Protein AF-A0A970YBQ8-F1 (afdb_monomer_lite)

Secondary structure (DSSP, 8-state):
---B-TTT-PBPPTT-SB-TTT--B-TTPPPPPPPP-PPPPPPP--PPPPPPPPPPPPPPP-----PPPP--PPPP-PPP-PPP---------HHHHHHHHHHHHHHHHHHHHHH--SSS---PPPEEEEE-SS--EEE-SSSEEE-TTS--SS-EEEEEEEEEPPPBTTB-EEEEEEEEE-SS---S-EEEEEE--HHHHTTS-HHHHEEEEEEETTTTEEEE--EEEETTTEEEEEESS--EEEEEE---TTSTT-------TTTTTS--TT--HHHHHHHHHHTTS---HHHHHHHHHHHHHHT--TTTSHHHHHHHHHHTGGGTSSS---GGGHHHHHHHHHHHHHHHHHHHHHHHHHHHTT-TTS-HHHHHHHHHHGGG---STTHHHHHHHHHHHHHHHHHHHHHH-----TT---HHHHHHHHHHHHTS----HHHHHHHHHHHHHT-SSHHHHHHHHHHHHHHHHTGGGG-HHHHHHHHHHHTTTS---------HHHHHHHHHHHHHHHHHTHHHHHHHHHHHHHHHHHHHHHHHHHHHHHHHHTSEEEEEEE-TT--SS--S-TTTT-EEEE---TT-TTGGGSEEE--TTS-EEEEEEHHHHHHTT---EEEEE-TT--TTSPPSEEEE---SSSEEEEETTPPPPPHHHH-EEETT-EEEEEEEEE-HHHHHHHHHHTT-----S------TTHHHHHHHHHHTTT--HHHHHHHHHHTBT-EEE--EEEEEEETTEEEEEETT-STTPEEEEEETTTTEEEEEES-SSS-EEEEEEEEEE-TTSSEEEEEEEEEEE-SS-TTTEEEEEEEEEEEEPP-

Structure (mmCIF, N/CA/C/O backbone):
data_AF-A0A970YBQ8-F1
#
_entry.id   AF-A0A970YBQ8-F1
#
loop_
_atom_site.group_PDB
_atom_site.id
_atom_site.type_symbol
_atom_site.label_atom_id
_atom_site.label_alt_id
_atom_site.label_comp_id
_atom_site.label_asym_id
_atom_site.label_entity_id
_atom_site.label_seq_id
_atom_site.pdbx_PDB_ins_code
_atom_site.Cartn_x
_atom_site.Cartn_y
_atom_site.Cartn_z
_atom_site.occupancy
_atom_site.B_iso_or_equiv
_atom_site.auth_seq_id
_atom_site.auth_comp_id
_atom_site.auth_asym_id
_atom_site.auth_atom_id
_atom_site.pdbx_PDB_model_num
ATOM 1 N N . MET A 1 1 ? 55.931 31.096 -8.890 1.00 39.06 1 MET A N 1
ATOM 2 C CA . MET A 1 1 ? 55.478 29.940 -8.087 1.00 39.06 1 MET A CA 1
ATOM 3 C C . MET A 1 1 ? 54.008 29.718 -8.406 1.00 39.06 1 MET A C 1
ATOM 5 O O . MET A 1 1 ? 53.252 30.676 -8.289 1.00 39.06 1 MET A O 1
ATOM 9 N N . GLY A 1 2 ? 53.633 28.533 -8.899 1.00 55.28 2 GLY A N 1
ATOM 10 C CA . GLY A 1 2 ? 52.238 28.199 -9.217 1.00 55.28 2 GLY A CA 1
ATOM 11 C C . GLY A 1 2 ? 51.355 28.239 -7.967 1.00 55.28 2 GLY A C 1
ATOM 12 O O . GLY A 1 2 ? 51.825 27.939 -6.868 1.00 55.28 2 GLY A O 1
ATOM 13 N N . LYS A 1 3 ? 50.097 28.673 -8.110 1.00 73.69 3 LYS A N 1
ATOM 14 C CA . LYS A 1 3 ? 49.109 28.600 -7.024 1.00 73.69 3 LYS A CA 1
ATOM 15 C C . LYS A 1 3 ? 48.519 27.188 -7.023 1.00 73.69 3 LYS A C 1
ATOM 17 O O . LYS A 1 3 ? 48.065 26.724 -8.061 1.00 73.69 3 LYS A O 1
ATOM 22 N N . TYR A 1 4 ? 48.498 26.526 -5.871 1.00 82.44 4 TYR A N 1
ATOM 23 C CA . TYR A 1 4 ? 47.930 25.184 -5.711 1.00 82.44 4 TYR A CA 1
ATOM 24 C C . TYR A 1 4 ? 46.638 25.243 -4.894 1.00 82.44 4 TYR A C 1
ATOM 26 O O . TYR A 1 4 ? 46.478 26.093 -4.014 1.00 82.44 4 TYR A O 1
ATOM 34 N N . CYS A 1 5 ? 45.702 24.345 -5.191 1.00 80.62 5 CYS A N 1
ATOM 35 C CA . CYS A 1 5 ? 44.455 24.209 -4.455 1.00 80.62 5 CYS A CA 1
ATOM 36 C C . CYS A 1 5 ? 44.748 23.805 -3.009 1.00 80.62 5 CYS A C 1
ATOM 38 O O . CYS A 1 5 ? 45.348 22.761 -2.767 1.00 80.62 5 CYS A O 1
ATOM 40 N N . ARG A 1 6 ? 44.268 24.593 -2.043 1.00 79.94 6 ARG A N 1
ATOM 41 C CA . ARG A 1 6 ? 44.457 24.300 -0.613 1.00 79.94 6 ARG A CA 1
ATOM 42 C C . ARG A 1 6 ? 43.704 23.054 -0.135 1.00 79.94 6 ARG A C 1
ATOM 44 O O . ARG A 1 6 ? 44.039 22.546 0.923 1.00 79.94 6 ARG A O 1
ATOM 51 N N . ASN A 1 7 ? 42.720 22.577 -0.903 1.00 81.88 7 ASN A N 1
ATOM 52 C CA . ASN A 1 7 ? 41.916 21.410 -0.540 1.00 81.88 7 ASN A CA 1
ATOM 53 C C . ASN A 1 7 ? 42.496 20.090 -1.085 1.00 81.88 7 ASN A C 1
ATOM 55 O O . ASN A 1 7 ? 42.545 19.101 -0.371 1.00 81.88 7 ASN A O 1
ATOM 59 N N . CYS A 1 8 ? 42.963 20.052 -2.341 1.00 82.69 8 CYS A N 1
ATOM 60 C CA . CYS A 1 8 ? 43.432 18.802 -2.970 1.00 82.69 8 CYS A CA 1
ATOM 61 C C . CYS A 1 8 ? 44.857 18.857 -3.545 1.00 82.69 8 CYS A C 1
ATOM 63 O O . CYS A 1 8 ? 45.294 17.907 -4.193 1.00 82.69 8 CYS A O 1
ATOM 65 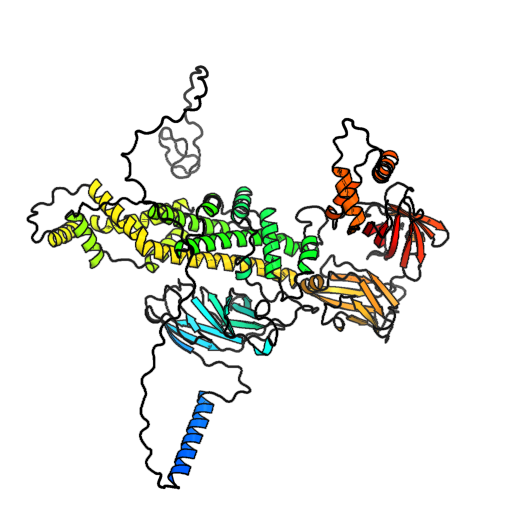N N . GLY A 1 9 ? 45.573 19.972 -3.371 1.00 81.50 9 GLY A N 1
ATOM 66 C CA . GLY A 1 9 ? 46.963 20.136 -3.805 1.00 81.50 9 GLY A CA 1
ATOM 67 C C . GLY A 1 9 ? 47.174 20.282 -5.315 1.00 81.50 9 GLY A C 1
ATOM 68 O O . GLY A 1 9 ? 48.314 20.412 -5.747 1.00 81.50 9 GLY A O 1
ATOM 69 N N . ASN A 1 10 ? 46.115 20.277 -6.133 1.00 86.06 10 ASN A N 1
ATOM 70 C CA . ASN A 1 10 ? 46.243 20.385 -7.589 1.00 86.06 10 ASN A CA 1
ATOM 71 C C . ASN A 1 10 ? 46.633 21.804 -8.029 1.00 86.06 10 ASN A C 1
ATOM 73 O O . ASN A 1 10 ? 46.138 22.780 -7.460 1.00 86.06 10 ASN A O 1
ATOM 77 N N . GLU A 1 11 ? 47.474 21.930 -9.056 1.00 85.25 11 GLU A N 1
ATOM 78 C CA . GLU A 1 11 ? 47.856 23.238 -9.601 1.00 85.25 11 GLU A CA 1
ATOM 79 C C . GLU A 1 11 ? 46.630 23.955 -10.195 1.00 85.25 11 GLU A C 1
ATOM 81 O O . GLU A 1 11 ? 45.778 23.342 -10.843 1.00 85.25 11 GLU A O 1
ATOM 86 N N . LEU A 1 12 ? 46.495 25.252 -9.910 1.00 80.88 12 LEU A N 1
ATOM 87 C CA . LEU A 1 12 ? 45.381 26.083 -10.358 1.00 80.88 12 LEU A CA 1
ATOM 88 C C . LEU A 1 12 ? 45.802 26.912 -11.572 1.00 80.88 12 LEU A C 1
ATOM 90 O O . LEU A 1 12 ? 46.821 27.602 -11.543 1.00 80.88 12 LEU A O 1
ATOM 94 N N . HIS A 1 13 ? 44.968 26.912 -12.611 1.00 76.81 13 HIS A N 1
ATOM 95 C CA . HIS A 1 13 ? 45.160 27.785 -13.767 1.00 76.81 13 HIS A CA 1
ATOM 96 C C . HIS A 1 13 ? 44.983 29.268 -13.386 1.00 76.81 13 HIS A C 1
ATOM 98 O O . HIS A 1 13 ? 44.164 29.624 -12.533 1.00 76.81 13 HIS A O 1
ATOM 104 N N . THR A 1 14 ? 45.752 30.153 -14.025 1.00 67.69 14 THR A N 1
ATOM 105 C CA . THR A 1 14 ? 45.748 31.597 -13.749 1.00 67.69 14 THR A CA 1
ATOM 106 C C . THR A 1 14 ? 44.359 32.200 -13.995 1.00 67.69 14 THR A C 1
ATOM 108 O O . THR A 1 14 ? 43.881 32.211 -15.124 1.00 67.69 14 THR A O 1
ATOM 111 N N . GLY A 1 15 ? 43.713 32.710 -12.939 1.00 64.69 15 GLY A N 1
ATOM 112 C CA . GLY A 1 15 ? 42.362 33.293 -12.996 1.00 64.69 15 GLY A CA 1
ATOM 113 C C . GLY A 1 15 ? 41.215 32.335 -12.640 1.00 64.69 15 GLY A C 1
ATOM 114 O O . GLY A 1 15 ? 40.056 32.741 -12.695 1.00 64.69 15 GLY A O 1
ATOM 115 N N . ALA A 1 16 ? 41.508 31.090 -12.249 1.00 66.50 16 ALA A N 1
ATOM 116 C CA . ALA A 1 16 ? 40.490 30.123 -11.846 1.00 66.50 16 ALA A CA 1
ATOM 117 C C . ALA A 1 16 ? 39.737 30.564 -10.575 1.00 66.50 16 ALA A C 1
ATOM 119 O O . ALA A 1 16 ? 40.351 30.858 -9.548 1.00 66.50 16 ALA A O 1
ATOM 120 N N . ARG A 1 17 ? 38.398 30.566 -10.646 1.00 72.81 17 ARG A N 1
ATOM 121 C CA . ARG A 1 17 ? 37.496 30.812 -9.502 1.00 72.81 17 ARG A CA 1
ATOM 122 C C . ARG A 1 17 ? 37.228 29.554 -8.669 1.00 72.81 17 ARG A C 1
ATOM 124 O O . ARG A 1 17 ? 36.926 29.669 -7.487 1.00 72.81 17 ARG A O 1
ATOM 131 N N . PHE A 1 18 ? 37.394 28.372 -9.266 1.00 77.25 18 PHE A N 1
ATOM 132 C CA . PHE A 1 18 ? 37.205 27.063 -8.634 1.00 77.25 18 PHE A CA 1
ATOM 133 C C . PHE A 1 18 ? 38.281 26.074 -9.107 1.00 77.25 18 PHE A C 1
ATOM 135 O O . PHE A 1 18 ? 38.819 26.208 -10.207 1.00 77.25 18 PHE A O 1
ATOM 142 N N . CYS A 1 19 ? 38.610 25.078 -8.282 1.00 81.12 19 CYS A N 1
ATOM 143 C CA . CYS A 1 19 ? 39.556 24.022 -8.635 1.00 81.12 19 CYS A CA 1
ATOM 144 C C . CYS A 1 19 ? 38.922 23.011 -9.600 1.00 81.12 19 CYS A C 1
ATOM 146 O O . CYS A 1 19 ? 37.960 22.339 -9.243 1.00 81.12 19 CYS A O 1
ATOM 148 N N . ALA A 1 20 ? 39.521 22.811 -10.775 1.00 73.94 20 ALA A N 1
ATOM 149 C CA . ALA A 1 20 ? 39.017 21.879 -11.790 1.00 73.94 20 ALA A CA 1
ATOM 150 C C . ALA A 1 20 ? 39.022 20.393 -11.367 1.00 73.94 20 ALA A C 1
ATOM 152 O O . ALA A 1 20 ? 38.400 19.571 -12.030 1.00 73.94 20 ALA A O 1
ATOM 153 N N . LYS A 1 21 ? 39.725 20.036 -10.280 1.00 75.12 21 LYS A N 1
ATOM 154 C CA . LYS A 1 21 ? 39.839 18.646 -9.808 1.00 75.12 21 LYS A CA 1
ATOM 155 C C . LYS A 1 21 ? 38.873 18.298 -8.672 1.00 75.12 21 LYS A C 1
ATOM 157 O O . LYS A 1 21 ? 38.390 17.176 -8.629 1.00 75.12 21 LYS A O 1
ATOM 162 N N . CYS A 1 22 ? 38.604 19.221 -7.746 1.00 74.25 22 CYS A N 1
ATOM 163 C CA . CYS A 1 22 ? 37.737 18.955 -6.586 1.00 74.25 22 CYS A CA 1
ATOM 164 C C . CYS A 1 22 ? 36.618 19.985 -6.369 1.00 74.25 22 CYS A C 1
ATOM 166 O O . CYS A 1 22 ? 35.896 19.889 -5.385 1.00 74.25 22 CYS A O 1
ATOM 168 N N . GLY A 1 23 ? 36.492 20.995 -7.235 1.00 64.56 23 GLY A N 1
ATOM 169 C CA . GLY A 1 23 ? 35.414 21.989 -7.182 1.00 64.56 23 GLY A CA 1
ATOM 170 C C . GLY A 1 23 ? 35.566 23.085 -6.122 1.00 64.56 23 GLY A C 1
ATOM 171 O O . GLY A 1 23 ? 34.776 24.022 -6.110 1.00 64.56 23 GLY A O 1
ATOM 172 N N . ALA A 1 24 ? 36.585 23.030 -5.258 1.00 79.94 24 ALA A N 1
ATOM 173 C CA . ALA A 1 24 ? 36.759 24.017 -4.190 1.00 79.94 24 ALA A CA 1
ATOM 174 C C . ALA A 1 24 ? 36.992 25.444 -4.731 1.00 79.94 24 ALA A C 1
ATOM 176 O O . ALA A 1 24 ? 37.821 25.643 -5.626 1.00 79.94 24 ALA A O 1
ATOM 177 N N . ALA A 1 25 ? 36.291 26.430 -4.161 1.00 75.75 25 ALA A N 1
ATOM 178 C CA . ALA A 1 25 ? 36.413 27.845 -4.514 1.00 75.75 25 ALA A CA 1
ATOM 179 C C . ALA A 1 25 ? 37.805 28.411 -4.175 1.00 75.75 25 ALA A C 1
ATOM 181 O O . ALA A 1 25 ? 38.405 28.060 -3.157 1.00 75.75 25 ALA A O 1
ATOM 182 N N . VAL A 1 26 ? 38.329 29.292 -5.034 1.00 75.25 26 VAL A N 1
ATOM 183 C CA . VAL A 1 26 ? 39.653 29.917 -4.884 1.00 75.25 26 VAL A CA 1
ATOM 184 C C . VAL A 1 26 ? 39.480 31.335 -4.309 1.00 75.25 26 VAL A C 1
ATOM 186 O O . VAL A 1 26 ? 38.929 32.186 -5.005 1.00 75.25 26 VAL A O 1
ATOM 189 N N . PRO A 1 27 ? 39.956 31.628 -3.080 1.00 58.88 27 PRO A N 1
ATOM 190 C CA . PRO A 1 27 ? 39.559 32.838 -2.341 1.00 58.88 27 PRO A CA 1
ATOM 191 C C . PRO A 1 27 ? 40.009 34.200 -2.909 1.00 58.88 27 PRO A C 1
ATOM 193 O O . PRO A 1 27 ? 39.424 35.210 -2.543 1.00 58.88 27 PRO A O 1
ATOM 196 N N . ASP A 1 28 ? 41.001 34.257 -3.810 1.00 59.62 28 ASP A N 1
ATOM 197 C CA . ASP A 1 28 ? 41.664 35.517 -4.219 1.00 59.62 28 ASP A CA 1
ATOM 198 C C . ASP A 1 28 ? 41.593 35.810 -5.736 1.00 59.62 28 ASP A C 1
ATOM 200 O O . ASP A 1 28 ? 42.606 36.132 -6.372 1.00 59.62 28 ASP A O 1
ATOM 204 N N . ALA A 1 29 ? 40.423 35.671 -6.368 1.00 47.84 29 ALA A N 1
ATOM 205 C CA . ALA A 1 29 ? 40.242 36.109 -7.758 1.00 47.84 29 ALA A CA 1
ATOM 206 C C . ALA A 1 29 ? 40.133 37.655 -7.834 1.00 47.84 29 ALA A C 1
ATOM 208 O O . ALA A 1 29 ? 39.286 38.228 -7.148 1.00 47.84 29 ALA A O 1
ATOM 209 N N . PRO A 1 30 ? 40.946 38.361 -8.649 1.00 40.78 30 PRO A N 1
ATOM 210 C CA . PRO A 1 30 ? 40.946 39.823 -8.677 1.00 40.78 30 PRO A CA 1
ATOM 211 C C . PRO A 1 30 ? 39.656 40.384 -9.294 1.00 40.78 30 PRO A C 1
ATOM 213 O O . PRO A 1 30 ? 39.291 40.059 -10.425 1.00 40.78 30 PRO A O 1
ATOM 216 N N . VAL A 1 31 ? 38.986 41.262 -8.546 1.00 38.72 31 VAL A N 1
ATOM 217 C CA . VAL A 1 31 ? 37.783 42.000 -8.955 1.00 38.72 31 VAL A CA 1
ATOM 218 C C . VAL A 1 31 ? 38.199 43.244 -9.750 1.00 38.72 31 VAL A C 1
ATOM 220 O O . VAL A 1 31 ? 38.968 44.065 -9.252 1.00 38.72 31 VAL A O 1
ATOM 223 N N . LYS A 1 32 ? 37.693 43.415 -10.981 1.00 32.91 32 LYS A N 1
ATOM 224 C CA . LYS A 1 32 ? 37.746 44.709 -11.690 1.00 32.91 32 LYS A CA 1
ATOM 225 C C . LYS A 1 32 ? 36.537 45.572 -11.277 1.00 32.91 32 LYS A C 1
ATOM 227 O O . LYS A 1 32 ? 35.433 45.029 -11.254 1.00 32.91 32 LYS A O 1
ATOM 232 N N . PRO A 1 33 ? 36.700 46.879 -10.984 1.00 34.44 33 PRO A N 1
ATOM 233 C CA . PRO A 1 33 ? 35.596 47.750 -10.578 1.00 34.44 33 PRO A CA 1
ATOM 234 C C . PRO A 1 33 ? 34.676 48.111 -11.751 1.00 34.44 33 PRO A C 1
ATOM 236 O O . PRO A 1 33 ? 35.140 48.341 -12.868 1.00 34.44 33 PRO A O 1
ATOM 239 N N . ILE A 1 34 ? 33.379 48.209 -11.464 1.00 32.03 34 ILE A N 1
ATOM 240 C CA . ILE A 1 34 ? 32.320 48.662 -12.374 1.00 32.03 34 ILE A CA 1
ATOM 241 C C . ILE A 1 34 ? 32.271 50.204 -12.344 1.00 32.03 34 ILE A C 1
ATOM 243 O O . ILE A 1 34 ? 32.121 50.767 -11.258 1.00 32.03 34 ILE A O 1
ATOM 247 N N . PRO A 1 35 ? 32.368 50.914 -13.484 1.00 31.58 35 PRO A N 1
ATOM 248 C CA . PRO A 1 35 ? 32.022 52.331 -13.556 1.00 31.58 35 PRO A CA 1
ATOM 249 C C . PRO A 1 35 ? 30.501 52.511 -13.470 1.00 31.58 35 PRO A C 1
ATOM 251 O O . PRO A 1 35 ? 29.753 51.919 -14.247 1.00 31.58 35 PRO A O 1
ATOM 254 N N . VAL A 1 36 ? 30.050 53.346 -12.536 1.00 41.78 36 VAL A N 1
ATOM 255 C CA . VAL A 1 36 ? 28.650 53.771 -12.401 1.00 41.78 36 VAL A CA 1
ATOM 256 C C . VAL A 1 36 ? 28.264 54.643 -13.603 1.00 41.78 36 VAL A C 1
ATOM 258 O O . VAL A 1 36 ? 28.876 55.687 -13.828 1.00 41.78 36 VAL A O 1
ATOM 261 N N . ALA A 1 37 ? 27.233 54.237 -14.350 1.00 29.97 37 ALA A N 1
ATOM 262 C CA . ALA A 1 37 ? 26.524 55.070 -15.322 1.00 29.97 37 ALA A CA 1
ATOM 263 C C . ALA A 1 37 ? 25.009 54.769 -15.285 1.00 29.97 37 ALA A C 1
ATOM 265 O O . ALA A 1 37 ? 24.594 53.638 -15.061 1.00 29.97 37 ALA A O 1
ATOM 266 N N . GLN A 1 38 ? 24.234 55.839 -15.458 1.00 30.91 38 GLN A N 1
ATOM 267 C CA . GLN A 1 38 ? 22.814 56.088 -15.158 1.00 30.91 38 GLN A CA 1
ATOM 268 C C . GLN A 1 38 ? 21.749 55.086 -15.671 1.00 30.91 38 GLN A C 1
ATOM 270 O O . GLN A 1 38 ? 21.996 54.354 -16.631 1.00 30.91 38 GLN A O 1
ATOM 275 N N . PRO A 1 39 ? 20.528 55.102 -15.079 1.00 36.66 39 PRO A N 1
ATOM 276 C CA . PRO A 1 39 ? 19.454 54.175 -15.424 1.00 36.66 39 PRO A CA 1
ATOM 277 C C . PRO A 1 39 ? 18.899 54.457 -16.825 1.00 36.66 39 PRO A C 1
ATOM 279 O O . PRO A 1 39 ? 18.526 55.587 -17.146 1.00 36.66 39 PRO A O 1
ATOM 282 N N . LYS A 1 40 ? 18.836 53.411 -17.656 1.00 30.05 40 LYS A N 1
ATOM 283 C CA . LYS A 1 40 ? 18.214 53.431 -18.986 1.00 30.05 40 LYS A CA 1
ATOM 284 C C . LYS A 1 40 ? 16.772 52.889 -18.890 1.00 30.05 40 LYS A C 1
ATOM 286 O O . LYS A 1 40 ? 16.563 51.947 -18.128 1.00 30.05 40 LYS A O 1
ATOM 291 N N . PRO A 1 41 ? 15.789 53.466 -19.614 1.00 31.45 41 PRO A N 1
ATOM 292 C CA . PRO A 1 41 ? 14.363 53.195 -19.413 1.00 31.45 41 PRO A CA 1
ATOM 293 C C . PRO A 1 41 ? 13.961 51.768 -19.794 1.00 31.45 41 PRO A C 1
ATOM 295 O O . PRO A 1 41 ? 14.562 51.170 -20.689 1.00 31.45 41 PRO A O 1
ATOM 298 N N . ALA A 1 42 ? 12.910 51.272 -19.136 1.00 36.12 42 ALA A N 1
ATOM 299 C CA . ALA A 1 42 ? 12.259 49.996 -19.417 1.00 36.12 42 ALA A CA 1
ATOM 300 C C . ALA A 1 42 ? 11.933 49.833 -20.919 1.00 36.12 42 ALA A C 1
ATOM 302 O O . ALA A 1 42 ? 11.437 50.785 -21.532 1.00 36.12 42 ALA A O 1
ATOM 303 N N . PRO A 1 43 ? 12.167 48.653 -21.526 1.00 33.72 43 PRO A N 1
ATOM 304 C CA . PRO A 1 43 ? 11.649 48.357 -22.852 1.00 33.72 43 PRO A CA 1
ATOM 305 C C . PRO A 1 43 ? 10.121 48.301 -22.807 1.00 33.72 43 PRO A C 1
ATOM 307 O O . PRO A 1 43 ? 9.524 47.473 -22.123 1.00 33.72 43 PRO A O 1
ATOM 310 N N . THR A 1 44 ? 9.508 49.214 -23.548 1.00 30.47 44 THR A N 1
ATOM 311 C CA . THR A 1 44 ? 8.092 49.248 -23.896 1.00 30.47 44 THR A CA 1
ATOM 312 C C . THR A 1 44 ? 7.677 47.947 -24.582 1.00 30.47 44 THR A C 1
ATOM 314 O O . THR A 1 44 ? 8.432 47.404 -25.393 1.00 30.47 44 THR A O 1
ATOM 317 N N . ALA A 1 45 ? 6.456 47.490 -24.293 1.00 35.09 45 ALA A N 1
ATOM 318 C CA . ALA A 1 45 ? 5.769 46.431 -25.020 1.00 35.09 45 ALA A CA 1
ATOM 319 C C . ALA A 1 45 ? 5.925 46.628 -26.538 1.00 35.09 45 ALA A C 1
ATOM 321 O O . ALA A 1 45 ? 5.510 47.654 -27.083 1.00 35.09 45 ALA A O 1
ATOM 322 N N . GLN A 1 46 ? 6.544 45.661 -27.217 1.00 29.45 46 GLN A N 1
ATOM 323 C CA . GLN A 1 46 ? 6.548 45.633 -28.672 1.00 29.45 46 GLN A CA 1
ATOM 324 C C . GLN A 1 46 ? 5.229 45.031 -29.140 1.00 29.45 46 GLN A C 1
ATOM 326 O O . GLN A 1 46 ? 4.945 43.852 -28.950 1.00 29.45 46 GLN A O 1
ATOM 331 N N . THR A 1 47 ? 4.418 45.897 -29.732 1.00 26.64 47 THR A N 1
ATOM 332 C CA . THR A 1 47 ? 3.274 45.561 -30.562 1.00 26.64 47 THR A CA 1
ATOM 333 C C . THR A 1 47 ? 3.693 44.626 -31.694 1.00 26.64 47 THR A C 1
ATOM 335 O O . THR A 1 47 ? 4.660 44.877 -32.416 1.00 26.64 47 THR A O 1
ATOM 338 N N . PHE A 1 48 ? 2.927 43.550 -31.856 1.00 29.44 48 PHE A N 1
ATOM 339 C CA . PHE A 1 48 ? 2.985 42.663 -33.009 1.00 29.44 48 PHE A CA 1
ATOM 340 C C . PHE A 1 48 ? 2.845 43.472 -34.305 1.00 29.44 48 PHE A C 1
ATOM 342 O O . PHE A 1 48 ? 1.890 44.230 -34.478 1.00 29.44 48 PHE A O 1
ATOM 349 N N . THR A 1 49 ? 3.787 43.286 -35.229 1.00 29.47 49 THR A N 1
ATOM 350 C CA . THR A 1 49 ? 3.611 43.667 -36.634 1.00 29.47 49 THR A CA 1
ATOM 351 C C . THR A 1 49 ? 3.209 42.417 -37.422 1.00 29.47 49 THR A C 1
ATOM 353 O O . THR A 1 49 ? 3.779 41.349 -37.191 1.00 29.47 49 THR A O 1
ATOM 356 N N . PRO A 1 50 ? 2.197 42.498 -38.305 1.00 32.91 50 PRO A N 1
ATOM 357 C CA . PRO A 1 50 ? 1.702 41.342 -39.040 1.00 32.91 50 PRO A CA 1
ATOM 358 C C . PRO A 1 50 ? 2.703 40.875 -40.106 1.00 32.91 50 PRO A C 1
ATOM 360 O O . PRO A 1 50 ? 3.306 41.677 -40.820 1.00 32.91 50 PRO A O 1
ATOM 363 N N . SER A 1 51 ? 2.845 39.553 -40.199 1.00 34.78 51 SER A N 1
ATOM 364 C CA . SER A 1 51 ? 3.651 38.827 -41.187 1.00 34.78 51 SER A CA 1
ATOM 365 C C . SER A 1 51 ? 3.168 39.086 -42.632 1.00 34.78 51 SER A C 1
ATOM 367 O O . SER A 1 51 ? 1.965 39.286 -42.829 1.00 34.78 51 SER A O 1
ATOM 369 N N . PRO A 1 52 ? 4.040 39.057 -43.663 1.00 33.94 52 PRO A N 1
ATOM 370 C CA . PRO A 1 52 ? 3.622 39.135 -45.063 1.00 33.94 52 PRO A CA 1
ATOM 371 C C . PRO A 1 52 ? 2.739 37.940 -45.442 1.00 33.94 52 PRO A C 1
ATOM 373 O O . PRO A 1 52 ? 3.052 36.790 -45.140 1.00 33.94 52 PRO A O 1
ATOM 376 N N . SER A 1 53 ? 1.630 38.230 -46.114 1.00 34.03 53 SER A N 1
ATOM 377 C CA . SER A 1 53 ? 0.580 37.299 -46.518 1.00 34.03 53 SER A CA 1
ATOM 378 C C . SER A 1 53 ? 1.096 36.126 -47.360 1.00 34.03 53 SER A C 1
ATOM 380 O O . SER A 1 53 ? 1.734 36.314 -48.397 1.00 34.03 53 SER A O 1
ATOM 382 N N . ALA A 1 54 ? 0.735 34.909 -46.949 1.00 36.94 54 ALA A N 1
ATOM 383 C CA . ALA A 1 54 ? 0.756 33.722 -47.798 1.00 36.94 54 ALA A CA 1
ATOM 384 C C . ALA A 1 54 ? -0.238 33.877 -48.977 1.00 36.94 54 ALA A C 1
ATOM 386 O O . ALA A 1 54 ? -1.261 34.554 -48.823 1.00 36.94 54 ALA A O 1
ATOM 387 N N . PRO A 1 55 ? 0.024 33.274 -50.155 1.00 42.62 55 PRO A N 1
ATOM 388 C CA . PRO A 1 55 ? -0.916 33.303 -51.276 1.00 42.62 55 PRO A CA 1
ATOM 389 C C . PRO A 1 55 ? -2.242 32.593 -50.925 1.00 42.62 55 PRO A C 1
ATOM 391 O O . PRO A 1 55 ? -2.236 31.638 -50.146 1.00 42.62 55 PRO A O 1
ATOM 394 N N . PRO A 1 56 ? -3.384 33.043 -51.482 1.00 34.53 56 PRO A N 1
ATOM 395 C CA . PRO A 1 56 ? -4.705 32.563 -51.087 1.00 34.53 56 PRO A CA 1
ATOM 396 C C . PRO A 1 56 ? -4.946 31.106 -51.501 1.00 34.53 56 PRO A C 1
ATOM 398 O O . PRO A 1 56 ? -4.706 30.715 -52.644 1.00 34.53 56 PRO A O 1
ATOM 401 N N . ALA A 1 57 ? -5.471 30.328 -50.555 1.00 39.62 57 ALA A N 1
ATOM 402 C CA . ALA A 1 57 ? -6.008 28.991 -50.777 1.00 39.62 57 ALA A CA 1
ATOM 403 C C . ALA A 1 57 ? -7.268 29.031 -51.679 1.00 39.62 57 ALA A C 1
ATOM 405 O O . ALA A 1 57 ? -8.013 30.017 -51.642 1.00 39.62 57 ALA A O 1
ATOM 406 N N . PRO A 1 58 ? -7.541 27.983 -52.483 1.00 42.91 58 PRO A N 1
ATOM 407 C CA . PRO A 1 58 ? -8.772 27.883 -53.271 1.00 42.91 58 PRO A CA 1
ATOM 408 C C . PRO A 1 58 ? -10.028 27.771 -52.375 1.00 42.91 58 PRO A C 1
ATOM 410 O O . PRO A 1 58 ? -9.935 27.263 -51.256 1.00 42.91 58 PRO A O 1
ATOM 413 N N . PRO A 1 59 ? -11.205 28.247 -52.837 1.00 39.31 59 PRO A N 1
ATOM 414 C CA . PRO A 1 59 ? -12.395 28.390 -51.998 1.00 39.31 59 PRO A CA 1
ATOM 415 C C . PRO A 1 59 ? -13.029 27.042 -51.594 1.00 39.31 59 PRO A C 1
ATOM 417 O O . PRO A 1 59 ? -12.928 26.062 -52.338 1.00 39.31 59 PRO A O 1
ATOM 420 N N . PRO A 1 60 ? -13.729 26.995 -50.443 1.00 32.81 60 PRO A N 1
ATOM 421 C CA . PRO A 1 60 ? -14.329 25.781 -49.902 1.00 32.81 60 PRO A CA 1
ATOM 422 C C . PRO A 1 60 ? -15.613 25.390 -50.644 1.00 32.81 60 PRO A C 1
ATOM 424 O O . PRO A 1 60 ? -16.493 26.217 -50.886 1.00 32.81 60 PRO A O 1
ATOM 427 N N . ILE A 1 61 ? -15.742 24.100 -50.960 1.00 33.47 61 ILE A N 1
ATOM 428 C CA . ILE A 1 61 ? -17.000 23.498 -51.411 1.00 33.47 61 ILE A CA 1
ATOM 429 C C . ILE A 1 61 ? -17.934 23.416 -50.196 1.00 33.47 61 ILE A C 1
ATOM 431 O O . ILE A 1 61 ? -17.621 22.762 -49.204 1.00 33.47 61 ILE A O 1
ATOM 435 N N . GLN A 1 62 ? -19.083 24.089 -50.278 1.00 31.95 62 GLN A N 1
ATOM 436 C CA . GLN A 1 62 ? -20.173 23.984 -49.308 1.00 31.95 62 GLN A CA 1
ATOM 437 C C . GLN A 1 62 ? -20.833 22.601 -49.418 1.00 31.95 62 GLN A C 1
ATOM 439 O O . GLN A 1 62 ? -21.568 22.332 -50.366 1.00 31.95 62 GLN A O 1
ATOM 444 N N . GLY A 1 63 ? -20.574 21.728 -48.445 1.00 30.17 63 GLY A N 1
ATOM 445 C CA . GLY A 1 63 ? -21.353 20.515 -48.208 1.00 30.17 63 GLY A CA 1
ATOM 446 C C . GLY A 1 63 ? -22.418 20.784 -47.150 1.00 30.17 63 GLY A C 1
ATOM 447 O O . GLY A 1 63 ? -22.103 21.048 -45.995 1.00 30.17 63 GLY A O 1
ATOM 448 N N . THR A 1 64 ? -23.680 20.756 -47.558 1.00 24.25 64 THR A N 1
ATOM 449 C CA . THR A 1 64 ? -24.865 20.827 -46.700 1.00 24.25 64 THR A CA 1
ATOM 450 C C . THR A 1 64 ? -24.924 19.653 -45.722 1.00 24.25 64 THR A C 1
ATOM 452 O O . THR A 1 64 ? -24.758 18.506 -46.134 1.00 24.25 64 THR A O 1
ATOM 455 N N . TYR A 1 65 ? -25.239 19.926 -44.453 1.00 28.77 65 TYR A N 1
ATOM 456 C CA . TYR A 1 65 ? -25.600 18.906 -43.470 1.00 28.77 65 TYR A CA 1
ATOM 457 C C . TYR A 1 65 ? -26.892 18.198 -43.898 1.00 28.77 65 TYR A C 1
ATOM 459 O O . TYR A 1 65 ? -27.958 18.812 -43.947 1.00 28.77 65 TYR A O 1
ATOM 467 N N . THR A 1 66 ? -26.800 16.901 -44.179 1.00 26.22 66 THR A N 1
ATOM 468 C CA . THR A 1 66 ? -27.950 15.991 -44.223 1.00 26.22 66 THR A CA 1
ATOM 469 C C . THR A 1 66 ? -27.815 14.973 -43.102 1.00 26.22 66 THR A C 1
ATOM 471 O O . THR A 1 66 ? -26.769 14.348 -42.939 1.00 26.22 66 THR A O 1
ATOM 474 N N . THR A 1 67 ? -28.892 14.843 -42.336 1.00 30.77 67 THR A N 1
ATOM 475 C CA . THR A 1 67 ? -29.141 13.852 -41.287 1.00 30.77 67 THR A CA 1
ATOM 476 C C . THR A 1 67 ? -28.827 12.410 -41.729 1.00 30.77 67 THR A C 1
ATOM 478 O O . THR A 1 67 ? -28.994 12.078 -42.906 1.00 30.77 67 THR A O 1
ATOM 481 N N . PRO A 1 68 ? -28.391 11.531 -40.805 1.00 29.16 68 PRO A N 1
ATOM 482 C CA . PRO A 1 68 ? -28.030 10.152 -41.126 1.00 29.16 68 PRO A CA 1
ATOM 483 C C . PRO A 1 68 ? -29.274 9.321 -41.499 1.00 29.16 68 PRO A C 1
ATOM 485 O O . PRO A 1 68 ? -30.283 9.393 -40.790 1.00 29.16 68 PRO A O 1
ATOM 488 N N . PRO A 1 69 ? -29.241 8.503 -42.572 1.00 27.91 69 PRO A N 1
ATOM 489 C CA . PRO A 1 69 ? -30.313 7.563 -42.854 1.00 27.91 69 PRO A CA 1
ATOM 490 C C . PRO A 1 69 ? -30.261 6.368 -41.901 1.00 27.91 69 PRO A C 1
ATOM 492 O O . PRO A 1 69 ? -29.205 5.799 -41.620 1.00 27.91 69 PRO A O 1
ATOM 495 N N . GLN A 1 70 ? -31.449 5.976 -41.453 1.00 30.20 70 GLN A N 1
ATOM 496 C CA . GLN A 1 70 ? -31.728 4.746 -40.730 1.00 30.20 70 GLN A CA 1
ATOM 497 C C . GLN A 1 70 ? -31.221 3.501 -41.476 1.00 30.20 70 GLN A C 1
ATOM 499 O O . GLN A 1 70 ? -31.228 3.432 -42.705 1.00 30.20 70 GLN A O 1
ATOM 504 N N . HIS A 1 71 ? -30.839 2.505 -40.675 1.00 34.25 71 HIS A N 1
ATOM 505 C CA . HIS A 1 71 ? -30.526 1.128 -41.049 1.00 34.25 71 HIS A CA 1
ATOM 506 C C . HIS A 1 71 ? -31.407 0.578 -42.186 1.00 34.25 71 HIS A C 1
ATOM 508 O O . HIS A 1 71 ? -32.626 0.477 -42.048 1.00 34.25 71 HIS A O 1
ATOM 514 N N . ALA A 1 72 ? -30.760 0.106 -43.254 1.00 28.70 72 ALA A N 1
ATOM 515 C CA . ALA A 1 72 ? -31.317 -0.869 -44.187 1.00 28.70 72 ALA A CA 1
ATOM 516 C C . ALA A 1 72 ? -30.582 -2.219 -44.005 1.00 28.70 72 ALA A C 1
ATOM 518 O O . ALA A 1 72 ? -29.363 -2.224 -43.812 1.00 28.70 72 ALA A O 1
ATOM 519 N N . PRO A 1 73 ? -31.297 -3.359 -44.021 1.00 30.75 73 PRO A N 1
ATOM 520 C CA . PRO A 1 73 ? -30.774 -4.658 -43.596 1.00 30.75 73 PRO A CA 1
ATOM 521 C C . PRO A 1 73 ? -29.756 -5.263 -44.577 1.00 30.75 73 PRO A C 1
ATOM 523 O O . PRO A 1 73 ? -29.926 -5.220 -45.795 1.00 30.75 73 PRO A O 1
ATOM 526 N N . GLN A 1 74 ? -28.714 -5.876 -44.009 1.00 28.61 74 GLN A N 1
ATOM 527 C CA . GLN A 1 74 ? -27.677 -6.645 -44.706 1.00 28.61 74 GLN A CA 1
ATOM 528 C C . GLN A 1 74 ? -28.257 -7.907 -45.389 1.00 28.61 74 GLN A C 1
ATOM 530 O O . GLN A 1 74 ? -29.119 -8.573 -44.808 1.00 28.61 74 GLN A O 1
ATOM 535 N N . PRO A 1 75 ? -27.778 -8.299 -46.588 1.00 29.59 75 PRO A N 1
ATOM 536 C CA . PRO A 1 75 ? -28.190 -9.538 -47.241 1.00 29.59 75 PRO A CA 1
ATOM 537 C C . PRO A 1 75 ? -27.587 -10.775 -46.555 1.00 29.59 75 PRO A C 1
ATOM 539 O O . PRO A 1 75 ? -26.374 -10.906 -46.402 1.00 29.59 75 PRO A O 1
ATOM 542 N N . GLN A 1 76 ? -28.462 -11.709 -46.177 1.00 27.38 76 GLN A N 1
ATOM 543 C CA . GLN A 1 76 ? -28.119 -13.012 -45.606 1.00 27.38 76 GLN A CA 1
ATOM 544 C C . GLN A 1 76 ? -27.323 -13.871 -46.601 1.00 27.38 76 GLN A C 1
ATOM 546 O O . GLN A 1 76 ? -27.808 -14.204 -47.684 1.00 27.38 76 GLN A O 1
ATOM 551 N N . TYR A 1 77 ? -26.128 -14.302 -46.195 1.00 30.11 77 TYR A N 1
ATOM 552 C CA . TYR A 1 77 ? -25.382 -15.356 -46.874 1.00 30.11 77 TYR A CA 1
ATOM 553 C C . TYR A 1 77 ? -25.938 -16.725 -46.452 1.00 30.11 77 TYR A C 1
ATOM 555 O O . TYR A 1 77 ? -25.886 -17.104 -45.282 1.00 30.11 77 TYR A O 1
ATOM 563 N N . ALA A 1 78 ? -26.513 -17.458 -47.406 1.00 30.06 78 ALA A N 1
ATOM 564 C CA . ALA A 1 78 ? -27.062 -18.792 -47.190 1.00 30.06 78 ALA A CA 1
ATOM 565 C C . ALA A 1 78 ? -25.943 -19.856 -47.179 1.00 30.06 78 ALA A C 1
ATOM 567 O O . ALA A 1 78 ? -25.138 -19.893 -48.114 1.00 30.06 78 ALA A O 1
ATOM 568 N N . PRO A 1 79 ? -25.901 -20.773 -46.194 1.00 34.31 79 PRO A N 1
ATOM 569 C CA . PRO A 1 79 ? -24.958 -21.886 -46.215 1.00 34.31 79 PRO A CA 1
ATOM 570 C C . PRO A 1 79 ? -25.371 -22.951 -47.255 1.00 34.31 79 PRO A C 1
ATOM 572 O O . PRO A 1 79 ? -26.567 -23.200 -47.458 1.00 34.31 79 PRO A O 1
ATOM 575 N N . PRO A 1 80 ? -24.412 -23.617 -47.927 1.00 31.45 80 PRO A N 1
ATOM 576 C CA . PRO A 1 80 ? -24.719 -24.634 -48.925 1.00 31.45 80 PRO A CA 1
ATOM 577 C C . PRO A 1 80 ? -25.279 -25.921 -48.296 1.00 31.45 80 PRO A C 1
ATOM 579 O O . PRO A 1 80 ? -24.774 -26.453 -47.309 1.00 31.45 80 PRO A O 1
ATOM 582 N N . LYS A 1 81 ? -26.337 -26.444 -48.927 1.00 31.58 81 LYS A N 1
ATOM 583 C CA . LYS A 1 81 ? -27.024 -27.700 -48.590 1.00 31.58 81 LYS A CA 1
ATOM 584 C C . LYS A 1 81 ? -26.117 -28.914 -48.824 1.00 31.58 81 LYS A C 1
ATOM 586 O O . LYS A 1 81 ? -25.869 -29.276 -49.976 1.00 31.58 81 LYS A O 1
ATOM 591 N N . HIS A 1 82 ? -25.738 -29.617 -47.758 1.00 31.61 82 HIS A N 1
ATOM 592 C CA . HIS A 1 82 ? -25.209 -30.978 -47.860 1.00 31.61 82 HIS A CA 1
ATOM 593 C C . HIS A 1 82 ? -26.347 -32.008 -47.887 1.00 31.61 82 HIS A C 1
ATOM 595 O O . HIS A 1 82 ? -27.260 -32.003 -47.065 1.00 31.61 82 HIS A O 1
ATOM 601 N N . LYS A 1 83 ? -26.300 -32.872 -48.905 1.00 28.72 83 LYS A N 1
ATOM 602 C CA . LYS A 1 83 ? -27.252 -33.953 -49.167 1.00 28.72 83 LYS A CA 1
ATOM 603 C C . LYS A 1 83 ? -26.965 -35.136 -48.242 1.00 28.72 83 LYS A C 1
ATOM 605 O O . LYS A 1 83 ? -25.840 -35.625 -48.200 1.00 28.72 83 LYS A O 1
ATOM 610 N N . ASN A 1 84 ? -28.008 -35.626 -47.576 1.00 32.19 84 ASN A N 1
ATOM 611 C CA . ASN A 1 84 ? -27.998 -36.888 -46.842 1.00 32.19 84 ASN A CA 1
ATOM 612 C C . ASN A 1 84 ? -27.755 -38.062 -47.803 1.00 32.19 84 ASN A C 1
ATOM 614 O O . ASN A 1 84 ? -28.492 -38.226 -48.778 1.00 32.19 84 ASN A O 1
ATOM 618 N N . ALA A 1 85 ? -26.753 -38.887 -47.502 1.00 30.20 85 ALA A N 1
ATOM 619 C CA . ALA A 1 85 ? -26.530 -40.181 -48.133 1.00 30.20 85 ALA A CA 1
ATOM 620 C C . ALA A 1 85 ? -26.589 -41.291 -47.073 1.00 30.20 85 ALA A C 1
ATOM 622 O O . ALA A 1 85 ? -26.199 -41.107 -45.923 1.00 30.20 85 ALA A O 1
ATOM 623 N N . ALA A 1 86 ? -27.163 -42.415 -47.487 1.00 29.66 86 ALA A N 1
ATOM 624 C CA . ALA A 1 86 ? -27.738 -43.459 -46.657 1.00 29.66 86 ALA A CA 1
ATOM 625 C C . ALA A 1 86 ? -26.725 -44.323 -45.884 1.00 29.66 86 ALA A C 1
ATOM 627 O O . ALA A 1 86 ? -25.627 -44.621 -46.348 1.00 29.66 86 ALA A O 1
ATOM 628 N N . THR A 1 87 ? -27.177 -44.812 -44.732 1.00 33.75 87 THR A N 1
ATOM 629 C CA . THR A 1 87 ? -26.570 -45.877 -43.928 1.00 33.75 87 THR A CA 1
ATOM 630 C C . THR A 1 87 ? -26.726 -47.258 -44.581 1.00 33.75 87 THR A C 1
ATOM 632 O O . THR A 1 87 ? -27.822 -47.605 -45.027 1.00 33.75 87 THR A O 1
ATOM 635 N N . PRO A 1 88 ? -25.698 -48.128 -44.511 1.00 29.58 88 PRO A N 1
ATOM 636 C CA . PRO A 1 88 ? -25.892 -49.565 -44.593 1.00 29.58 88 PRO A CA 1
ATOM 637 C C . PRO A 1 88 ? -25.613 -50.262 -43.250 1.00 29.58 88 PRO A C 1
ATOM 639 O O . PRO A 1 88 ? -24.524 -50.232 -42.691 1.00 29.58 88 PRO A O 1
ATOM 642 N N . LYS A 1 89 ? -26.684 -50.891 -42.766 1.00 28.09 89 LYS A N 1
ATOM 643 C CA . LYS A 1 89 ? -26.818 -52.189 -42.082 1.00 28.09 89 LYS A CA 1
ATOM 644 C C . LYS A 1 89 ? -25.625 -52.800 -41.315 1.00 28.09 89 LYS A C 1
ATOM 646 O O . LYS A 1 89 ? -24.619 -53.230 -41.864 1.00 28.09 89 LYS A O 1
ATOM 651 N N . ARG A 1 90 ? -25.912 -53.002 -40.028 1.00 35.28 90 ARG A N 1
ATOM 652 C CA . ARG A 1 90 ? -25.226 -53.782 -38.987 1.00 35.28 90 ARG A CA 1
ATOM 653 C C . ARG A 1 90 ? -25.278 -55.298 -39.261 1.00 35.28 90 ARG A C 1
ATOM 655 O O . ARG A 1 90 ? -26.336 -55.790 -39.628 1.00 35.28 90 ARG A O 1
ATOM 662 N N . ASN A 1 91 ? -24.179 -56.003 -38.982 1.00 29.16 91 ASN A N 1
ATOM 663 C CA . ASN A 1 91 ? -24.036 -57.415 -38.562 1.00 29.16 91 ASN A CA 1
ATOM 664 C C . ASN A 1 91 ? -22.611 -57.496 -37.969 1.00 29.16 91 ASN A C 1
ATOM 666 O O . ASN A 1 91 ? -21.704 -56.930 -38.557 1.00 29.16 91 ASN A O 1
ATOM 670 N N . GLY A 1 92 ? -22.252 -58.083 -36.833 1.00 37.03 92 GLY A N 1
ATOM 671 C CA . GLY A 1 92 ? -22.835 -59.074 -35.940 1.00 37.03 92 GLY A CA 1
ATOM 672 C C . GLY A 1 92 ? -21.618 -59.806 -35.353 1.00 37.03 92 GLY A C 1
ATOM 673 O O . GLY A 1 92 ? -20.955 -60.540 -36.074 1.00 37.03 92 GLY A O 1
ATOM 674 N N . GLY A 1 93 ? -21.256 -59.548 -34.092 1.00 34.16 93 GLY A N 1
ATOM 675 C CA . GLY A 1 93 ? -20.016 -60.075 -33.506 1.00 34.16 93 GLY A CA 1
ATOM 676 C C . GLY A 1 93 ? -19.942 -59.836 -32.003 1.00 34.16 93 GLY A C 1
ATOM 677 O O . GLY A 1 93 ? -19.235 -58.956 -31.526 1.00 34.16 93 GLY A O 1
ATOM 678 N N . ARG A 1 94 ? -20.717 -60.613 -31.244 1.00 46.41 94 ARG A N 1
ATOM 679 C CA . ARG A 1 94 ? -20.908 -60.500 -29.786 1.00 46.41 94 ARG A CA 1
ATOM 680 C C . ARG A 1 94 ? -19.625 -60.743 -28.958 1.00 46.41 94 ARG A C 1
ATOM 682 O O . ARG A 1 94 ? -19.621 -60.415 -27.780 1.00 46.41 94 ARG A O 1
ATOM 689 N N . ASN A 1 95 ? -18.528 -61.192 -29.580 1.00 43.56 95 ASN A N 1
ATOM 690 C CA . ASN A 1 95 ? -17.201 -61.302 -28.949 1.00 43.56 95 ASN A CA 1
ATOM 691 C C . ASN A 1 95 ? -16.319 -60.051 -29.116 1.00 43.56 95 ASN A C 1
ATOM 693 O O . ASN A 1 95 ? -15.359 -59.885 -28.372 1.00 43.56 95 ASN A O 1
ATOM 697 N N . THR A 1 96 ? -16.656 -59.136 -30.029 1.00 44.34 96 THR A N 1
ATOM 698 C CA . THR A 1 96 ? -15.962 -57.845 -30.170 1.00 44.34 96 THR A CA 1
ATOM 699 C C . THR A 1 96 ? -16.508 -56.821 -29.175 1.00 44.34 96 THR A C 1
ATOM 701 O O . THR A 1 96 ? -15.778 -55.937 -28.756 1.00 44.34 96 THR A O 1
ATOM 704 N N . LEU A 1 97 ? -17.763 -56.968 -28.727 1.00 44.62 97 LEU A N 1
ATOM 705 C CA . LEU A 1 97 ? -18.396 -56.061 -27.762 1.00 44.62 97 LEU A CA 1
ATOM 706 C C . LEU A 1 97 ? -17.736 -56.127 -26.376 1.00 44.62 97 LEU A C 1
ATOM 708 O O . LEU A 1 97 ? -17.548 -55.089 -25.761 1.00 44.62 97 LEU A O 1
ATOM 712 N N . CYS A 1 98 ? -17.341 -57.314 -25.900 1.00 47.44 98 CYS A N 1
ATOM 713 C CA . CYS A 1 98 ? -16.626 -57.445 -24.626 1.00 47.44 98 CYS A CA 1
ATOM 714 C C . CYS A 1 98 ? -15.198 -56.899 -24.717 1.00 47.44 98 CYS A C 1
ATOM 716 O O . CYS A 1 98 ? -14.767 -56.224 -23.797 1.00 47.44 98 CYS A O 1
ATOM 718 N N . ILE A 1 99 ? -14.499 -57.101 -25.840 1.00 57.75 99 ILE A N 1
ATOM 719 C CA . ILE A 1 99 ? -13.158 -56.531 -26.049 1.00 57.75 99 ILE A CA 1
ATOM 720 C C . ILE A 1 99 ? -13.240 -55.006 -26.190 1.00 57.75 99 ILE A C 1
ATOM 722 O O . ILE A 1 99 ? -12.448 -54.301 -25.583 1.00 57.75 99 ILE A O 1
ATOM 726 N N . VAL A 1 100 ? -14.228 -54.479 -26.918 1.00 58.94 100 VAL A N 1
ATOM 727 C CA . VAL A 1 100 ? -14.448 -53.032 -27.064 1.00 58.94 100 VAL A CA 1
ATOM 728 C C . VAL A 1 100 ? -14.918 -52.403 -25.754 1.00 58.94 100 VAL A C 1
ATOM 730 O O . VAL A 1 100 ? -14.474 -51.308 -25.448 1.00 58.94 100 VAL A O 1
ATOM 733 N N . LEU A 1 101 ? -15.738 -53.080 -24.943 1.00 57.09 101 LEU A N 1
ATOM 734 C CA . LEU A 1 101 ? -16.097 -52.604 -23.602 1.00 57.09 101 LEU A CA 1
ATOM 735 C C . LEU A 1 101 ? -14.909 -52.660 -22.642 1.00 57.09 101 LEU A C 1
ATOM 737 O O . LEU A 1 101 ? -14.744 -51.728 -21.875 1.00 57.09 101 LEU A O 1
ATOM 741 N N . SER A 1 102 ? -14.050 -53.681 -22.702 1.00 58.75 102 SER A N 1
ATOM 742 C CA . SER A 1 102 ? -12.818 -53.729 -21.906 1.00 58.75 102 SER A CA 1
ATOM 743 C C . SER A 1 102 ? -11.806 -52.678 -22.353 1.00 58.75 102 SER A C 1
ATOM 745 O O . SER A 1 102 ? -11.176 -52.061 -21.509 1.00 58.75 102 SER A O 1
ATOM 747 N N . VAL A 1 103 ? -11.679 -52.417 -23.656 1.00 66.12 103 VAL A N 1
ATOM 748 C CA . VAL A 1 103 ? -10.825 -51.348 -24.191 1.00 66.12 103 VAL A CA 1
ATOM 749 C C . VAL A 1 103 ? -11.416 -49.976 -23.878 1.00 66.12 103 VAL A C 1
ATOM 751 O O . VAL A 1 103 ? -10.664 -49.097 -23.499 1.00 66.12 103 VAL A O 1
ATOM 754 N N . LEU A 1 104 ? -12.737 -49.784 -23.931 1.00 63.78 104 LEU A N 1
ATOM 755 C CA . LEU A 1 104 ? -13.388 -48.549 -23.481 1.00 63.78 104 LEU A CA 1
ATOM 756 C C . LEU A 1 104 ? -13.283 -48.370 -21.970 1.00 63.78 104 LEU A C 1
ATOM 758 O O . LEU A 1 104 ? -13.108 -47.246 -21.536 1.00 63.78 104 LEU A O 1
ATOM 762 N N . LEU A 1 105 ? -13.326 -49.443 -21.178 1.00 63.59 105 LEU A N 1
ATOM 763 C CA . LEU A 1 105 ? -13.114 -49.387 -19.733 1.00 63.59 105 LEU A CA 1
ATOM 764 C C . LEU A 1 105 ? -11.646 -49.096 -19.411 1.00 63.59 105 LEU A C 1
ATOM 766 O O . LEU A 1 105 ? -11.379 -48.332 -18.504 1.00 63.59 105 LEU A O 1
ATOM 770 N N . VAL A 1 106 ? -10.689 -49.634 -20.173 1.00 65.12 106 VAL A N 1
ATOM 771 C CA . VAL A 1 106 ? -9.259 -49.309 -20.040 1.00 65.12 106 VAL A CA 1
ATOM 772 C C . VAL A 1 106 ? -8.963 -47.905 -20.560 1.00 65.12 106 VAL A C 1
ATOM 774 O O . VAL A 1 106 ? -8.148 -47.228 -19.961 1.00 65.12 106 VAL A O 1
ATOM 777 N N . ILE A 1 107 ? -9.646 -47.423 -21.600 1.00 60.75 107 ILE A N 1
ATOM 778 C CA . ILE A 1 107 ? -9.572 -46.031 -22.069 1.00 60.75 107 ILE A CA 1
ATOM 779 C C . ILE A 1 107 ? -10.276 -45.102 -21.082 1.00 60.75 107 ILE A C 1
ATOM 781 O O . ILE A 1 107 ? -9.813 -43.992 -20.903 1.00 60.75 107 ILE A O 1
ATOM 785 N N . GLN A 1 108 ? -11.335 -45.534 -20.397 1.00 53.00 108 GLN A N 1
ATOM 786 C CA . GLN A 1 108 ? -11.984 -44.774 -19.328 1.00 53.00 108 GLN A CA 1
ATOM 787 C C . GLN A 1 108 ? -11.165 -44.802 -18.041 1.00 53.00 108 GLN A C 1
ATOM 789 O O . GLN A 1 108 ? -11.097 -43.786 -17.381 1.00 53.00 108 GLN A O 1
ATOM 794 N N . ILE A 1 109 ? -10.479 -45.895 -17.707 1.00 54.84 109 ILE A N 1
ATOM 795 C CA . ILE A 1 109 ? -9.531 -45.966 -16.586 1.00 54.84 109 ILE A CA 1
ATOM 796 C C . ILE A 1 109 ? -8.265 -45.177 -16.927 1.00 54.84 109 ILE A C 1
ATOM 798 O O . ILE A 1 109 ? -7.747 -44.479 -16.069 1.00 54.84 109 ILE A O 1
ATOM 802 N N . ALA A 1 110 ? -7.802 -45.211 -18.177 1.00 47.59 110 ALA A N 1
ATOM 803 C CA . ALA A 1 110 ? -6.704 -44.386 -18.661 1.00 47.59 110 ALA A CA 1
ATOM 804 C C . ALA A 1 110 ? -7.120 -42.921 -18.766 1.00 47.59 110 ALA A C 1
ATOM 806 O O . ALA A 1 110 ? -6.301 -42.079 -18.466 1.00 47.59 110 ALA A O 1
ATOM 807 N N . ALA A 1 111 ? -8.371 -42.602 -19.107 1.00 45.97 111 ALA A N 1
ATOM 808 C CA . ALA A 1 111 ? -8.913 -41.247 -19.082 1.00 45.97 111 ALA A CA 1
ATOM 809 C C . ALA A 1 111 ? -9.228 -40.789 -17.655 1.00 45.97 111 ALA A C 1
ATOM 811 O O . ALA A 1 111 ? -9.112 -39.614 -17.384 1.00 45.97 111 ALA A O 1
ATOM 812 N N . VAL A 1 112 ? -9.540 -41.673 -16.711 1.00 48.16 112 VAL A N 1
ATOM 813 C CA . VAL A 1 112 ? -9.649 -41.342 -15.280 1.00 48.16 112 VAL A CA 1
ATOM 814 C C . VAL A 1 112 ? -8.254 -41.218 -14.652 1.00 48.16 112 VAL A C 1
ATOM 816 O O . VAL A 1 112 ? -8.066 -40.404 -13.760 1.00 48.16 112 VAL A O 1
ATOM 819 N N . ALA A 1 113 ? -7.243 -41.924 -15.164 1.00 43.22 113 ALA A N 1
ATOM 820 C CA . ALA A 1 113 ? -5.840 -41.740 -14.789 1.00 43.22 113 ALA A CA 1
ATOM 821 C C . ALA A 1 113 ? -5.191 -40.517 -15.476 1.00 43.22 113 ALA A C 1
ATOM 823 O O . ALA A 1 113 ? -4.329 -39.876 -14.885 1.00 43.22 113 ALA A O 1
ATOM 824 N N . LEU A 1 114 ? -5.611 -40.166 -16.700 1.00 41.53 114 LEU A N 1
ATOM 825 C CA . LEU A 1 114 ? -5.153 -38.988 -17.452 1.00 41.53 114 LEU A CA 1
ATOM 826 C C . LEU A 1 114 ? -5.980 -37.731 -17.168 1.00 41.53 114 LEU A C 1
ATOM 828 O O . LEU A 1 114 ? -5.443 -36.647 -17.348 1.00 41.53 114 LEU A O 1
ATOM 832 N N . TYR A 1 115 ? -7.235 -37.826 -16.727 1.00 47.44 115 TYR A N 1
ATOM 833 C CA . TYR A 1 115 ? -8.141 -36.682 -16.516 1.00 47.44 115 TYR A CA 1
ATOM 834 C C . TYR A 1 115 ? -8.845 -36.651 -15.143 1.00 47.44 115 TYR A C 1
ATOM 836 O O . TYR A 1 115 ? -9.485 -35.650 -14.854 1.00 47.44 115 TYR A O 1
ATOM 844 N N . GLY A 1 116 ? -8.672 -37.652 -14.267 1.00 35.91 116 GLY A N 1
ATOM 845 C CA . GLY A 1 116 ? -9.121 -37.613 -12.861 1.00 35.91 116 GLY A CA 1
ATOM 846 C C . GLY A 1 116 ? -10.641 -37.723 -12.634 1.00 35.91 116 GLY A C 1
ATOM 847 O O . GLY A 1 116 ? -11.449 -37.331 -13.469 1.00 35.91 116 GLY A O 1
ATOM 848 N N . TRP A 1 117 ? -11.050 -38.273 -11.481 1.00 34.75 117 TRP A N 1
ATOM 849 C CA . TRP A 1 117 ? -12.430 -38.230 -10.958 1.00 34.75 117 TRP A CA 1
ATOM 850 C C . TRP A 1 117 ? -12.601 -36.955 -10.097 1.00 34.75 117 TRP A C 1
ATOM 852 O O . TRP A 1 117 ? -11.691 -36.635 -9.331 1.00 34.75 117 TRP A O 1
ATOM 862 N N . PRO A 1 118 ? -13.733 -36.226 -10.176 1.00 36.12 118 PRO A N 1
ATOM 863 C CA . PRO A 1 118 ? -13.920 -34.907 -9.555 1.00 36.12 118 PRO A CA 1
ATOM 864 C C . PRO A 1 118 ? -14.288 -34.980 -8.064 1.00 36.12 118 PRO A C 1
ATOM 866 O O . PRO A 1 118 ? -15.418 -34.708 -7.664 1.00 36.12 118 PRO A O 1
ATOM 869 N N . GLY A 1 119 ? -13.334 -35.353 -7.221 1.00 33.44 119 GLY A N 1
ATOM 870 C CA . GLY A 1 119 ? -13.495 -35.266 -5.773 1.00 33.44 119 GLY A CA 1
ATOM 871 C C . GLY A 1 119 ? -12.238 -35.747 -5.071 1.00 33.44 119 GLY A C 1
ATOM 872 O O . GLY A 1 119 ? -11.923 -36.925 -5.167 1.00 33.44 119 GLY A O 1
ATOM 873 N N . PHE A 1 120 ? -11.559 -34.838 -4.369 1.00 31.77 120 PHE A N 1
ATOM 874 C CA . PHE A 1 120 ? -10.303 -35.044 -3.635 1.00 31.77 120 PHE A CA 1
ATOM 875 C C . PHE A 1 120 ? -9.037 -35.182 -4.494 1.00 31.77 120 PHE A C 1
ATOM 877 O O . PHE A 1 120 ? -8.510 -36.274 -4.664 1.00 31.77 120 PHE A O 1
ATOM 884 N N . MET A 1 121 ? -8.506 -34.053 -4.974 1.00 33.12 121 MET A N 1
ATOM 885 C CA . MET A 1 121 ? -7.060 -33.850 -5.153 1.00 33.12 121 MET A CA 1
ATOM 886 C C . MET A 1 121 ? -6.778 -32.341 -5.217 1.00 33.12 121 MET A C 1
ATOM 888 O O . MET A 1 121 ? -7.094 -31.686 -6.206 1.00 33.12 121 MET A O 1
ATOM 892 N N . VAL A 1 122 ? -6.208 -31.800 -4.140 1.00 39.19 122 VAL A N 1
ATOM 893 C CA . VAL A 1 122 ? -5.386 -30.586 -4.187 1.00 39.19 122 VAL A CA 1
ATOM 894 C C . VAL A 1 122 ? -4.098 -31.014 -4.892 1.00 39.19 122 VAL A C 1
ATOM 896 O O . VAL A 1 122 ? -3.402 -31.899 -4.402 1.00 39.19 122 VAL A O 1
ATOM 899 N N . GLY A 1 123 ? -3.846 -30.512 -6.098 1.00 40.06 123 GLY A N 1
ATOM 900 C CA . GLY A 1 123 ? -2.663 -30.879 -6.876 1.00 40.06 123 GLY A CA 1
ATOM 901 C C . GLY A 1 123 ? -2.893 -30.719 -8.371 1.00 40.06 123 GLY A C 1
ATOM 902 O O . GLY A 1 123 ? -3.317 -31.656 -9.048 1.00 40.06 123 GLY A O 1
ATOM 903 N N . GLY A 1 124 ? -2.614 -29.524 -8.896 1.00 56.34 124 GLY A N 1
ATOM 904 C CA . GLY A 1 124 ? -2.503 -29.315 -10.339 1.00 56.34 124 GLY A CA 1
ATOM 905 C C . GLY A 1 124 ? -1.457 -30.254 -10.964 1.00 56.34 124 GLY A C 1
ATOM 906 O O . GLY A 1 124 ? -0.647 -30.876 -10.277 1.00 56.34 124 GLY A O 1
ATOM 907 N N . LYS A 1 125 ? -1.444 -30.375 -12.290 1.00 70.31 125 LYS A N 1
ATOM 908 C CA . LYS A 1 125 ? -0.338 -31.052 -12.986 1.00 70.31 125 LYS A CA 1
ATOM 909 C C . LYS A 1 125 ? 0.809 -30.067 -13.182 1.00 70.31 125 LYS A C 1
ATOM 911 O O . LYS A 1 125 ? 0.544 -28.904 -13.472 1.00 70.31 125 LYS A O 1
ATOM 916 N N . SER A 1 126 ? 2.052 -30.535 -13.070 1.00 83.88 126 SER A N 1
ATOM 917 C CA . SER A 1 126 ? 3.204 -29.710 -13.426 1.00 83.88 126 SER A CA 1
ATOM 918 C C . SER A 1 126 ? 3.205 -29.390 -14.922 1.00 83.88 126 SER A C 1
ATOM 920 O O . SER A 1 126 ? 2.825 -30.215 -15.760 1.00 83.88 126 SER A O 1
ATOM 922 N N . VAL A 1 127 ? 3.623 -28.173 -15.250 1.00 91.44 127 VAL A N 1
ATOM 923 C CA . VAL A 1 127 ? 3.826 -27.694 -16.617 1.00 91.44 127 VAL A CA 1
ATOM 924 C C . VAL A 1 127 ? 5.327 -27.652 -16.860 1.00 91.44 127 VAL A C 1
ATOM 926 O O . VAL A 1 127 ? 6.059 -27.123 -16.037 1.00 91.44 127 VAL A O 1
ATOM 929 N N . ASN A 1 128 ? 5.779 -28.201 -17.983 1.00 92.00 128 ASN A N 1
ATOM 930 C CA . ASN A 1 128 ? 7.178 -28.155 -18.400 1.00 92.00 128 ASN A CA 1
ATOM 931 C C . ASN A 1 128 ? 7.252 -27.639 -19.837 1.00 92.00 128 ASN A C 1
ATOM 933 O O . ASN A 1 128 ? 6.383 -27.973 -20.650 1.00 92.00 128 ASN A O 1
ATOM 937 N N . GLY A 1 129 ? 8.284 -26.867 -20.165 1.00 91.31 129 GLY A N 1
ATOM 938 C CA . GLY A 1 129 ? 8.495 -26.373 -21.521 1.00 91.31 129 GLY A CA 1
ATOM 939 C C . GLY A 1 129 ? 9.852 -25.711 -21.725 1.00 91.31 129 GLY A C 1
ATOM 940 O O . GLY A 1 129 ? 10.626 -25.552 -20.786 1.00 91.31 129 GLY A O 1
ATOM 941 N N . ILE A 1 130 ? 10.126 -25.343 -22.976 1.00 91.44 130 ILE A N 1
ATOM 942 C CA . ILE A 1 130 ? 11.314 -24.581 -23.366 1.00 91.44 130 ILE A CA 1
ATOM 943 C C . ILE A 1 130 ? 10.844 -23.188 -23.769 1.00 91.44 130 ILE A C 1
ATOM 945 O O . ILE A 1 130 ? 9.990 -23.058 -24.649 1.00 91.44 130 ILE A O 1
ATOM 949 N N . LEU A 1 131 ? 11.392 -22.169 -23.114 1.00 90.31 131 LEU A N 1
ATOM 950 C CA . LEU A 1 131 ? 11.148 -20.765 -23.415 1.00 90.31 131 LEU A CA 1
ATOM 951 C C . LEU A 1 131 ? 12.252 -20.230 -24.320 1.00 90.31 131 LEU A C 1
ATOM 953 O O . LEU A 1 131 ? 13.429 -20.505 -24.099 1.00 90.31 131 LEU A O 1
ATOM 957 N N . ASN A 1 132 ? 11.862 -19.467 -25.336 1.00 86.44 132 ASN A N 1
ATOM 958 C CA . ASN A 1 132 ? 12.771 -18.766 -26.239 1.00 86.44 132 ASN A CA 1
ATOM 959 C C . ASN A 1 132 ? 12.033 -17.620 -26.945 1.00 86.44 132 ASN A C 1
ATOM 961 O O . ASN A 1 132 ? 10.858 -17.354 -26.684 1.00 86.44 132 ASN A O 1
ATOM 965 N N . LYS A 1 133 ? 12.710 -16.964 -27.888 1.00 83.12 133 LYS A N 1
ATOM 966 C CA . LYS A 1 133 ? 12.148 -15.850 -28.655 1.00 83.12 133 LYS A CA 1
ATOM 967 C C . LYS A 1 133 ? 10.868 -16.173 -29.436 1.00 83.12 133 LYS A C 1
ATOM 969 O O . LYS A 1 133 ? 10.028 -15.296 -29.617 1.00 83.12 133 LYS A O 1
ATOM 974 N N . GLU A 1 134 ? 10.728 -17.397 -29.935 1.00 85.06 134 GLU A N 1
ATOM 975 C CA . GLU A 1 134 ? 9.578 -17.833 -30.741 1.00 85.06 134 GLU A CA 1
ATOM 976 C C . GLU A 1 134 ? 8.451 -18.410 -29.875 1.00 85.06 134 GLU A C 1
ATOM 978 O O . GLU A 1 134 ? 7.283 -18.371 -30.260 1.00 85.06 134 GLU A O 1
ATOM 983 N N . THR A 1 135 ? 8.804 -18.927 -28.698 1.00 88.75 135 THR A N 1
ATOM 984 C CA . THR A 1 135 ? 7.900 -19.529 -27.717 1.00 88.75 135 THR A CA 1
ATOM 985 C C . THR A 1 135 ? 8.080 -18.815 -26.373 1.00 88.75 135 THR A C 1
ATOM 987 O O . THR A 1 135 ? 8.742 -19.341 -25.479 1.00 88.75 135 THR A O 1
ATOM 990 N N . PRO A 1 136 ? 7.520 -17.599 -26.219 1.00 88.31 136 PRO A N 1
ATOM 991 C CA . PRO A 1 136 ? 7.690 -16.790 -25.012 1.00 88.31 136 PRO A CA 1
ATOM 992 C C . PRO A 1 136 ? 6.813 -17.253 -23.844 1.00 88.31 136 PRO A C 1
ATOM 994 O O . PRO A 1 136 ? 6.998 -16.782 -22.730 1.00 88.31 136 PRO A O 1
ATOM 997 N N . ARG A 1 137 ? 5.861 -18.164 -24.078 1.00 92.31 137 ARG A N 1
ATOM 998 C CA . ARG A 1 137 ? 4.889 -18.623 -23.083 1.00 92.31 137 ARG A CA 1
ATOM 999 C C . ARG A 1 137 ? 4.854 -20.142 -23.010 1.00 92.31 137 ARG A C 1
ATOM 1001 O O . ARG A 1 137 ? 4.786 -20.812 -24.042 1.00 92.31 137 ARG A O 1
ATOM 1008 N N . ILE A 1 138 ? 4.800 -20.675 -21.792 1.00 93.44 138 ILE A N 1
ATOM 1009 C CA . ILE A 1 138 ? 4.488 -22.081 -21.518 1.00 93.44 138 ILE A CA 1
ATOM 1010 C C . ILE A 1 138 ? 3.247 -22.197 -20.630 1.00 93.44 138 ILE A C 1
ATOM 1012 O O . ILE A 1 138 ? 2.951 -21.318 -19.823 1.00 93.44 138 ILE A O 1
ATOM 1016 N N . GLY A 1 139 ? 2.529 -23.312 -20.751 1.00 90.38 139 GLY A N 1
ATOM 1017 C CA . GLY A 1 139 ? 1.357 -23.609 -19.928 1.00 90.38 139 GLY A CA 1
ATOM 1018 C C . GLY A 1 139 ? 0.025 -23.397 -20.633 1.00 90.38 139 GLY A C 1
ATOM 1019 O O . GLY A 1 139 ? -0.119 -23.667 -21.823 1.00 90.38 139 GLY A O 1
ATOM 1020 N N . THR A 1 140 ? -0.976 -23.015 -19.851 1.00 89.44 140 THR A N 1
ATOM 1021 C CA . THR A 1 140 ? -2.396 -22.943 -20.219 1.00 89.44 140 THR A CA 1
ATOM 1022 C C . THR A 1 140 ? -2.992 -21.620 -19.757 1.00 89.44 140 THR A C 1
ATOM 1024 O O . THR A 1 140 ? -2.374 -20.905 -18.977 1.00 89.44 140 THR A O 1
ATOM 1027 N N . ASP A 1 141 ? -4.226 -21.321 -20.155 1.00 85.75 141 ASP A N 1
ATOM 1028 C CA . ASP A 1 141 ? -4.926 -20.092 -19.743 1.00 85.75 141 ASP A CA 1
ATOM 1029 C C . ASP A 1 141 ? -5.292 -20.042 -18.253 1.00 85.75 141 ASP A C 1
ATOM 1031 O O . ASP A 1 141 ? -5.752 -19.011 -17.772 1.00 85.75 141 ASP A O 1
ATOM 1035 N N . THR A 1 142 ? -5.080 -21.140 -17.522 1.00 88.81 142 THR A N 1
ATOM 1036 C CA . THR A 1 142 ? -5.288 -21.215 -16.070 1.00 88.81 142 THR A CA 1
ATOM 1037 C C . THR A 1 142 ? -3.997 -21.301 -15.268 1.00 88.81 142 THR A C 1
ATOM 1039 O O . THR A 1 142 ? -3.998 -20.984 -14.086 1.00 88.81 142 THR A O 1
ATOM 1042 N N . LEU A 1 143 ? -2.912 -21.773 -15.887 1.00 93.88 143 LEU A N 1
ATOM 1043 C CA . LEU A 1 143 ? -1.602 -21.922 -15.258 1.00 93.88 143 LEU A CA 1
ATOM 1044 C C . LEU A 1 143 ? -0.517 -21.736 -16.319 1.00 93.88 143 LEU A C 1
ATOM 1046 O O . LEU A 1 143 ? -0.324 -22.637 -17.144 1.00 93.88 143 LEU A O 1
ATOM 1050 N N . SER A 1 144 ? 0.166 -20.592 -16.315 1.00 94.94 144 SER A N 1
ATOM 1051 C CA . SER A 1 144 ? 1.217 -20.282 -17.293 1.00 94.94 144 SER A CA 1
ATOM 1052 C C . SER A 1 144 ? 2.320 -19.387 -16.749 1.00 94.94 144 SER A C 1
ATOM 1054 O O . SER A 1 144 ? 2.113 -18.641 -15.796 1.00 94.94 144 SER A O 1
ATOM 1056 N N . LEU A 1 145 ? 3.472 -19.459 -17.416 1.00 93.88 145 LEU A N 1
ATOM 1057 C CA . LEU A 1 145 ? 4.549 -18.480 -17.356 1.00 93.88 145 LEU A CA 1
ATOM 1058 C C . LEU A 1 145 ? 4.703 -17.886 -18.756 1.00 93.88 145 LEU A C 1
ATOM 1060 O O . LEU A 1 145 ? 4.945 -18.624 -19.715 1.00 93.88 145 LEU A O 1
ATOM 1064 N N . ASP A 1 146 ? 4.555 -16.572 -18.859 1.00 91.44 146 ASP A N 1
ATOM 1065 C CA . ASP A 1 146 ? 4.791 -15.789 -20.067 1.00 91.44 146 ASP A CA 1
ATOM 1066 C C . ASP A 1 146 ? 5.959 -14.825 -19.827 1.00 91.44 146 ASP A C 1
ATOM 1068 O O . ASP A 1 146 ? 5.983 -14.083 -18.847 1.00 91.44 146 ASP A O 1
ATOM 1072 N N . MET A 1 147 ? 6.942 -14.841 -20.723 1.00 85.31 147 MET A N 1
ATOM 1073 C CA . MET A 1 147 ? 8.104 -13.955 -20.697 1.00 85.31 147 MET A CA 1
ATOM 1074 C C . MET A 1 147 ? 7.781 -12.535 -21.187 1.00 85.31 147 MET A C 1
ATOM 1076 O O . MET A 1 147 ? 8.671 -11.683 -21.205 1.00 85.31 147 MET A O 1
ATOM 1080 N N . GLY A 1 148 ? 6.540 -12.264 -21.592 1.00 78.56 148 GLY A N 1
ATOM 1081 C CA . GLY A 1 148 ? 6.068 -10.963 -22.042 1.00 78.56 148 GLY A CA 1
ATOM 1082 C C . GLY A 1 148 ? 6.543 -10.602 -23.450 1.00 78.56 148 GLY A C 1
ATOM 1083 O O . GLY A 1 148 ? 6.961 -11.444 -24.244 1.00 78.56 148 GLY A O 1
ATOM 1084 N N . GLU A 1 149 ? 6.498 -9.308 -23.774 1.00 69.12 149 GLU A N 1
ATOM 1085 C CA . GLU A 1 149 ? 6.821 -8.803 -25.119 1.00 69.12 149 GLU A CA 1
ATOM 1086 C C . GLU A 1 149 ? 8.301 -8.956 -25.512 1.00 69.12 149 GLU A C 1
ATOM 1088 O O . GLU A 1 149 ? 8.655 -8.798 -26.683 1.00 69.12 149 GLU A O 1
ATOM 1093 N N . PHE A 1 150 ? 9.173 -9.268 -24.550 1.00 72.88 150 PHE A N 1
ATOM 1094 C CA . PHE A 1 150 ? 10.621 -9.298 -24.736 1.00 72.88 150 PHE A CA 1
ATOM 1095 C C . PHE A 1 150 ? 11.255 -10.559 -24.119 1.00 72.88 150 PHE A C 1
ATOM 1097 O O . PHE A 1 150 ? 11.978 -10.467 -23.123 1.00 72.88 150 PHE A O 1
ATOM 1104 N N . PRO A 1 151 ? 10.997 -11.741 -24.707 1.00 77.75 151 PRO A N 1
ATOM 1105 C CA . PRO A 1 151 ? 11.496 -13.025 -24.213 1.00 77.75 151 PRO A CA 1
ATOM 1106 C C . PRO A 1 151 ? 13.024 -13.159 -24.263 1.00 77.75 151 PRO A C 1
ATOM 1108 O O . PRO A 1 151 ? 13.736 -12.272 -24.740 1.00 77.75 151 PRO A O 1
ATOM 1111 N N . LEU A 1 152 ? 13.520 -14.284 -23.742 1.00 80.94 152 LEU A N 1
ATOM 1112 C CA . LEU A 1 152 ? 14.933 -14.674 -23.800 1.00 80.94 152 LEU A CA 1
ATOM 1113 C C . LEU A 1 152 ? 15.444 -14.731 -25.244 1.00 80.94 152 LEU A C 1
ATOM 1115 O O . LEU A 1 152 ? 14.701 -15.102 -26.160 1.00 80.94 152 LEU A O 1
ATOM 1119 N N . ASP A 1 153 ? 16.716 -14.375 -25.434 1.00 79.19 153 ASP A N 1
ATOM 1120 C CA . ASP A 1 153 ? 17.363 -14.496 -26.743 1.00 79.19 153 ASP A CA 1
ATOM 1121 C C . ASP A 1 153 ? 17.750 -15.962 -27.024 1.00 79.19 153 ASP A C 1
ATOM 1123 O O . ASP A 1 153 ? 17.674 -16.411 -28.171 1.00 79.19 153 ASP A O 1
ATOM 1127 N N . GLY A 1 154 ? 18.125 -16.714 -25.985 1.00 83.75 154 GLY A N 1
ATOM 1128 C CA . GLY A 1 154 ? 18.424 -18.142 -26.008 1.00 83.75 154 GLY A CA 1
ATOM 1129 C C . GLY A 1 154 ? 17.256 -19.045 -25.600 1.00 83.75 154 GLY A C 1
ATOM 1130 O O . GLY A 1 154 ? 16.122 -18.608 -25.404 1.00 83.75 154 GLY A O 1
ATOM 1131 N N . GLU A 1 155 ? 17.549 -20.343 -25.503 1.00 90.00 155 GLU A N 1
ATOM 1132 C CA . GLU A 1 155 ? 16.611 -21.371 -25.041 1.00 90.00 155 GLU A CA 1
ATOM 1133 C C . GLU A 1 155 ? 16.833 -21.662 -23.554 1.00 90.00 155 GLU A C 1
ATOM 1135 O O . GLU A 1 155 ? 17.973 -21.845 -23.129 1.00 90.00 155 GLU A O 1
ATOM 1140 N N . ALA A 1 156 ? 15.747 -21.743 -22.783 1.00 91.50 156 ALA A N 1
ATOM 1141 C CA . ALA A 1 156 ? 15.781 -22.085 -21.363 1.00 91.50 156 ALA A CA 1
ATOM 1142 C C . ALA A 1 156 ? 14.711 -23.121 -21.012 1.00 91.50 156 ALA A C 1
ATOM 1144 O O . ALA A 1 156 ? 13.556 -22.999 -21.429 1.00 91.50 156 ALA A O 1
ATOM 1145 N N . GLU A 1 157 ? 15.081 -24.128 -20.221 1.00 92.00 157 GLU A N 1
ATOM 1146 C CA . GLU A 1 157 ? 14.119 -25.077 -19.657 1.00 92.00 157 GLU A CA 1
ATOM 1147 C C . GLU A 1 157 ? 13.366 -24.427 -18.494 1.00 92.00 157 GLU A C 1
ATOM 1149 O O . GLU A 1 157 ? 13.954 -23.733 -17.663 1.00 92.00 157 GLU A O 1
ATOM 1154 N N . CYS A 1 158 ? 12.054 -24.643 -18.435 1.00 92.19 158 CYS A N 1
ATOM 1155 C CA . CYS A 1 158 ? 11.197 -24.073 -17.407 1.00 92.19 158 CYS A CA 1
ATOM 1156 C C . CYS A 1 158 ? 10.168 -25.083 -16.886 1.00 92.19 158 CYS A C 1
ATOM 1158 O O . CYS A 1 158 ? 9.589 -25.861 -17.655 1.00 92.19 158 CYS A O 1
ATOM 1160 N N . GLU A 1 159 ? 9.920 -25.026 -15.576 1.00 94.62 159 GLU A N 1
ATOM 1161 C CA . GLU A 1 159 ? 8.933 -25.834 -14.869 1.00 94.62 159 GLU A CA 1
ATOM 1162 C C . GLU A 1 159 ? 8.013 -24.958 -13.996 1.00 94.62 159 GLU A C 1
ATOM 1164 O O . GLU A 1 159 ? 8.448 -24.022 -13.323 1.00 94.62 159 GLU A O 1
ATOM 1169 N N . ILE A 1 160 ? 6.720 -25.296 -13.990 1.00 95.50 160 ILE A N 1
ATOM 1170 C CA . ILE A 1 160 ? 5.719 -24.792 -13.043 1.00 95.50 160 ILE A CA 1
ATOM 1171 C C . ILE A 1 160 ? 5.178 -25.989 -12.275 1.00 95.50 160 ILE A C 1
ATOM 1173 O O . ILE A 1 160 ? 4.570 -26.892 -12.860 1.00 95.50 160 ILE A O 1
ATOM 1177 N N . LYS A 1 161 ? 5.369 -26.003 -10.959 1.00 93.81 161 LYS A N 1
ATOM 1178 C CA . LYS A 1 161 ? 5.029 -27.140 -10.108 1.00 93.81 161 LYS A CA 1
ATOM 1179 C C . LYS A 1 161 ? 4.086 -26.714 -8.983 1.00 93.81 161 LYS A C 1
ATOM 1181 O O . LYS A 1 161 ? 4.463 -25.861 -8.192 1.00 93.81 161 LYS A O 1
ATOM 1186 N N . PRO A 1 162 ? 2.893 -27.313 -8.843 1.00 91.75 162 PRO A N 1
ATOM 1187 C CA . PRO A 1 162 ? 2.070 -27.088 -7.661 1.00 91.75 162 PRO A CA 1
ATOM 1188 C C . PRO A 1 162 ? 2.762 -27.663 -6.430 1.00 91.75 162 PRO A C 1
ATOM 1190 O O . PRO A 1 162 ? 3.334 -28.758 -6.483 1.00 91.75 162 PRO A O 1
ATOM 1193 N N . ILE A 1 163 ? 2.699 -26.929 -5.328 1.00 91.44 163 ILE A N 1
ATOM 1194 C CA . ILE A 1 163 ? 3.302 -27.328 -4.061 1.00 91.44 163 ILE A CA 1
ATOM 1195 C C . ILE A 1 163 ? 2.310 -27.154 -2.915 1.00 91.44 163 ILE A C 1
ATOM 1197 O O . ILE A 1 163 ? 1.369 -26.366 -3.007 1.00 91.44 163 ILE A O 1
ATOM 1201 N N . ASP A 1 164 ? 2.566 -27.853 -1.812 1.00 87.38 164 ASP A N 1
ATOM 1202 C CA . ASP A 1 164 ? 1.908 -27.546 -0.548 1.00 87.38 164 ASP A CA 1
ATOM 1203 C C . ASP A 1 164 ? 2.428 -26.192 -0.057 1.00 87.38 164 ASP A C 1
ATOM 1205 O O . ASP A 1 164 ? 3.632 -26.014 0.164 1.00 87.38 164 ASP A O 1
ATOM 1209 N N . ALA A 1 165 ? 1.525 -25.219 0.055 1.00 82.00 165 ALA A N 1
ATOM 1210 C CA . ALA A 1 165 ? 1.868 -23.875 0.485 1.00 82.00 165 ALA A CA 1
ATOM 1211 C C . ALA A 1 165 ? 2.419 -23.900 1.923 1.00 82.00 165 ALA A C 1
ATOM 1213 O O . ALA A 1 165 ? 1.806 -24.524 2.796 1.00 82.00 165 ALA A O 1
ATOM 1214 N N . PRO A 1 166 ? 3.537 -23.204 2.210 1.00 81.81 166 PRO A N 1
ATOM 1215 C CA . PRO A 1 166 ? 3.875 -22.842 3.579 1.00 81.81 166 PRO A CA 1
ATOM 1216 C C . PRO A 1 166 ? 2.653 -22.228 4.281 1.00 81.81 166 PRO A C 1
ATOM 1218 O O . PRO A 1 166 ? 1.995 -21.373 3.680 1.00 81.81 166 PRO A O 1
ATOM 1221 N N . PRO A 1 167 ? 2.326 -22.669 5.509 1.00 73.88 167 PRO A N 1
ATOM 1222 C CA . PRO A 1 167 ? 1.103 -22.255 6.183 1.00 73.88 167 PRO A CA 1
ATOM 1223 C C . PRO A 1 167 ? 1.081 -20.740 6.389 1.00 73.88 167 PRO A C 1
ATOM 1225 O O . PRO A 1 167 ? 2.090 -20.141 6.763 1.00 73.88 167 PRO A O 1
ATOM 1228 N N . LEU A 1 168 ? -0.087 -20.146 6.161 1.00 69.25 168 LEU A N 1
ATOM 1229 C CA . LEU A 1 168 ? -0.408 -18.767 6.495 1.00 69.25 168 LEU A CA 1
ATOM 1230 C C . LEU A 1 168 ? -1.619 -18.799 7.433 1.00 69.25 168 LEU A C 1
ATOM 1232 O O . LEU A 1 168 ? -2.622 -19.438 7.115 1.00 69.25 168 LEU A O 1
ATOM 1236 N N . ASP A 1 169 ? -1.506 -18.180 8.609 1.00 62.00 169 ASP A N 1
ATOM 1237 C CA . ASP A 1 169 ? -2.557 -18.230 9.631 1.00 62.00 169 ASP A CA 1
ATOM 1238 C C . ASP A 1 169 ? -3.892 -17.708 9.080 1.00 62.00 169 ASP A C 1
ATOM 1240 O O . ASP A 1 169 ? -3.944 -16.636 8.484 1.00 62.00 169 ASP A O 1
ATOM 1244 N N . GLY A 1 170 ? -4.965 -18.483 9.276 1.00 59.78 170 GLY A N 1
ATOM 1245 C CA . GLY A 1 170 ? -6.325 -18.129 8.846 1.00 59.78 170 GLY A CA 1
ATOM 1246 C C . GLY A 1 170 ? -6.615 -18.302 7.351 1.00 59.78 170 GLY A C 1
ATOM 1247 O O . GLY A 1 170 ? -7.763 -18.173 6.950 1.00 59.78 170 GLY A O 1
ATOM 1248 N N . VAL A 1 171 ? -5.623 -18.647 6.519 1.00 68.25 171 VAL A N 1
ATOM 1249 C CA . VAL A 1 171 ? -5.761 -18.569 5.056 1.00 68.25 171 VAL A CA 1
ATOM 1250 C C . VAL A 1 171 ? -5.354 -19.876 4.370 1.00 68.25 171 VAL A C 1
ATOM 1252 O O . VAL A 1 171 ? -4.212 -20.329 4.461 1.00 68.25 171 VAL A O 1
ATOM 1255 N N . GLU A 1 172 ? -6.279 -20.478 3.617 1.00 72.38 172 GLU A N 1
ATOM 1256 C CA . GLU A 1 172 ? -5.968 -21.612 2.738 1.00 72.38 172 GLU A CA 1
ATOM 1257 C C . GLU A 1 172 ? -5.375 -21.106 1.415 1.00 72.38 172 GLU A C 1
ATOM 1259 O O . GLU A 1 172 ? -6.034 -20.396 0.654 1.00 72.38 172 GLU A O 1
ATOM 1264 N N . MET A 1 173 ? -4.132 -21.497 1.119 1.00 81.50 173 MET A N 1
ATOM 1265 C CA . MET A 1 173 ? -3.399 -21.009 -0.048 1.00 81.50 173 MET A CA 1
ATOM 1266 C C . MET A 1 173 ? -3.137 -22.104 -1.081 1.00 81.50 173 MET A C 1
ATOM 1268 O O . MET A 1 173 ? -2.634 -23.182 -0.766 1.00 81.50 173 MET A O 1
ATOM 1272 N N . GLN A 1 174 ? -3.418 -21.793 -2.346 1.00 86.44 174 GLN A N 1
ATOM 1273 C CA . GLN A 1 174 ? -2.990 -22.591 -3.492 1.00 86.44 174 GLN A CA 1
ATOM 1274 C C . GLN A 1 174 ? -1.665 -22.044 -4.015 1.00 86.44 174 GLN A C 1
ATOM 1276 O O . GLN A 1 174 ? -1.623 -20.889 -4.429 1.00 86.44 174 GLN A O 1
ATOM 1281 N N . ALA A 1 175 ? -0.598 -22.850 -4.018 1.00 91.31 175 ALA A N 1
ATOM 1282 C CA . ALA A 1 175 ? 0.745 -22.392 -4.374 1.00 91.31 175 ALA A CA 1
ATOM 1283 C C . ALA A 1 175 ? 1.405 -23.192 -5.508 1.00 91.31 175 ALA A C 1
ATOM 1285 O O . ALA A 1 175 ? 1.209 -24.400 -5.660 1.00 91.31 175 ALA A O 1
ATOM 1286 N N . TYR A 1 176 ? 2.237 -22.496 -6.280 1.00 94.56 176 TYR A N 1
ATOM 1287 C CA . TYR A 1 176 ? 2.983 -23.001 -7.426 1.00 94.56 176 TYR A CA 1
ATOM 1288 C C . TYR A 1 176 ? 4.422 -22.479 -7.375 1.00 94.56 176 TYR A C 1
ATOM 1290 O O . TYR A 1 176 ? 4.653 -21.285 -7.212 1.00 94.56 176 TYR A O 1
ATOM 1298 N N . GLU A 1 177 ? 5.401 -23.366 -7.511 1.00 94.88 177 GLU A N 1
ATOM 1299 C CA . GLU A 1 177 ? 6.811 -23.030 -7.689 1.00 94.88 177 GLU A CA 1
ATOM 1300 C C . GLU A 1 177 ? 7.118 -22.869 -9.178 1.00 94.88 177 GLU A C 1
ATOM 1302 O O . GLU A 1 177 ? 6.835 -23.764 -9.976 1.00 94.88 177 GLU A O 1
ATOM 1307 N N . PHE A 1 178 ? 7.687 -21.720 -9.535 1.00 94.56 178 PHE A N 1
ATOM 1308 C CA . PHE A 1 178 ? 8.149 -21.410 -10.882 1.00 94.56 178 PHE A CA 1
ATOM 1309 C C . PHE A 1 178 ? 9.677 -21.465 -10.907 1.00 94.56 178 PHE A C 1
ATOM 1311 O O . PHE A 1 178 ? 10.333 -20.882 -10.042 1.00 94.56 178 PHE A O 1
ATOM 1318 N N . SER A 1 179 ? 10.253 -22.144 -11.896 1.00 92.69 179 SER A N 1
ATOM 1319 C CA . SER A 1 179 ? 11.705 -22.256 -12.062 1.00 92.69 179 SER A CA 1
ATOM 1320 C C . SER A 1 179 ? 12.106 -22.171 -13.532 1.00 92.69 179 SER A C 1
ATOM 1322 O O . SER A 1 179 ? 11.384 -22.628 -14.416 1.00 92.69 179 SER A O 1
ATOM 1324 N N . ILE A 1 180 ? 13.266 -21.569 -13.795 1.00 91.50 180 ILE A N 1
ATOM 1325 C CA . ILE A 1 180 ? 13.856 -21.456 -15.130 1.00 91.50 180 ILE A CA 1
ATOM 1326 C C . ILE A 1 180 ? 15.365 -21.684 -15.038 1.00 91.50 180 ILE A C 1
ATOM 1328 O O . ILE A 1 180 ? 16.010 -21.155 -14.131 1.00 91.50 180 ILE A O 1
ATOM 1332 N N . ASP A 1 181 ? 15.914 -22.481 -15.951 1.00 91.25 181 ASP A N 1
ATOM 1333 C CA . ASP A 1 181 ? 17.351 -22.749 -16.052 1.00 91.25 181 ASP A CA 1
ATOM 1334 C C . ASP A 1 181 ? 17.956 -21.896 -17.174 1.00 91.25 181 ASP A C 1
ATOM 1336 O O . ASP A 1 181 ? 17.850 -22.227 -18.357 1.00 91.25 181 ASP A O 1
ATOM 1340 N N . THR A 1 182 ? 18.513 -20.739 -16.806 1.00 86.12 182 THR A N 1
ATOM 1341 C CA . THR A 1 182 ? 19.170 -19.818 -17.740 1.00 86.12 182 THR A CA 1
ATOM 1342 C C . THR A 1 182 ? 20.234 -18.966 -17.052 1.00 86.12 182 THR A C 1
ATOM 1344 O O . THR A 1 182 ? 20.068 -18.544 -15.908 1.00 86.12 182 THR A O 1
ATOM 1347 N N . ASP A 1 183 ? 21.310 -18.674 -17.786 1.00 82.06 183 ASP A N 1
ATOM 1348 C CA . ASP A 1 183 ? 22.337 -17.698 -17.403 1.00 82.06 183 ASP A CA 1
ATOM 1349 C C . ASP A 1 183 ? 21.984 -16.269 -17.877 1.00 82.06 183 ASP A C 1
ATOM 1351 O O . ASP A 1 183 ? 22.691 -15.307 -17.558 1.00 82.06 183 ASP A O 1
ATOM 1355 N N . GLU A 1 184 ? 20.917 -16.109 -18.672 1.00 80.81 184 GLU A N 1
ATOM 1356 C CA . GLU A 1 184 ? 20.439 -14.802 -19.121 1.00 80.81 184 GLU A CA 1
ATOM 1357 C C . GLU A 1 184 ? 19.739 -14.047 -17.989 1.00 80.81 184 GLU A C 1
ATOM 1359 O O . GLU A 1 184 ? 18.864 -14.567 -17.299 1.00 80.81 184 GLU A O 1
ATOM 1364 N N . GLU A 1 185 ? 20.074 -12.765 -17.841 1.00 76.38 185 GLU A N 1
ATOM 1365 C CA . GLU A 1 185 ? 19.356 -11.876 -16.932 1.00 76.38 185 GLU A CA 1
ATOM 1366 C C . GLU A 1 185 ? 17.900 -11.729 -17.396 1.00 76.38 185 GLU A C 1
ATOM 1368 O O . GLU A 1 185 ? 17.643 -11.321 -18.535 1.00 76.38 185 GLU A O 1
ATOM 1373 N N . LEU A 1 186 ? 16.951 -12.054 -16.514 1.00 76.94 186 LEU A N 1
ATOM 1374 C CA . LEU A 1 186 ? 15.519 -11.885 -16.753 1.00 76.94 186 LEU A CA 1
ATOM 1375 C C . LEU A 1 186 ? 15.198 -10.387 -16.779 1.00 76.94 186 LEU A C 1
ATOM 1377 O O . LEU A 1 186 ? 15.093 -9.732 -15.746 1.00 76.94 186 LEU A O 1
ATOM 1381 N N . PHE A 1 187 ? 15.131 -9.834 -17.989 1.00 63.59 187 PHE A N 1
ATOM 1382 C CA . PHE A 1 187 ? 14.939 -8.401 -18.202 1.00 63.59 187 PHE A CA 1
ATOM 1383 C C . PHE A 1 187 ? 13.467 -8.014 -18.333 1.00 63.59 187 PHE A C 1
ATOM 1385 O O . PHE A 1 187 ? 13.084 -6.904 -17.968 1.00 63.59 187 PHE A O 1
ATOM 1392 N N . SER A 1 188 ? 12.656 -8.908 -18.903 1.00 63.06 188 SER A N 1
ATOM 1393 C CA . SER A 1 188 ? 11.229 -8.690 -19.064 1.00 63.06 188 SER A CA 1
ATOM 1394 C C . SER A 1 188 ? 10.501 -9.021 -17.778 1.00 63.06 188 SER A C 1
ATOM 1396 O O . SER A 1 188 ? 10.865 -9.939 -17.039 1.00 63.06 188 SER A O 1
ATOM 1398 N N . VAL A 1 189 ? 9.439 -8.269 -17.526 1.00 71.31 189 VAL A N 1
ATOM 1399 C CA . VAL A 1 189 ? 8.533 -8.637 -16.458 1.00 71.31 189 VAL A CA 1
ATOM 1400 C C . VAL A 1 189 ? 7.687 -9.791 -16.957 1.00 71.31 189 VAL A C 1
ATOM 1402 O O . VAL A 1 189 ? 6.921 -9.655 -17.910 1.00 71.31 189 VAL A O 1
ATOM 1405 N N . MET A 1 190 ? 7.864 -10.924 -16.296 1.00 86.38 190 MET A N 1
ATOM 1406 C CA . MET A 1 190 ? 7.131 -12.141 -16.569 1.00 86.38 190 MET A CA 1
ATOM 1407 C C . MET A 1 190 ? 5.705 -12.004 -16.047 1.00 86.38 190 MET A C 1
ATOM 1409 O O . MET A 1 190 ? 5.473 -11.432 -14.978 1.00 86.38 190 MET A O 1
ATOM 1413 N N . GLU A 1 191 ? 4.760 -12.555 -16.794 1.00 89.44 191 GLU A N 1
ATOM 1414 C CA . GLU A 1 191 ? 3.378 -12.717 -16.370 1.00 89.44 191 GLU A CA 1
ATOM 1415 C C . GLU A 1 191 ? 3.153 -14.173 -15.959 1.00 89.44 191 GLU A C 1
ATOM 1417 O O . GLU A 1 191 ? 3.328 -15.105 -16.746 1.00 89.44 191 GLU A O 1
ATOM 1422 N N . LEU A 1 192 ? 2.779 -14.371 -14.698 1.00 93.19 192 LEU A N 1
ATOM 1423 C CA . LEU A 1 192 ? 2.364 -15.658 -14.164 1.00 93.19 192 LEU A CA 1
ATOM 1424 C C . LEU A 1 192 ? 0.846 -15.682 -14.125 1.00 93.19 192 LEU A C 1
ATOM 1426 O O . LEU A 1 192 ? 0.231 -14.792 -13.547 1.00 93.19 192 LEU A O 1
ATOM 1430 N N . THR A 1 193 ? 0.238 -16.726 -14.664 1.00 94.56 193 THR A N 1
ATOM 1431 C CA . THR A 1 193 ? -1.195 -16.969 -14.483 1.00 94.56 193 THR A CA 1
ATOM 1432 C C . THR A 1 193 ? -1.348 -18.096 -13.482 1.00 94.56 193 THR A C 1
ATOM 1434 O O . THR A 1 193 ? -0.801 -19.172 -13.722 1.00 94.56 193 THR A O 1
ATOM 1437 N N . ILE A 1 194 ? -2.064 -17.869 -12.380 1.00 93.69 194 ILE A N 1
ATOM 1438 C CA . ILE A 1 194 ? -2.397 -18.913 -11.398 1.00 93.69 194 ILE A CA 1
ATOM 1439 C C . ILE A 1 194 ? -3.892 -18.874 -11.054 1.00 93.69 194 ILE A C 1
ATOM 1441 O O . ILE A 1 194 ? -4.476 -17.789 -11.022 1.00 93.69 194 ILE A O 1
ATOM 1445 N N . PRO A 1 195 ? -4.538 -20.024 -10.802 1.00 92.50 195 PRO A N 1
ATOM 1446 C CA . PRO A 1 195 ? -5.947 -20.059 -10.428 1.00 92.50 195 PRO A CA 1
ATOM 1447 C C . PRO A 1 195 ? -6.140 -19.687 -8.951 1.00 92.50 195 PRO A C 1
ATOM 1449 O O . PRO A 1 195 ? -5.287 -19.998 -8.116 1.00 92.50 195 PRO A O 1
ATOM 1452 N N . TYR A 1 196 ? -7.283 -19.078 -8.630 1.00 87.31 196 TYR A N 1
ATOM 1453 C CA . TYR A 1 196 ? -7.748 -18.904 -7.251 1.00 87.31 196 TYR A CA 1
ATOM 1454 C C . TYR A 1 196 ? -8.830 -19.930 -6.891 1.00 87.31 196 TYR A C 1
ATOM 1456 O O . TYR A 1 196 ? -9.398 -20.606 -7.752 1.00 87.31 196 TYR A O 1
ATOM 1464 N N . ASN A 1 197 ? -9.114 -20.088 -5.595 1.00 85.94 197 ASN A N 1
ATOM 1465 C CA . ASN A 1 197 ? -10.087 -21.073 -5.129 1.00 85.94 197 ASN A CA 1
ATOM 1466 C C . ASN A 1 197 ? -11.527 -20.539 -5.199 1.00 85.94 197 ASN A C 1
ATOM 1468 O O . ASN A 1 197 ? -12.060 -20.060 -4.203 1.00 85.94 197 ASN A O 1
ATOM 1472 N N . GLU A 1 198 ? -12.186 -20.684 -6.352 1.00 85.19 198 GLU A N 1
ATOM 1473 C CA . GLU A 1 198 ? -13.594 -20.279 -6.534 1.00 85.19 198 GLU A CA 1
ATOM 1474 C C . GLU A 1 198 ? -14.554 -20.915 -5.512 1.00 85.19 198 GLU A C 1
ATOM 1476 O O . GLU A 1 198 ? -15.576 -20.330 -5.167 1.00 85.19 198 GLU A O 1
ATOM 1481 N N . LYS A 1 199 ? -14.239 -22.107 -4.985 1.00 85.44 199 LYS A N 1
ATOM 1482 C CA . LYS A 1 199 ? -15.089 -22.748 -3.969 1.00 85.44 199 LYS A CA 1
ATOM 1483 C C . LYS A 1 199 ? -14.997 -22.060 -2.614 1.00 85.44 199 LYS A C 1
ATOM 1485 O O . LYS A 1 199 ? -15.998 -22.027 -1.909 1.00 85.44 199 LYS A O 1
ATOM 1490 N N . THR A 1 200 ? -13.808 -21.583 -2.250 1.00 81.06 200 THR A N 1
ATOM 1491 C CA . THR A 1 200 ? -13.600 -20.815 -1.015 1.00 81.06 200 THR A CA 1
ATOM 1492 C C . THR A 1 200 ? -14.184 -19.413 -1.160 1.00 81.06 200 THR A C 1
ATOM 1494 O O . THR A 1 200 ? -14.754 -18.911 -0.203 1.00 81.06 200 THR A O 1
ATOM 1497 N N . LEU A 1 201 ? -14.108 -18.823 -2.360 1.00 80.19 201 LEU A N 1
ATOM 1498 C CA . LEU A 1 201 ? -14.734 -17.534 -2.675 1.00 80.19 201 LEU A CA 1
ATOM 1499 C C . LEU A 1 201 ? -16.263 -17.578 -2.539 1.00 80.19 201 LEU A C 1
ATOM 1501 O O . LEU A 1 201 ? -16.864 -16.649 -2.006 1.00 80.19 201 LEU A O 1
ATOM 1505 N N . GLY A 1 202 ? -16.897 -18.669 -2.974 1.00 84.06 202 GLY A N 1
ATOM 1506 C CA . GLY A 1 202 ? -18.346 -18.815 -2.867 1.00 84.06 202 GLY A CA 1
ATOM 1507 C C . GLY A 1 202 ? -19.083 -17.762 -3.699 1.00 84.06 202 GLY A C 1
ATOM 1508 O O . GLY A 1 202 ? -18.853 -17.668 -4.902 1.00 84.06 202 GLY A O 1
ATOM 1509 N N . ASP A 1 203 ? -19.969 -17.000 -3.055 1.00 80.81 203 ASP A N 1
ATOM 1510 C CA . ASP A 1 203 ? -20.776 -15.947 -3.691 1.00 80.81 203 ASP A CA 1
ATOM 1511 C C . ASP A 1 203 ? -20.142 -14.541 -3.575 1.00 80.81 203 ASP A C 1
ATOM 1513 O O . ASP A 1 203 ? -20.755 -13.559 -3.995 1.00 80.81 203 ASP A O 1
ATOM 1517 N N . LEU A 1 204 ? -18.941 -14.427 -2.992 1.00 73.31 204 LEU A N 1
ATOM 1518 C CA . LEU A 1 204 ? -18.226 -13.155 -2.850 1.00 73.31 204 LEU A CA 1
ATOM 1519 C C . LEU A 1 204 ? -17.660 -12.676 -4.195 1.00 73.31 204 LEU A C 1
ATOM 1521 O O . LEU A 1 204 ? -17.296 -13.476 -5.061 1.00 73.31 204 LEU A O 1
ATOM 1525 N N . ASP A 1 205 ? -17.549 -11.358 -4.354 1.00 72.50 205 ASP A N 1
ATOM 1526 C CA . ASP A 1 205 ? -16.880 -10.755 -5.508 1.00 72.50 205 ASP A CA 1
ATOM 1527 C C . ASP A 1 205 ? -15.376 -11.093 -5.472 1.00 72.50 205 ASP A C 1
ATOM 1529 O O . ASP A 1 205 ? -14.744 -10.886 -4.432 1.00 72.50 205 ASP A O 1
ATOM 1533 N N . PRO A 1 206 ? -14.765 -11.619 -6.555 1.00 74.12 206 PRO A N 1
ATOM 1534 C CA . PRO A 1 206 ? -13.314 -11.769 -6.620 1.00 74.12 206 PRO A CA 1
ATOM 1535 C C . PRO A 1 206 ? -12.563 -10.466 -6.321 1.00 74.12 206 PRO A C 1
ATOM 1537 O O . PRO A 1 206 ? -11.474 -10.501 -5.740 1.00 74.12 206 PRO A O 1
ATOM 1540 N N . GLU A 1 207 ? -13.133 -9.326 -6.718 1.00 71.25 207 GLU A N 1
ATOM 1541 C CA . GLU A 1 207 ? -12.597 -8.006 -6.411 1.00 71.25 207 GLU A CA 1
ATOM 1542 C C . GLU A 1 207 ? -12.711 -7.731 -4.902 1.00 71.25 207 GLU A C 1
ATOM 1544 O O . GLU A 1 207 ? -13.769 -7.873 -4.293 1.00 71.25 207 GLU A O 1
ATOM 1549 N N . GLY A 1 208 ? -11.578 -7.423 -4.265 1.00 64.69 208 GLY A N 1
ATOM 1550 C CA . GLY A 1 208 ? -11.476 -7.226 -2.813 1.00 64.69 208 GLY A CA 1
ATOM 1551 C C . GLY A 1 208 ? -11.295 -8.504 -1.978 1.00 64.69 208 GLY A C 1
ATOM 1552 O O . GLY A 1 208 ? -10.727 -8.420 -0.895 1.00 64.69 208 GLY A O 1
ATOM 1553 N N . ASN A 1 209 ? -11.683 -9.687 -2.477 1.00 72.44 209 ASN A N 1
ATOM 1554 C CA . ASN A 1 209 ? -11.621 -10.940 -1.698 1.00 72.44 209 ASN A CA 1
ATOM 1555 C C . ASN A 1 209 ? -10.543 -11.929 -2.163 1.00 72.44 209 ASN A C 1
ATOM 1557 O O . ASN A 1 209 ? -10.199 -12.855 -1.431 1.00 72.44 209 ASN A O 1
ATOM 1561 N N . VAL A 1 210 ? -9.993 -11.776 -3.368 1.00 76.94 210 VAL A N 1
ATOM 1562 C CA . VAL A 1 210 ? -8.875 -12.604 -3.850 1.00 76.94 210 VAL A CA 1
ATOM 1563 C C . VAL A 1 210 ? -7.563 -11.867 -3.628 1.00 76.94 210 VAL A C 1
ATOM 1565 O O . VAL A 1 210 ? -7.460 -10.677 -3.906 1.00 76.94 210 VAL A O 1
ATOM 1568 N N . GLY A 1 211 ? -6.530 -12.580 -3.176 1.00 77.12 211 GLY A N 1
ATOM 1569 C CA . GLY A 1 211 ? -5.182 -12.031 -3.065 1.00 77.12 211 GLY A CA 1
ATOM 1570 C C . GLY A 1 211 ? -4.105 -12.975 -3.593 1.00 77.12 211 GLY A C 1
ATOM 1571 O O . GLY A 1 211 ? -4.324 -14.177 -3.761 1.00 77.12 211 GLY A O 1
ATOM 1572 N N . ALA A 1 212 ? -2.915 -12.429 -3.850 1.00 80.62 212 ALA A N 1
ATOM 1573 C CA . ALA A 1 212 ? -1.757 -13.191 -4.301 1.00 80.62 212 ALA A CA 1
ATOM 1574 C C . ALA A 1 212 ? -0.471 -12.779 -3.574 1.00 80.62 212 ALA A C 1
ATOM 1576 O O . ALA A 1 212 ? -0.276 -11.617 -3.204 1.00 80.62 212 ALA A O 1
ATOM 1577 N N . ALA A 1 213 ? 0.431 -13.742 -3.398 1.00 82.69 213 ALA A N 1
ATOM 1578 C CA . ALA A 1 213 ? 1.699 -13.575 -2.698 1.00 82.69 213 ALA A CA 1
ATOM 1579 C C . ALA A 1 213 ? 2.810 -14.407 -3.339 1.00 82.69 213 ALA A C 1
ATOM 1581 O O . ALA A 1 213 ? 2.536 -15.404 -4.002 1.00 82.69 213 ALA A O 1
ATOM 1582 N N . TYR A 1 214 ? 4.065 -14.048 -3.090 1.00 88.25 214 TYR A N 1
ATOM 1583 C CA . TYR A 1 214 ? 5.212 -14.918 -3.302 1.00 88.25 214 TYR A CA 1
ATOM 1584 C C . TYR A 1 214 ? 5.871 -15.260 -1.971 1.00 88.25 214 TYR A C 1
ATOM 1586 O O . TYR A 1 214 ? 5.854 -14.475 -1.028 1.00 88.25 214 TYR A O 1
ATOM 1594 N N . TYR A 1 215 ? 6.452 -16.447 -1.876 1.00 88.19 215 TYR A N 1
ATOM 1595 C CA . TYR A 1 215 ? 7.172 -16.860 -0.684 1.00 88.19 215 TYR A CA 1
ATOM 1596 C C . TYR A 1 215 ? 8.615 -16.369 -0.777 1.00 88.19 215 TYR A C 1
ATOM 1598 O O . TYR A 1 215 ? 9.376 -16.800 -1.656 1.00 88.19 215 TYR A O 1
ATOM 1606 N N . ASN A 1 216 ? 9.007 -15.469 0.124 1.00 85.88 216 ASN A N 1
ATOM 1607 C CA . ASN A 1 216 ? 10.389 -15.043 0.238 1.00 85.88 216 ASN A CA 1
ATOM 1608 C C . ASN A 1 216 ? 11.160 -16.071 1.079 1.00 85.88 216 ASN A C 1
ATOM 1610 O O . ASN A 1 216 ? 11.030 -16.145 2.299 1.00 85.88 216 ASN A O 1
ATOM 1614 N N . LYS A 1 217 ? 11.999 -16.871 0.411 1.00 84.31 217 LYS A N 1
ATOM 1615 C CA . LYS A 1 217 ? 12.806 -17.922 1.053 1.00 84.31 217 LYS A CA 1
ATOM 1616 C C . LYS A 1 217 ? 13.862 -17.366 2.025 1.00 84.31 217 LYS A C 1
ATOM 1618 O O . LYS A 1 217 ? 14.325 -18.120 2.876 1.00 84.31 217 LYS A O 1
ATOM 1623 N N . GLU A 1 218 ? 14.251 -16.094 1.906 1.00 83.31 218 GLU A N 1
ATOM 1624 C CA . GLU A 1 218 ? 15.222 -15.451 2.803 1.00 83.31 218 GLU A CA 1
ATOM 1625 C C . GLU A 1 218 ? 14.592 -15.026 4.132 1.00 83.31 218 GLU A C 1
ATOM 1627 O O . GLU A 1 218 ? 15.187 -15.262 5.184 1.00 83.31 218 GLU A O 1
ATOM 1632 N N . SER A 1 219 ? 13.400 -14.420 4.098 1.00 81.38 219 SER A N 1
ATOM 1633 C CA . SER A 1 219 ? 12.668 -14.030 5.313 1.00 81.38 219 SER A CA 1
ATOM 1634 C C . SER A 1 219 ? 11.855 -15.181 5.910 1.00 81.38 219 SER A C 1
ATOM 1636 O O . SER A 1 219 ? 11.620 -15.198 7.114 1.00 81.38 219 SER A O 1
ATOM 1638 N N . GLY A 1 220 ? 11.463 -16.162 5.091 1.00 83.06 220 GLY A N 1
ATOM 1639 C CA . GLY A 1 220 ? 10.540 -17.227 5.481 1.00 83.06 220 GLY A CA 1
ATOM 1640 C C . GLY A 1 220 ? 9.078 -16.775 5.524 1.00 83.06 220 GLY A C 1
ATOM 1641 O O . GLY A 1 220 ? 8.259 -17.445 6.148 1.00 83.06 220 GLY A O 1
ATOM 1642 N N . GLU A 1 221 ? 8.752 -15.650 4.885 1.00 81.19 221 GLU A N 1
ATOM 1643 C CA . GLU A 1 221 ? 7.427 -15.028 4.929 1.00 81.19 221 GLU A CA 1
ATOM 1644 C C . GLU A 1 221 ? 6.799 -14.927 3.532 1.00 81.19 221 GLU A C 1
ATOM 1646 O O . GLU A 1 221 ? 7.487 -14.827 2.511 1.00 81.19 221 GLU A O 1
ATOM 1651 N N . TRP A 1 222 ? 5.466 -14.939 3.491 1.00 78.50 222 TRP A N 1
ATOM 1652 C CA . TRP A 1 222 ? 4.703 -14.610 2.291 1.00 78.50 222 TRP A CA 1
ATOM 1653 C C . TRP A 1 222 ? 4.675 -13.096 2.094 1.00 78.50 222 TRP A C 1
ATOM 1655 O O . TRP A 1 222 ? 4.106 -12.361 2.900 1.00 78.50 222 TRP A O 1
ATOM 1665 N N . GLU A 1 223 ? 5.248 -12.636 0.990 1.00 77.25 223 GLU A N 1
ATOM 1666 C CA . GLU A 1 223 ? 5.202 -11.244 0.573 1.00 77.25 223 GLU A CA 1
ATOM 1667 C C . GLU A 1 223 ? 4.127 -11.069 -0.502 1.00 77.25 223 GLU A C 1
ATOM 1669 O O . GLU A 1 223 ? 4.114 -11.807 -1.488 1.00 77.25 223 GLU A O 1
ATOM 1674 N N . PRO A 1 224 ? 3.202 -10.114 -0.351 1.00 73.88 224 PRO A N 1
ATOM 1675 C CA . PRO A 1 224 ? 2.172 -9.881 -1.351 1.00 73.88 224 PRO A CA 1
ATOM 1676 C C . PRO A 1 224 ? 2.786 -9.475 -2.692 1.00 73.88 224 PRO A C 1
ATOM 1678 O O . PRO A 1 224 ? 3.922 -8.996 -2.761 1.00 73.88 224 PRO A O 1
ATOM 1681 N N . VAL A 1 225 ? 2.022 -9.651 -3.767 1.00 74.81 225 VAL A N 1
ATOM 1682 C CA . VAL A 1 225 ? 2.413 -9.255 -5.127 1.00 74.81 225 VAL A CA 1
ATOM 1683 C C . VAL A 1 225 ? 1.294 -8.484 -5.806 1.00 74.81 225 VAL A C 1
ATOM 1685 O O . VAL A 1 225 ? 0.128 -8.637 -5.461 1.00 74.81 225 VAL A O 1
ATOM 1688 N N . SER A 1 226 ? 1.648 -7.665 -6.795 1.00 72.06 226 SER A N 1
ATOM 1689 C CA . SER A 1 226 ? 0.650 -7.044 -7.669 1.00 72.06 226 SER A CA 1
ATOM 1690 C C . SER A 1 226 ? 0.106 -8.078 -8.648 1.00 72.06 226 SER A C 1
ATOM 1692 O O . SER A 1 226 ? 0.883 -8.840 -9.235 1.00 72.06 226 SER A O 1
ATOM 1694 N N . PHE A 1 227 ? -1.207 -8.071 -8.863 1.00 76.88 227 PHE A N 1
ATOM 1695 C CA . PHE A 1 227 ? -1.868 -8.960 -9.808 1.00 76.88 227 PHE A CA 1
ATOM 1696 C C . PHE A 1 227 ? -3.128 -8.326 -10.401 1.00 76.88 227 PHE A C 1
ATOM 1698 O O . PHE A 1 227 ? -3.769 -7.502 -9.755 1.00 76.88 227 PHE A O 1
ATOM 1705 N N . ARG A 1 228 ? -3.501 -8.794 -11.596 1.00 76.31 228 ARG A N 1
ATOM 1706 C CA . ARG A 1 228 ? -4.790 -8.519 -12.238 1.00 76.31 228 ARG A CA 1
ATOM 1707 C C . ARG A 1 228 ? -5.737 -9.689 -12.054 1.00 76.31 228 ARG A C 1
ATOM 1709 O O . ARG A 1 228 ? -5.323 -10.837 -12.206 1.00 76.31 228 ARG A O 1
ATOM 1716 N N . LEU A 1 229 ? -7.004 -9.400 -11.786 1.00 79.62 229 LEU A N 1
ATOM 1717 C CA . LEU A 1 229 ? -8.060 -10.404 -11.827 1.00 79.62 229 LEU A CA 1
ATOM 1718 C C . LEU A 1 229 ? -8.453 -10.691 -13.275 1.00 79.62 229 LEU A C 1
ATOM 1720 O O . LEU A 1 229 ? -8.669 -9.780 -14.072 1.00 79.62 229 LEU A O 1
ATOM 1724 N N . ASN A 1 230 ? -8.561 -11.974 -13.602 1.00 84.56 230 ASN A N 1
ATOM 1725 C CA . ASN A 1 230 ? -9.046 -12.432 -14.893 1.00 84.56 230 ASN A CA 1
ATOM 1726 C C . ASN A 1 230 ? -10.467 -12.986 -14.752 1.00 84.56 230 ASN A C 1
ATOM 1728 O O . ASN A 1 230 ? -10.807 -13.647 -13.770 1.00 84.56 230 ASN A O 1
ATOM 1732 N N . ASN A 1 231 ? -11.273 -12.829 -15.802 1.00 84.00 231 ASN A N 1
ATOM 1733 C CA . ASN A 1 231 ? -12.671 -13.286 -15.841 1.00 84.00 231 ASN A CA 1
ATOM 1734 C C . ASN A 1 231 ? -12.841 -14.823 -15.864 1.00 84.00 231 ASN A C 1
ATOM 1736 O O . ASN A 1 231 ? -13.939 -15.318 -16.106 1.00 84.00 231 ASN A O 1
ATOM 1740 N N . ASN A 1 232 ? -11.760 -15.589 -15.708 1.00 85.56 232 ASN A N 1
ATOM 1741 C CA . ASN A 1 232 ? -11.717 -17.045 -15.853 1.00 85.56 232 ASN A CA 1
ATOM 1742 C C . ASN A 1 232 ? -11.268 -17.776 -14.573 1.00 85.56 232 ASN A C 1
ATOM 1744 O O . ASN A 1 232 ? -10.758 -18.891 -14.678 1.00 85.56 232 ASN A O 1
ATOM 1748 N N . GLY A 1 233 ? -11.403 -17.153 -13.398 1.00 87.25 233 GLY A N 1
ATOM 1749 C CA . GLY A 1 233 ? -11.032 -17.797 -12.133 1.00 87.25 233 GLY A CA 1
ATOM 1750 C C . GLY A 1 233 ? -9.533 -17.746 -11.817 1.00 87.25 233 GLY A C 1
ATOM 1751 O O . GLY A 1 233 ? -9.020 -18.587 -11.077 1.00 87.25 233 GLY A O 1
ATOM 1752 N N . THR A 1 234 ? -8.790 -16.815 -12.428 1.00 90.94 234 THR A N 1
ATOM 1753 C CA . THR A 1 234 ? -7.327 -16.727 -12.289 1.00 90.94 234 THR A CA 1
ATOM 1754 C C . THR A 1 234 ? -6.866 -15.314 -11.967 1.00 90.94 234 THR A C 1
ATOM 1756 O O . THR A 1 234 ? -7.595 -14.341 -12.167 1.00 90.94 234 THR A O 1
ATOM 1759 N N . VAL A 1 235 ? -5.628 -15.213 -11.492 1.00 88.31 235 VAL A N 1
ATOM 1760 C CA . VAL A 1 235 ? -4.897 -13.956 -11.360 1.00 88.31 235 VAL A CA 1
ATOM 1761 C C . VAL A 1 235 ? -3.694 -13.946 -12.299 1.00 88.31 235 VAL A C 1
ATOM 1763 O O . VAL A 1 235 ? -3.023 -14.968 -12.468 1.00 88.31 235 VAL A O 1
ATOM 1766 N N . SER A 1 236 ? -3.410 -12.786 -12.886 1.00 88.50 236 SER A N 1
ATOM 1767 C CA . SER A 1 236 ? -2.183 -12.504 -13.631 1.00 88.50 236 SER A CA 1
ATOM 1768 C C . SER A 1 236 ? -1.219 -11.717 -12.747 1.00 88.50 236 SER A C 1
ATOM 1770 O O . SER A 1 236 ? -1.426 -10.532 -12.500 1.00 88.50 236 SER A O 1
ATOM 1772 N N . ILE A 1 237 ? -0.174 -12.376 -12.256 1.00 86.25 237 ILE A N 1
ATOM 1773 C CA . ILE A 1 237 ? 0.880 -11.799 -11.416 1.00 86.25 237 ILE A CA 1
ATOM 1774 C C . ILE A 1 237 ? 2.024 -11.333 -12.304 1.00 86.25 237 ILE A C 1
ATOM 1776 O O . ILE A 1 237 ? 2.473 -12.065 -13.180 1.00 86.25 237 ILE A O 1
ATOM 1780 N N . PHE A 1 238 ? 2.560 -10.151 -12.027 1.00 80.06 238 PHE A N 1
ATOM 1781 C CA . PHE A 1 238 ? 3.698 -9.612 -12.763 1.00 80.06 238 PHE A CA 1
ATOM 1782 C C . PHE A 1 238 ? 4.954 -9.609 -11.902 1.00 80.06 238 PHE A C 1
ATOM 1784 O O . PHE A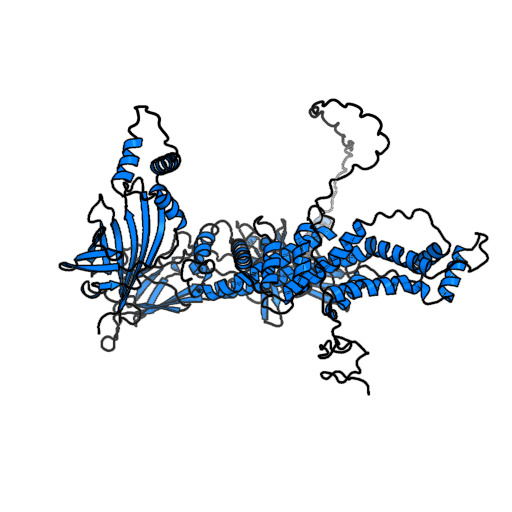 1 238 ? 4.952 -9.036 -10.812 1.00 80.06 238 PHE A O 1
ATOM 1791 N N . THR A 1 239 ? 6.034 -10.227 -12.382 1.00 82.00 239 THR A N 1
ATOM 1792 C CA . THR A 1 239 ? 7.259 -10.394 -11.590 1.00 82.00 239 THR A CA 1
ATOM 1793 C C . THR A 1 239 ? 8.555 -10.333 -12.403 1.00 82.00 239 THR A C 1
ATOM 1795 O O . THR A 1 239 ? 8.618 -10.728 -13.561 1.00 82.00 239 THR A O 1
ATOM 1798 N N . GLU A 1 240 ? 9.620 -9.861 -11.757 1.00 78.81 240 GLU A N 1
ATOM 1799 C CA . GLU A 1 240 ? 10.998 -9.834 -12.279 1.00 78.81 240 GLU A CA 1
ATOM 1800 C C . GLU A 1 240 ? 11.841 -11.024 -11.789 1.00 78.81 240 GLU A C 1
ATOM 1802 O O . GLU A 1 240 ? 13.017 -11.148 -12.116 1.00 78.81 240 GLU A O 1
ATOM 1807 N N . HIS A 1 241 ? 11.265 -11.887 -10.954 1.00 85.06 241 HIS A N 1
ATOM 1808 C CA . HIS A 1 241 ? 11.941 -13.060 -10.414 1.00 85.06 241 HIS A CA 1
ATOM 1809 C C . HIS A 1 241 ? 10.975 -14.234 -10.330 1.00 85.06 241 HIS A C 1
ATOM 1811 O O . HIS A 1 241 ? 9.762 -14.048 -10.265 1.00 85.06 241 HIS A O 1
ATOM 1817 N N . LEU A 1 242 ? 11.518 -15.446 -10.321 1.00 89.81 242 LEU A N 1
ATOM 1818 C CA . LEU A 1 242 ? 10.739 -16.653 -10.088 1.00 89.81 242 LEU A CA 1
ATOM 1819 C C . LEU A 1 242 ? 10.938 -17.131 -8.648 1.00 89.81 242 LEU A C 1
ATOM 1821 O O . LEU A 1 242 ? 12.025 -17.033 -8.079 1.00 89.81 242 LEU A O 1
ATOM 1825 N N . SER A 1 243 ? 9.856 -17.619 -8.056 1.00 92.06 243 SER A N 1
ATOM 1826 C CA . SER A 1 243 ? 9.782 -18.159 -6.703 1.00 92.06 243 SER A CA 1
ATOM 1827 C C . SER A 1 243 ? 8.543 -19.057 -6.612 1.00 92.06 243 SER A C 1
ATOM 1829 O O . SER A 1 243 ? 7.917 -19.405 -7.617 1.00 92.06 243 SER A O 1
ATOM 1831 N N . THR A 1 244 ? 8.168 -19.422 -5.394 1.00 93.75 244 THR A N 1
ATOM 1832 C CA . THR A 1 244 ? 6.830 -19.912 -5.094 1.00 93.75 244 THR A CA 1
ATOM 1833 C C . THR A 1 244 ? 5.856 -18.741 -5.068 1.00 93.75 244 THR A C 1
ATOM 1835 O O . THR A 1 244 ? 6.077 -17.792 -4.322 1.00 93.75 244 THR A O 1
ATOM 1838 N N . TYR A 1 245 ? 4.762 -18.844 -5.815 1.00 92.44 245 TYR A N 1
ATOM 1839 C CA . TYR A 1 245 ? 3.637 -17.913 -5.790 1.00 92.44 245 TYR A CA 1
ATOM 1840 C C . TYR A 1 245 ? 2.379 -18.627 -5.333 1.00 92.44 245 TYR A C 1
ATOM 1842 O O . TYR A 1 245 ? 2.168 -19.785 -5.684 1.00 92.44 245 TYR A O 1
ATOM 1850 N N . GLY A 1 246 ? 1.543 -17.940 -4.568 1.00 88.75 246 GLY A N 1
ATOM 1851 C CA . GLY A 1 246 ? 0.291 -18.470 -4.069 1.00 88.75 246 GLY A CA 1
ATOM 1852 C C . GLY A 1 246 ? -0.861 -17.492 -4.209 1.00 88.75 246 GLY A C 1
ATOM 1853 O O . GLY A 1 246 ? -0.664 -16.278 -4.223 1.00 88.75 246 GLY A O 1
ATOM 1854 N N . CYS A 1 247 ? -2.062 -18.049 -4.320 1.00 86.62 247 CYS A N 1
ATOM 1855 C CA . CYS A 1 247 ? -3.322 -17.327 -4.348 1.00 86.62 247 CYS A CA 1
ATOM 1856 C C . CYS A 1 247 ? -4.274 -17.908 -3.299 1.00 86.62 247 CYS A C 1
ATOM 1858 O O . CYS A 1 247 ? -4.249 -19.111 -3.020 1.00 86.62 247 CYS A O 1
ATOM 1860 N N . PHE A 1 248 ? -5.090 -17.054 -2.698 1.00 79.38 248 PHE A N 1
ATOM 1861 C CA . PHE A 1 248 ? -6.012 -17.407 -1.621 1.00 79.38 248 PHE A CA 1
ATOM 1862 C C . PHE A 1 248 ? -7.201 -16.439 -1.627 1.00 79.38 248 PHE A C 1
ATOM 1864 O O . PHE A 1 248 ? -7.207 -15.432 -2.340 1.00 79.38 248 PHE A O 1
ATOM 1871 N N . VAL A 1 249 ? -8.203 -16.777 -0.823 1.00 75.44 249 VAL A N 1
ATOM 1872 C CA . VAL A 1 249 ? -9.431 -16.005 -0.635 1.00 75.44 249 VAL A CA 1
ATOM 1873 C C . VAL A 1 249 ? -9.465 -15.494 0.802 1.00 75.44 249 VAL A C 1
ATOM 1875 O O . VAL A 1 249 ? -9.138 -16.244 1.721 1.00 75.44 249 VAL A O 1
ATOM 1878 N N . ILE A 1 250 ? -9.837 -14.231 0.978 1.00 70.00 250 ILE A N 1
ATOM 1879 C CA . ILE A 1 250 ? -10.050 -13.573 2.267 1.00 70.00 250 ILE A CA 1
ATOM 1880 C C . ILE A 1 250 ? -11.506 -13.815 2.682 1.00 70.00 250 ILE A C 1
ATOM 1882 O O . ILE A 1 250 ? -12.414 -13.605 1.882 1.00 70.00 250 ILE A O 1
ATOM 1886 N N . THR A 1 251 ? -11.727 -14.298 3.907 1.00 66.00 251 THR A N 1
ATOM 1887 C CA . THR A 1 251 ? -13.069 -14.637 4.425 1.00 66.00 251 THR A CA 1
ATOM 1888 C C . THR A 1 251 ? -13.369 -14.065 5.812 1.00 66.00 251 THR A C 1
ATOM 1890 O O . THR A 1 251 ? -14.451 -14.310 6.338 1.00 66.00 251 THR A O 1
ATOM 1893 N N . ASP A 1 252 ? -12.430 -13.329 6.411 1.00 67.19 252 ASP A N 1
ATOM 1894 C CA . ASP A 1 252 ? -12.453 -12.969 7.839 1.00 67.19 252 ASP A CA 1
ATOM 1895 C C . ASP A 1 252 ? -12.875 -11.505 8.093 1.00 67.19 252 ASP A C 1
ATOM 1897 O O . ASP A 1 252 ? -12.649 -10.966 9.182 1.00 67.19 252 ASP A O 1
ATOM 1901 N N . ASP A 1 253 ? -13.470 -10.840 7.100 1.00 65.94 253 ASP A N 1
ATOM 1902 C CA . ASP A 1 253 ? -13.910 -9.444 7.203 1.00 65.94 253 ASP A CA 1
ATOM 1903 C C . ASP A 1 253 ? -14.985 -9.276 8.295 1.00 65.94 253 ASP A C 1
ATOM 1905 O O . ASP A 1 253 ? -15.840 -10.142 8.492 1.00 65.94 253 ASP A O 1
ATOM 1909 N N . PHE A 1 254 ? -14.942 -8.153 9.024 1.00 67.56 254 PHE A N 1
ATOM 1910 C CA . PHE A 1 254 ? -15.840 -7.855 10.158 1.00 67.56 254 PHE A CA 1
ATOM 1911 C C . PHE A 1 254 ? -15.819 -8.894 11.286 1.00 67.56 254 PHE A C 1
ATOM 1913 O O . PHE A 1 254 ? -16.829 -9.115 11.961 1.00 67.56 254 PHE A O 1
ATOM 1920 N N . THR A 1 255 ? -14.665 -9.525 11.493 1.00 78.62 255 THR A N 1
ATOM 1921 C CA . THR A 1 255 ? -14.392 -10.365 12.660 1.00 78.62 255 THR A CA 1
ATOM 1922 C C . THR A 1 255 ? -13.366 -9.706 13.582 1.00 78.62 255 THR A C 1
ATOM 1924 O O . THR A 1 255 ? -12.606 -8.837 13.154 1.00 78.62 255 THR A O 1
ATOM 1927 N N . ARG A 1 256 ? -13.235 -10.155 14.836 1.00 77.62 256 ARG A N 1
ATOM 1928 C CA . ARG A 1 256 ? -12.181 -9.683 15.758 1.00 77.62 256 ARG A CA 1
ATOM 1929 C C . ARG A 1 256 ? -10.760 -9.940 15.245 1.00 77.62 256 ARG A C 1
ATOM 1931 O O . ARG A 1 256 ? -9.798 -9.337 15.722 1.00 77.62 256 ARG A O 1
ATOM 1938 N N . ASN A 1 257 ? -10.626 -10.887 14.314 1.00 76.06 257 ASN A N 1
ATOM 1939 C CA . ASN A 1 257 ? -9.366 -11.262 13.682 1.00 76.06 257 ASN A CA 1
ATOM 1940 C C . ASN A 1 257 ? -9.194 -10.624 12.298 1.00 76.06 257 ASN A C 1
ATOM 1942 O O . ASN A 1 257 ? -8.194 -10.929 11.645 1.00 76.06 257 ASN A O 1
ATOM 1946 N N . ALA A 1 258 ? -10.122 -9.752 11.870 1.00 68.94 258 ALA A N 1
ATOM 1947 C CA . ALA A 1 258 ? -10.025 -9.039 10.604 1.00 68.94 258 ALA A CA 1
ATOM 1948 C C . ALA A 1 258 ? -8.630 -8.429 10.486 1.00 68.94 258 ALA A C 1
ATOM 1950 O O . ALA A 1 258 ? -8.150 -7.720 11.370 1.00 68.94 258 ALA A O 1
ATOM 1951 N N . CYS A 1 259 ? -7.925 -8.756 9.420 1.00 59.84 259 CYS A N 1
ATOM 1952 C CA . CYS A 1 259 ? -6.573 -8.284 9.218 1.00 59.84 259 CYS A CA 1
ATOM 1953 C C . CYS A 1 259 ? -6.421 -7.871 7.768 1.00 59.84 259 CYS A C 1
ATOM 1955 O O . CYS A 1 259 ? -7.012 -8.473 6.870 1.00 59.84 259 CYS A O 1
ATOM 1957 N N . VAL A 1 260 ? -5.594 -6.852 7.527 1.00 57.59 260 VAL A N 1
ATOM 1958 C CA . VAL A 1 260 ? -5.192 -6.504 6.173 1.00 57.59 260 VAL A CA 1
ATOM 1959 C C . VAL A 1 260 ? -4.376 -7.682 5.691 1.00 57.59 260 VAL A C 1
ATOM 1961 O O . VAL A 1 260 ? -3.204 -7.844 6.038 1.00 57.59 260 VAL A O 1
ATOM 1964 N N . SER A 1 261 ? -5.018 -8.564 4.946 1.00 52.16 261 SER A N 1
ATOM 1965 C CA . SER A 1 261 ? -4.351 -9.745 4.443 1.00 52.16 261 SER A CA 1
ATOM 1966 C C . SER A 1 261 ? -3.438 -9.309 3.298 1.00 52.16 261 SER A C 1
ATOM 1968 O O . SER A 1 261 ? -2.270 -9.702 3.270 1.00 52.16 261 SER A O 1
ATOM 1970 N N . TYR A 1 262 ? -3.901 -8.427 2.400 1.00 53.06 262 TYR A N 1
ATOM 1971 C CA . TYR A 1 262 ? -3.178 -8.027 1.188 1.00 53.06 262 TYR A CA 1
ATOM 1972 C C . TYR A 1 262 ? -3.532 -6.602 0.778 1.00 53.06 262 TYR A C 1
ATOM 1974 O O . TYR A 1 262 ? -4.663 -6.173 0.958 1.00 53.06 262 TYR A O 1
ATOM 1982 N N . ALA A 1 263 ? -2.565 -5.887 0.208 1.00 51.56 263 ALA A N 1
ATOM 1983 C CA . ALA A 1 263 ? -2.799 -4.598 -0.422 1.00 51.56 263 ALA A CA 1
ATOM 1984 C C . ALA A 1 263 ? -2.514 -4.741 -1.917 1.00 51.56 263 ALA A C 1
ATOM 1986 O O . ALA A 1 263 ? -1.459 -5.258 -2.287 1.00 51.56 263 ALA A O 1
ATOM 1987 N N . ILE A 1 264 ? -3.454 -4.329 -2.766 1.00 55.72 264 ILE A N 1
ATOM 1988 C CA . ILE A 1 264 ? -3.366 -4.503 -4.219 1.00 55.72 264 ILE A CA 1
ATOM 1989 C C . ILE A 1 264 ? -2.872 -3.181 -4.823 1.00 55.72 264 ILE A C 1
ATOM 1991 O O . ILE A 1 264 ? -3.630 -2.213 -4.881 1.00 55.72 264 ILE A O 1
ATOM 1995 N N . PRO A 1 265 ? -1.607 -3.094 -5.280 1.00 52.38 265 PRO A N 1
ATOM 1996 C CA . PRO A 1 265 ? -1.034 -1.838 -5.760 1.00 52.38 265 PRO A CA 1
ATOM 1997 C C . PRO A 1 265 ? -1.699 -1.318 -7.031 1.00 52.38 265 PRO A C 1
ATOM 1999 O O . PRO A 1 265 ? -1.584 -0.137 -7.322 1.00 52.38 265 PRO A O 1
ATOM 2002 N N . GLU A 1 266 ? -2.366 -2.174 -7.808 1.00 55.56 266 GLU A N 1
ATOM 2003 C CA . GLU A 1 266 ? -3.034 -1.745 -9.037 1.00 55.56 266 GLU A CA 1
ATOM 2004 C C . GLU A 1 266 ? -4.213 -0.809 -8.758 1.00 55.56 266 GLU A C 1
ATOM 2006 O O . GLU A 1 266 ? -4.343 0.205 -9.439 1.00 55.56 266 GLU A O 1
ATOM 2011 N N . PHE A 1 267 ? -4.995 -1.059 -7.703 1.00 51.94 267 PHE A N 1
ATOM 2012 C CA . PHE A 1 267 ? -6.097 -0.172 -7.310 1.00 51.94 267 PHE A CA 1
ATOM 2013 C C . PHE A 1 267 ? -5.611 1.194 -6.811 1.00 51.94 267 PHE A C 1
ATOM 2015 O O . PHE A 1 267 ? -6.295 2.193 -6.992 1.00 51.94 267 PHE A O 1
ATOM 2022 N N . ALA A 1 268 ? -4.380 1.277 -6.295 1.00 52.38 268 ALA A N 1
ATOM 2023 C CA . ALA A 1 268 ? -3.762 2.547 -5.909 1.00 52.38 268 ALA A CA 1
ATOM 2024 C C . ALA A 1 268 ? -3.467 3.488 -7.104 1.00 52.38 268 ALA A C 1
ATOM 2026 O O . ALA A 1 268 ? -3.205 4.675 -6.898 1.00 52.38 268 ALA A O 1
ATOM 2027 N N . TYR A 1 269 ? -3.487 2.980 -8.348 1.00 55.47 269 TYR A N 1
ATOM 2028 C CA . TYR A 1 269 ? -3.195 3.755 -9.569 1.00 55.47 269 TYR A CA 1
ATOM 2029 C C . TYR A 1 269 ? -4.306 3.748 -10.606 1.00 55.47 269 TYR A C 1
ATOM 2031 O O . TYR A 1 269 ? -4.419 4.704 -11.377 1.00 55.47 269 TYR A O 1
ATOM 2039 N N . ILE A 1 270 ? -5.104 2.680 -10.658 1.00 48.56 270 ILE A N 1
ATOM 2040 C CA . ILE A 1 270 ? -6.218 2.533 -11.590 1.00 48.56 270 ILE A CA 1
ATOM 2041 C C . ILE A 1 270 ? -7.439 3.227 -10.980 1.00 48.56 270 ILE A C 1
ATOM 2043 O O . ILE A 1 270 ? -8.351 2.597 -10.471 1.00 48.56 270 ILE A O 1
ATOM 2047 N N . GLY A 1 271 ? -7.450 4.555 -11.065 1.00 48.00 271 GLY A N 1
ATOM 2048 C CA . GLY A 1 271 ? -8.679 5.336 -10.970 1.00 48.00 271 GLY A CA 1
ATOM 2049 C C . GLY A 1 271 ? -9.110 5.758 -9.568 1.00 48.00 271 GLY A C 1
ATOM 2050 O O . GLY A 1 271 ? -10.066 5.226 -9.021 1.00 48.00 271 GLY A O 1
ATOM 2051 N N . ASN A 1 272 ? -8.550 6.875 -9.104 1.00 44.56 272 ASN A N 1
ATOM 2052 C CA . ASN A 1 272 ? -9.391 7.943 -8.574 1.00 44.56 272 ASN A CA 1
ATOM 2053 C C . ASN A 1 272 ? -8.868 9.287 -9.108 1.00 44.56 272 ASN A C 1
ATOM 2055 O O . ASN A 1 272 ? -7.670 9.564 -9.066 1.00 44.56 272 ASN A O 1
ATOM 2059 N N . TYR A 1 273 ? -9.748 10.080 -9.719 1.00 48.47 273 TYR A N 1
ATOM 2060 C CA . TYR A 1 273 ? -9.418 11.265 -10.531 1.00 48.47 273 TYR A CA 1
ATOM 2061 C C . TYR A 1 273 ? -9.006 12.510 -9.702 1.00 48.47 273 TYR A C 1
ATOM 2063 O O . TYR A 1 273 ? -9.105 13.632 -10.198 1.00 48.47 273 TYR A O 1
ATOM 2071 N N . SER A 1 274 ? -8.538 12.338 -8.461 1.00 56.53 274 SER A N 1
ATOM 2072 C CA . SER A 1 274 ? -8.252 13.422 -7.503 1.00 56.53 274 SER A CA 1
ATOM 2073 C C . SER A 1 274 ? -6.769 13.651 -7.198 1.00 56.53 274 SER A C 1
ATOM 2075 O O . SER A 1 274 ? -6.402 14.782 -6.879 1.00 56.53 274 SER A O 1
ATOM 2077 N N . ILE A 1 275 ? -5.899 12.637 -7.315 1.00 69.94 275 ILE A N 1
ATOM 2078 C CA . ILE A 1 275 ? -4.480 12.794 -6.955 1.00 69.94 275 ILE A CA 1
ATOM 2079 C C . ILE A 1 275 ? -3.740 13.555 -8.059 1.00 69.94 275 ILE A C 1
ATOM 2081 O O . ILE A 1 275 ? -3.463 13.027 -9.138 1.00 69.94 275 ILE A O 1
ATOM 2085 N N . ASP A 1 276 ? -3.339 14.793 -7.771 1.00 80.31 276 ASP A N 1
ATOM 2086 C CA . ASP A 1 276 ? -2.380 15.516 -8.602 1.00 80.31 276 ASP A CA 1
ATOM 2087 C C . ASP A 1 276 ? -0.957 15.021 -8.302 1.00 80.31 276 ASP A C 1
ATOM 2089 O O . ASP A 1 276 ? -0.194 15.614 -7.540 1.00 80.31 276 ASP A O 1
ATOM 2093 N N . ALA A 1 277 ? -0.574 13.906 -8.929 1.00 80.88 277 ALA A N 1
ATOM 2094 C CA . ALA A 1 277 ? 0.763 13.339 -8.765 1.00 80.88 277 ALA A CA 1
ATOM 2095 C C . ALA A 1 277 ? 1.890 14.339 -9.065 1.00 80.88 277 ALA A C 1
ATOM 2097 O O . ALA A 1 277 ? 2.999 14.195 -8.542 1.00 80.88 277 ALA A O 1
ATOM 2098 N N . ASN A 1 278 ? 1.633 15.357 -9.895 1.00 78.94 278 ASN A N 1
ATOM 2099 C CA . ASN A 1 278 ? 2.654 16.337 -10.224 1.00 78.94 278 ASN A CA 1
ATOM 2100 C C . ASN A 1 278 ? 2.926 17.291 -9.078 1.00 78.94 278 ASN A C 1
ATOM 2102 O O . ASN A 1 278 ? 4.103 17.525 -8.779 1.00 78.94 278 ASN A O 1
ATOM 2106 N N . SER A 1 279 ? 1.875 17.823 -8.450 1.00 83.19 279 SER A N 1
ATOM 2107 C CA . SER A 1 279 ? 2.017 18.687 -7.278 1.00 83.19 279 SER A CA 1
ATOM 2108 C C . SER A 1 279 ? 2.671 17.920 -6.136 1.00 83.19 279 SER A C 1
ATOM 2110 O O . SER A 1 279 ? 3.739 18.333 -5.698 1.00 83.19 279 SER A O 1
ATOM 2112 N N . VAL A 1 280 ? 2.186 16.716 -5.809 1.00 85.69 280 VAL A N 1
ATOM 2113 C CA . VAL A 1 280 ? 2.752 15.870 -4.741 1.00 85.69 280 VAL A CA 1
ATOM 2114 C C . VAL A 1 280 ? 4.258 15.649 -4.908 1.00 85.69 280 VAL A C 1
ATOM 2116 O O . VAL A 1 280 ? 5.036 15.793 -3.963 1.00 85.69 280 VAL A O 1
ATOM 2119 N N . ILE A 1 281 ? 4.710 15.310 -6.120 1.00 84.06 281 ILE A N 1
ATOM 2120 C CA . ILE A 1 281 ? 6.141 15.106 -6.380 1.00 84.06 281 ILE A CA 1
ATOM 2121 C C . ILE A 1 281 ? 6.911 16.427 -6.363 1.00 84.06 281 ILE A C 1
ATOM 2123 O O . ILE A 1 281 ? 8.031 16.470 -5.853 1.00 84.06 281 ILE A O 1
ATOM 2127 N N . THR A 1 282 ? 6.341 17.498 -6.912 1.00 80.00 282 THR A N 1
ATOM 2128 C CA . THR A 1 282 ? 6.984 18.819 -6.939 1.00 80.00 282 THR A CA 1
ATOM 2129 C C . THR A 1 282 ? 7.163 19.372 -5.529 1.00 80.00 282 THR A C 1
ATOM 2131 O O . THR A 1 282 ? 8.243 19.865 -5.199 1.00 80.00 282 THR A O 1
ATOM 2134 N N . ASP A 1 283 ? 6.160 19.222 -4.675 1.00 84.12 283 ASP A N 1
ATOM 2135 C CA . ASP A 1 283 ? 6.169 19.710 -3.304 1.00 84.12 283 ASP A CA 1
ATOM 2136 C C . ASP A 1 283 ? 7.099 18.877 -2.426 1.00 84.12 283 ASP A C 1
ATOM 2138 O O . ASP A 1 283 ? 7.954 19.436 -1.735 1.00 84.12 283 ASP A O 1
ATOM 2142 N N . ALA A 1 284 ? 7.076 17.547 -2.566 1.00 83.56 284 ALA A N 1
ATOM 2143 C CA . ALA A 1 284 ? 8.061 16.684 -1.920 1.00 83.56 284 ALA A CA 1
ATOM 2144 C C . ALA A 1 284 ? 9.500 17.044 -2.334 1.00 83.56 284 ALA A C 1
ATOM 2146 O O . ALA A 1 284 ? 10.398 17.074 -1.492 1.00 83.56 284 ALA A O 1
ATOM 2147 N N . VAL A 1 285 ? 9.748 17.355 -3.613 1.00 77.50 285 VAL A N 1
ATOM 2148 C CA . VAL A 1 285 ? 11.059 17.832 -4.092 1.00 77.50 285 VAL A CA 1
ATOM 2149 C C . VAL A 1 285 ? 11.428 19.173 -3.450 1.00 77.50 285 VAL A C 1
ATOM 2151 O O . VAL A 1 285 ? 12.547 19.313 -2.945 1.00 77.50 285 VAL A O 1
ATOM 2154 N N . ASN A 1 286 ? 10.505 20.137 -3.432 1.00 80.62 286 ASN A N 1
ATOM 2155 C CA . ASN A 1 286 ? 10.709 21.455 -2.823 1.00 80.62 286 ASN A CA 1
ATOM 2156 C C . ASN A 1 286 ? 10.973 21.358 -1.311 1.00 80.62 286 ASN A C 1
ATOM 2158 O O . ASN A 1 286 ? 11.758 22.140 -0.774 1.00 80.62 286 ASN A O 1
ATOM 2162 N N . ASN A 1 287 ? 10.400 20.354 -0.645 1.00 80.06 287 ASN A N 1
ATOM 2163 C CA . ASN A 1 287 ? 10.578 20.066 0.777 1.00 80.06 287 ASN A CA 1
ATOM 2164 C C . ASN A 1 287 ? 11.786 19.149 1.079 1.00 80.06 287 ASN A C 1
ATOM 2166 O O . ASN A 1 287 ? 11.855 18.475 2.112 1.00 80.06 287 ASN A O 1
ATOM 2170 N N . GLY A 1 288 ? 12.758 19.078 0.163 1.00 73.50 288 GLY A N 1
ATOM 2171 C CA . GLY A 1 288 ? 13.951 18.252 0.336 1.00 73.50 288 GLY A CA 1
ATOM 2172 C C . GLY A 1 288 ? 13.602 16.769 0.457 1.00 73.50 288 GLY A C 1
ATOM 2173 O O . GLY A 1 288 ? 14.005 16.117 1.411 1.00 73.50 288 GLY A O 1
ATOM 2174 N N . GLY A 1 289 ? 12.805 16.240 -0.470 1.00 72.94 289 GLY A N 1
ATOM 2175 C CA . GLY A 1 289 ? 12.398 14.833 -0.524 1.00 72.94 289 GLY A CA 1
ATOM 2176 C C . GLY A 1 289 ? 11.754 14.309 0.758 1.00 72.94 289 GLY A C 1
ATOM 2177 O O . GLY A 1 289 ? 11.941 13.133 1.084 1.00 72.94 289 GLY A O 1
ATOM 2178 N N . ASN A 1 290 ? 11.042 15.171 1.486 1.00 81.94 290 ASN A N 1
ATOM 2179 C CA . ASN A 1 290 ? 10.173 14.790 2.591 1.00 81.94 290 ASN A CA 1
ATOM 2180 C C . ASN A 1 290 ? 8.715 14.999 2.169 1.00 81.94 290 ASN A C 1
ATOM 2182 O O . ASN A 1 290 ? 8.422 16.025 1.554 1.00 81.94 290 ASN A O 1
ATOM 2186 N N . PRO A 1 291 ? 7.813 14.057 2.493 1.00 84.19 291 PRO A N 1
ATOM 2187 C CA . PRO A 1 291 ? 6.387 14.241 2.261 1.00 84.19 291 PRO A CA 1
ATOM 2188 C C . PRO A 1 291 ? 5.845 15.485 2.969 1.00 84.19 291 PRO A C 1
ATOM 2190 O O . PRO A 1 291 ? 6.321 15.840 4.049 1.00 84.19 291 PRO A O 1
ATOM 2193 N N . ASP A 1 292 ? 4.844 16.112 2.370 1.00 81.69 292 ASP A N 1
ATOM 2194 C CA . ASP A 1 292 ? 4.062 17.203 2.944 1.00 81.69 292 ASP A CA 1
ATOM 2195 C C . ASP A 1 292 ? 2.567 16.823 2.997 1.00 81.69 292 ASP A C 1
ATOM 2197 O O . ASP A 1 292 ? 2.212 15.656 2.808 1.00 81.69 292 ASP A O 1
ATOM 2201 N N . ASN A 1 293 ? 1.686 17.792 3.254 1.00 81.75 293 ASN A N 1
ATOM 2202 C CA . ASN A 1 293 ? 0.249 17.537 3.385 1.00 81.75 293 ASN A CA 1
ATOM 2203 C C . ASN A 1 293 ? -0.369 16.955 2.104 1.00 81.75 293 ASN A C 1
ATOM 2205 O O . ASN A 1 293 ? -1.208 16.063 2.200 1.00 81.75 293 ASN A O 1
ATOM 2209 N N . SER A 1 294 ? 0.085 17.387 0.921 1.00 82.56 294 SER A N 1
ATOM 2210 C CA . SER A 1 294 ? -0.406 16.851 -0.357 1.00 82.56 294 SER A CA 1
ATOM 2211 C C . SER A 1 294 ? -0.097 15.355 -0.491 1.00 82.56 294 SER A C 1
ATOM 2213 O O . SER A 1 294 ? -0.944 14.557 -0.891 1.00 82.56 294 SER A O 1
ATOM 2215 N N . ALA A 1 295 ? 1.104 14.947 -0.071 1.00 84.81 295 ALA A N 1
ATOM 2216 C CA . ALA A 1 295 ? 1.509 13.552 -0.066 1.00 84.81 295 ALA A CA 1
ATOM 2217 C C . ALA A 1 295 ? 0.747 12.726 0.979 1.00 84.81 295 ALA A C 1
ATOM 2219 O O . ALA A 1 295 ? 0.463 11.556 0.750 1.00 84.81 295 ALA A O 1
ATOM 2220 N N . ILE A 1 296 ? 0.425 13.306 2.132 1.00 81.75 296 ILE A N 1
ATOM 2221 C CA . ILE A 1 296 ? -0.355 12.621 3.168 1.00 81.75 296 ILE A CA 1
ATOM 2222 C C . ILE A 1 296 ? -1.777 12.365 2.672 1.00 81.75 296 ILE A C 1
ATOM 2224 O O . ILE A 1 296 ? -2.247 11.235 2.776 1.00 81.75 296 ILE A O 1
ATOM 2228 N N . GLN A 1 297 ? -2.420 13.370 2.073 1.00 76.88 297 GLN A N 1
ATOM 2229 C CA . GLN A 1 297 ? -3.753 13.233 1.490 1.00 76.88 297 GLN A CA 1
ATOM 2230 C C . GLN A 1 297 ? -3.778 12.165 0.390 1.00 76.88 297 GLN A C 1
ATOM 2232 O O . GLN A 1 297 ? -4.610 11.265 0.428 1.00 76.88 297 GLN A O 1
ATOM 2237 N N . ALA A 1 298 ? -2.808 12.190 -0.529 1.00 80.06 298 ALA A N 1
ATOM 2238 C CA . ALA A 1 298 ? -2.681 11.152 -1.553 1.00 80.06 298 ALA A CA 1
ATOM 2239 C C . ALA A 1 298 ? -2.492 9.748 -0.944 1.00 80.06 298 ALA A C 1
ATOM 2241 O O . ALA A 1 298 ? -3.005 8.761 -1.466 1.00 80.06 298 ALA A O 1
ATOM 2242 N N . GLY A 1 299 ? -1.757 9.647 0.168 1.00 80.50 299 GLY A N 1
ATOM 2243 C CA . GLY A 1 299 ? -1.602 8.401 0.916 1.00 80.50 299 GLY A CA 1
ATOM 2244 C C . GLY A 1 299 ? -2.903 7.912 1.554 1.00 80.50 299 GLY A C 1
ATOM 2245 O O . GLY A 1 299 ? -3.155 6.712 1.528 1.00 80.50 299 GLY A O 1
ATOM 2246 N N . LEU A 1 300 ? -3.722 8.818 2.096 1.00 76.81 300 LEU A N 1
ATOM 2247 C CA . LEU A 1 300 ? -5.036 8.506 2.670 1.00 76.81 300 LEU A CA 1
ATOM 2248 C C . LEU A 1 300 ? -6.014 8.016 1.606 1.00 76.81 300 LEU A C 1
ATOM 2250 O O . LEU A 1 300 ? -6.595 6.953 1.784 1.00 76.81 300 LEU A O 1
ATOM 2254 N N . GLU A 1 301 ? -6.133 8.735 0.486 1.00 74.94 301 GLU A N 1
ATOM 2255 C CA . GLU A 1 301 ? -7.013 8.354 -0.630 1.00 74.94 301 GLU A CA 1
ATOM 2256 C C . GLU A 1 301 ? -6.672 6.953 -1.156 1.00 74.94 301 GLU A C 1
ATOM 2258 O O . GLU A 1 301 ? -7.553 6.142 -1.430 1.00 74.94 301 GLU A O 1
ATOM 2263 N N . VAL A 1 302 ? -5.380 6.628 -1.254 1.00 75.06 302 VAL A N 1
ATOM 2264 C CA . VAL A 1 302 ? -4.949 5.284 -1.650 1.00 75.06 302 VAL A CA 1
ATOM 2265 C C . VAL A 1 302 ? -5.190 4.251 -0.566 1.00 75.06 302 VAL A C 1
ATOM 2267 O O . VAL A 1 302 ? -5.524 3.118 -0.897 1.00 75.06 302 VAL A O 1
ATOM 2270 N N . LEU A 1 303 ? -4.971 4.592 0.703 1.00 74.06 303 LEU A N 1
ATOM 2271 C CA . LEU A 1 303 ? -5.210 3.658 1.793 1.00 74.06 303 LEU A CA 1
ATOM 2272 C C . LEU A 1 303 ? -6.695 3.289 1.864 1.00 74.06 303 LEU A C 1
ATOM 2274 O O . LEU A 1 303 ? -6.996 2.112 1.985 1.00 74.06 303 LEU A O 1
ATOM 2278 N N . ASP A 1 304 ? -7.594 4.257 1.710 1.00 68.50 304 ASP A N 1
ATOM 2279 C CA . ASP A 1 304 ? -9.044 4.050 1.650 1.00 68.50 304 ASP A CA 1
ATOM 2280 C C . ASP A 1 304 ? -9.442 3.071 0.528 1.00 68.50 304 ASP A C 1
ATOM 2282 O O . ASP A 1 304 ? -10.095 2.053 0.766 1.00 68.50 304 ASP A O 1
ATOM 2286 N N . VAL A 1 305 ? -8.921 3.284 -0.685 1.00 64.44 305 VAL A N 1
ATOM 2287 C CA . VAL A 1 305 ? -9.132 2.370 -1.821 1.00 64.44 305 VAL A CA 1
ATOM 2288 C C . VAL A 1 305 ? -8.489 0.998 -1.578 1.00 64.44 305 VAL A C 1
ATOM 2290 O O . VAL A 1 305 ? -9.086 -0.037 -1.861 1.00 64.44 305 VAL A O 1
ATOM 2293 N N . ALA A 1 306 ? -7.267 0.955 -1.044 1.00 61.81 306 ALA A N 1
ATOM 2294 C CA . ALA A 1 306 ? -6.548 -0.294 -0.789 1.00 61.81 306 ALA A CA 1
ATOM 2295 C C . ALA A 1 306 ? -7.170 -1.121 0.348 1.00 61.81 306 ALA A C 1
ATOM 2297 O O . ALA A 1 306 ? -6.987 -2.337 0.370 1.00 61.81 306 ALA A O 1
ATOM 2298 N N . LEU A 1 307 ? -7.872 -0.467 1.277 1.00 61.72 307 LEU A N 1
ATOM 2299 C CA . LEU A 1 307 ? -8.634 -1.071 2.368 1.00 61.72 307 LEU A CA 1
ATOM 2300 C C . LEU A 1 307 ? -10.125 -1.231 2.031 1.00 61.72 307 LEU A C 1
ATOM 2302 O O . LEU A 1 307 ? -10.879 -1.618 2.916 1.00 61.72 307 LEU A O 1
ATOM 2306 N N . SER A 1 308 ? -10.573 -0.955 0.799 1.00 52.69 308 SER A N 1
ATOM 2307 C CA . SER A 1 308 ? -11.963 -1.167 0.364 1.00 52.69 308 SER A CA 1
ATOM 2308 C C . SER A 1 308 ? -12.296 -2.666 0.255 1.00 52.69 308 SER A C 1
ATOM 2310 O O . SER A 1 308 ? -12.478 -3.221 -0.829 1.00 52.69 308 SER A O 1
ATOM 2312 N N . PHE A 1 309 ? -12.356 -3.322 1.414 1.00 49.31 309 PHE A N 1
ATOM 2313 C CA . PHE A 1 309 ? -12.852 -4.674 1.642 1.00 49.31 309 PHE A CA 1
ATOM 2314 C C . PHE A 1 309 ? -14.340 -4.737 1.246 1.00 49.31 309 PHE A C 1
ATOM 2316 O O . PHE A 1 309 ? -15.108 -3.800 1.489 1.00 49.31 309 PHE A O 1
ATOM 2323 N N . GLY A 1 310 ? -14.726 -5.799 0.536 1.00 43.19 310 GLY A N 1
ATOM 2324 C CA . GLY A 1 310 ? -15.838 -5.794 -0.420 1.00 43.19 310 GLY A CA 1
ATOM 2325 C C . GLY A 1 310 ? -17.164 -5.216 0.086 1.00 43.19 310 GLY A C 1
ATOM 2326 O O . GLY A 1 310 ? -17.709 -5.698 1.062 1.00 43.19 310 GLY A O 1
ATOM 2327 N N . SER A 1 311 ? -17.727 -4.242 -0.642 1.00 37.56 311 SER A N 1
ATOM 2328 C CA . SER A 1 311 ? -19.106 -3.685 -0.609 1.00 37.56 311 SER A CA 1
ATOM 2329 C C . SER A 1 311 ? -19.786 -3.315 0.730 1.00 37.56 311 SER A C 1
ATOM 2331 O O . SER A 1 311 ? -20.796 -2.619 0.694 1.00 37.56 311 SER A O 1
ATOM 2333 N N . ALA A 1 312 ? -19.269 -3.724 1.888 1.00 36.38 312 ALA A N 1
ATOM 2334 C CA . ALA A 1 312 ? -19.893 -3.584 3.203 1.00 36.38 312 ALA A CA 1
ATOM 2335 C C . ALA A 1 312 ? -19.076 -2.709 4.173 1.00 36.38 312 ALA A C 1
ATOM 2337 O O . ALA A 1 312 ? -19.604 -2.321 5.209 1.00 36.38 312 ALA A O 1
ATOM 2338 N N . GLY A 1 313 ? -17.812 -2.383 3.855 1.00 40.44 313 GLY A N 1
ATOM 2339 C CA . GLY A 1 313 ? -16.908 -1.599 4.724 1.00 40.44 313 GLY A CA 1
ATOM 2340 C C . GLY A 1 313 ? -16.573 -0.189 4.250 1.00 40.44 313 GLY A C 1
ATOM 2341 O O . GLY A 1 313 ? -15.751 0.478 4.869 1.00 40.44 313 GLY A O 1
ATOM 2342 N N . VAL A 1 314 ? -17.192 0.255 3.155 1.00 39.00 314 VAL A N 1
ATOM 2343 C CA . VAL A 1 314 ? -16.835 1.499 2.450 1.00 39.00 314 VAL A CA 1
ATOM 2344 C C . VAL A 1 314 ? -17.279 2.755 3.220 1.00 39.00 314 VAL A C 1
ATOM 2346 O O . VAL A 1 314 ? -16.585 3.771 3.198 1.00 39.00 314 VAL A O 1
ATOM 2349 N N . ASP A 1 315 ? -18.383 2.680 3.967 1.00 42.62 315 ASP A N 1
ATOM 2350 C CA . ASP A 1 315 ? -18.962 3.859 4.630 1.00 42.62 315 ASP A CA 1
ATOM 2351 C C . ASP A 1 315 ? -18.399 4.118 6.044 1.00 42.62 315 ASP A C 1
ATOM 2353 O O . ASP A 1 315 ? -18.435 5.252 6.517 1.00 42.62 315 ASP A O 1
ATOM 2357 N N . THR A 1 316 ? -17.852 3.105 6.729 1.00 42.97 316 THR A N 1
ATOM 2358 C CA . THR A 1 316 ? -17.356 3.237 8.116 1.00 42.97 316 THR A CA 1
ATOM 2359 C C . THR A 1 316 ? -15.876 3.591 8.191 1.00 42.97 316 THR A C 1
ATOM 2361 O O . THR A 1 316 ? -15.500 4.478 8.956 1.00 42.97 316 THR A O 1
ATOM 2364 N N . VAL A 1 317 ? -15.032 2.967 7.359 1.00 46.12 317 VAL A N 1
ATOM 2365 C CA . VAL A 1 317 ? -13.591 3.255 7.375 1.00 46.12 317 VAL A CA 1
ATOM 2366 C C . VAL A 1 317 ? -13.330 4.679 6.902 1.00 46.12 317 VAL A C 1
ATOM 2368 O O . VAL A 1 317 ? -12.543 5.356 7.534 1.00 46.12 317 VAL A O 1
ATOM 2371 N N . SER A 1 318 ? -14.021 5.190 5.883 1.00 45.81 318 SER A N 1
ATOM 2372 C CA . SER A 1 318 ? -13.800 6.545 5.355 1.00 45.81 318 SER A CA 1
ATOM 2373 C C . SER A 1 318 ? -14.151 7.665 6.356 1.00 45.81 318 SER A C 1
ATOM 2375 O O . SER A 1 318 ? -13.409 8.645 6.470 1.00 45.81 318 SER A O 1
ATOM 2377 N N . TYR A 1 319 ? -15.219 7.512 7.149 1.00 45.81 319 TYR A N 1
ATOM 2378 C CA . TYR A 1 319 ? -15.603 8.463 8.206 1.00 45.81 319 TYR A CA 1
ATOM 2379 C C . TYR A 1 319 ? -14.628 8.438 9.398 1.00 45.81 319 TYR A C 1
ATOM 2381 O O . TYR A 1 319 ? -14.247 9.483 9.926 1.00 45.81 319 TYR A O 1
ATOM 2389 N N . GLU A 1 320 ? -14.133 7.259 9.774 1.00 48.91 320 GLU A N 1
ATOM 2390 C CA . GLU A 1 320 ? -13.173 7.100 10.872 1.00 48.91 320 GLU A CA 1
ATOM 2391 C C . GLU A 1 320 ? -11.723 7.358 10.441 1.00 48.91 320 GLU A C 1
ATOM 2393 O O . GLU A 1 320 ? -10.912 7.830 11.236 1.00 48.91 320 GLU A O 1
ATOM 2398 N N . LEU A 1 321 ? -11.389 7.162 9.163 1.00 49.56 321 LEU A N 1
ATOM 2399 C CA . LEU A 1 321 ? -10.105 7.543 8.572 1.00 49.56 321 LEU A CA 1
ATOM 2400 C C . LEU A 1 321 ? -9.963 9.072 8.545 1.00 49.56 321 LEU A C 1
ATOM 2402 O O . LEU A 1 321 ? -8.873 9.592 8.770 1.00 49.56 321 LEU A O 1
ATOM 2406 N N . ASN A 1 322 ? -11.071 9.798 8.359 1.00 47.81 322 ASN A N 1
ATOM 2407 C CA . ASN A 1 322 ? -11.118 11.253 8.527 1.00 47.81 322 ASN A CA 1
ATOM 2408 C C . ASN A 1 322 ? -10.887 11.675 9.989 1.00 47.81 322 ASN A C 1
ATOM 2410 O O . ASN A 1 322 ? -10.274 12.709 10.231 1.00 47.81 322 ASN A O 1
ATOM 2414 N N . SER A 1 323 ? -11.240 10.844 10.977 1.00 45.28 323 SER A N 1
ATOM 2415 C CA . SER A 1 323 ? -10.835 11.064 12.377 1.00 45.28 323 SER A CA 1
ATOM 2416 C C . SER A 1 323 ? -9.330 10.820 12.632 1.00 45.28 323 SER A C 1
ATOM 2418 O O . SER A 1 323 ? -8.786 11.283 13.637 1.00 45.28 323 SER A O 1
ATOM 2420 N N . LEU A 1 324 ? -8.596 10.187 11.697 1.00 48.19 324 LEU A N 1
ATOM 2421 C CA . LEU A 1 324 ? -7.127 10.078 11.754 1.00 48.19 324 LEU A CA 1
ATOM 2422 C C . LEU A 1 324 ? -6.407 11.407 11.478 1.00 48.19 324 LEU A C 1
ATOM 2424 O O . LEU A 1 324 ? -5.192 11.491 11.675 1.00 48.19 324 LEU A O 1
ATOM 2428 N N . THR A 1 325 ? -7.094 12.457 11.011 1.00 45.28 325 THR A N 1
ATOM 2429 C CA . THR A 1 325 ? -6.462 13.693 10.518 1.00 45.28 325 THR A CA 1
ATOM 2430 C C . THR A 1 325 ? -6.125 14.727 11.593 1.00 45.28 325 THR A C 1
ATOM 2432 O O . THR A 1 325 ? -6.030 15.920 11.294 1.00 45.28 325 THR A O 1
ATOM 2435 N N . GLY A 1 326 ? -5.707 14.296 12.787 1.00 47.41 326 GLY A N 1
ATOM 2436 C CA . GLY A 1 326 ? -4.774 15.114 13.586 1.00 47.41 326 GLY A CA 1
ATOM 2437 C C . GLY A 1 326 ? -3.540 15.573 12.770 1.00 47.41 326 GLY A C 1
ATOM 2438 O O . GLY A 1 326 ? -2.848 16.518 13.133 1.00 47.41 326 GLY A O 1
ATOM 2439 N N . VAL A 1 327 ? -3.309 14.942 11.614 1.00 44.12 327 VAL A N 1
ATOM 2440 C CA . VAL A 1 327 ? -2.290 15.238 10.601 1.00 44.12 327 VAL A CA 1
ATOM 2441 C C . VAL A 1 327 ? -2.562 16.496 9.753 1.00 44.12 327 VAL A C 1
ATOM 2443 O O . VAL A 1 327 ? -1.610 17.075 9.236 1.00 44.12 327 VAL A O 1
ATOM 2446 N N . MET A 1 328 ? -3.813 16.961 9.619 1.00 45.66 328 MET A N 1
ATOM 2447 C CA . MET A 1 328 ? -4.147 18.198 8.878 1.00 45.66 328 MET A CA 1
ATOM 2448 C C . MET A 1 328 ? -4.568 19.370 9.783 1.00 45.66 328 MET A C 1
ATOM 2450 O O . MET A 1 328 ? -4.601 20.509 9.323 1.00 45.66 328 MET A O 1
ATOM 2454 N N . GLY A 1 329 ? -4.744 19.105 11.083 1.00 42.03 329 GLY A N 1
ATOM 2455 C CA . GLY A 1 329 ? -4.921 20.099 12.143 1.00 42.03 329 GLY A CA 1
ATOM 2456 C C . GLY A 1 329 ? -6.373 20.250 12.595 1.00 42.03 329 GLY A C 1
ATOM 2457 O O . GLY A 1 329 ? -7.176 20.777 11.838 1.00 42.03 329 GLY A O 1
ATOM 2458 N N . ALA A 1 330 ? -6.664 19.807 13.830 1.00 38.38 330 ALA A N 1
ATOM 2459 C CA . ALA A 1 330 ? -7.736 20.297 14.723 1.00 38.38 330 ALA A CA 1
ATOM 2460 C C . ALA A 1 330 ? -7.889 19.452 16.015 1.00 38.38 330 ALA A C 1
ATOM 2462 O O . ALA A 1 330 ? -8.330 19.989 17.022 1.00 38.38 330 ALA A O 1
ATOM 2463 N N . ALA A 1 331 ? -7.494 18.170 16.030 1.00 39.94 331 ALA A N 1
ATOM 2464 C CA . ALA A 1 331 ? -7.618 17.275 17.195 1.00 39.94 331 ALA A CA 1
ATOM 2465 C C . ALA A 1 331 ? -6.286 16.565 17.535 1.00 39.94 331 ALA A C 1
ATOM 2467 O O . ALA A 1 331 ? -5.502 16.287 16.619 1.00 39.94 331 ALA A O 1
ATOM 2468 N N . PRO A 1 332 ? -6.000 16.236 18.814 1.00 40.91 332 PRO A N 1
ATOM 2469 C CA . PRO A 1 332 ? -4.928 15.301 19.140 1.00 40.91 332 PRO A CA 1
ATOM 2470 C C . PRO A 1 332 ? -5.302 13.920 18.587 1.00 40.91 332 PRO A C 1
ATOM 2472 O O . PRO A 1 332 ? -6.267 13.307 19.027 1.00 40.91 332 PRO A O 1
ATOM 2475 N N . GLY A 1 333 ? -4.568 13.452 17.574 1.00 51.28 333 GLY A N 1
ATOM 2476 C CA . GLY A 1 333 ? -4.806 12.134 16.980 1.00 51.28 333 GLY A CA 1
ATOM 2477 C C . GLY A 1 333 ? -4.620 11.007 18.002 1.00 51.28 333 GLY A C 1
ATOM 2478 O O . GLY A 1 333 ? -3.776 11.115 18.894 1.00 51.28 333 GLY A O 1
ATOM 2479 N N . ASN A 1 334 ? -5.378 9.916 17.857 1.00 63.22 334 ASN A N 1
ATOM 2480 C CA . ASN A 1 334 ? -5.221 8.733 18.704 1.00 63.22 334 ASN A CA 1
ATOM 2481 C C . ASN A 1 334 ? -3.802 8.151 18.541 1.00 63.22 334 ASN A C 1
ATOM 2483 O O . ASN A 1 334 ? -3.363 7.829 17.431 1.00 63.22 334 ASN A O 1
ATOM 2487 N N . SER A 1 335 ? -3.083 7.992 19.656 1.00 68.38 335 SER A N 1
ATOM 2488 C CA . SER A 1 335 ? -1.698 7.515 19.682 1.00 68.38 335 SER A CA 1
ATOM 2489 C C . SER A 1 335 ? -1.497 6.130 19.071 1.00 68.38 335 SER A C 1
ATOM 2491 O O . SER A 1 335 ? -0.409 5.867 18.546 1.00 68.38 335 SER A O 1
ATOM 2493 N N . LEU A 1 336 ? -2.526 5.276 19.058 1.00 73.06 336 LEU A N 1
ATOM 2494 C CA . LEU A 1 336 ? -2.509 3.973 18.382 1.00 73.06 336 LEU A CA 1
ATOM 2495 C C . LEU A 1 336 ? -2.209 4.077 16.888 1.00 73.06 336 LEU A C 1
ATOM 2497 O O . LEU A 1 336 ? -1.628 3.165 16.300 1.00 73.06 336 LEU A O 1
ATOM 2501 N N . LEU A 1 337 ? -2.596 5.191 16.270 1.00 75.25 337 LEU A N 1
ATOM 2502 C CA . LEU A 1 337 ? -2.606 5.356 14.820 1.00 75.25 337 LEU A CA 1
ATOM 2503 C C . LEU A 1 337 ? -1.386 6.127 14.312 1.00 75.25 337 LEU A C 1
ATOM 2505 O O . LEU A 1 337 ? -1.173 6.216 13.103 1.00 75.25 337 LEU A O 1
ATOM 2509 N N . ASN A 1 338 ? -0.515 6.595 15.212 1.00 77.62 338 ASN A N 1
ATOM 2510 C CA . ASN A 1 338 ? 0.739 7.269 14.865 1.00 77.62 338 ASN A CA 1
ATOM 2511 C C . ASN A 1 338 ? 1.599 6.439 13.899 1.00 77.62 338 ASN A C 1
ATOM 2513 O O . ASN A 1 338 ? 2.160 6.976 12.944 1.00 77.62 338 ASN A O 1
ATOM 2517 N N . GLY A 1 339 ? 1.653 5.117 14.098 1.00 79.88 339 GLY A N 1
ATOM 2518 C CA . GLY A 1 339 ? 2.398 4.208 13.225 1.00 79.88 339 GLY A CA 1
ATOM 2519 C C . GLY A 1 339 ? 1.876 4.172 11.785 1.00 79.88 339 GLY A C 1
ATOM 2520 O O . GLY A 1 339 ? 2.673 4.049 10.852 1.00 79.88 339 GLY A O 1
ATOM 2521 N N . VAL A 1 340 ? 0.559 4.313 11.596 1.00 81.56 340 VAL A N 1
ATOM 2522 C CA . VAL A 1 340 ? -0.090 4.420 10.279 1.00 81.56 340 VAL A CA 1
ATOM 2523 C C . VAL A 1 340 ? 0.143 5.817 9.701 1.00 81.56 340 VAL A C 1
ATOM 2525 O O . VAL A 1 340 ? 0.650 5.942 8.585 1.00 81.56 340 VAL A O 1
ATOM 2528 N N . SER A 1 341 ? -0.140 6.853 10.493 1.00 75.88 341 SER A N 1
ATOM 2529 C CA . SER A 1 341 ? -0.020 8.268 10.127 1.00 75.88 341 SER A CA 1
ATOM 2530 C C . SER A 1 341 ? 1.364 8.634 9.572 1.00 75.88 341 SER A C 1
ATOM 2532 O O . SER A 1 341 ? 1.479 9.178 8.470 1.00 75.88 341 SER A O 1
ATOM 2534 N N . ASP A 1 342 ? 2.435 8.212 10.252 1.00 81.94 342 ASP A N 1
ATOM 2535 C CA . ASP A 1 342 ? 3.826 8.475 9.856 1.00 81.94 342 ASP A CA 1
ATOM 2536 C C . ASP A 1 342 ? 4.199 7.924 8.465 1.00 81.94 342 ASP A C 1
ATOM 2538 O O . ASP A 1 342 ? 5.193 8.351 7.855 1.00 81.94 342 ASP A O 1
ATOM 2542 N N . LYS A 1 343 ? 3.438 6.943 7.964 1.00 86.25 343 LYS A N 1
ATOM 2543 C CA . LYS A 1 343 ? 3.694 6.255 6.693 1.00 86.25 343 LYS A CA 1
ATOM 2544 C C . LYS A 1 343 ? 2.893 6.840 5.532 1.00 86.25 343 LYS A C 1
ATOM 2546 O O . LYS A 1 343 ? 3.350 6.713 4.395 1.00 86.25 343 LYS A O 1
ATOM 2551 N N . LEU A 1 344 ? 1.780 7.532 5.793 1.00 83.88 344 LEU A N 1
ATOM 2552 C CA . LEU A 1 344 ? 0.861 8.042 4.764 1.00 83.88 344 LEU A CA 1
ATOM 2553 C C . LEU A 1 344 ? 1.558 8.942 3.745 1.00 83.88 344 LEU A C 1
ATOM 2555 O O . LEU A 1 344 ? 1.463 8.707 2.545 1.00 83.88 344 LEU A O 1
ATOM 2559 N N . GLY A 1 345 ? 2.363 9.902 4.203 1.00 85.44 345 GLY A N 1
ATOM 2560 C CA . GLY A 1 345 ? 3.102 10.771 3.285 1.00 85.44 345 GLY A CA 1
ATOM 2561 C C . GLY A 1 345 ? 4.103 10.008 2.403 1.00 85.44 345 GLY A C 1
ATOM 2562 O O . GLY A 1 345 ? 4.318 10.345 1.240 1.00 85.44 345 GLY A O 1
ATOM 2563 N N . THR A 1 346 ? 4.715 8.943 2.928 1.00 88.56 346 THR A N 1
ATOM 2564 C CA . THR A 1 346 ? 5.654 8.115 2.149 1.00 88.56 346 THR A CA 1
ATOM 2565 C C . THR A 1 346 ? 4.904 7.263 1.125 1.00 88.56 346 THR A C 1
ATOM 2567 O O . THR A 1 346 ? 5.384 7.112 -0.004 1.00 88.56 346 THR A O 1
ATOM 2570 N N . LEU A 1 347 ? 3.725 6.751 1.498 1.00 85.44 347 LEU A N 1
ATOM 2571 C CA . LEU A 1 347 ? 2.804 6.067 0.595 1.00 85.44 347 LEU A CA 1
ATOM 2572 C C . LEU A 1 347 ? 2.371 7.000 -0.540 1.00 85.44 347 LEU A C 1
ATOM 2574 O O . LEU A 1 347 ? 2.576 6.642 -1.694 1.00 85.44 347 LEU A O 1
ATOM 2578 N N . GLY A 1 348 ? 1.884 8.208 -0.247 1.00 84.44 348 GLY A N 1
ATOM 2579 C CA . GLY A 1 348 ? 1.421 9.136 -1.282 1.00 84.44 348 GLY A CA 1
ATOM 2580 C C . GLY A 1 348 ? 2.514 9.572 -2.258 1.00 84.44 348 GLY A C 1
ATOM 2581 O O . GLY A 1 348 ? 2.276 9.625 -3.459 1.00 84.44 348 GLY A O 1
ATOM 2582 N N . VAL A 1 349 ? 3.760 9.772 -1.807 1.00 86.12 349 VAL A N 1
ATOM 2583 C CA . VAL A 1 349 ? 4.876 9.999 -2.749 1.00 86.12 349 VAL A CA 1
ATOM 2584 C C . VAL A 1 349 ? 5.160 8.761 -3.600 1.00 86.12 349 VAL A C 1
ATOM 2586 O O . VAL A 1 349 ? 5.423 8.883 -4.798 1.00 86.12 349 VAL A O 1
ATOM 2589 N N . ALA A 1 350 ? 5.157 7.566 -3.000 1.00 85.69 350 ALA A N 1
ATOM 2590 C CA . ALA A 1 350 ? 5.371 6.327 -3.745 1.00 85.69 350 ALA A CA 1
ATOM 2591 C C . ALA A 1 350 ? 4.293 6.143 -4.819 1.00 85.69 350 ALA A C 1
ATOM 2593 O O . ALA A 1 350 ? 4.614 5.748 -5.941 1.00 85.69 350 ALA A O 1
ATOM 2594 N N . VAL A 1 351 ? 3.059 6.503 -4.472 1.00 82.69 351 VAL A N 1
ATOM 2595 C CA . VAL A 1 351 ? 1.896 6.477 -5.345 1.00 82.69 351 VAL A CA 1
ATOM 2596 C C . VAL A 1 351 ? 2.056 7.438 -6.506 1.00 82.69 351 VAL A C 1
ATOM 2598 O O . VAL A 1 351 ? 2.050 7.024 -7.664 1.00 82.69 351 VAL A O 1
ATOM 2601 N N . SER A 1 352 ? 2.306 8.707 -6.218 1.00 84.25 352 SER A N 1
ATOM 2602 C CA . SER A 1 352 ? 2.488 9.714 -7.257 1.00 84.25 352 SER A CA 1
ATOM 2603 C C . SER A 1 352 ? 3.657 9.369 -8.184 1.00 84.25 352 SER A C 1
ATOM 2605 O O . SER A 1 352 ? 3.560 9.532 -9.398 1.00 84.25 352 SER A O 1
ATOM 2607 N N . ALA A 1 353 ? 4.745 8.797 -7.658 1.00 82.94 353 ALA A N 1
ATOM 2608 C CA . ALA A 1 353 ? 5.855 8.329 -8.484 1.00 82.94 353 ALA A CA 1
ATOM 2609 C C . ALA A 1 353 ? 5.451 7.177 -9.424 1.00 82.94 353 ALA A C 1
ATOM 2611 O O . ALA A 1 353 ? 5.867 7.165 -10.585 1.00 82.94 353 ALA A O 1
ATOM 2612 N N . ALA A 1 354 ? 4.635 6.232 -8.949 1.00 81.62 354 ALA A N 1
ATOM 2613 C CA . ALA A 1 354 ? 4.115 5.138 -9.764 1.00 81.62 354 ALA A CA 1
ATOM 2614 C C . ALA A 1 354 ? 3.121 5.625 -10.830 1.00 81.62 354 ALA A C 1
ATOM 2616 O O . ALA A 1 354 ? 3.250 5.217 -11.982 1.00 81.62 354 ALA A O 1
ATOM 2617 N N . GLN A 1 355 ? 2.225 6.569 -10.512 1.00 79.94 355 GLN A N 1
ATOM 2618 C CA . GLN A 1 355 ? 1.323 7.184 -11.501 1.00 79.94 355 GLN A CA 1
ATOM 2619 C C . GLN A 1 355 ? 2.096 7.828 -12.656 1.00 79.94 355 GLN A C 1
ATOM 2621 O O . GLN A 1 355 ? 1.774 7.614 -13.825 1.00 79.94 355 GLN A O 1
ATOM 2626 N N . ILE A 1 356 ? 3.163 8.573 -12.347 1.00 80.44 356 ILE A N 1
ATOM 2627 C CA . ILE A 1 356 ? 4.002 9.187 -13.383 1.00 80.44 356 ILE A CA 1
ATOM 2628 C C . ILE A 1 356 ? 4.719 8.113 -14.209 1.00 80.44 356 ILE A C 1
ATOM 2630 O O . ILE A 1 356 ? 4.795 8.228 -15.434 1.00 80.44 356 ILE A O 1
ATOM 2634 N N . ALA A 1 357 ? 5.228 7.056 -13.569 1.00 80.44 357 ALA A N 1
ATOM 2635 C CA . ALA A 1 357 ? 5.858 5.952 -14.284 1.00 80.44 357 ALA A CA 1
ATOM 2636 C C . ALA A 1 357 ? 4.878 5.274 -15.259 1.00 80.44 357 ALA A C 1
ATOM 2638 O O . ALA A 1 357 ? 5.240 5.035 -16.413 1.00 80.44 357 ALA A O 1
ATOM 2639 N N . VAL A 1 358 ? 3.633 5.021 -14.833 1.00 77.88 358 VAL A N 1
ATOM 2640 C CA . VAL A 1 358 ? 2.569 4.448 -15.680 1.00 77.88 358 VAL A CA 1
ATOM 2641 C C . VAL A 1 358 ? 2.269 5.369 -16.861 1.00 77.88 358 VAL A C 1
ATOM 2643 O O . VAL A 1 358 ? 2.249 4.913 -18.003 1.00 77.88 358 VAL A O 1
ATOM 2646 N N . GLY A 1 359 ? 2.141 6.678 -16.620 1.00 76.06 359 GLY A N 1
ATOM 2647 C CA . GLY A 1 359 ? 1.944 7.659 -17.689 1.00 76.06 359 GLY A CA 1
ATOM 2648 C C . GLY A 1 359 ? 3.072 7.647 -18.731 1.00 76.06 359 GLY A C 1
ATOM 2649 O O . GLY A 1 359 ? 2.822 7.785 -19.929 1.00 76.06 359 GLY A O 1
ATOM 2650 N N . MET A 1 360 ? 4.320 7.426 -18.306 1.00 75.56 360 MET A N 1
ATOM 2651 C CA . MET A 1 360 ? 5.460 7.260 -19.219 1.00 75.56 360 MET A CA 1
ATOM 2652 C C . MET A 1 360 ? 5.386 5.969 -20.019 1.00 75.56 360 MET A C 1
ATOM 2654 O O . MET A 1 360 ? 5.583 5.998 -21.234 1.00 75.56 360 MET A O 1
ATOM 2658 N N . TYR A 1 361 ? 5.069 4.855 -19.367 1.00 77.50 361 TYR A N 1
ATOM 2659 C CA . TYR A 1 361 ? 4.838 3.589 -20.050 1.00 77.50 361 TYR A CA 1
ATOM 2660 C C . TYR A 1 361 ? 3.747 3.714 -21.123 1.00 77.50 361 TYR A C 1
ATOM 2662 O O . TYR A 1 361 ? 3.948 3.270 -22.255 1.00 77.50 361 TYR A O 1
ATOM 2670 N N . ASP A 1 362 ? 2.631 4.376 -20.824 1.00 75.62 362 ASP A N 1
ATOM 2671 C CA . ASP A 1 362 ? 1.539 4.577 -21.778 1.00 75.62 362 ASP A CA 1
ATOM 2672 C C . ASP A 1 362 ? 1.967 5.407 -23.003 1.00 75.62 362 ASP A C 1
ATOM 2674 O O . ASP A 1 362 ? 1.635 5.050 -24.139 1.00 75.62 362 ASP A O 1
ATOM 2678 N N . ILE A 1 363 ? 2.784 6.449 -22.803 1.00 74.50 363 ILE A N 1
ATOM 2679 C CA . ILE A 1 363 ? 3.352 7.262 -23.893 1.00 74.50 363 ILE A CA 1
ATOM 2680 C C . ILE A 1 363 ? 4.223 6.416 -24.833 1.00 74.50 363 ILE A C 1
ATOM 2682 O O . ILE A 1 363 ? 4.084 6.521 -26.057 1.00 74.50 363 ILE A O 1
ATOM 2686 N N . TYR A 1 364 ? 5.084 5.550 -24.289 1.00 73.56 364 TYR A N 1
ATOM 2687 C CA . TYR A 1 364 ? 5.925 4.651 -25.092 1.00 73.56 364 TYR A CA 1
ATOM 2688 C C . TYR A 1 364 ? 5.132 3.549 -25.798 1.00 73.56 364 TYR A C 1
ATOM 2690 O O . TYR A 1 364 ? 5.545 3.074 -26.854 1.00 73.56 364 TYR A O 1
ATOM 2698 N N . ASN A 1 365 ? 3.967 3.182 -25.266 1.00 72.69 365 ASN A N 1
ATOM 2699 C CA . ASN A 1 365 ? 3.056 2.216 -25.877 1.00 72.69 365 ASN A CA 1
ATOM 2700 C C . ASN A 1 365 ? 2.058 2.840 -26.864 1.00 72.69 365 ASN A C 1
ATOM 2702 O O . ASN A 1 365 ? 1.129 2.173 -27.317 1.00 72.69 365 ASN A O 1
ATOM 2706 N N . GLY A 1 366 ? 2.249 4.110 -27.233 1.00 68.25 366 GLY A N 1
ATOM 2707 C CA . GLY A 1 366 ? 1.451 4.772 -28.265 1.00 68.25 366 GLY A CA 1
ATOM 2708 C C . GLY A 1 366 ? 0.087 5.277 -27.792 1.00 68.25 366 GLY A C 1
ATOM 2709 O O . GLY A 1 366 ? -0.692 5.750 -28.620 1.00 68.25 366 GLY A O 1
ATOM 2710 N N . LYS A 1 367 ? -0.200 5.248 -26.484 1.00 67.06 367 LYS A N 1
ATOM 2711 C CA . LYS A 1 367 ? -1.391 5.882 -25.903 1.00 67.06 367 LYS A CA 1
ATOM 2712 C C . LYS A 1 367 ? -1.110 7.373 -25.697 1.00 67.06 367 LYS A C 1
ATOM 2714 O O . LYS A 1 367 ? -0.713 7.823 -24.627 1.00 67.06 367 LYS A O 1
ATOM 2719 N N . THR A 1 368 ? -1.258 8.153 -26.766 1.00 55.00 368 THR A N 1
ATOM 2720 C CA . THR A 1 368 ? -0.850 9.571 -26.806 1.00 55.00 368 THR A CA 1
ATOM 2721 C C . THR A 1 368 ? -1.787 10.544 -26.090 1.00 55.00 368 THR A C 1
ATOM 2723 O O . THR A 1 368 ? -1.470 11.730 -26.034 1.00 55.00 368 THR A O 1
ATOM 2726 N N . ASP A 1 369 ? -2.909 10.065 -25.550 1.00 52.62 369 ASP A N 1
ATOM 2727 C CA . ASP A 1 369 ? -3.816 10.870 -24.721 1.00 52.62 369 ASP A CA 1
ATOM 2728 C C . ASP A 1 369 ? -3.229 11.124 -23.317 1.00 52.62 369 ASP A C 1
ATOM 2730 O O . ASP A 1 369 ? -3.671 12.029 -22.611 1.00 52.62 369 ASP A O 1
ATOM 2734 N N . ALA A 1 370 ? -2.173 10.392 -22.937 1.00 52.09 370 ALA A N 1
ATOM 2735 C CA . ALA A 1 370 ? -1.329 10.703 -21.790 1.00 52.09 370 ALA A CA 1
ATOM 2736 C C . ALA A 1 370 ? -0.467 11.948 -22.094 1.00 52.09 370 ALA A C 1
ATOM 2738 O O . ALA A 1 370 ? 0.457 11.939 -22.914 1.00 52.09 370 ALA A O 1
ATOM 2739 N N . ILE A 1 371 ? -0.803 13.065 -21.450 1.00 57.34 371 ILE A N 1
ATOM 2740 C CA . ILE A 1 371 ? -0.229 14.389 -21.709 1.00 57.34 371 ILE A CA 1
ATOM 2741 C C . ILE A 1 371 ? 1.190 14.458 -21.115 1.00 57.34 371 ILE A C 1
ATOM 2743 O O . ILE A 1 371 ? 1.359 14.890 -19.989 1.00 57.34 371 ILE A O 1
ATOM 2747 N N . PHE A 1 372 ? 2.250 14.127 -21.868 1.00 56.09 372 PHE A N 1
ATOM 2748 C CA . PHE A 1 372 ? 3.655 14.339 -21.436 1.00 56.09 372 PHE A CA 1
ATOM 2749 C C . PHE A 1 372 ? 3.924 15.698 -20.733 1.00 56.09 372 PHE A C 1
ATOM 2751 O O . PHE A 1 372 ? 4.670 15.727 -19.751 1.00 56.09 372 PHE A O 1
ATOM 2758 N N . PRO A 1 373 ? 3.322 16.830 -21.174 1.00 56.09 373 PRO A N 1
ATOM 2759 C CA . PRO A 1 373 ? 3.424 18.101 -20.463 1.00 56.09 373 PRO A CA 1
ATOM 2760 C C . PRO A 1 373 ? 3.022 18.084 -18.984 1.00 56.09 373 PRO A C 1
ATOM 2762 O O . PRO A 1 373 ? 3.573 18.905 -18.257 1.00 56.09 373 PRO A O 1
ATOM 2765 N N . CYS A 1 374 ? 2.114 17.205 -18.538 1.00 58.84 374 CYS A N 1
ATOM 2766 C CA . CYS A 1 374 ? 1.701 17.175 -17.135 1.00 58.84 374 CYS A CA 1
ATOM 2767 C C . CYS A 1 374 ? 2.855 16.706 -16.239 1.00 58.84 374 CYS A C 1
ATOM 2769 O O . CYS A 1 374 ? 3.154 17.365 -15.256 1.00 58.84 374 CYS A O 1
ATOM 2771 N N . TYR A 1 375 ? 3.611 15.686 -16.654 1.00 65.38 375 TYR A N 1
ATOM 2772 C CA . TYR A 1 375 ? 4.699 15.104 -15.854 1.00 65.38 375 TYR A CA 1
ATOM 2773 C C . TYR A 1 375 ? 6.044 15.817 -15.959 1.00 65.38 375 TYR A C 1
ATOM 2775 O O . TYR A 1 375 ? 6.970 15.561 -15.188 1.00 65.38 375 TYR A O 1
ATOM 2783 N N . ARG A 1 376 ? 6.183 16.716 -16.934 1.00 63.59 376 ARG A N 1
ATOM 2784 C CA . ARG A 1 376 ? 7.461 17.338 -17.285 1.00 63.59 376 ARG A CA 1
ATOM 2785 C C . ARG A 1 376 ? 8.128 18.041 -16.104 1.00 63.59 376 ARG A C 1
ATOM 2787 O O . ARG A 1 376 ? 9.350 17.978 -15.980 1.00 63.59 376 ARG A O 1
ATOM 2794 N N . ASP A 1 377 ? 7.360 18.748 -15.286 1.00 65.25 377 ASP A N 1
ATOM 2795 C CA . ASP A 1 377 ? 7.924 19.606 -14.246 1.00 65.25 377 ASP A CA 1
ATOM 2796 C C . ASP A 1 377 ? 8.367 18.770 -13.027 1.00 65.25 377 ASP A C 1
ATOM 2798 O O . ASP A 1 377 ? 9.479 18.966 -12.535 1.00 65.25 377 ASP A O 1
ATOM 2802 N N . SER A 1 378 ? 7.626 17.715 -12.672 1.00 65.69 378 SER A N 1
ATOM 2803 C CA . SER A 1 378 ? 8.021 16.706 -11.674 1.00 65.69 378 SER A CA 1
ATOM 2804 C C . SER A 1 378 ? 9.233 15.873 -12.116 1.00 65.69 378 SER A C 1
ATOM 2806 O O . SER A 1 378 ? 10.164 15.637 -11.340 1.00 65.69 378 SER A O 1
ATOM 2808 N N . LEU A 1 379 ? 9.289 15.486 -13.396 1.00 69.25 379 LEU A N 1
ATOM 2809 C CA . LEU A 1 379 ? 10.436 14.784 -13.987 1.00 69.25 379 LEU A CA 1
ATOM 2810 C C . LEU A 1 379 ? 11.701 15.660 -14.022 1.00 69.25 379 LEU A C 1
ATOM 2812 O O . LEU A 1 379 ? 12.805 15.149 -13.867 1.00 69.25 379 LEU A O 1
ATOM 2816 N N . LYS A 1 380 ? 11.559 16.983 -14.180 1.00 63.94 3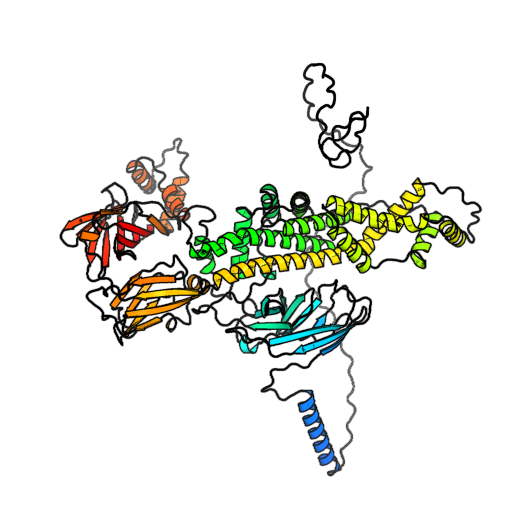80 LYS A N 1
ATOM 2817 C CA . LYS A 1 380 ? 12.679 17.937 -14.095 1.00 63.94 380 LYS A CA 1
ATOM 2818 C C . LYS A 1 380 ? 13.090 18.247 -12.654 1.00 63.94 380 LYS A C 1
ATOM 2820 O O . LYS A 1 380 ? 14.280 18.398 -12.394 1.00 63.94 380 LYS A O 1
ATOM 2825 N N . GLY A 1 381 ? 12.135 18.356 -11.731 1.00 59.03 381 GLY A N 1
ATOM 2826 C CA . GLY A 1 381 ? 12.388 18.667 -10.320 1.00 59.03 381 GLY A CA 1
ATOM 2827 C C . GLY A 1 381 ? 13.058 17.520 -9.557 1.00 59.03 381 GLY A C 1
ATOM 2828 O O . GLY A 1 381 ? 13.970 17.747 -8.763 1.00 59.03 381 GLY A O 1
ATOM 2829 N N . SER A 1 382 ? 12.684 16.275 -9.862 1.00 60.69 382 SER A N 1
ATOM 2830 C CA . SER A 1 382 ? 13.219 15.057 -9.224 1.00 60.69 382 SER A CA 1
ATOM 2831 C C . SER A 1 382 ? 14.731 14.842 -9.416 1.00 60.69 382 SER A C 1
ATOM 2833 O O . SER A 1 382 ? 15.359 14.085 -8.676 1.00 60.69 382 SER A O 1
ATOM 2835 N N . VAL A 1 383 ? 15.352 15.566 -10.351 1.00 53.34 383 VAL A N 1
ATOM 2836 C CA . VAL A 1 383 ? 16.788 15.530 -10.666 1.00 53.34 383 VAL A CA 1
ATOM 2837 C C . VAL A 1 383 ? 17.675 16.033 -9.515 1.00 53.34 383 VAL A C 1
ATOM 2839 O O . VAL A 1 383 ? 18.853 15.679 -9.433 1.00 53.34 383 VAL A O 1
ATOM 2842 N N . ALA A 1 384 ? 17.123 16.831 -8.596 1.00 50.44 384 ALA A N 1
ATOM 2843 C CA . ALA A 1 384 ? 17.902 17.550 -7.592 1.00 50.44 384 ALA A CA 1
ATOM 2844 C C . ALA A 1 384 ? 18.182 16.778 -6.288 1.00 50.44 384 ALA A C 1
ATOM 2846 O O . ALA A 1 384 ? 18.907 17.307 -5.440 1.00 50.44 384 ALA A O 1
ATOM 2847 N N . TYR A 1 385 ? 17.641 15.565 -6.078 1.00 56.06 385 TYR A N 1
ATOM 2848 C CA . TYR A 1 385 ? 17.612 15.021 -4.717 1.00 56.06 385 TYR A CA 1
ATOM 2849 C C . TYR A 1 385 ? 17.730 13.497 -4.567 1.00 56.06 385 TYR A C 1
ATOM 2851 O O . TYR A 1 385 ? 16.930 12.728 -5.082 1.00 56.06 385 TYR A O 1
ATOM 2859 N N . VAL A 1 386 ? 18.711 13.076 -3.760 1.00 53.44 386 VAL A N 1
ATOM 2860 C CA . VAL A 1 386 ? 18.935 11.683 -3.310 1.00 53.44 386 VAL A CA 1
ATOM 2861 C C . VAL A 1 386 ? 18.797 11.576 -1.774 1.00 53.44 386 VAL A C 1
ATOM 2863 O O . VAL A 1 386 ? 19.025 10.526 -1.187 1.00 53.44 386 VAL A O 1
ATOM 2866 N N . GLY A 1 387 ? 18.445 12.666 -1.085 1.00 56.84 387 GLY A N 1
ATOM 2867 C CA . GLY A 1 387 ? 18.825 12.872 0.313 1.00 56.84 387 GLY A CA 1
ATOM 2868 C C . GLY A 1 387 ? 17.749 12.866 1.402 1.00 56.84 387 GLY A C 1
ATOM 2869 O O . GLY A 1 387 ? 17.990 13.555 2.368 1.00 56.84 387 GLY A O 1
ATOM 2870 N N . GLY A 1 388 ? 16.621 12.157 1.338 1.00 60.16 388 GLY A N 1
ATOM 2871 C CA . GLY A 1 388 ? 15.541 12.244 2.353 1.00 60.16 388 GLY A CA 1
ATOM 2872 C C . GLY A 1 388 ? 14.699 10.965 2.413 1.00 60.16 388 GLY A C 1
ATOM 2873 O O . GLY A 1 388 ? 15.088 9.978 1.784 1.00 60.16 388 GLY A O 1
ATOM 2874 N N . LYS A 1 389 ? 13.559 10.952 3.130 1.00 65.50 389 LYS A N 1
ATOM 2875 C CA . LYS A 1 389 ? 12.750 9.725 3.365 1.00 65.50 389 LYS A CA 1
ATOM 2876 C C . LYS A 1 389 ? 12.366 8.979 2.070 1.00 65.50 389 LYS A C 1
ATOM 2878 O O . LYS A 1 389 ? 12.319 7.753 2.070 1.00 65.50 389 LYS A O 1
ATOM 2883 N N . VAL A 1 390 ? 12.159 9.694 0.960 1.00 70.44 390 VAL A N 1
ATOM 2884 C CA . VAL A 1 390 ? 11.719 9.135 -0.341 1.00 70.44 390 VAL A CA 1
ATOM 2885 C C . VAL A 1 390 ? 12.743 9.299 -1.476 1.00 70.44 390 VAL A C 1
ATOM 2887 O O . VAL A 1 390 ? 12.430 9.076 -2.645 1.00 70.44 390 VAL A O 1
ATOM 2890 N N . GLY A 1 391 ? 13.993 9.659 -1.157 1.00 63.12 391 GLY A N 1
ATOM 2891 C CA . GLY A 1 391 ? 15.002 10.069 -2.146 1.00 63.12 391 GLY A CA 1
ATOM 2892 C C . GLY A 1 391 ? 15.297 9.044 -3.254 1.00 63.12 391 GLY A C 1
ATOM 2893 O O . GLY A 1 391 ? 15.449 9.425 -4.411 1.00 63.12 391 GLY A O 1
ATOM 2894 N N . SER A 1 392 ? 15.328 7.742 -2.945 1.00 65.81 392 SER A N 1
ATOM 2895 C CA . SER A 1 392 ? 15.564 6.697 -3.958 1.00 65.81 392 SER A CA 1
ATOM 2896 C C . SER A 1 392 ? 14.409 6.556 -4.957 1.00 65.81 392 SER A C 1
ATOM 2898 O O . SER A 1 392 ? 14.656 6.275 -6.131 1.00 65.81 392 SER A O 1
ATOM 2900 N N . LYS A 1 393 ? 13.165 6.797 -4.517 1.00 70.31 393 LYS A N 1
ATOM 2901 C CA . LYS A 1 393 ? 11.965 6.742 -5.366 1.00 70.31 393 LYS A CA 1
ATOM 2902 C C . LYS A 1 393 ? 11.996 7.881 -6.389 1.00 70.31 393 LYS A C 1
ATOM 2904 O O . LYS A 1 393 ? 11.907 7.630 -7.590 1.00 70.31 393 LYS A O 1
ATOM 2909 N N . LEU A 1 394 ? 12.267 9.106 -5.931 1.00 66.88 394 LEU A N 1
ATOM 2910 C CA . LEU A 1 394 ? 12.403 10.295 -6.785 1.00 66.88 394 LEU A CA 1
ATOM 2911 C C . LEU A 1 394 ? 13.578 10.187 -7.770 1.00 66.88 394 LEU A C 1
ATOM 2913 O O . LEU A 1 394 ? 13.460 10.578 -8.928 1.00 66.88 394 LEU A O 1
ATOM 2917 N N . PHE A 1 395 ? 14.692 9.593 -7.345 1.00 65.62 395 PHE A N 1
ATOM 2918 C CA . PHE A 1 395 ? 15.859 9.399 -8.205 1.00 65.62 395 PHE A CA 1
ATOM 2919 C C . PHE A 1 395 ? 15.580 8.472 -9.398 1.00 65.62 395 PHE A C 1
ATOM 2921 O O . PHE A 1 395 ? 16.026 8.750 -10.512 1.00 65.62 395 PHE A O 1
ATOM 2928 N N . SER A 1 396 ? 14.819 7.391 -9.190 1.00 69.00 396 SER A N 1
ATOM 2929 C CA . SER A 1 396 ? 14.412 6.492 -10.282 1.00 69.00 396 SER A CA 1
ATOM 2930 C C . SER A 1 396 ? 13.532 7.207 -11.313 1.00 69.00 396 SER A C 1
ATOM 2932 O O . SER A 1 396 ? 13.784 7.117 -12.516 1.00 69.00 396 SER A O 1
ATOM 2934 N N . LEU A 1 397 ? 12.591 8.021 -10.831 1.00 73.06 397 LEU A N 1
ATOM 2935 C CA . LEU A 1 397 ? 11.693 8.822 -11.652 1.00 73.06 397 LEU A CA 1
ATOM 2936 C C . LEU A 1 397 ? 12.447 9.865 -12.498 1.00 73.06 397 LEU A C 1
ATOM 2938 O O . LEU A 1 397 ? 12.142 10.064 -13.674 1.00 73.06 397 LEU A O 1
ATOM 2942 N N . ALA A 1 398 ? 13.493 10.477 -11.943 1.00 69.50 398 ALA A N 1
ATOM 2943 C CA . ALA A 1 398 ? 14.314 11.452 -12.655 1.00 69.50 398 ALA A CA 1
ATOM 2944 C C . ALA A 1 398 ? 15.049 10.851 -13.871 1.00 69.50 398 ALA A C 1
ATOM 2946 O O . ALA A 1 398 ? 15.221 11.514 -14.896 1.00 69.50 398 ALA A O 1
ATOM 2947 N N . PHE A 1 399 ? 15.464 9.580 -13.800 1.00 76.00 399 PHE A N 1
ATOM 2948 C CA . PHE A 1 399 ? 16.052 8.888 -14.952 1.00 76.00 399 PHE A CA 1
ATOM 2949 C C . PHE A 1 399 ? 15.028 8.552 -16.032 1.00 76.00 399 PHE A C 1
ATOM 2951 O O . PHE A 1 399 ? 15.367 8.607 -17.214 1.00 76.00 399 PHE A O 1
ATOM 2958 N N . LEU A 1 400 ? 13.788 8.249 -15.649 1.00 74.25 400 LEU A N 1
ATOM 2959 C CA . LEU A 1 400 ? 12.695 8.066 -16.601 1.00 74.25 400 LEU A CA 1
ATOM 2960 C C . LEU A 1 400 ? 12.416 9.370 -17.371 1.00 74.25 400 LEU A C 1
ATOM 2962 O O . LEU A 1 400 ? 12.191 9.349 -18.582 1.00 74.25 400 LEU A O 1
ATOM 2966 N N . GLY A 1 401 ? 12.563 10.515 -16.695 1.00 72.62 401 GLY A N 1
ATOM 2967 C CA . GLY A 1 401 ? 12.487 11.845 -17.300 1.00 72.62 401 GLY A CA 1
ATOM 2968 C C . GLY A 1 401 ? 13.505 12.084 -18.417 1.00 72.62 401 GLY A C 1
ATOM 2969 O O . GLY A 1 401 ? 13.167 12.701 -19.426 1.00 72.62 401 GLY A O 1
ATOM 2970 N N . VAL A 1 402 ? 14.723 11.548 -18.285 1.00 74.56 402 VAL A N 1
ATOM 2971 C CA . VAL A 1 402 ? 15.756 11.619 -19.337 1.00 74.56 402 VAL A CA 1
ATOM 2972 C C . VAL A 1 402 ? 15.298 10.901 -20.601 1.00 74.56 402 VAL A C 1
ATOM 2974 O O . VAL A 1 402 ? 15.390 11.468 -21.687 1.00 74.56 402 VAL A O 1
ATOM 2977 N N . LEU A 1 403 ? 14.759 9.685 -20.460 1.00 76.38 403 LEU A N 1
ATOM 2978 C CA . LEU A 1 403 ? 14.277 8.913 -21.608 1.00 76.38 403 LEU A CA 1
ATOM 2979 C C . LEU A 1 403 ? 13.167 9.679 -22.336 1.00 76.38 403 LEU A C 1
ATOM 2981 O O . LEU A 1 403 ? 13.156 9.788 -23.560 1.00 76.38 403 LEU A O 1
ATOM 2985 N N . ALA A 1 404 ? 12.242 10.260 -21.573 1.00 67.94 404 ALA A N 1
ATOM 2986 C CA . ALA A 1 404 ? 11.087 10.948 -22.129 1.00 67.94 404 ALA A CA 1
ATOM 2987 C C . ALA A 1 404 ? 11.434 12.270 -22.849 1.00 67.94 404 ALA A C 1
ATOM 2989 O O . ALA A 1 404 ? 10.764 12.642 -23.818 1.00 67.94 404 ALA A O 1
ATOM 2990 N N . ILE A 1 405 ? 12.511 12.957 -22.444 1.00 67.12 405 ILE A N 1
ATOM 2991 C CA . ILE A 1 405 ? 13.070 14.084 -23.209 1.00 67.12 405 ILE A CA 1
ATOM 2992 C C . ILE A 1 405 ? 13.501 13.612 -24.604 1.00 67.12 405 ILE A C 1
ATOM 2994 O O . ILE A 1 405 ? 13.091 14.227 -25.594 1.00 67.12 405 ILE A O 1
ATOM 2998 N N . ASP A 1 406 ? 14.231 12.499 -24.700 1.00 66.50 406 ASP A N 1
ATOM 2999 C CA . ASP A 1 406 ? 14.683 11.941 -25.980 1.00 66.50 406 ASP A CA 1
ATOM 3000 C C . ASP A 1 406 ? 13.505 11.473 -26.855 1.00 66.50 406 ASP A C 1
ATOM 3002 O O . ASP A 1 406 ? 13.502 11.726 -28.062 1.00 66.50 406 ASP A O 1
ATOM 3006 N N . TYR A 1 407 ? 12.454 10.879 -26.274 1.00 64.81 407 TYR A N 1
ATOM 3007 C CA . TYR A 1 407 ? 11.198 10.600 -26.994 1.00 64.81 407 TYR A CA 1
ATOM 3008 C C . TYR A 1 407 ? 10.610 11.875 -27.621 1.00 64.81 407 TYR A C 1
ATOM 3010 O O . TYR A 1 407 ? 10.303 11.914 -28.818 1.00 64.81 407 TYR A O 1
ATOM 3018 N N . SER A 1 408 ? 10.481 12.944 -26.823 1.00 60.41 408 SER A N 1
ATOM 3019 C CA . SER A 1 408 ? 9.861 14.198 -27.262 1.00 60.41 408 SER A CA 1
ATOM 3020 C C . SER A 1 408 ? 10.643 14.867 -28.399 1.00 60.41 408 SER A C 1
ATOM 3022 O O . SER A 1 408 ? 10.048 15.255 -29.403 1.00 60.41 408 SER A O 1
ATOM 3024 N N . ILE A 1 409 ? 11.974 14.940 -28.305 1.00 60.78 409 ILE A N 1
ATOM 3025 C CA . ILE A 1 409 ? 12.825 15.594 -29.310 1.00 60.78 409 ILE A CA 1
ATOM 3026 C C . ILE A 1 409 ? 12.730 14.871 -30.665 1.00 60.78 409 ILE A C 1
ATOM 3028 O O . ILE A 1 409 ? 12.654 15.519 -31.712 1.00 60.78 409 ILE A O 1
ATOM 3032 N N . ASN A 1 410 ? 12.648 13.538 -30.662 1.00 60.94 410 ASN A N 1
ATOM 3033 C CA . ASN A 1 410 ? 12.653 12.734 -31.885 1.00 60.94 410 ASN A CA 1
ATOM 3034 C C . ASN A 1 410 ? 11.302 12.680 -32.618 1.00 60.94 410 ASN A C 1
ATOM 3036 O O . ASN A 1 410 ? 11.292 12.548 -33.847 1.00 60.94 410 ASN A O 1
ATOM 3040 N N . LYS A 1 411 ? 10.176 12.864 -31.911 1.00 53.75 411 LYS A N 1
ATOM 3041 C CA . LYS A 1 411 ? 8.827 12.952 -32.509 1.00 53.75 411 LYS A CA 1
ATOM 3042 C C . LYS A 1 411 ? 8.580 14.274 -33.255 1.00 53.75 411 LYS A C 1
ATOM 3044 O O . LYS A 1 411 ? 7.779 14.298 -34.183 1.00 53.75 411 LYS A O 1
ATOM 3049 N N . PHE A 1 412 ? 9.275 15.358 -32.891 1.00 47.81 412 PHE A N 1
ATOM 3050 C CA . PHE A 1 412 ? 9.074 16.695 -33.483 1.00 47.81 412 PHE A CA 1
ATOM 3051 C C . PHE A 1 412 ? 10.094 17.090 -34.564 1.00 47.81 412 PHE A C 1
ATOM 3053 O O . PHE A 1 412 ? 9.930 18.118 -35.221 1.00 47.81 412 PHE A O 1
ATOM 3060 N N . GLY A 1 413 ? 11.128 16.282 -34.801 1.00 44.88 413 GLY A N 1
ATOM 3061 C CA . GLY A 1 413 ? 12.118 16.536 -35.849 1.00 44.88 413 GLY A CA 1
ATOM 3062 C C . GLY A 1 413 ? 11.659 16.112 -37.249 1.00 44.88 413 GLY A C 1
ATOM 3063 O O . GLY A 1 413 ? 12.249 15.207 -37.829 1.00 44.88 413 GLY A O 1
ATOM 3064 N N . GLU A 1 414 ? 10.622 16.708 -37.840 1.00 49.97 414 GLU A N 1
ATOM 3065 C CA . GLU A 1 414 ? 10.374 16.531 -39.283 1.00 49.97 414 GLU A CA 1
ATOM 3066 C C . GLU A 1 414 ? 11.379 17.356 -40.098 1.00 49.97 414 GLU A C 1
ATOM 3068 O O . GLU A 1 414 ? 11.086 18.441 -40.595 1.00 49.97 414 GLU A O 1
ATOM 3073 N N . THR A 1 415 ? 12.589 16.832 -40.274 1.00 47.47 415 THR A N 1
ATOM 3074 C CA . THR A 1 415 ? 13.456 17.276 -41.369 1.00 47.47 415 THR A CA 1
ATOM 3075 C C . THR A 1 415 ? 13.523 16.187 -42.417 1.00 47.47 415 THR A C 1
ATOM 3077 O O . THR A 1 415 ? 14.341 15.275 -42.346 1.00 47.47 415 THR A O 1
ATOM 3080 N N . ALA A 1 416 ? 12.643 16.305 -43.411 1.00 42.38 416 ALA A N 1
ATOM 3081 C CA . ALA A 1 416 ? 12.728 15.556 -44.651 1.00 42.38 416 ALA A CA 1
ATOM 3082 C C . ALA A 1 416 ? 14.043 15.900 -45.368 1.00 42.38 416 ALA A C 1
ATOM 3084 O O . ALA A 1 416 ? 14.136 16.897 -46.082 1.00 42.38 416 ALA A O 1
ATOM 3085 N N . TRP A 1 417 ? 15.057 15.053 -45.206 1.00 48.19 417 TRP A N 1
ATOM 3086 C CA . TRP A 1 417 ? 16.245 15.035 -46.059 1.00 48.19 417 TRP A CA 1
ATOM 3087 C C . TRP A 1 417 ? 16.096 13.988 -47.162 1.00 48.19 417 TRP A C 1
ATOM 3089 O O . TRP A 1 417 ? 16.961 13.161 -47.432 1.00 48.19 417 TRP A O 1
ATOM 3099 N N . ALA A 1 418 ? 14.973 14.066 -47.876 1.00 43.19 418 ALA A N 1
ATOM 3100 C CA . ALA A 1 418 ? 14.807 13.368 -49.138 1.00 43.19 418 ALA A CA 1
ATOM 3101 C C . ALA A 1 418 ? 15.684 14.063 -50.193 1.00 43.19 418 ALA A C 1
ATOM 3103 O O . ALA A 1 418 ? 15.243 15.003 -50.852 1.00 43.19 418 ALA A O 1
ATOM 3104 N N . GLY A 1 419 ? 16.945 13.648 -50.350 1.00 44.25 419 GLY A N 1
ATOM 3105 C CA . GLY A 1 419 ? 17.713 14.168 -51.485 1.00 44.25 419 GLY A CA 1
ATOM 3106 C C . GLY A 1 419 ? 19.205 13.898 -51.596 1.00 44.25 419 GLY A C 1
ATOM 3107 O O . GLY A 1 419 ? 19.747 14.186 -52.661 1.00 44.25 419 GLY A O 1
ATOM 3108 N N . ARG A 1 420 ? 19.902 13.355 -50.591 1.00 51.47 420 ARG A N 1
ATOM 3109 C CA . ARG A 1 420 ? 21.346 13.081 -50.730 1.00 51.47 420 ARG A CA 1
ATOM 3110 C C . ARG A 1 420 ? 21.698 11.619 -50.498 1.00 51.47 420 ARG A C 1
ATOM 3112 O O . ARG A 1 420 ? 22.347 11.250 -49.535 1.00 51.47 420 ARG A O 1
ATOM 3119 N N . THR A 1 421 ? 21.354 10.794 -51.483 1.00 55.00 421 THR A N 1
ATOM 3120 C CA . THR A 1 421 ? 22.016 9.504 -51.730 1.00 55.00 421 THR A CA 1
ATOM 3121 C C . THR A 1 421 ? 23.451 9.719 -52.225 1.00 55.00 421 THR A C 1
ATOM 3123 O O . THR A 1 421 ? 23.750 9.478 -53.397 1.00 55.00 421 THR A O 1
ATOM 3126 N N . ASP A 1 422 ? 24.333 10.199 -51.350 1.00 69.44 422 ASP A N 1
ATOM 3127 C CA . ASP A 1 422 ? 25.776 10.173 -51.585 1.00 69.44 422 ASP A CA 1
ATOM 3128 C C . ASP A 1 422 ? 26.328 8.751 -51.360 1.00 69.44 422 ASP A C 1
ATOM 3130 O O . ASP A 1 422 ? 25.724 7.918 -50.675 1.00 69.44 422 ASP A O 1
ATOM 3134 N N . VAL A 1 423 ? 27.464 8.439 -51.983 1.00 76.38 423 VAL A N 1
ATOM 3135 C CA . VAL A 1 423 ? 28.079 7.104 -51.939 1.00 76.38 423 VAL A CA 1
ATOM 3136 C C . VAL A 1 423 ? 28.436 6.681 -50.512 1.00 76.38 423 VAL A C 1
ATOM 3138 O O . VAL A 1 423 ? 28.340 5.497 -50.187 1.00 76.38 423 VAL A O 1
ATOM 3141 N N . TYR A 1 424 ? 28.786 7.644 -49.654 1.00 78.94 424 TYR A N 1
ATOM 3142 C CA . TYR A 1 424 ? 29.148 7.392 -48.264 1.00 78.94 424 TYR A CA 1
ATOM 3143 C C . TYR A 1 424 ? 27.936 7.033 -47.395 1.00 78.94 424 TYR A C 1
ATOM 3145 O O . TYR A 1 424 ? 28.056 6.090 -46.625 1.00 78.94 424 TYR A O 1
ATOM 3153 N N . SER A 1 425 ? 26.760 7.654 -47.566 1.00 78.75 425 SER A N 1
ATOM 3154 C CA . SER A 1 425 ? 25.546 7.281 -46.808 1.00 78.75 425 SER A CA 1
ATOM 3155 C C . SER A 1 425 ? 25.090 5.852 -47.120 1.00 78.75 425 SER A C 1
ATOM 3157 O O . SER A 1 425 ? 24.712 5.095 -46.233 1.00 78.75 425 SER A O 1
ATOM 3159 N N . LYS A 1 426 ? 25.190 5.436 -48.388 1.00 81.62 426 LYS A N 1
ATOM 3160 C CA . LYS A 1 426 ? 24.882 4.056 -48.795 1.00 81.62 426 LYS A CA 1
ATOM 3161 C C . LYS A 1 426 ? 25.922 3.048 -48.298 1.00 81.62 426 LYS A C 1
ATOM 3163 O O . LYS A 1 426 ? 25.559 1.944 -47.913 1.00 81.62 426 LYS A O 1
ATOM 3168 N N . ALA A 1 427 ? 27.208 3.408 -48.333 1.00 85.00 427 ALA A N 1
ATOM 3169 C CA . ALA A 1 427 ? 28.280 2.572 -47.792 1.00 85.00 427 ALA A CA 1
ATOM 3170 C C . ALA A 1 427 ? 28.145 2.403 -46.271 1.00 85.00 427 ALA A C 1
ATOM 3172 O O . ALA A 1 427 ? 28.318 1.300 -45.761 1.00 85.00 427 ALA A O 1
ATOM 3173 N N . TYR A 1 428 ? 27.780 3.485 -45.585 1.00 86.19 428 TYR A N 1
ATOM 3174 C CA . TYR A 1 428 ? 27.486 3.525 -44.160 1.00 86.19 428 TYR A CA 1
ATOM 3175 C C . TYR A 1 428 ? 26.307 2.606 -43.805 1.00 86.19 428 TYR A C 1
ATOM 3177 O O . TYR A 1 428 ? 26.456 1.721 -42.966 1.00 86.19 428 TYR A O 1
ATOM 3185 N N . ALA A 1 429 ? 25.168 2.738 -44.496 1.00 83.12 429 ALA A N 1
ATOM 3186 C CA . ALA A 1 429 ? 24.005 1.871 -44.283 1.00 83.12 429 ALA A CA 1
ATOM 3187 C C . ALA A 1 429 ? 24.342 0.384 -44.507 1.00 83.12 429 ALA A C 1
ATOM 3189 O O . ALA A 1 429 ? 24.002 -0.461 -43.681 1.00 83.12 429 ALA A O 1
ATOM 3190 N N . LEU A 1 430 ? 25.092 0.073 -45.574 1.00 85.25 430 LEU A N 1
ATOM 3191 C CA . LEU A 1 430 ? 25.518 -1.294 -45.884 1.00 85.25 430 LEU A CA 1
ATOM 3192 C C . LEU A 1 430 ? 26.433 -1.890 -44.799 1.00 85.25 430 LEU A C 1
ATOM 3194 O O . LEU A 1 430 ? 26.330 -3.077 -44.500 1.00 85.25 430 LEU A O 1
ATOM 3198 N N . TYR A 1 431 ? 27.310 -1.085 -44.188 1.00 88.75 431 TYR A N 1
ATOM 3199 C CA . TYR A 1 431 ? 28.148 -1.543 -43.078 1.00 88.75 431 TYR A CA 1
ATOM 3200 C C . TYR A 1 431 ? 27.305 -1.999 -41.886 1.00 88.75 431 TYR A C 1
ATOM 3202 O O . TYR A 1 431 ? 27.521 -3.098 -41.383 1.00 88.75 431 TYR A O 1
ATOM 3210 N N . TYR A 1 432 ? 26.320 -1.207 -41.456 1.00 86.12 432 TYR A N 1
ATOM 3211 C CA . TYR A 1 432 ? 25.462 -1.584 -40.328 1.00 86.12 432 TYR A CA 1
ATOM 3212 C C . TYR A 1 432 ? 24.462 -2.700 -40.661 1.00 86.12 432 TYR A C 1
ATOM 3214 O O . TYR A 1 432 ? 23.943 -3.336 -39.747 1.00 86.12 432 TYR A O 1
ATOM 3222 N N . GLU A 1 433 ? 24.204 -2.979 -41.939 1.00 83.62 433 GLU A N 1
ATOM 3223 C CA . GLU A 1 433 ? 23.465 -4.170 -42.374 1.00 83.62 433 GLU A CA 1
ATOM 3224 C C . GLU A 1 433 ? 24.288 -5.462 -42.300 1.00 83.62 433 GLU A C 1
ATOM 3226 O O . GLU A 1 433 ? 23.718 -6.502 -41.977 1.00 83.62 433 GLU A O 1
ATOM 3231 N N . GLU A 1 434 ? 25.597 -5.413 -42.573 1.00 82.38 434 GLU A N 1
ATOM 3232 C CA . GLU A 1 434 ? 26.428 -6.619 -42.718 1.00 82.38 434 GLU A CA 1
ATOM 3233 C C . GLU A 1 434 ? 27.399 -6.880 -41.548 1.00 82.38 434 GLU A C 1
ATOM 3235 O O . GLU A 1 434 ? 27.460 -8.003 -41.053 1.00 82.38 434 GLU A O 1
ATOM 3240 N N . GLU A 1 435 ? 28.166 -5.879 -41.100 1.00 75.62 435 GLU A N 1
ATOM 3241 C CA . GLU A 1 435 ? 29.264 -6.055 -40.124 1.00 75.62 435 GLU A CA 1
ATOM 3242 C C . GLU A 1 435 ? 29.128 -5.210 -38.855 1.00 75.62 435 GLU A C 1
ATOM 3244 O O . GLU A 1 435 ? 29.681 -5.576 -37.819 1.00 75.62 435 GLU A O 1
ATOM 3249 N N . GLY A 1 436 ? 28.410 -4.085 -38.897 1.00 63.66 436 GLY A N 1
ATOM 3250 C CA . GLY A 1 436 ? 28.302 -3.168 -37.759 1.00 63.66 436 GLY A CA 1
ATOM 3251 C C . GLY A 1 436 ? 27.593 -3.771 -36.543 1.00 63.66 436 GLY A C 1
ATOM 3252 O O . GLY A 1 436 ? 27.756 -3.258 -35.431 1.00 63.66 436 GLY A O 1
ATOM 3253 N N . GLY A 1 437 ? 26.846 -4.862 -36.760 1.00 69.38 437 GLY A N 1
ATOM 3254 C CA . GLY A 1 437 ? 25.918 -5.461 -35.806 1.00 69.38 437 GLY A CA 1
ATOM 3255 C C . GLY A 1 437 ? 24.771 -4.495 -35.523 1.00 69.38 437 GLY A C 1
ATOM 3256 O O . GLY A 1 437 ? 25.005 -3.323 -35.238 1.00 69.38 437 GLY A O 1
ATOM 3257 N N . LYS A 1 438 ? 23.520 -4.943 -35.610 1.00 78.06 438 LYS A N 1
ATOM 3258 C CA . LYS A 1 438 ? 22.367 -4.138 -35.183 1.00 78.06 438 LYS A CA 1
ATOM 3259 C C . LYS A 1 438 ? 22.007 -4.595 -33.777 1.00 78.06 438 LYS A C 1
ATOM 3261 O O . LYS A 1 438 ? 21.395 -5.659 -33.682 1.00 78.06 438 LYS A O 1
ATOM 3266 N N . PRO A 1 439 ? 22.423 -3.874 -32.713 1.00 84.94 439 PRO A N 1
ATOM 3267 C CA . PRO A 1 439 ? 22.102 -4.323 -31.380 1.00 84.94 439 PRO A CA 1
ATOM 3268 C C . PRO A 1 439 ? 20.591 -4.377 -31.227 1.00 84.94 439 PRO A C 1
ATOM 3270 O O . PRO A 1 439 ? 19.879 -3.499 -31.730 1.00 84.94 439 PRO A O 1
ATOM 3273 N N . THR A 1 440 ? 20.105 -5.415 -30.566 1.00 85.50 440 THR A N 1
ATOM 3274 C CA . THR A 1 440 ? 18.680 -5.552 -30.289 1.00 85.50 440 THR A CA 1
ATOM 3275 C C . THR A 1 440 ? 18.241 -4.480 -29.290 1.00 85.50 440 THR A C 1
ATOM 3277 O O . THR A 1 440 ? 19.055 -3.875 -28.585 1.00 85.50 440 THR A O 1
ATOM 3280 N N . ALA A 1 441 ? 16.932 -4.248 -29.194 1.00 85.56 441 ALA A N 1
ATOM 3281 C CA . ALA A 1 441 ? 16.373 -3.377 -28.163 1.00 85.56 441 ALA A CA 1
ATOM 3282 C C . ALA A 1 441 ? 16.806 -3.820 -26.750 1.00 85.56 441 ALA A C 1
ATOM 3284 O O . ALA A 1 441 ? 17.137 -2.978 -25.919 1.00 85.56 441 ALA A O 1
ATOM 3285 N N . ARG A 1 442 ? 16.912 -5.139 -26.518 1.00 83.56 442 ARG A N 1
ATOM 3286 C CA . ARG A 1 442 ? 17.354 -5.735 -25.248 1.00 83.56 442 ARG A CA 1
ATOM 3287 C C . ARG A 1 442 ? 18.804 -5.375 -24.942 1.00 83.56 442 ARG A C 1
ATOM 3289 O O . ARG A 1 442 ? 19.113 -4.912 -23.847 1.00 83.56 442 ARG A O 1
ATOM 3296 N N . GLU A 1 443 ? 19.695 -5.515 -25.921 1.00 86.62 443 GLU A N 1
ATOM 3297 C CA . GLU A 1 443 ? 21.111 -5.165 -25.761 1.00 86.62 443 GLU A CA 1
ATOM 3298 C C . GLU A 1 443 ? 21.305 -3.669 -25.477 1.00 86.62 443 GLU A C 1
ATOM 3300 O O . GLU A 1 443 ? 22.124 -3.299 -24.629 1.00 86.62 443 GLU A O 1
ATOM 3305 N N . TRP A 1 444 ? 20.533 -2.804 -26.143 1.00 90.12 444 TRP A N 1
ATOM 3306 C CA . TRP A 1 444 ? 20.517 -1.369 -25.857 1.00 90.12 444 TRP A CA 1
ATOM 3307 C C . TRP A 1 444 ? 20.003 -1.069 -24.450 1.00 90.12 444 TRP A C 1
ATOM 3309 O O . TRP A 1 444 ? 20.656 -0.328 -23.711 1.00 90.12 444 TRP A O 1
ATOM 3319 N N . ALA A 1 445 ? 18.888 -1.681 -24.048 1.00 87.19 445 ALA A N 1
ATOM 3320 C CA . ALA A 1 445 ? 18.296 -1.486 -22.732 1.00 87.19 445 ALA A CA 1
ATOM 3321 C C . ALA A 1 445 ? 19.269 -1.884 -21.609 1.00 87.19 445 ALA A C 1
ATOM 3323 O O . ALA A 1 445 ? 19.467 -1.115 -20.669 1.00 87.19 445 ALA A O 1
ATOM 3324 N N . ILE A 1 446 ? 19.978 -3.011 -21.752 1.00 85.81 446 ILE A N 1
ATOM 3325 C CA . ILE A 1 446 ? 21.028 -3.443 -20.815 1.00 85.81 446 ILE A CA 1
ATOM 3326 C C . ILE A 1 446 ? 22.151 -2.401 -20.716 1.00 85.81 446 ILE A C 1
ATOM 3328 O O . ILE A 1 446 ? 22.617 -2.082 -19.618 1.00 85.81 446 ILE A O 1
ATOM 3332 N N . GLN A 1 447 ? 22.615 -1.851 -21.843 1.00 89.50 447 GLN A N 1
ATOM 3333 C CA . GLN A 1 447 ? 23.663 -0.826 -21.819 1.00 89.50 447 GLN A CA 1
ATOM 3334 C C . GLN A 1 447 ? 23.193 0.470 -21.153 1.00 89.50 447 GLN A C 1
ATOM 3336 O O . GLN A 1 447 ? 23.962 1.085 -20.408 1.00 89.50 447 GLN A O 1
ATOM 3341 N N . PHE A 1 448 ? 21.942 0.868 -21.375 1.00 89.75 448 PHE A N 1
ATOM 3342 C CA . PHE A 1 448 ? 21.348 2.027 -20.719 1.00 89.75 448 PHE A CA 1
ATOM 3343 C C . PHE A 1 448 ? 21.165 1.791 -19.216 1.00 89.75 448 PHE A C 1
ATOM 3345 O O . PHE A 1 448 ? 21.609 2.620 -18.426 1.00 89.75 448 PHE A O 1
ATOM 3352 N N . LEU A 1 449 ? 20.672 0.633 -18.772 1.00 86.00 449 LEU A N 1
ATOM 3353 C CA . LEU A 1 449 ? 20.599 0.325 -17.339 1.00 86.00 449 LEU A CA 1
ATOM 3354 C C . LEU A 1 449 ? 21.980 0.345 -16.662 1.00 86.00 449 LEU A C 1
ATOM 3356 O O . LEU A 1 449 ? 22.150 0.999 -15.633 1.00 86.00 449 LEU A O 1
ATOM 3360 N N . LYS A 1 450 ? 23.011 -0.240 -17.283 1.00 87.19 450 LYS A N 1
ATOM 3361 C CA . LYS A 1 450 ? 24.399 -0.161 -16.777 1.00 87.19 450 LYS A CA 1
ATOM 3362 C C . LYS A 1 450 ? 24.918 1.278 -16.718 1.00 87.19 450 LYS A C 1
ATOM 3364 O O . LYS A 1 450 ? 25.649 1.668 -15.799 1.00 87.19 450 LYS A O 1
ATOM 3369 N N . ALA A 1 451 ? 24.549 2.099 -17.702 1.00 87.75 451 ALA A N 1
ATOM 3370 C CA . ALA A 1 451 ? 24.886 3.516 -17.705 1.00 87.75 451 ALA A CA 1
ATOM 3371 C C . ALA A 1 451 ? 24.205 4.269 -16.554 1.00 87.75 451 ALA A C 1
ATOM 3373 O O . ALA A 1 451 ? 24.851 5.159 -15.988 1.00 87.75 451 ALA A O 1
ATOM 3374 N N . ARG A 1 452 ? 22.966 3.890 -16.206 1.00 84.06 452 ARG A N 1
ATOM 3375 C CA . ARG A 1 452 ? 22.169 4.422 -15.092 1.00 84.06 452 ARG A CA 1
ATOM 3376 C C . ARG A 1 452 ? 22.788 4.098 -13.738 1.00 84.06 452 ARG A C 1
ATOM 3378 O O . ARG A 1 452 ? 23.036 5.015 -12.965 1.00 84.06 452 ARG A O 1
ATOM 3385 N N . GLU A 1 453 ? 23.132 2.836 -13.487 1.00 79.88 453 GLU A N 1
ATOM 3386 C CA . GLU A 1 453 ? 23.745 2.379 -12.224 1.00 79.88 453 GLU A CA 1
ATOM 3387 C C . GLU A 1 453 ? 25.013 3.151 -11.859 1.00 79.88 453 GLU A C 1
ATOM 3389 O O . GLU A 1 453 ? 25.305 3.433 -10.698 1.00 79.88 453 GLU A O 1
ATOM 3394 N N . THR A 1 454 ? 25.790 3.509 -12.876 1.00 77.12 454 THR A N 1
ATOM 3395 C CA . THR A 1 454 ? 27.060 4.202 -12.691 1.00 77.12 454 THR A CA 1
ATOM 3396 C C . THR A 1 454 ? 26.924 5.726 -12.838 1.00 77.12 454 THR A C 1
ATOM 3398 O O . THR A 1 454 ? 27.926 6.442 -12.694 1.00 77.12 454 THR A O 1
ATOM 3401 N N . ALA A 1 455 ? 25.728 6.247 -13.149 1.00 76.81 455 ALA A N 1
ATOM 3402 C CA . ALA A 1 455 ? 25.449 7.674 -13.285 1.00 76.81 455 ALA A CA 1
ATOM 3403 C C . ALA A 1 455 ? 25.166 8.317 -11.922 1.00 76.81 455 ALA A C 1
ATOM 3405 O O . ALA A 1 455 ? 24.392 7.822 -11.115 1.00 76.81 455 ALA A O 1
ATOM 3406 N N . ARG A 1 456 ? 25.796 9.471 -11.672 1.00 72.06 456 ARG A N 1
ATOM 3407 C CA . ARG A 1 456 ? 25.624 10.230 -10.419 1.00 72.06 456 ARG A CA 1
ATOM 3408 C C . ARG A 1 456 ? 24.493 11.261 -10.473 1.00 72.06 456 ARG A C 1
ATOM 3410 O O . ARG A 1 456 ? 24.210 11.877 -9.455 1.00 72.06 456 ARG A O 1
ATOM 3417 N N . SER A 1 457 ? 23.927 11.496 -11.654 1.00 73.19 457 SER A N 1
ATOM 3418 C CA . SER A 1 457 ? 22.779 12.378 -11.866 1.00 73.19 457 SER A CA 1
ATOM 3419 C C . SER A 1 457 ? 22.078 12.034 -13.189 1.00 73.19 457 SER A C 1
ATOM 3421 O O . SER A 1 457 ? 22.716 11.442 -14.072 1.00 73.19 457 SER A O 1
ATOM 3423 N N . PRO A 1 458 ? 20.809 12.428 -13.359 1.00 73.00 458 PRO A N 1
ATOM 3424 C CA . PRO A 1 458 ? 20.079 12.329 -14.623 1.00 73.00 458 PRO A CA 1
ATOM 3425 C C . PRO A 1 458 ? 20.785 12.985 -15.819 1.00 73.00 458 PRO A C 1
ATOM 3427 O O . PRO A 1 458 ? 20.878 12.371 -16.875 1.00 73.00 458 PRO A O 1
ATOM 3430 N N . GLU A 1 459 ? 21.413 14.155 -15.676 1.00 76.62 459 GLU A N 1
ATOM 3431 C CA . GLU A 1 459 ? 22.159 14.778 -16.787 1.00 76.62 459 GLU A CA 1
ATOM 3432 C C . GLU A 1 459 ? 23.391 13.957 -17.165 1.00 76.62 459 GLU A C 1
ATOM 3434 O O . GLU A 1 459 ? 23.765 13.843 -18.332 1.00 76.62 459 GLU A O 1
ATOM 3439 N N . ARG A 1 460 ? 24.050 13.348 -16.171 1.00 82.06 460 ARG A N 1
ATOM 3440 C CA . ARG A 1 460 ? 25.149 12.416 -16.441 1.00 82.06 460 ARG A CA 1
ATOM 3441 C C . ARG A 1 460 ? 24.657 11.153 -17.121 1.00 82.06 460 ARG A C 1
ATOM 3443 O O . ARG A 1 460 ? 25.416 10.595 -17.907 1.00 82.06 460 ARG A O 1
ATOM 3450 N N . TYR A 1 461 ? 23.447 10.708 -16.813 1.00 84.75 461 TYR A N 1
ATOM 3451 C CA . TYR A 1 461 ? 22.821 9.586 -17.489 1.00 84.75 461 TYR A CA 1
ATOM 3452 C C . TYR A 1 461 ? 22.490 9.921 -18.944 1.00 84.75 461 TYR A C 1
ATOM 3454 O O . TYR A 1 461 ? 22.922 9.181 -19.823 1.00 84.75 461 TYR A O 1
ATOM 3462 N N . GLN A 1 462 ? 21.889 11.084 -19.208 1.00 82.56 462 GLN A N 1
ATOM 3463 C CA . GLN A 1 462 ? 21.634 11.580 -20.562 1.00 82.56 462 GLN A CA 1
ATOM 3464 C C . GLN A 1 462 ? 22.913 11.596 -21.408 1.00 82.56 462 GLN A C 1
ATOM 3466 O O . GLN A 1 462 ? 22.993 10.937 -22.440 1.00 82.56 462 GLN A O 1
ATOM 3471 N N . LEU A 1 463 ? 23.978 12.235 -20.911 1.00 84.50 463 LEU A N 1
ATOM 3472 C CA . LEU A 1 463 ? 25.269 12.288 -21.611 1.00 84.50 463 LEU A CA 1
ATOM 3473 C C . LEU A 1 463 ? 25.876 10.900 -21.875 1.00 84.50 463 LEU A C 1
ATOM 3475 O O . LEU A 1 463 ? 26.686 10.729 -22.788 1.00 84.50 463 LEU A O 1
ATOM 3479 N N . ARG A 1 464 ? 25.543 9.897 -21.055 1.00 88.31 464 ARG A N 1
ATOM 3480 C CA . ARG A 1 464 ? 26.005 8.520 -21.259 1.00 88.31 464 ARG A CA 1
ATOM 3481 C C . ARG A 1 464 ? 25.188 7.796 -22.312 1.00 88.31 464 ARG A C 1
ATOM 3483 O O . ARG A 1 464 ? 25.815 7.090 -23.096 1.00 88.31 464 ARG A O 1
ATOM 3490 N N . ILE A 1 465 ? 23.867 7.979 -22.342 1.00 88.81 465 ILE A N 1
ATOM 3491 C CA . ILE A 1 465 ? 23.006 7.486 -23.427 1.00 88.81 465 ILE A CA 1
ATOM 3492 C C . ILE A 1 465 ? 23.497 8.077 -24.748 1.00 88.81 465 ILE A C 1
ATOM 3494 O O . ILE A 1 465 ? 23.920 7.324 -25.623 1.00 88.81 465 ILE A O 1
ATOM 3498 N N . GLU A 1 466 ? 23.575 9.407 -24.842 1.00 86.56 466 GLU A N 1
ATOM 3499 C CA . GLU A 1 466 ? 24.072 10.110 -26.031 1.00 86.56 466 GLU A CA 1
ATOM 3500 C C . GLU A 1 466 ? 25.470 9.612 -26.420 1.00 86.56 466 GLU A C 1
ATOM 3502 O O . GLU A 1 466 ? 25.744 9.303 -27.576 1.00 86.56 466 GLU A O 1
ATOM 3507 N N . GLY A 1 467 ? 26.372 9.462 -25.446 1.00 89.19 467 GLY A N 1
ATOM 3508 C CA . GLY A 1 467 ? 27.714 8.943 -25.686 1.00 89.19 467 GLY A CA 1
ATOM 3509 C C . GLY A 1 467 ? 27.745 7.489 -26.173 1.00 89.19 467 GLY A C 1
ATOM 3510 O O . GLY A 1 467 ? 28.634 7.142 -26.948 1.00 89.19 467 GLY A O 1
ATOM 3511 N N . LEU A 1 468 ? 26.836 6.624 -25.712 1.00 91.62 468 LEU A N 1
ATOM 3512 C CA . LEU A 1 468 ? 26.717 5.237 -26.176 1.00 91.62 468 LEU A CA 1
ATOM 3513 C C . LEU A 1 468 ? 26.235 5.190 -27.627 1.00 91.62 468 LEU A C 1
ATOM 3515 O O . LEU A 1 468 ? 26.854 4.500 -28.438 1.00 91.62 468 LEU A O 1
ATOM 3519 N N . VAL A 1 469 ? 25.201 5.969 -27.954 1.00 90.31 469 VAL A N 1
ATOM 3520 C CA . VAL A 1 469 ? 24.663 6.076 -29.316 1.00 90.31 469 VAL A CA 1
ATOM 3521 C C . VAL A 1 469 ? 25.714 6.660 -30.259 1.00 90.31 469 VAL A C 1
ATOM 3523 O O . VAL A 1 469 ? 26.050 6.019 -31.251 1.00 90.31 469 VAL A O 1
ATOM 3526 N N . ASN A 1 470 ? 26.332 7.790 -29.901 1.00 89.19 470 ASN A N 1
ATOM 3527 C CA . ASN A 1 470 ? 27.374 8.440 -30.705 1.00 89.19 470 ASN A CA 1
ATOM 3528 C C . ASN A 1 470 ? 28.562 7.504 -30.973 1.00 89.19 470 ASN A C 1
ATOM 3530 O O . ASN A 1 470 ? 28.981 7.331 -32.114 1.00 89.19 470 ASN A O 1
ATOM 3534 N N . ARG A 1 471 ? 29.058 6.795 -29.947 1.00 90.75 471 ARG A N 1
ATOM 3535 C CA . ARG A 1 471 ? 30.129 5.802 -30.140 1.00 90.75 471 ARG A CA 1
ATOM 3536 C C . ARG A 1 471 ? 29.728 4.674 -31.083 1.00 90.75 471 ARG A C 1
ATOM 3538 O O . ARG A 1 471 ? 30.598 4.146 -31.766 1.00 90.75 471 ARG A O 1
ATOM 3545 N N . TYR A 1 472 ? 28.462 4.262 -31.081 1.00 91.56 472 TYR A N 1
ATOM 3546 C CA . TYR A 1 472 ? 27.977 3.219 -31.975 1.00 91.56 472 TYR A CA 1
ATOM 3547 C C . TYR A 1 472 ? 27.905 3.705 -33.422 1.00 91.56 472 TYR A C 1
ATOM 3549 O O . TYR A 1 472 ? 28.441 3.020 -34.292 1.00 91.56 472 TYR A O 1
ATOM 3557 N N . VAL A 1 473 ? 27.314 4.877 -33.672 1.00 88.94 473 VAL A N 1
ATOM 3558 C CA . VAL A 1 473 ? 27.168 5.444 -35.027 1.00 88.94 473 VAL A CA 1
ATOM 3559 C C . VAL A 1 473 ? 28.504 5.901 -35.626 1.00 88.94 473 VAL A C 1
ATOM 3561 O O . VAL A 1 473 ? 28.662 5.922 -36.844 1.00 88.94 473 VAL A O 1
ATOM 3564 N N . ASP A 1 474 ? 29.509 6.173 -34.794 1.00 90.31 474 ASP A N 1
ATOM 3565 C CA . ASP A 1 474 ? 30.842 6.549 -35.267 1.00 90.31 474 ASP A CA 1
ATOM 3566 C C . ASP A 1 474 ? 31.774 5.355 -35.536 1.00 90.31 474 ASP A C 1
ATOM 3568 O O . ASP A 1 474 ? 32.862 5.545 -36.085 1.00 90.31 474 ASP A O 1
ATOM 3572 N N . LYS A 1 475 ? 31.368 4.113 -35.214 1.00 90.94 475 LYS A N 1
ATOM 3573 C CA . LYS A 1 475 ? 32.192 2.906 -35.451 1.00 90.94 475 LYS A CA 1
ATOM 3574 C C . LYS A 1 475 ? 32.644 2.780 -36.902 1.00 90.94 475 LYS A C 1
ATOM 3576 O O . LYS A 1 475 ? 33.798 2.429 -37.137 1.00 90.94 475 LYS A O 1
ATOM 3581 N N . PHE A 1 476 ? 31.766 3.088 -37.858 1.00 89.19 476 PHE A N 1
ATOM 3582 C CA . PHE A 1 476 ? 32.098 3.029 -39.283 1.00 89.19 476 PHE A CA 1
ATOM 3583 C C . PHE A 1 476 ? 33.297 3.915 -39.641 1.00 89.19 476 PHE A C 1
ATOM 3585 O O . PHE A 1 476 ? 34.139 3.527 -40.444 1.00 89.19 476 PHE A O 1
ATOM 3592 N N . TRP A 1 477 ? 33.407 5.090 -39.016 1.00 89.88 477 TRP A N 1
ATOM 3593 C CA . TRP A 1 477 ? 34.455 6.069 -39.306 1.00 89.88 477 TRP A CA 1
ATOM 3594 C C . TRP A 1 477 ? 35.789 5.773 -38.615 1.00 89.88 477 TRP A C 1
ATOM 3596 O O . TRP A 1 477 ? 36.781 6.434 -38.921 1.00 89.88 477 TRP A O 1
ATOM 3606 N N . ALA A 1 478 ? 35.826 4.811 -37.688 1.00 88.75 478 ALA A N 1
ATOM 3607 C CA . ALA A 1 478 ? 37.011 4.507 -36.890 1.00 88.75 478 ALA A CA 1
ATOM 3608 C C . ALA A 1 478 ? 38.134 3.826 -37.693 1.00 88.75 478 ALA A C 1
ATOM 3610 O O . ALA A 1 478 ? 39.297 3.916 -37.300 1.00 88.75 478 ALA A O 1
ATOM 3611 N N . ASP A 1 479 ? 37.803 3.165 -38.808 1.00 87.94 479 ASP A N 1
ATOM 3612 C CA . ASP A 1 479 ? 38.763 2.478 -39.674 1.00 87.94 479 ASP A CA 1
ATOM 3613 C C . ASP A 1 479 ? 38.591 2.910 -41.140 1.00 87.94 479 ASP A C 1
ATOM 3615 O O . ASP A 1 479 ? 37.642 2.531 -41.828 1.00 87.94 479 ASP A O 1
ATOM 3619 N N . GLU A 1 480 ? 39.553 3.685 -41.645 1.00 85.06 480 GLU A N 1
ATOM 3620 C CA . GLU A 1 480 ? 39.552 4.184 -43.026 1.00 85.06 480 GLU A CA 1
ATOM 3621 C C . GLU A 1 480 ? 39.551 3.056 -44.075 1.00 85.06 480 GLU A C 1
ATOM 3623 O O . GLU A 1 480 ? 39.056 3.247 -45.189 1.00 85.06 480 GLU A O 1
ATOM 3628 N N . THR A 1 481 ? 40.067 1.869 -43.736 1.00 86.50 481 THR A N 1
ATOM 3629 C CA . THR A 1 481 ? 40.074 0.710 -44.640 1.00 86.50 481 THR A CA 1
ATOM 3630 C C . THR A 1 481 ? 38.689 0.079 -44.769 1.00 86.50 481 THR A C 1
ATOM 3632 O O . THR A 1 481 ? 38.299 -0.302 -45.876 1.00 86.50 481 THR A O 1
ATOM 3635 N N . VAL A 1 482 ? 37.910 0.057 -43.681 1.00 87.00 482 VAL A N 1
ATOM 3636 C CA . VAL A 1 482 ? 36.498 -0.354 -43.678 1.00 87.00 482 VAL A CA 1
ATOM 3637 C C . VAL A 1 482 ? 35.678 0.626 -44.514 1.00 87.00 482 VAL A C 1
ATOM 3639 O O . VAL A 1 482 ? 34.957 0.210 -45.424 1.00 87.00 482 VAL A O 1
ATOM 3642 N N . VAL A 1 483 ? 35.861 1.934 -44.300 1.00 86.38 483 VAL A N 1
ATOM 3643 C CA . VAL A 1 483 ? 35.178 2.975 -45.088 1.00 86.38 483 VAL A CA 1
ATOM 3644 C C . VAL A 1 483 ? 35.455 2.799 -46.584 1.00 86.38 483 VAL A C 1
ATOM 3646 O O . VAL A 1 483 ? 34.521 2.760 -47.390 1.00 86.38 483 VAL A O 1
ATOM 3649 N N . ALA A 1 484 ? 36.725 2.634 -46.967 1.00 83.50 484 ALA A N 1
ATOM 3650 C CA . ALA A 1 484 ? 37.121 2.441 -48.361 1.00 83.50 484 ALA A CA 1
ATOM 3651 C C . ALA A 1 484 ? 36.546 1.145 -48.965 1.00 83.50 484 ALA A C 1
ATOM 3653 O O . ALA A 1 484 ? 36.120 1.132 -50.126 1.00 83.50 484 ALA A O 1
ATOM 3654 N N . TYR A 1 485 ? 36.494 0.060 -48.185 1.00 86.62 485 TYR A N 1
ATOM 3655 C CA . TYR A 1 485 ? 35.916 -1.214 -48.609 1.00 86.62 485 TYR A CA 1
ATOM 3656 C C . TYR A 1 485 ? 34.428 -1.071 -48.955 1.00 86.62 485 TYR A C 1
ATOM 3658 O O . TYR A 1 485 ? 34.038 -1.364 -50.092 1.00 86.62 485 TYR A O 1
ATOM 3666 N N . TYR A 1 486 ? 33.606 -0.554 -48.038 1.00 86.62 486 TYR A N 1
ATOM 3667 C CA . TYR A 1 486 ? 32.167 -0.383 -48.269 1.00 86.62 486 TYR A CA 1
ATOM 3668 C C . TYR A 1 486 ? 31.870 0.663 -49.348 1.00 86.62 486 TYR A C 1
ATOM 3670 O O . TYR A 1 486 ? 31.013 0.435 -50.205 1.00 86.62 486 TYR A O 1
ATOM 3678 N N . GLN A 1 487 ? 32.643 1.753 -49.408 1.00 83.06 487 GLN A N 1
ATOM 3679 C CA . GLN A 1 487 ? 32.556 2.726 -50.498 1.00 83.06 487 GLN A CA 1
ATOM 3680 C C . GLN A 1 487 ? 32.771 2.056 -51.860 1.00 83.06 487 GLN A C 1
ATOM 3682 O O . GLN A 1 487 ? 31.994 2.275 -52.795 1.00 83.06 487 GLN A O 1
ATOM 3687 N N . SER A 1 488 ? 33.806 1.220 -51.986 1.00 81.50 488 SER A N 1
ATOM 3688 C CA . SER A 1 488 ? 34.120 0.539 -53.244 1.00 81.50 488 SER A CA 1
ATOM 3689 C C . SER A 1 488 ? 33.000 -0.403 -53.691 1.00 81.50 488 SER A C 1
ATOM 3691 O O . SER A 1 488 ? 32.742 -0.520 -54.889 1.00 81.50 488 SER A O 1
ATOM 3693 N N . ARG A 1 489 ? 32.293 -1.037 -52.746 1.00 83.25 489 ARG A N 1
ATOM 3694 C CA . ARG A 1 489 ? 31.179 -1.952 -53.031 1.00 83.25 489 ARG A CA 1
ATOM 3695 C C . ARG A 1 489 ? 29.971 -1.228 -53.596 1.00 83.25 489 ARG A C 1
ATOM 3697 O O . ARG A 1 489 ? 29.399 -1.701 -54.575 1.00 83.25 489 ARG A O 1
ATOM 3704 N N . VAL A 1 490 ? 29.635 -0.071 -53.037 1.00 80.00 490 VAL A N 1
ATOM 3705 C CA . VAL A 1 490 ? 28.509 0.744 -53.508 1.00 80.00 490 VAL A CA 1
ATOM 3706 C C . VAL A 1 490 ? 28.855 1.514 -54.792 1.00 80.00 490 VAL A C 1
ATOM 3708 O O . VAL A 1 490 ? 27.978 1.803 -55.604 1.00 80.00 490 VAL A O 1
ATOM 3711 N N . SER A 1 491 ? 30.140 1.797 -55.033 1.00 70.75 491 SER A N 1
ATOM 3712 C CA . SER A 1 491 ? 30.620 2.508 -56.233 1.00 70.75 491 SER A CA 1
ATOM 3713 C C . SER A 1 491 ? 30.710 1.638 -57.497 1.00 70.75 491 SER A C 1
ATOM 3715 O O . SER A 1 491 ? 30.994 2.152 -58.584 1.00 70.75 491 SER A O 1
ATOM 3717 N N . LYS A 1 492 ? 30.495 0.316 -57.404 1.00 64.12 492 LYS A N 1
ATOM 3718 C CA . LYS A 1 492 ? 30.563 -0.586 -58.567 1.00 64.12 492 LYS A CA 1
ATOM 3719 C C . LYS A 1 492 ? 29.451 -0.258 -59.571 1.00 64.12 492 LYS A C 1
ATOM 3721 O O . LYS A 1 492 ? 28.303 -0.645 -59.392 1.00 64.12 492 LYS A O 1
ATOM 3726 N N . GLY A 1 493 ? 29.823 0.431 -60.653 1.00 58.38 493 GLY A N 1
ATOM 3727 C CA . GLY A 1 493 ? 28.945 0.779 -61.778 1.00 58.38 493 GLY A CA 1
ATOM 3728 C C . GLY A 1 493 ? 28.543 2.257 -61.882 1.00 58.38 493 GLY A C 1
ATOM 3729 O O . GLY A 1 493 ? 27.909 2.621 -62.866 1.00 58.38 493 GLY A O 1
ATOM 3730 N N . SER A 1 494 ? 28.927 3.123 -60.934 1.00 57.22 494 SER A N 1
ATOM 3731 C CA . SER A 1 494 ? 28.491 4.534 -60.885 1.00 57.22 494 SER A CA 1
ATOM 3732 C C . SER A 1 494 ? 29.467 5.550 -61.506 1.00 57.22 494 SER A C 1
ATOM 3734 O O . SER A 1 494 ? 29.184 6.744 -61.509 1.00 57.22 494 SER A O 1
ATOM 3736 N N . GLY A 1 495 ? 30.618 5.110 -62.035 1.00 51.97 495 GLY A N 1
ATOM 3737 C CA . GLY A 1 495 ? 31.627 5.995 -62.648 1.00 51.97 495 GLY A CA 1
ATOM 3738 C C . GLY A 1 495 ? 32.391 6.890 -61.659 1.00 51.97 495 GLY A C 1
ATOM 3739 O O . GLY A 1 495 ? 33.188 7.725 -62.080 1.00 51.97 495 GLY A O 1
ATOM 3740 N N . PHE A 1 496 ? 32.173 6.717 -60.353 1.00 53.06 496 PHE A N 1
ATOM 3741 C CA . PHE A 1 496 ? 32.838 7.476 -59.300 1.00 53.06 496 PHE A CA 1
ATOM 3742 C C . PHE A 1 496 ? 34.263 6.944 -59.070 1.00 53.06 496 PHE A C 1
ATOM 3744 O O . PHE A 1 496 ? 34.455 5.862 -58.519 1.00 53.06 496 PHE A O 1
ATOM 3751 N N . THR A 1 497 ? 35.276 7.691 -59.518 1.00 51.66 497 THR A N 1
ATOM 3752 C CA . THR A 1 497 ? 36.698 7.333 -59.378 1.00 51.66 497 THR A CA 1
ATOM 3753 C C . THR A 1 497 ? 37.437 8.389 -58.553 1.00 51.66 497 THR A C 1
ATOM 3755 O O . THR A 1 497 ? 38.160 9.219 -59.101 1.00 51.66 497 THR A O 1
ATOM 3758 N N . GLY A 1 498 ? 37.252 8.396 -57.232 1.00 49.25 498 GLY A N 1
ATOM 3759 C CA . GLY A 1 498 ? 38.084 9.215 -56.344 1.00 49.25 498 GLY A CA 1
ATOM 3760 C C . GLY A 1 498 ? 37.490 9.449 -54.958 1.00 49.25 498 GLY A C 1
ATOM 3761 O O . GLY A 1 498 ? 36.389 9.967 -54.838 1.00 49.25 498 GLY A O 1
ATOM 3762 N N . GLY A 1 499 ? 38.250 9.133 -53.906 1.00 51.75 499 GLY A N 1
ATOM 3763 C CA . GLY A 1 499 ? 37.900 9.369 -52.495 1.00 51.75 499 GLY A CA 1
ATOM 3764 C C . GLY A 1 499 ? 37.964 10.839 -52.051 1.00 51.75 499 GLY A C 1
ATOM 3765 O O . GLY A 1 499 ? 38.357 11.126 -50.927 1.00 51.75 499 GLY A O 1
ATOM 3766 N N . GLY A 1 500 ? 37.643 11.787 -52.935 1.00 55.94 500 GLY A N 1
ATOM 3767 C CA . GLY A 1 500 ? 37.630 13.218 -52.629 1.00 55.94 500 GLY A CA 1
ATOM 3768 C C . GLY A 1 500 ? 36.216 13.693 -52.311 1.00 55.94 500 GLY A C 1
ATOM 3769 O O . GLY A 1 500 ? 35.331 13.556 -53.149 1.00 55.94 500 GLY A O 1
ATOM 3770 N N . GLY A 1 501 ? 36.006 14.252 -51.118 1.00 63.22 501 GLY A N 1
ATOM 3771 C CA . GLY A 1 501 ? 34.733 14.874 -50.730 1.00 63.22 501 GLY A CA 1
ATOM 3772 C C . GLY A 1 501 ? 34.308 14.596 -49.291 1.00 63.22 501 GLY A C 1
ATOM 3773 O O . GLY A 1 501 ? 33.629 15.432 -48.706 1.00 63.22 501 GLY A O 1
ATOM 3774 N N . LEU A 1 502 ? 34.763 13.485 -48.697 1.00 72.62 502 LEU A N 1
ATOM 3775 C CA . LEU A 1 502 ? 34.494 13.186 -47.292 1.00 72.62 502 LEU A CA 1
ATOM 3776 C C . LEU A 1 502 ? 35.205 14.216 -46.406 1.00 72.62 502 LEU A C 1
ATOM 3778 O O . LEU A 1 502 ? 36.428 14.345 -46.443 1.00 72.62 502 LEU A O 1
ATOM 3782 N N . ASN A 1 503 ? 34.431 14.954 -45.620 1.00 78.88 503 ASN A N 1
ATOM 3783 C CA . ASN A 1 503 ? 34.927 15.879 -44.610 1.00 78.88 503 ASN A CA 1
ATOM 3784 C C . ASN A 1 503 ? 34.242 15.587 -43.267 1.00 78.88 503 ASN A C 1
ATOM 3786 O O . ASN A 1 503 ? 33.262 14.845 -43.209 1.00 78.88 503 ASN A O 1
ATOM 3790 N N . GLU A 1 504 ? 34.760 16.171 -42.189 1.00 82.19 504 GLU A N 1
ATOM 3791 C CA . GLU A 1 504 ? 34.246 15.924 -40.835 1.00 82.19 504 GLU A CA 1
ATOM 3792 C C . GLU A 1 504 ? 32.786 16.362 -40.653 1.00 82.19 504 GLU A C 1
ATOM 3794 O O . GLU A 1 504 ? 32.040 15.710 -39.930 1.00 82.19 504 GLU A O 1
ATOM 3799 N N . THR A 1 505 ? 32.339 17.407 -41.357 1.00 79.62 505 THR A N 1
ATOM 3800 C CA . THR A 1 505 ? 30.932 17.835 -41.334 1.00 79.62 505 THR A CA 1
ATOM 3801 C C . THR A 1 505 ? 30.019 16.765 -41.927 1.00 79.62 505 THR A C 1
ATOM 3803 O O . THR A 1 505 ? 29.013 16.426 -41.319 1.00 79.62 505 THR A O 1
ATOM 3806 N N . MET A 1 506 ? 30.397 16.171 -43.061 1.00 77.88 506 MET A N 1
ATOM 3807 C CA . MET A 1 506 ? 29.625 15.094 -43.687 1.00 77.88 506 MET A CA 1
ATOM 3808 C C . MET A 1 506 ? 29.569 13.834 -42.823 1.00 77.88 506 MET A C 1
ATOM 3810 O O . MET A 1 506 ? 28.513 13.216 -42.733 1.00 77.88 506 MET A O 1
ATOM 3814 N N . LYS A 1 507 ? 30.680 13.448 -42.180 1.00 84.38 507 LYS A N 1
ATOM 3815 C CA . LYS A 1 507 ? 30.684 12.306 -41.250 1.00 84.38 507 LYS A CA 1
ATOM 3816 C C . LYS A 1 507 ? 29.698 12.536 -40.104 1.00 84.38 507 LYS A C 1
ATOM 3818 O O . LYS A 1 507 ? 28.878 11.666 -39.831 1.00 84.38 507 LYS A O 1
ATOM 3823 N N . ALA A 1 508 ? 29.747 13.723 -39.494 1.00 82.25 508 ALA A N 1
ATOM 3824 C CA . ALA A 1 508 ? 28.863 14.097 -38.396 1.00 82.25 508 ALA A CA 1
ATOM 3825 C C . ALA A 1 508 ? 27.385 14.138 -38.818 1.00 82.25 508 ALA A C 1
ATOM 3827 O O . ALA A 1 508 ? 26.535 13.656 -38.078 1.00 82.25 508 ALA A O 1
ATOM 3828 N N . GLU A 1 509 ? 27.075 14.669 -40.006 1.00 80.31 509 GLU A N 1
ATOM 3829 C CA . GLU A 1 509 ? 25.707 14.698 -40.545 1.00 80.31 509 GLU A CA 1
ATOM 3830 C C . GLU A 1 509 ? 25.146 13.282 -40.759 1.00 80.31 509 GLU A C 1
ATOM 3832 O O . GLU A 1 509 ? 24.039 12.999 -40.308 1.00 80.31 509 GLU A O 1
ATOM 3837 N N . ILE A 1 510 ? 25.922 12.376 -41.372 1.00 81.50 510 ILE A N 1
ATOM 3838 C CA . ILE A 1 510 ? 25.504 10.983 -41.618 1.00 81.50 510 ILE A CA 1
ATOM 3839 C C . ILE A 1 510 ? 25.327 10.217 -40.297 1.00 81.50 510 ILE A C 1
ATOM 3841 O O . ILE A 1 510 ? 24.319 9.537 -40.112 1.00 81.50 510 ILE A O 1
ATOM 3845 N N . SER A 1 511 ? 26.276 10.343 -39.359 1.00 86.38 511 SER A N 1
ATOM 3846 C CA . SER A 1 511 ? 26.169 9.723 -38.030 1.00 86.38 511 SER A CA 1
ATOM 3847 C C . SER A 1 511 ? 24.945 10.231 -37.259 1.00 86.38 511 SER A C 1
ATOM 3849 O O . SER A 1 511 ? 24.243 9.438 -36.634 1.00 86.38 511 SER A O 1
ATOM 3851 N N . ALA A 1 512 ? 24.663 11.539 -37.307 1.00 82.50 512 ALA A N 1
ATOM 3852 C CA . ALA A 1 512 ? 23.514 12.136 -36.627 1.00 82.50 512 ALA A CA 1
ATOM 3853 C C . ALA A 1 512 ? 22.177 11.684 -37.235 1.00 82.50 512 ALA A C 1
ATOM 3855 O O . ALA A 1 512 ? 21.220 11.442 -36.502 1.00 82.50 512 ALA A O 1
ATOM 3856 N N . GLU A 1 513 ? 22.104 11.536 -38.559 1.00 78.75 513 GLU A N 1
ATOM 3857 C CA . GLU A 1 513 ? 20.923 10.995 -39.239 1.00 78.75 513 GLU A CA 1
ATOM 3858 C C . GLU A 1 513 ? 20.646 9.555 -38.800 1.00 78.75 513 GLU A C 1
ATOM 3860 O O . GLU A 1 513 ? 19.536 9.247 -38.367 1.00 78.75 513 GLU A O 1
ATOM 3865 N N . TYR A 1 514 ? 21.668 8.698 -38.812 1.00 83.25 514 TYR A N 1
ATOM 3866 C CA . TYR A 1 514 ? 21.506 7.318 -38.369 1.00 83.25 514 TYR A CA 1
ATOM 3867 C C . TYR A 1 514 ? 21.185 7.220 -36.872 1.00 83.25 514 TYR A C 1
ATOM 3869 O O . TYR A 1 514 ? 20.351 6.411 -36.473 1.00 83.25 514 TYR A O 1
ATOM 3877 N N . ALA A 1 515 ? 21.766 8.084 -36.033 1.00 84.19 515 ALA A N 1
ATOM 3878 C CA . ALA A 1 515 ? 21.377 8.183 -34.628 1.00 84.19 515 ALA A CA 1
ATOM 3879 C C . ALA A 1 515 ? 19.878 8.499 -34.488 1.00 84.19 515 ALA A C 1
ATOM 3881 O O . ALA A 1 515 ? 19.190 7.823 -33.728 1.00 84.19 515 ALA A O 1
ATOM 3882 N N . ASN A 1 516 ? 19.348 9.453 -35.262 1.00 79.19 516 ASN A N 1
ATOM 3883 C CA . ASN A 1 516 ? 17.917 9.772 -35.264 1.00 79.19 516 ASN A CA 1
ATOM 3884 C C . ASN A 1 516 ? 17.050 8.586 -35.722 1.00 79.19 516 ASN A C 1
ATOM 3886 O O . ASN A 1 516 ? 15.973 8.375 -35.166 1.00 79.19 516 ASN A O 1
ATOM 3890 N N . GLU A 1 517 ? 17.494 7.794 -36.704 1.00 79.62 517 GLU A N 1
ATOM 3891 C CA . GLU A 1 517 ? 16.795 6.564 -37.108 1.00 79.62 517 GLU A CA 1
ATOM 3892 C C . GLU A 1 517 ? 16.755 5.535 -35.972 1.00 79.62 517 GLU A C 1
ATOM 3894 O O . GLU A 1 517 ? 15.696 4.975 -35.686 1.00 79.62 517 GLU A O 1
ATOM 3899 N N . LEU A 1 518 ? 17.872 5.332 -35.266 1.00 84.69 518 LEU A N 1
ATOM 3900 C CA . LEU A 1 518 ? 17.926 4.459 -34.089 1.00 84.69 518 LEU A CA 1
ATOM 3901 C C . LEU A 1 518 ? 16.975 4.954 -32.992 1.00 84.69 518 LEU A C 1
ATOM 3903 O O . LEU A 1 518 ? 16.204 4.160 -32.451 1.00 84.69 518 LEU A O 1
ATOM 3907 N N . TYR A 1 519 ? 16.978 6.262 -32.720 1.00 81.88 519 TYR A N 1
ATOM 3908 C CA . TYR A 1 519 ? 16.076 6.924 -31.776 1.00 81.88 519 TYR A CA 1
ATOM 3909 C C . TYR A 1 519 ? 14.600 6.881 -32.181 1.00 81.88 519 TYR A C 1
ATOM 3911 O O . TYR A 1 519 ? 13.753 7.114 -31.325 1.00 81.88 519 TYR A O 1
ATOM 3919 N N . ARG A 1 520 ? 14.265 6.605 -33.446 1.00 77.44 520 ARG A N 1
ATOM 3920 C CA . ARG A 1 520 ? 12.881 6.394 -33.912 1.00 77.44 520 ARG A CA 1
ATOM 3921 C C . ARG A 1 520 ? 12.477 4.927 -33.967 1.00 77.44 520 ARG A C 1
ATOM 3923 O O . ARG A 1 520 ? 11.285 4.641 -33.951 1.00 77.44 520 ARG A O 1
ATOM 3930 N N . GLY A 1 521 ? 13.450 4.030 -34.081 1.00 82.12 521 GLY A N 1
ATOM 3931 C CA . GLY A 1 521 ? 13.253 2.588 -34.138 1.00 82.12 521 GLY A CA 1
ATOM 3932 C C . GLY A 1 521 ? 13.700 1.914 -32.846 1.00 82.12 521 GLY A C 1
ATOM 3933 O O . GLY A 1 521 ? 13.121 2.125 -31.787 1.00 82.12 521 GLY A O 1
ATOM 3934 N N . VAL A 1 522 ? 14.763 1.114 -32.937 1.00 85.31 522 VAL A N 1
ATOM 3935 C CA . VAL A 1 522 ? 15.186 0.160 -31.896 1.00 85.31 522 VAL A CA 1
ATOM 3936 C C . VAL A 1 522 ? 15.453 0.772 -30.511 1.00 85.31 522 VAL A C 1
ATOM 3938 O O . VAL A 1 522 ? 15.292 0.084 -29.505 1.00 85.31 522 VAL A O 1
ATOM 3941 N N . 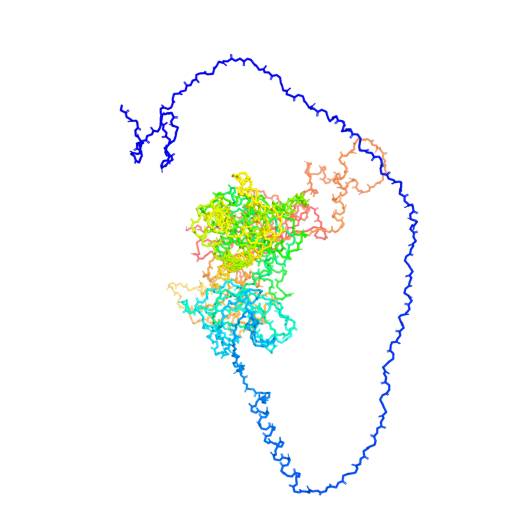LEU A 1 523 ? 15.843 2.049 -30.417 1.00 86.19 523 LEU A N 1
ATOM 3942 C CA . LEU A 1 523 ? 16.045 2.693 -29.113 1.00 86.19 523 LEU A CA 1
ATOM 3943 C C . LEU A 1 523 ? 14.719 3.028 -28.422 1.00 86.19 523 LEU A C 1
ATOM 3945 O O . LEU A 1 523 ? 14.680 3.028 -27.197 1.00 86.19 523 LEU A O 1
ATOM 3949 N N . GLN A 1 524 ? 13.636 3.263 -29.173 1.00 81.00 524 GLN A N 1
ATOM 3950 C CA . GLN A 1 524 ? 12.298 3.413 -28.586 1.00 81.00 524 GLN A CA 1
ATOM 3951 C C . GLN A 1 524 ? 11.839 2.115 -27.941 1.00 81.00 524 GLN A C 1
ATOM 3953 O O . GLN A 1 524 ? 11.358 2.134 -26.812 1.00 81.00 524 GLN A O 1
ATOM 3958 N N . ASP A 1 525 ? 12.070 0.987 -28.611 1.00 83.88 525 ASP A N 1
ATOM 3959 C CA . ASP A 1 525 ? 11.776 -0.332 -28.052 1.00 83.88 525 ASP A CA 1
ATOM 3960 C C . ASP A 1 525 ? 12.609 -0.586 -26.783 1.00 83.88 525 ASP A C 1
ATOM 3962 O O . ASP A 1 525 ? 12.093 -1.087 -25.786 1.00 83.88 525 ASP A O 1
ATOM 3966 N N . ALA A 1 526 ? 13.880 -0.164 -26.771 1.00 85.81 526 ALA A N 1
ATOM 3967 C CA . ALA A 1 526 ? 14.729 -0.242 -25.582 1.00 85.81 526 ALA A CA 1
ATOM 3968 C C . ALA A 1 526 ? 14.213 0.643 -24.430 1.00 85.81 526 ALA A C 1
ATOM 3970 O O . ALA A 1 526 ? 14.205 0.219 -23.275 1.00 85.81 526 ALA A O 1
ATOM 3971 N N . PHE A 1 527 ? 13.758 1.866 -24.721 1.00 84.75 527 PHE A N 1
ATOM 3972 C CA . PHE A 1 527 ? 13.159 2.754 -23.719 1.00 84.75 527 PHE A CA 1
ATOM 3973 C C . PHE A 1 527 ? 11.836 2.210 -23.189 1.00 84.75 527 PHE A C 1
ATOM 3975 O O . PHE A 1 527 ? 11.602 2.285 -21.985 1.00 84.75 527 PHE A O 1
ATOM 3982 N N . LYS A 1 528 ? 11.018 1.594 -24.049 1.00 81.56 528 LYS A N 1
ATOM 3983 C CA . LYS A 1 528 ? 9.790 0.900 -23.657 1.00 81.56 528 LYS A CA 1
ATOM 3984 C C . LYS A 1 528 ? 10.080 -0.227 -22.662 1.00 81.56 528 LYS A C 1
ATOM 3986 O O . LYS A 1 528 ? 9.394 -0.308 -21.647 1.00 81.56 528 LYS A O 1
ATOM 3991 N N . MET A 1 529 ? 11.122 -1.035 -22.891 1.00 80.31 529 MET A N 1
ATOM 3992 C CA . MET A 1 529 ? 11.534 -2.068 -21.928 1.00 80.31 529 MET A CA 1
ATOM 3993 C C . MET A 1 529 ? 11.925 -1.471 -20.567 1.00 80.31 529 MET A C 1
ATOM 3995 O O . MET A 1 529 ? 11.541 -1.993 -19.524 1.00 80.31 529 MET A O 1
ATOM 3999 N N . ILE A 1 530 ? 12.686 -0.369 -20.560 1.00 83.50 530 ILE A N 1
ATOM 4000 C CA . ILE A 1 530 ? 13.107 0.288 -19.311 1.00 83.50 530 ILE A CA 1
ATOM 4001 C C . ILE A 1 530 ? 11.908 0.908 -18.584 1.00 83.50 530 ILE A C 1
ATOM 4003 O O . ILE A 1 530 ? 11.818 0.789 -17.365 1.00 83.50 530 ILE A O 1
ATOM 4007 N N . ALA A 1 531 ? 10.986 1.540 -19.314 1.00 79.56 531 ALA A N 1
ATOM 4008 C CA . ALA A 1 531 ? 9.777 2.129 -18.748 1.00 79.56 531 ALA A CA 1
ATOM 4009 C C . ALA A 1 531 ? 8.868 1.062 -18.119 1.00 79.56 531 ALA A C 1
ATOM 4011 O O . ALA A 1 531 ? 8.409 1.256 -16.997 1.00 79.56 531 ALA A O 1
ATOM 4012 N N . ASP A 1 532 ? 8.665 -0.076 -18.794 1.00 77.81 532 ASP A N 1
ATOM 4013 C CA . ASP A 1 532 ? 7.905 -1.209 -18.246 1.00 77.81 532 ASP A CA 1
ATOM 4014 C C . ASP A 1 532 ? 8.525 -1.725 -16.940 1.00 77.81 532 ASP A C 1
ATOM 4016 O O . ASP A 1 532 ? 7.838 -1.883 -15.933 1.00 77.81 532 ASP A O 1
ATOM 4020 N N . ARG A 1 533 ? 9.849 -1.899 -16.914 1.00 78.44 533 ARG A N 1
ATOM 4021 C CA . ARG A 1 533 ? 10.584 -2.285 -15.702 1.00 78.44 533 ARG A CA 1
ATOM 4022 C C . ARG A 1 533 ? 10.415 -1.263 -14.569 1.00 78.44 533 ARG A C 1
ATOM 4024 O O . ARG A 1 533 ? 10.132 -1.622 -13.427 1.00 78.44 533 ARG A O 1
ATOM 4031 N N . ASP A 1 534 ? 10.570 0.026 -14.863 1.00 79.62 534 ASP A N 1
ATOM 4032 C CA . ASP A 1 534 ? 10.517 1.082 -13.847 1.00 79.62 534 ASP A CA 1
ATOM 4033 C C . ASP A 1 534 ? 9.106 1.282 -13.261 1.00 79.62 534 ASP A C 1
ATOM 4035 O O . ASP A 1 534 ? 8.994 1.524 -12.057 1.00 79.62 534 ASP A O 1
ATOM 4039 N N . VAL A 1 535 ? 8.032 1.107 -14.049 1.00 77.25 535 VAL A N 1
ATOM 4040 C CA . VAL A 1 535 ? 6.648 1.074 -13.527 1.00 77.25 535 VAL A CA 1
ATOM 4041 C C . VAL A 1 535 ? 6.508 0.024 -12.438 1.00 77.25 535 VAL A C 1
ATOM 4043 O O . VAL A 1 535 ? 5.905 0.261 -11.395 1.00 77.25 535 VAL A O 1
ATOM 4046 N N . ARG A 1 536 ? 7.096 -1.149 -12.642 1.00 75.56 536 ARG A N 1
ATOM 4047 C CA . ARG A 1 536 ? 6.907 -2.272 -11.724 1.00 75.56 536 ARG A CA 1
ATOM 4048 C C . ARG A 1 536 ? 7.778 -2.176 -10.490 1.00 75.56 536 ARG A C 1
ATOM 4050 O O . ARG A 1 536 ? 7.330 -2.541 -9.404 1.00 75.56 536 ARG A O 1
ATOM 4057 N N . ILE A 1 537 ? 8.955 -1.570 -10.616 1.00 76.00 537 ILE A N 1
ATOM 4058 C CA . ILE A 1 537 ? 9.723 -1.106 -9.458 1.00 76.00 537 ILE A CA 1
ATOM 4059 C C . ILE A 1 537 ? 8.909 -0.094 -8.648 1.00 76.00 537 ILE A C 1
ATOM 4061 O O . ILE A 1 537 ? 8.881 -0.183 -7.419 1.00 76.00 537 ILE A O 1
ATOM 4065 N N . ALA A 1 538 ? 8.229 0.848 -9.306 1.00 77.56 538 ALA A N 1
ATOM 4066 C CA . ALA A 1 538 ? 7.364 1.797 -8.620 1.00 77.56 538 ALA A CA 1
ATOM 4067 C C . ALA A 1 538 ? 6.200 1.079 -7.908 1.00 77.56 538 ALA A C 1
ATOM 4069 O O . ALA A 1 538 ? 6.006 1.297 -6.714 1.00 77.56 538 ALA A O 1
ATOM 4070 N N . ASN A 1 539 ? 5.539 0.115 -8.556 1.00 75.06 539 ASN A N 1
ATOM 4071 C CA . ASN A 1 539 ? 4.495 -0.709 -7.932 1.00 75.06 539 ASN A CA 1
ATOM 4072 C C . ASN A 1 539 ? 5.015 -1.508 -6.727 1.00 75.06 539 ASN A C 1
ATOM 4074 O O . ASN A 1 539 ? 4.366 -1.557 -5.683 1.00 75.06 539 ASN A O 1
ATOM 4078 N N . LYS A 1 540 ? 6.218 -2.088 -6.813 1.00 75.25 540 LYS A N 1
ATOM 4079 C CA . LYS A 1 540 ? 6.859 -2.773 -5.678 1.00 75.25 540 LYS A CA 1
ATOM 4080 C C . LYS A 1 540 ? 7.142 -1.809 -4.525 1.00 75.25 540 LYS A C 1
ATOM 4082 O O . LYS A 1 540 ? 6.953 -2.156 -3.361 1.00 75.25 540 LYS A O 1
ATOM 4087 N N . ASN A 1 541 ? 7.587 -0.592 -4.834 1.00 78.56 541 ASN A N 1
ATOM 4088 C CA . ASN A 1 541 ? 7.841 0.437 -3.829 1.00 78.56 541 ASN A CA 1
ATOM 4089 C C . ASN A 1 541 ? 6.572 0.864 -3.099 1.00 78.56 541 ASN A C 1
ATOM 4091 O O . ASN A 1 541 ? 6.670 1.267 -1.946 1.00 78.56 541 ASN A O 1
ATOM 4095 N N . VAL A 1 542 ? 5.429 0.816 -3.766 1.00 79.31 542 VAL A N 1
ATOM 4096 C CA . VAL A 1 542 ? 4.115 1.136 -3.204 1.00 79.31 542 VAL A CA 1
ATOM 4097 C C . VAL A 1 542 ? 3.653 0.002 -2.321 1.00 79.31 542 VAL A C 1
ATOM 4099 O O . VAL A 1 542 ? 3.304 0.227 -1.167 1.00 79.31 542 VAL A O 1
ATOM 4102 N N . LEU A 1 543 ? 3.729 -1.221 -2.841 1.00 75.56 543 LEU A N 1
ATOM 4103 C CA . LEU A 1 543 ? 3.383 -2.420 -2.097 1.00 75.56 543 LEU A CA 1
ATOM 4104 C C . LEU A 1 543 ? 4.168 -2.511 -0.790 1.00 75.56 543 LEU A C 1
ATOM 4106 O O . LEU A 1 543 ? 3.614 -2.850 0.247 1.00 75.56 543 LEU A O 1
ATOM 4110 N N . LYS A 1 544 ? 5.449 -2.136 -0.820 1.00 80.06 544 LYS A N 1
ATOM 4111 C CA . LYS A 1 544 ? 6.281 -2.043 0.378 1.00 80.06 544 LYS A CA 1
ATOM 4112 C C . LYS A 1 544 ? 5.711 -1.077 1.426 1.00 80.06 544 LYS A C 1
ATOM 4114 O O . LYS A 1 544 ? 5.730 -1.414 2.606 1.00 80.06 544 LYS A O 1
ATOM 4119 N N . GLU A 1 545 ? 5.231 0.102 1.022 1.00 83.38 545 GLU A N 1
ATOM 4120 C CA . GLU A 1 545 ? 4.635 1.062 1.966 1.00 83.38 545 GLU A CA 1
ATOM 4121 C C . GLU A 1 545 ? 3.283 0.570 2.487 1.00 83.38 545 GLU A C 1
ATOM 4123 O O . GLU A 1 545 ? 3.036 0.629 3.691 1.00 83.38 545 GLU A O 1
ATOM 4128 N N . LEU A 1 546 ? 2.447 0.002 1.614 1.00 77.50 546 LEU A N 1
ATOM 4129 C CA . LEU A 1 546 ? 1.173 -0.600 2.011 1.00 77.50 546 LEU A CA 1
ATOM 4130 C C . LEU A 1 546 ? 1.382 -1.763 2.993 1.00 77.50 546 LEU A C 1
ATOM 4132 O O . LEU A 1 546 ? 0.677 -1.855 3.991 1.00 77.50 546 LEU A O 1
ATOM 4136 N N . ASN A 1 547 ? 2.408 -2.595 2.792 1.00 76.56 547 ASN A N 1
ATOM 4137 C CA . ASN A 1 547 ? 2.777 -3.665 3.726 1.00 76.56 547 ASN A CA 1
ATOM 4138 C C . ASN A 1 547 ? 3.225 -3.132 5.084 1.00 76.56 547 ASN A C 1
ATOM 4140 O O . ASN A 1 547 ? 2.923 -3.726 6.119 1.00 76.56 547 ASN A O 1
ATOM 4144 N N . ALA A 1 548 ? 3.950 -2.013 5.091 1.00 82.81 548 ALA A N 1
ATOM 4145 C CA . ALA A 1 548 ? 4.359 -1.371 6.329 1.00 82.81 548 ALA A CA 1
ATOM 4146 C C . ALA A 1 548 ? 3.150 -0.822 7.102 1.00 82.81 548 ALA A C 1
ATOM 4148 O O . ALA A 1 548 ? 3.156 -0.888 8.326 1.00 82.81 548 ALA A O 1
ATOM 4149 N N . ILE A 1 549 ? 2.120 -0.321 6.412 1.00 80.38 549 ILE A N 1
ATOM 4150 C CA . ILE A 1 549 ? 0.853 0.111 7.026 1.00 80.38 549 ILE A CA 1
ATOM 4151 C C . ILE A 1 549 ? 0.031 -1.094 7.500 1.00 80.38 549 ILE A C 1
ATOM 4153 O O . ILE A 1 549 ? -0.409 -1.116 8.645 1.00 80.38 549 ILE A O 1
ATOM 4157 N N . LYS A 1 550 ? -0.089 -2.147 6.682 1.00 77.44 550 LYS A N 1
ATOM 4158 C CA . LYS A 1 550 ? -0.681 -3.441 7.066 1.00 77.44 550 LYS A CA 1
ATOM 4159 C C . LYS A 1 550 ? -0.093 -3.960 8.378 1.00 77.44 550 LYS A C 1
ATOM 4161 O O . LYS A 1 550 ? -0.828 -4.395 9.255 1.00 77.44 550 LYS A O 1
ATOM 4166 N N . SER A 1 551 ? 1.232 -3.919 8.523 1.00 80.62 551 SER A N 1
ATOM 4167 C CA . SER A 1 551 ? 1.896 -4.391 9.741 1.00 80.62 551 SER A CA 1
ATOM 4168 C C . SER A 1 551 ? 1.489 -3.605 10.989 1.00 80.62 551 SER A C 1
ATOM 4170 O O . SER A 1 551 ? 1.597 -4.150 12.082 1.00 80.62 551 SER A O 1
ATOM 4172 N N . GLU A 1 552 ? 1.074 -2.347 10.848 1.00 82.50 552 GLU A N 1
ATOM 4173 C CA . GLU A 1 552 ? 0.558 -1.531 11.948 1.00 82.50 552 GLU A CA 1
ATOM 4174 C C . GLU A 1 552 ? -0.908 -1.878 12.235 1.00 82.50 552 GLU A C 1
ATOM 4176 O O . GLU A 1 552 ? -1.250 -2.170 13.377 1.00 82.50 552 GLU A O 1
ATOM 4181 N N . LEU A 1 553 ? -1.743 -1.957 11.193 1.00 80.06 553 LEU A N 1
ATOM 4182 C CA . LEU A 1 553 ? -3.169 -2.300 11.293 1.00 80.06 553 LEU A CA 1
ATOM 4183 C C . LEU A 1 553 ? -3.418 -3.723 11.825 1.00 80.06 553 LEU A C 1
ATOM 4185 O O . LEU A 1 553 ? -4.416 -3.980 12.492 1.00 80.06 553 LEU A O 1
ATOM 4189 N N . ASN A 1 554 ? -2.494 -4.652 11.585 1.00 81.19 554 ASN A N 1
ATOM 4190 C CA . ASN A 1 554 ? -2.612 -6.038 12.047 1.00 81.19 554 ASN A CA 1
ATOM 4191 C C . ASN A 1 554 ? -2.075 -6.258 13.469 1.00 81.19 554 ASN A C 1
ATOM 4193 O O . ASN A 1 554 ? -2.103 -7.389 13.963 1.00 81.19 554 ASN A O 1
ATOM 4197 N N . LYS A 1 555 ? -1.555 -5.222 14.141 1.00 86.56 555 LYS A N 1
ATOM 4198 C CA . LYS A 1 555 ? -1.140 -5.345 15.543 1.00 86.56 555 LYS A CA 1
ATOM 4199 C C . LYS A 1 555 ? -2.345 -5.690 16.411 1.00 86.56 555 LYS A C 1
ATOM 4201 O O . LYS A 1 555 ? -3.451 -5.206 16.185 1.00 86.56 555 LYS A O 1
ATOM 4206 N N . LYS A 1 556 ? -2.115 -6.540 17.411 1.00 90.31 556 LYS A N 1
ATOM 4207 C CA . LYS A 1 556 ? -3.150 -6.936 18.366 1.00 90.31 556 LYS A CA 1
ATOM 4208 C C . LYS A 1 556 ? -3.337 -5.854 19.421 1.00 90.31 556 LYS A C 1
ATOM 4210 O O . LYS A 1 556 ? -2.380 -5.483 20.095 1.00 90.31 556 LYS A O 1
ATOM 4215 N N . CYS A 1 557 ? -4.576 -5.432 19.578 1.00 91.12 557 CYS A N 1
ATOM 4216 C CA . CYS A 1 557 ? -5.091 -4.667 20.693 1.00 91.12 557 CYS A CA 1
ATOM 4217 C C . CYS A 1 557 ? -5.599 -5.636 21.771 1.00 91.12 557 CYS A C 1
ATOM 4219 O O . CYS A 1 557 ? -6.223 -6.655 21.465 1.00 91.12 557 CYS A O 1
ATOM 4221 N N . THR A 1 558 ? -5.299 -5.344 23.034 1.00 94.31 558 THR A N 1
ATOM 4222 C CA . THR A 1 558 ? -5.726 -6.142 24.188 1.00 94.31 558 THR A CA 1
ATOM 4223 C C . THR A 1 558 ? -6.417 -5.246 25.202 1.00 94.31 558 THR A C 1
ATOM 4225 O O . THR A 1 558 ? -5.832 -4.261 25.643 1.00 94.31 558 THR A O 1
ATOM 4228 N N . ILE A 1 559 ? -7.631 -5.619 25.604 1.00 94.12 559 ILE A N 1
ATOM 4229 C CA . ILE A 1 559 ? -8.291 -5.072 26.788 1.00 94.12 559 ILE A CA 1
ATOM 4230 C C . ILE A 1 559 ? -7.986 -6.014 27.954 1.00 94.12 559 ILE A C 1
ATOM 4232 O O . ILE A 1 559 ? -8.477 -7.146 27.987 1.00 94.12 559 ILE A O 1
ATOM 4236 N N . ASP A 1 560 ? -7.166 -5.546 28.891 1.00 89.88 560 ASP A N 1
ATOM 4237 C CA . ASP A 1 560 ? -6.814 -6.228 30.132 1.00 89.88 560 ASP A CA 1
ATOM 4238 C C . ASP A 1 560 ? -7.796 -5.830 31.239 1.00 89.88 560 ASP A C 1
ATOM 4240 O O . ASP A 1 560 ? -7.771 -4.713 31.759 1.00 89.88 560 ASP A O 1
ATOM 4244 N N . LEU A 1 561 ? -8.668 -6.766 31.606 1.00 92.00 561 LEU A N 1
ATOM 4245 C CA . LEU A 1 561 ? -9.740 -6.557 32.571 1.00 92.00 561 LEU A CA 1
ATOM 4246 C C . LEU A 1 561 ? -9.301 -6.967 33.974 1.00 92.00 561 LEU A C 1
ATOM 4248 O O . LEU A 1 561 ? -8.708 -8.035 34.148 1.00 92.00 561 LEU A O 1
ATOM 4252 N N . TYR A 1 562 ? -9.663 -6.163 34.976 1.00 85.44 562 TYR A N 1
ATOM 4253 C CA . TYR A 1 562 ? -9.431 -6.462 36.392 1.00 85.44 562 TYR A CA 1
ATOM 4254 C C . TYR A 1 562 ? -10.633 -6.110 37.269 1.00 85.44 562 TYR A C 1
ATOM 4256 O O . TYR A 1 562 ? -11.369 -5.156 37.013 1.00 85.44 562 TYR A O 1
ATOM 4264 N N . ASP A 1 563 ? -10.799 -6.831 38.376 1.00 84.62 563 ASP A N 1
ATOM 4265 C CA . ASP A 1 563 ? -11.734 -6.437 39.428 1.00 84.62 563 ASP A CA 1
ATOM 4266 C C . ASP A 1 563 ? -11.164 -5.254 40.220 1.00 84.62 563 ASP A C 1
ATOM 4268 O O . ASP A 1 563 ? -10.326 -5.409 41.111 1.00 84.62 563 ASP A O 1
ATOM 4272 N N . GLY A 1 564 ? -11.668 -4.063 39.902 1.00 76.00 564 GLY A N 1
ATOM 4273 C CA . GLY A 1 564 ? -11.303 -2.816 40.563 1.00 76.00 564 GLY A CA 1
ATOM 4274 C C . GLY A 1 564 ? -11.599 -2.768 42.066 1.00 76.00 564 GLY A C 1
ATOM 4275 O O . GLY A 1 564 ? -11.081 -1.882 42.739 1.00 76.00 564 GLY A O 1
ATOM 4276 N N . SER A 1 565 ? -12.386 -3.690 42.625 1.00 71.44 565 SER A N 1
ATOM 4277 C CA . SER A 1 565 ? -12.658 -3.747 44.066 1.00 71.44 565 SER A CA 1
ATOM 4278 C C . SER A 1 565 ? -11.574 -4.479 44.866 1.00 71.44 565 SER A C 1
ATOM 4280 O O . SER A 1 565 ? -11.608 -4.453 46.096 1.00 71.44 565 SER A O 1
ATOM 4282 N N . ILE A 1 566 ? -10.633 -5.154 44.195 1.00 72.38 566 ILE A N 1
ATOM 4283 C CA . ILE A 1 566 ? -9.527 -5.867 44.840 1.00 72.38 566 ILE A CA 1
ATOM 4284 C C . ILE A 1 566 ? -8.480 -4.864 45.333 1.00 72.38 566 ILE A C 1
ATOM 4286 O O . ILE A 1 566 ? -7.979 -4.031 44.578 1.00 72.38 566 ILE A O 1
ATOM 4290 N N . ASP A 1 567 ? -8.111 -4.991 46.605 1.00 70.81 567 ASP A N 1
ATOM 4291 C CA . ASP A 1 567 ? -7.058 -4.216 47.262 1.00 70.81 567 ASP A CA 1
ATOM 4292 C C . ASP A 1 567 ? -6.228 -5.110 48.210 1.00 70.81 567 ASP A C 1
ATOM 4294 O O . ASP A 1 567 ? -6.400 -6.333 48.259 1.00 70.81 567 ASP A O 1
ATOM 4298 N N . GLU A 1 568 ? -5.300 -4.529 48.982 1.00 62.38 568 GLU A N 1
ATOM 4299 C CA . GLU A 1 568 ? -4.478 -5.296 49.934 1.00 62.38 568 GLU A CA 1
ATOM 4300 C C . GLU A 1 568 ? -5.311 -6.063 50.988 1.00 62.38 568 GLU A C 1
ATOM 4302 O O . GLU A 1 568 ? -4.863 -7.096 51.503 1.00 62.38 568 GLU A O 1
ATOM 4307 N N . GLY A 1 569 ? -6.521 -5.584 51.300 1.00 63.19 569 GLY A N 1
ATOM 4308 C CA . GLY A 1 569 ? -7.452 -6.151 52.273 1.00 63.19 569 GLY A CA 1
ATOM 4309 C C . GLY A 1 569 ? -8.458 -7.149 51.689 1.00 63.19 569 GLY A C 1
ATOM 4310 O O . GLY A 1 569 ? -8.908 -8.043 52.414 1.00 63.19 569 GLY A O 1
ATOM 4311 N N . LYS A 1 570 ? -8.776 -7.060 50.392 1.00 70.75 570 LYS A N 1
ATOM 4312 C CA . LYS A 1 570 ? -9.746 -7.917 49.698 1.00 70.75 570 LYS A CA 1
ATOM 4313 C C . LYS A 1 570 ? -9.098 -8.665 48.535 1.00 70.75 570 LYS A C 1
ATOM 4315 O O . LYS A 1 570 ? -8.896 -8.128 47.458 1.00 70.75 570 LYS A O 1
ATOM 4320 N N . LYS A 1 571 ? -8.831 -9.959 48.747 1.00 69.31 571 LYS A N 1
ATOM 4321 C CA . LYS A 1 571 ? -8.124 -10.831 47.783 1.00 69.31 571 LYS A CA 1
ATOM 4322 C C . LYS A 1 571 ? -9.025 -11.654 46.863 1.00 69.31 571 LYS A C 1
ATOM 4324 O O . LYS A 1 571 ? -8.511 -12.443 46.077 1.00 69.31 571 LYS A O 1
ATOM 4329 N N . GLN A 1 572 ? -10.341 -11.562 47.025 1.00 77.31 572 GLN A N 1
ATOM 4330 C CA . GLN A 1 572 ? -11.297 -12.367 46.273 1.00 77.31 572 GLN A CA 1
ATOM 4331 C C . GLN A 1 572 ? -12.188 -11.449 45.444 1.00 77.31 572 GLN A C 1
ATOM 4333 O O . GLN A 1 572 ? -12.686 -10.454 45.968 1.00 77.31 572 GLN A O 1
ATOM 4338 N N . SER A 1 573 ? -12.356 -11.801 44.171 1.00 80.19 573 SER A N 1
ATOM 4339 C CA . SER A 1 573 ? -13.146 -11.021 43.227 1.00 80.19 573 SER A CA 1
ATOM 4340 C C . SER A 1 573 ? -14.647 -11.231 43.427 1.00 80.19 573 SER A C 1
ATOM 4342 O O . SER A 1 573 ? -15.105 -12.376 43.516 1.00 80.19 573 SER A O 1
ATOM 4344 N N . ASP A 1 574 ? -15.412 -10.139 43.403 1.00 78.94 574 ASP A N 1
ATOM 4345 C CA . ASP A 1 574 ? -16.882 -10.172 43.440 1.00 78.94 574 ASP A CA 1
ATOM 4346 C C . ASP A 1 574 ? -17.491 -10.457 42.061 1.00 78.94 574 ASP A C 1
ATOM 4348 O O . ASP A 1 574 ? -18.618 -10.939 41.966 1.00 78.94 574 ASP A O 1
ATOM 4352 N N . VAL A 1 575 ? -16.729 -10.217 40.994 1.00 83.12 575 VAL A N 1
ATOM 4353 C CA . VAL A 1 575 ? -17.136 -10.443 39.598 1.00 83.12 575 VAL A CA 1
ATOM 4354 C C . VAL A 1 575 ? -16.634 -11.781 39.045 1.00 83.12 575 VAL A C 1
ATOM 4356 O O . VAL A 1 575 ? -16.601 -11.998 37.837 1.00 83.12 575 VAL A O 1
ATOM 4359 N N . THR A 1 576 ? -16.271 -12.724 39.921 1.00 87.44 576 THR A N 1
ATOM 4360 C CA . THR A 1 576 ? -15.818 -14.063 39.511 1.00 87.44 576 THR A CA 1
ATOM 4361 C C . THR A 1 576 ? -16.861 -14.758 38.629 1.00 87.44 576 THR A C 1
ATOM 4363 O O . THR A 1 576 ? -17.973 -15.070 39.074 1.00 87.44 576 THR A O 1
ATOM 4366 N N . GLY A 1 577 ? -16.472 -15.104 37.401 1.00 87.62 577 GLY A N 1
ATOM 4367 C CA . GLY A 1 577 ? -17.341 -15.767 36.432 1.00 87.62 577 GLY A CA 1
ATOM 4368 C C . GLY A 1 577 ? -18.413 -14.867 35.814 1.00 87.62 577 GLY A C 1
ATOM 4369 O O . GLY A 1 577 ? -19.318 -15.400 35.173 1.00 87.62 577 GLY A O 1
ATOM 4370 N N . ALA A 1 578 ? -18.339 -13.549 36.020 1.00 90.38 578 ALA A N 1
ATOM 4371 C CA . ALA A 1 578 ? -19.088 -12.580 35.230 1.00 90.38 578 ALA A CA 1
ATOM 4372 C C . ALA A 1 578 ? -18.584 -12.590 33.778 1.00 90.38 578 ALA A C 1
ATOM 4374 O O . ALA A 1 578 ? -17.405 -12.863 33.530 1.00 90.38 578 ALA A O 1
ATOM 4375 N N . ALA A 1 579 ? -19.475 -12.319 32.830 1.00 92.81 579 ALA A N 1
ATOM 4376 C CA . ALA A 1 579 ? -19.112 -12.146 31.430 1.00 92.81 579 ALA A CA 1
ATOM 4377 C C . ALA A 1 579 ? -18.944 -10.655 31.133 1.00 92.81 579 ALA A C 1
ATOM 4379 O O . ALA A 1 579 ? -19.759 -9.846 31.564 1.00 92.81 579 ALA A O 1
ATOM 4380 N N . VAL A 1 580 ? -17.888 -10.304 30.413 1.00 92.81 580 VAL A N 1
ATOM 4381 C CA . VAL A 1 580 ? -17.655 -8.957 29.890 1.00 92.81 580 VAL A CA 1
ATOM 4382 C C . VAL A 1 580 ? -17.724 -9.046 28.377 1.00 92.81 580 VAL A C 1
ATOM 4384 O O . VAL A 1 580 ? -17.057 -9.902 27.794 1.00 92.81 580 VAL A O 1
ATOM 4387 N N . VAL A 1 581 ? -18.540 -8.200 27.761 1.00 93.69 581 VAL A N 1
ATOM 4388 C CA . VAL A 1 581 ? -18.813 -8.188 26.319 1.00 93.69 581 VAL A CA 1
ATOM 4389 C C . VAL A 1 581 ? -18.529 -6.790 25.782 1.00 93.69 581 VAL A C 1
ATOM 4391 O O . VAL A 1 581 ? -18.835 -5.811 26.454 1.00 93.69 581 VAL A O 1
ATOM 4394 N N . VAL A 1 582 ? -17.918 -6.673 24.606 1.00 93.06 582 VAL A N 1
ATOM 4395 C CA . VAL A 1 582 ? -17.782 -5.377 23.924 1.00 93.06 582 VAL A CA 1
ATOM 4396 C C . VAL A 1 582 ? -19.110 -5.031 23.252 1.00 93.06 582 VAL A C 1
ATOM 4398 O O . VAL A 1 582 ? -19.677 -5.869 22.556 1.00 93.06 582 VAL A O 1
ATOM 4401 N N . SER A 1 583 ? -19.601 -3.807 23.446 1.00 88.81 583 SER A N 1
ATOM 4402 C CA . SER A 1 583 ? -20.773 -3.300 22.725 1.00 88.81 583 SER A CA 1
ATOM 4403 C C . SER A 1 583 ? -20.381 -3.019 21.276 1.00 88.81 583 SER A C 1
ATOM 4405 O O . SER A 1 583 ? -19.522 -2.173 21.030 1.00 88.81 583 SER A O 1
ATOM 4407 N N . LEU A 1 584 ? -21.000 -3.717 20.324 1.00 86.50 584 LEU A N 1
ATOM 4408 C CA . LEU A 1 584 ? -20.616 -3.699 18.910 1.00 86.50 584 LEU A CA 1
ATOM 4409 C C . LEU A 1 584 ? -21.819 -3.417 18.002 1.00 86.50 584 LEU A C 1
ATOM 4411 O O . LEU A 1 584 ? -22.944 -3.768 18.363 1.00 86.50 584 LEU A O 1
ATOM 4415 N N . PRO A 1 585 ? -21.602 -2.813 16.821 1.00 80.06 585 PRO A N 1
ATOM 4416 C CA . PRO A 1 585 ? -22.642 -2.663 15.812 1.00 80.06 585 PRO A CA 1
ATOM 4417 C C . PRO A 1 585 ? -23.004 -4.007 15.157 1.00 80.06 585 PRO A C 1
ATOM 4419 O O . PRO A 1 585 ? -22.184 -4.924 15.085 1.00 80.06 585 PRO A O 1
ATOM 4422 N N . ASP A 1 586 ? -24.209 -4.083 14.580 1.00 79.06 586 ASP A N 1
ATOM 4423 C CA . ASP A 1 586 ? -24.728 -5.269 13.870 1.00 79.06 586 ASP A CA 1
ATOM 4424 C C . ASP A 1 586 ? -23.875 -5.694 12.655 1.00 79.06 586 ASP A C 1
ATOM 4426 O O . ASP A 1 586 ? -24.057 -6.786 12.114 1.00 79.06 586 ASP A O 1
ATOM 4430 N N . SER A 1 587 ? -22.954 -4.837 12.201 1.00 72.62 587 SER A N 1
ATOM 4431 C CA . SER A 1 587 ? -22.009 -5.142 11.124 1.00 72.62 587 SER A CA 1
ATOM 4432 C C . SER A 1 587 ? -20.941 -6.165 11.527 1.00 72.62 587 SER A C 1
ATOM 4434 O O . SER A 1 587 ? -20.390 -6.824 10.647 1.00 72.62 587 SER A O 1
ATOM 4436 N N . VAL A 1 588 ? -20.648 -6.334 12.824 1.00 82.62 588 VAL A N 1
ATOM 4437 C CA . VAL A 1 588 ? -19.648 -7.300 13.308 1.00 82.62 588 VAL A CA 1
ATOM 4438 C C . VAL A 1 588 ? -20.247 -8.705 13.345 1.00 82.62 588 VAL A C 1
ATOM 4440 O O . VAL A 1 588 ? -21.183 -8.993 14.089 1.00 82.62 588 VAL A O 1
ATOM 4443 N N . THR A 1 589 ? -19.682 -9.616 12.553 1.00 83.06 589 THR A N 1
ATOM 4444 C CA . THR A 1 589 ? -20.270 -10.947 12.312 1.00 83.06 589 THR A CA 1
ATOM 4445 C C . THR A 1 589 ? -19.924 -11.979 13.384 1.00 83.06 589 THR A C 1
ATOM 4447 O O . THR A 1 589 ? -20.591 -13.010 13.492 1.00 83.06 589 THR A O 1
ATOM 4450 N N . ASP A 1 590 ? -18.907 -11.704 14.204 1.00 86.50 590 ASP A N 1
ATOM 4451 C CA . ASP A 1 590 ? -18.425 -12.578 15.272 1.00 86.50 590 ASP A CA 1
ATOM 4452 C C . ASP A 1 590 ? -18.550 -11.949 16.668 1.00 86.50 590 ASP A C 1
ATOM 4454 O O . ASP A 1 590 ? -17.729 -12.238 17.541 1.00 86.50 590 ASP A O 1
ATOM 4458 N N . ALA A 1 591 ? -19.573 -11.119 16.901 1.00 86.31 591 ALA A N 1
ATOM 4459 C CA . ALA A 1 591 ? -19.768 -10.362 18.144 1.00 86.31 591 ALA A CA 1
ATOM 4460 C C . ALA A 1 591 ? -19.616 -11.210 19.428 1.00 86.31 591 ALA A C 1
ATOM 4462 O O . ALA A 1 591 ? -18.949 -10.789 20.371 1.00 86.31 591 ALA A O 1
ATOM 4463 N N . ASP A 1 592 ? -20.109 -12.457 19.438 1.00 86.31 592 ASP A N 1
ATOM 4464 C CA . ASP A 1 592 ? -19.951 -13.402 20.561 1.00 86.31 592 ASP A CA 1
ATOM 4465 C C . ASP A 1 592 ? -18.482 -13.622 20.974 1.00 86.31 592 ASP A C 1
ATOM 4467 O O . ASP A 1 592 ? -18.169 -13.885 22.141 1.00 86.31 592 ASP A O 1
ATOM 4471 N N . SER A 1 593 ? -17.561 -13.530 20.014 1.00 89.38 593 SER A N 1
ATOM 4472 C CA . SER A 1 593 ? -16.127 -13.714 20.221 1.00 89.38 593 SER A CA 1
ATOM 4473 C C . SER A 1 593 ? -15.445 -12.494 20.856 1.00 89.38 593 SER A C 1
ATOM 4475 O O . SER A 1 593 ? -14.328 -12.627 21.362 1.00 89.38 593 SER A O 1
ATOM 4477 N N . TRP A 1 594 ? -16.103 -11.335 20.906 1.00 93.56 594 TRP A N 1
ATOM 4478 C CA . TRP A 1 594 ? -15.650 -10.131 21.611 1.00 93.56 594 TRP A CA 1
ATOM 4479 C C . TRP A 1 594 ? -16.124 -10.127 23.068 1.00 93.56 594 TRP A C 1
ATOM 4481 O O . TRP A 1 594 ? -16.596 -9.128 23.611 1.00 93.56 594 TRP A O 1
ATOM 4491 N N . SER A 1 595 ? -16.002 -11.278 23.721 1.00 93.12 595 SER A N 1
ATOM 4492 C CA . SER A 1 595 ? -16.381 -11.454 25.114 1.00 93.12 595 SER A CA 1
ATOM 4493 C C . SER A 1 595 ? -15.365 -12.298 25.871 1.00 93.12 595 SER A C 1
ATOM 4495 O O . SER A 1 595 ? -14.601 -13.081 25.298 1.00 93.12 595 SER A O 1
ATOM 4497 N N . VAL A 1 596 ? -15.351 -12.149 27.192 1.00 95.19 596 VAL A N 1
ATOM 4498 C CA . VAL A 1 596 ? -14.558 -12.992 28.084 1.00 95.19 596 VAL A CA 1
ATOM 4499 C C . VAL A 1 596 ? -15.295 -13.233 29.392 1.00 95.19 596 VAL A C 1
ATOM 4501 O O . VAL A 1 596 ? -16.015 -12.379 29.900 1.00 95.19 596 VAL A O 1
ATOM 4504 N N . THR A 1 597 ? -15.114 -14.422 29.960 1.00 94.38 597 THR A N 1
ATOM 4505 C CA . THR A 1 597 ? -15.563 -14.727 31.322 1.00 94.38 597 THR A CA 1
ATOM 4506 C C . THR A 1 597 ? -14.421 -14.478 32.298 1.00 94.38 597 THR A C 1
ATOM 4508 O O . THR A 1 597 ? -13.343 -15.054 32.139 1.00 94.38 597 THR A O 1
ATOM 4511 N N . LEU A 1 598 ? -14.659 -13.655 33.318 1.00 92.31 598 LEU A N 1
ATOM 4512 C CA . LEU A 1 598 ? -13.642 -13.288 34.300 1.00 92.31 598 LEU A CA 1
ATOM 4513 C C . LEU A 1 598 ? -13.243 -14.478 35.179 1.00 92.31 598 LEU A C 1
ATOM 4515 O O . LEU A 1 598 ? -14.085 -15.257 35.644 1.00 92.31 598 LEU A O 1
ATOM 4519 N N . GLY A 1 599 ? -11.939 -14.596 35.422 1.00 89.19 599 GLY A N 1
ATOM 4520 C CA . GLY A 1 599 ? -11.332 -15.615 36.267 1.00 89.19 599 GLY A CA 1
ATOM 4521 C C . GLY A 1 599 ? -11.678 -15.471 37.752 1.00 89.19 599 GLY A C 1
ATOM 4522 O O . GLY A 1 599 ? -12.384 -14.563 38.185 1.00 89.19 599 GLY A O 1
ATOM 4523 N N . ASN A 1 600 ? -11.147 -16.382 38.572 1.00 86.56 600 ASN A N 1
ATOM 4524 C CA . ASN A 1 600 ? -11.359 -16.367 40.030 1.00 86.56 600 ASN A CA 1
ATOM 4525 C C . ASN A 1 600 ? -10.707 -15.165 40.735 1.00 86.56 600 ASN A C 1
ATOM 4527 O O . ASN A 1 600 ? -11.057 -14.842 41.869 1.00 86.56 600 ASN A O 1
ATOM 4531 N N . ASP A 1 601 ? -9.722 -14.549 40.091 1.00 82.88 601 ASP A N 1
ATOM 4532 C CA . ASP A 1 601 ? -9.060 -13.320 40.521 1.00 82.88 601 ASP A CA 1
ATOM 4533 C C . ASP A 1 601 ? -9.703 -12.066 39.909 1.00 82.88 601 ASP A C 1
ATOM 4535 O O . ASP A 1 601 ? -9.204 -10.965 40.118 1.00 82.88 601 ASP A O 1
ATOM 4539 N N . GLY A 1 602 ? -10.811 -12.221 39.174 1.00 83.12 602 GLY A N 1
ATOM 4540 C CA . GLY A 1 602 ? -11.500 -11.121 38.510 1.00 83.12 602 GLY A CA 1
ATOM 4541 C C . GLY A 1 602 ? -10.788 -10.601 37.264 1.00 83.12 602 GLY A C 1
ATOM 4542 O O . GLY A 1 602 ? -11.152 -9.532 36.783 1.00 83.12 602 GLY A O 1
ATOM 4543 N N . SER A 1 603 ? -9.780 -11.321 36.756 1.00 89.38 603 SER A N 1
ATOM 4544 C CA . SER A 1 603 ? -9.047 -10.932 35.551 1.00 89.38 603 SER A CA 1
ATOM 4545 C C . SER A 1 603 ? -9.614 -11.560 34.276 1.00 89.38 603 SER A C 1
ATOM 4547 O O . SER A 1 603 ? -10.206 -12.643 34.302 1.00 89.38 603 SER A O 1
ATOM 4549 N N . GLY A 1 604 ? -9.423 -10.888 33.144 1.00 92.81 604 GLY A N 1
ATOM 4550 C CA . GLY A 1 604 ? -9.798 -11.386 31.822 1.00 92.81 604 GLY A CA 1
ATOM 4551 C C . GLY A 1 604 ? -9.100 -10.609 30.712 1.00 92.81 604 GLY A C 1
ATOM 4552 O O . GLY A 1 604 ? -8.582 -9.524 30.952 1.00 92.81 604 GLY A O 1
ATOM 4553 N N . GLN A 1 605 ? -9.075 -11.167 29.503 1.00 95.25 605 GLN A N 1
ATOM 4554 C CA . GLN A 1 605 ? -8.515 -10.494 28.331 1.00 95.25 605 GLN A CA 1
ATOM 4555 C C . GLN A 1 605 ? -9.444 -10.631 27.133 1.00 95.25 605 GLN A C 1
ATOM 4557 O O . GLN A 1 605 ? -9.903 -11.735 26.829 1.00 95.25 605 GLN A O 1
ATOM 4562 N N . ILE A 1 606 ? -9.661 -9.522 26.431 1.00 95.81 606 ILE A N 1
ATOM 4563 C CA . ILE A 1 606 ? -10.302 -9.491 25.113 1.00 95.81 606 ILE A CA 1
ATOM 4564 C C . ILE A 1 606 ? -9.245 -9.023 24.111 1.00 95.81 606 ILE A C 1
ATOM 4566 O O . ILE A 1 606 ? -8.545 -8.046 24.365 1.00 95.81 606 ILE A O 1
ATOM 4570 N N . GLN A 1 607 ? -9.090 -9.746 22.999 1.00 94.62 607 GLN A N 1
ATOM 4571 C CA . GLN A 1 607 ? -8.084 -9.458 21.973 1.00 94.62 607 GLN A CA 1
ATOM 4572 C C . GLN A 1 607 ? -8.729 -9.324 20.600 1.00 94.62 607 GLN A C 1
ATOM 4574 O O . GLN A 1 607 ? -9.528 -10.176 20.208 1.00 94.62 607 GLN A O 1
ATOM 4579 N N . PHE A 1 608 ? -8.302 -8.305 19.867 1.00 91.44 608 PHE A N 1
ATOM 4580 C CA . PHE A 1 608 ? -8.700 -8.007 18.493 1.00 91.44 608 PHE A CA 1
ATOM 4581 C C . PHE A 1 608 ? -7.535 -7.322 17.768 1.00 91.44 608 PHE A C 1
ATOM 4583 O O . PHE A 1 608 ? -6.553 -6.930 18.398 1.00 91.44 608 PHE A O 1
ATOM 4590 N N . THR A 1 609 ? -7.567 -7.217 16.445 1.00 87.62 609 THR A N 1
ATOM 4591 C CA . THR A 1 609 ? -6.577 -6.418 15.697 1.00 87.62 609 THR A CA 1
ATOM 4592 C C . THR A 1 609 ? -6.959 -4.935 15.710 1.00 87.62 609 THR A C 1
ATOM 4594 O O . THR A 1 609 ? -8.124 -4.590 15.906 1.00 87.62 609 THR A O 1
ATOM 4597 N N . LEU A 1 610 ? -5.996 -4.042 15.461 1.00 84.19 610 LEU A N 1
ATOM 4598 C CA . LEU A 1 610 ? -6.290 -2.618 15.275 1.00 84.19 610 LEU A CA 1
ATOM 4599 C C . LEU A 1 610 ? -7.251 -2.394 14.096 1.00 84.19 610 LEU A C 1
ATOM 4601 O O . LEU A 1 610 ? -8.152 -1.572 14.199 1.00 84.19 610 LEU A O 1
ATOM 4605 N N . LEU A 1 611 ? -7.121 -3.161 13.009 1.00 79.56 611 LEU A N 1
ATOM 4606 C CA . LEU A 1 611 ? -8.082 -3.110 11.907 1.00 79.56 611 LEU A CA 1
ATOM 4607 C C . LEU A 1 611 ? -9.492 -3.504 12.359 1.00 79.56 611 LEU A C 1
ATOM 4609 O O . LEU A 1 611 ? -10.436 -2.794 12.041 1.00 79.56 611 LEU A O 1
ATOM 4613 N N . ALA A 1 612 ? -9.641 -4.604 13.100 1.00 81.56 612 ALA A N 1
ATOM 4614 C CA . ALA A 1 612 ? -10.943 -5.046 13.588 1.00 81.56 612 ALA A CA 1
ATOM 4615 C C . ALA A 1 612 ? -11.578 -4.006 14.518 1.00 81.56 612 ALA A C 1
ATOM 4617 O O . ALA A 1 612 ? -12.783 -3.802 14.463 1.00 81.56 612 ALA A O 1
ATOM 4618 N N . TYR A 1 613 ? -10.769 -3.321 15.331 1.00 83.31 613 TYR A N 1
ATOM 4619 C CA . TYR A 1 613 ? -11.220 -2.213 16.173 1.00 83.31 613 TYR A CA 1
ATOM 4620 C C . TYR A 1 613 ? -11.802 -1.051 15.356 1.00 83.31 613 TYR A C 1
ATOM 4622 O O . TYR A 1 613 ? -12.877 -0.562 15.688 1.00 83.31 613 TYR A O 1
ATOM 4630 N N . LEU A 1 614 ? -11.130 -0.656 14.269 1.00 77.62 614 LEU A N 1
ATOM 4631 C CA . LEU A 1 614 ? -11.625 0.367 13.341 1.00 77.62 614 LEU A CA 1
ATOM 4632 C C . LEU A 1 614 ? -12.887 -0.124 12.611 1.00 77.62 614 LEU A C 1
ATOM 4634 O O . LEU A 1 614 ? -13.925 0.510 12.652 1.00 77.62 614 LEU A O 1
ATOM 4638 N N . MET A 1 615 ? -12.865 -1.322 12.023 1.00 73.75 615 MET A N 1
ATOM 4639 C CA . MET A 1 615 ? -14.032 -1.870 11.311 1.00 73.75 615 MET A CA 1
ATOM 4640 C C . MET A 1 615 ? -15.270 -2.050 12.206 1.00 73.75 615 MET A C 1
ATOM 4642 O O . MET A 1 615 ? -16.395 -2.027 11.707 1.00 73.75 615 MET A O 1
ATOM 4646 N N . ALA A 1 616 ? -15.063 -2.248 13.510 1.00 76.31 616 ALA A N 1
ATOM 4647 C CA . ALA A 1 616 ? -16.112 -2.351 14.519 1.00 76.31 616 ALA A CA 1
ATOM 4648 C C . ALA A 1 616 ? -16.674 -0.995 14.978 1.00 76.31 616 ALA A C 1
ATOM 4650 O O . ALA A 1 616 ? -17.540 -0.973 15.851 1.00 76.31 616 ALA A O 1
ATOM 4651 N N . GLY A 1 617 ? -16.206 0.117 14.417 1.00 71.56 617 GLY A N 1
ATOM 4652 C CA . GLY A 1 617 ? -16.728 1.437 14.731 1.00 71.56 617 GLY A CA 1
ATOM 4653 C C . GLY A 1 617 ? -16.067 2.110 15.938 1.00 71.56 617 GLY A C 1
ATOM 4654 O O . GLY A 1 617 ? -16.748 2.823 16.671 1.00 71.56 617 GLY A O 1
ATOM 4655 N N . ILE A 1 618 ? -14.798 1.781 16.233 1.00 75.62 618 ILE A N 1
ATOM 4656 C CA . ILE A 1 618 ? -14.044 2.258 17.413 1.00 75.62 618 ILE A CA 1
ATOM 4657 C C . ILE A 1 618 ? -14.880 2.085 18.702 1.00 75.62 618 ILE A C 1
ATOM 4659 O O . ILE A 1 618 ? -15.222 3.061 19.371 1.00 75.62 618 ILE A O 1
ATOM 4663 N N . PRO A 1 619 ? -15.257 0.842 19.067 1.00 78.38 619 PRO A N 1
ATOM 4664 C CA . PRO A 1 619 ? -16.121 0.609 20.218 1.00 78.38 619 PRO A CA 1
ATOM 4665 C C . PRO A 1 619 ? -15.518 1.188 21.506 1.00 78.38 619 PRO A C 1
ATOM 4667 O O . PRO A 1 619 ? -14.310 1.100 21.740 1.00 78.38 619 PRO A O 1
ATOM 4670 N N . ASP A 1 620 ? -16.380 1.748 22.355 1.00 75.25 620 ASP A N 1
ATOM 4671 C CA . ASP A 1 620 ? -16.007 2.520 23.549 1.00 75.25 620 ASP A CA 1
ATOM 4672 C C . ASP A 1 620 ? -16.678 2.014 24.838 1.00 75.25 620 ASP A C 1
ATOM 4674 O O . ASP A 1 620 ? -16.521 2.596 25.914 1.00 75.25 620 ASP A O 1
ATOM 4678 N N . LYS A 1 621 ? -17.455 0.926 24.753 1.00 81.00 621 LYS A N 1
ATOM 4679 C CA . LYS A 1 621 ? -18.271 0.396 25.855 1.00 81.00 621 LYS A CA 1
ATOM 4680 C C . LYS A 1 621 ? -18.093 -1.104 26.045 1.00 81.00 621 LYS A C 1
ATOM 4682 O O . LYS A 1 621 ? -18.116 -1.887 25.095 1.00 81.00 621 LYS A O 1
ATOM 4687 N N . LEU A 1 622 ? -17.985 -1.498 27.308 1.00 88.12 622 LEU A N 1
ATOM 4688 C CA . LEU A 1 622 ? -18.055 -2.875 27.776 1.00 88.12 622 LEU A CA 1
ATOM 4689 C C . LEU A 1 622 ? -19.324 -3.080 28.597 1.00 88.12 622 LEU A C 1
ATOM 4691 O O . LEU A 1 622 ? -19.657 -2.274 29.464 1.00 88.12 622 LEU A O 1
ATOM 4695 N N . GLU A 1 623 ? -19.988 -4.201 28.383 1.00 87.88 623 GLU A N 1
ATOM 4696 C CA . GLU A 1 623 ? -21.171 -4.629 29.111 1.00 87.88 623 GLU A CA 1
ATOM 4697 C C . GLU A 1 623 ? -20.797 -5.771 30.057 1.00 87.88 623 GLU A C 1
ATOM 4699 O O . GLU A 1 623 ? -20.272 -6.810 29.646 1.00 87.88 623 GLU A O 1
ATOM 4704 N N . LEU A 1 624 ? -21.032 -5.566 31.353 1.00 88.19 624 LEU A N 1
ATOM 4705 C CA . LEU A 1 624 ? -20.769 -6.551 32.396 1.00 88.19 624 LEU A CA 1
ATOM 4706 C C . LEU A 1 624 ? -22.054 -7.302 32.728 1.00 88.19 624 LEU A C 1
ATOM 4708 O O . LEU A 1 624 ? -23.031 -6.711 33.176 1.00 88.19 624 LEU A O 1
ATOM 4712 N N . TYR A 1 625 ? -22.016 -8.621 32.623 1.00 88.88 625 TYR A N 1
ATOM 4713 C CA . TYR A 1 625 ? -23.116 -9.514 32.950 1.00 88.88 625 TYR A CA 1
ATOM 4714 C C . TYR A 1 625 ? -22.762 -10.379 34.149 1.00 88.88 625 TYR A C 1
ATOM 4716 O O . TYR A 1 625 ? -21.709 -11.022 34.195 1.00 88.88 625 TYR A O 1
ATOM 4724 N N . GLY A 1 626 ? -23.672 -10.440 35.120 1.00 84.88 626 GLY A N 1
ATOM 4725 C CA . GLY A 1 626 ? -23.541 -11.327 36.268 1.00 84.88 626 GLY A CA 1
ATOM 4726 C C . GLY A 1 626 ? -23.329 -12.792 35.865 1.00 84.88 626 GLY A C 1
ATOM 4727 O O . GLY A 1 626 ? -23.684 -13.239 34.775 1.00 84.88 626 GLY A O 1
ATOM 4728 N N . LYS A 1 627 ? -22.750 -13.576 36.775 1.00 88.44 627 LYS A N 1
ATOM 4729 C CA . LYS A 1 627 ? -22.414 -14.981 36.522 1.00 88.44 627 LYS A CA 1
ATOM 4730 C C . LYS A 1 627 ? -23.618 -15.793 36.025 1.00 88.44 627 LYS A C 1
ATOM 4732 O O . LYS A 1 627 ? -24.557 -16.044 36.779 1.00 88.44 627 LYS A O 1
ATOM 4737 N N . GLY A 1 628 ? -23.522 -16.290 34.791 1.00 79.75 628 GLY A N 1
ATOM 4738 C CA . GLY A 1 628 ? -24.549 -17.120 34.154 1.00 79.75 628 GLY A CA 1
ATOM 4739 C C . GLY A 1 628 ? -25.770 -16.354 33.631 1.00 79.75 628 GLY A C 1
ATOM 4740 O O . GLY A 1 628 ? -26.735 -17.009 33.239 1.00 79.75 628 GLY A O 1
ATOM 4741 N N . ALA A 1 629 ? -25.739 -15.017 33.638 1.00 83.62 629 ALA A N 1
ATOM 4742 C CA . ALA A 1 629 ? -26.731 -14.188 32.960 1.00 83.62 629 ALA A CA 1
ATOM 4743 C C . ALA A 1 629 ? -26.597 -14.318 31.434 1.00 83.62 629 ALA A C 1
ATOM 4745 O O . ALA A 1 629 ? -25.519 -14.627 30.916 1.00 83.62 629 ALA A O 1
ATOM 4746 N N . SER A 1 630 ? -27.706 -14.125 30.725 1.00 80.75 630 SER A N 1
ATOM 4747 C CA . SER A 1 630 ? -27.717 -14.086 29.266 1.00 80.75 630 SER A CA 1
ATOM 4748 C C . SER A 1 630 ? -27.345 -12.689 28.774 1.00 80.75 630 SER A C 1
ATOM 4750 O O . SER A 1 630 ? -27.682 -11.705 29.421 1.00 80.75 630 SER A O 1
ATOM 4752 N N . GLN A 1 631 ? -26.729 -12.587 27.594 1.00 76.69 631 GLN A N 1
ATOM 4753 C CA . GLN A 1 631 ? -26.496 -11.290 26.944 1.00 76.69 631 GLN A CA 1
ATOM 4754 C C . GLN A 1 631 ? -27.803 -10.593 26.520 1.00 76.69 631 GLN A C 1
ATOM 4756 O O . GLN A 1 631 ? -27.808 -9.396 26.272 1.00 76.69 631 GLN A O 1
ATOM 4761 N N . SER A 1 632 ? -28.932 -11.316 26.479 1.00 78.00 632 SER A N 1
ATOM 4762 C CA . SER A 1 632 ? -30.256 -10.707 26.290 1.00 78.00 632 SER A CA 1
ATOM 4763 C C . SER A 1 632 ? -30.824 -10.046 27.551 1.00 78.00 632 SER A C 1
ATOM 4765 O O . SER A 1 632 ? -31.878 -9.415 27.475 1.00 78.00 632 SER A O 1
ATOM 4767 N N . ASP A 1 633 ? -30.208 -10.274 28.715 1.00 79.38 633 ASP A N 1
ATOM 4768 C CA . ASP A 1 633 ? -30.602 -9.626 29.966 1.00 79.38 633 ASP A CA 1
ATOM 4769 C C . ASP A 1 633 ? -30.063 -8.182 30.005 1.00 79.38 633 ASP A C 1
ATOM 4771 O O . ASP A 1 633 ? -29.202 -7.803 29.216 1.00 79.38 633 ASP A O 1
ATOM 4775 N N . GLU A 1 634 ? -30.557 -7.350 30.925 1.00 76.38 634 GLU A N 1
ATOM 4776 C CA . GLU A 1 634 ? -29.986 -6.012 31.132 1.00 76.38 634 GLU A CA 1
ATOM 4777 C C . GLU A 1 634 ? -28.580 -6.142 31.758 1.00 76.38 634 GLU A C 1
ATOM 4779 O O . GLU A 1 634 ? -28.422 -6.887 32.739 1.00 76.38 634 GLU A O 1
ATOM 4784 N N . PRO A 1 635 ? -27.549 -5.456 31.225 1.00 81.88 635 PRO A N 1
ATOM 4785 C CA . PRO A 1 635 ? -26.203 -5.538 31.772 1.00 81.88 635 PRO A CA 1
ATOM 4786 C C . PRO A 1 635 ? -26.169 -5.014 33.211 1.00 81.88 635 PRO A C 1
ATOM 4788 O O . PRO A 1 635 ? -26.818 -4.037 33.577 1.00 81.88 635 PRO A O 1
ATOM 4791 N N . THR A 1 636 ? -25.372 -5.671 34.050 1.00 80.94 636 THR A N 1
ATOM 4792 C CA . THR A 1 636 ? -25.149 -5.282 35.450 1.00 80.94 636 THR A CA 1
ATOM 4793 C C . THR A 1 636 ? -24.414 -3.946 35.551 1.00 80.94 636 THR A C 1
ATOM 4795 O O . THR A 1 636 ? -24.662 -3.179 36.478 1.00 80.94 636 THR A O 1
ATOM 4798 N N . ALA A 1 637 ? -23.516 -3.669 34.607 1.00 75.44 637 ALA A N 1
ATOM 4799 C CA . ALA A 1 637 ? -22.852 -2.382 34.466 1.00 75.44 637 ALA A CA 1
ATOM 4800 C C . ALA A 1 637 ? -22.441 -2.152 33.007 1.00 75.44 637 ALA A C 1
ATOM 4802 O O . ALA A 1 637 ? -22.182 -3.106 32.275 1.00 75.44 637 ALA A O 1
ATOM 4803 N N . ILE A 1 638 ? -22.339 -0.880 32.622 1.00 75.81 638 ILE A N 1
ATOM 4804 C CA . ILE A 1 638 ? -21.744 -0.447 31.354 1.00 75.81 638 ILE A CA 1
ATOM 4805 C C . ILE A 1 638 ? -20.483 0.344 31.697 1.00 75.81 638 ILE A C 1
ATOM 4807 O O . ILE A 1 638 ? -20.549 1.339 32.425 1.00 75.81 638 ILE A O 1
ATOM 4811 N N . ILE A 1 639 ? -19.340 -0.122 31.210 1.00 74.31 639 ILE A N 1
ATOM 4812 C CA . ILE A 1 639 ? -18.013 0.391 31.544 1.00 74.31 639 ILE A CA 1
ATOM 4813 C C . ILE A 1 639 ? -17.434 1.043 30.285 1.00 74.31 639 ILE A C 1
ATOM 4815 O O . ILE A 1 639 ? -17.253 0.349 29.285 1.00 74.31 639 ILE A O 1
ATOM 4819 N N . PRO A 1 640 ? -17.158 2.355 30.300 1.00 65.56 640 PRO A N 1
ATOM 4820 C CA . PRO A 1 640 ? -16.536 3.020 29.172 1.00 65.56 640 PRO A CA 1
ATOM 4821 C C . PRO A 1 640 ? -15.056 2.637 29.108 1.00 65.56 640 PRO A C 1
ATOM 4823 O O . PRO A 1 640 ? -14.412 2.420 30.138 1.00 65.56 640 PRO A O 1
ATOM 4826 N N . PHE A 1 641 ? -14.505 2.588 27.905 1.00 73.00 641 PHE A N 1
ATOM 4827 C CA . PHE A 1 641 ? -13.073 2.464 27.685 1.00 73.00 641 PHE A CA 1
ATOM 4828 C C . PHE A 1 641 ? -12.666 3.263 26.450 1.00 73.00 641 PHE A C 1
ATOM 4830 O O . PHE A 1 641 ? -13.458 3.470 25.538 1.00 73.00 641 PHE A O 1
ATOM 4837 N N . ALA A 1 642 ? -11.410 3.689 26.425 1.00 72.00 642 ALA A N 1
ATOM 4838 C CA . ALA A 1 642 ? -10.763 4.218 25.238 1.00 72.00 642 ALA A CA 1
ATOM 4839 C C . ALA A 1 642 ? -9.482 3.419 25.019 1.00 72.00 642 ALA A C 1
ATOM 4841 O O . ALA A 1 642 ? -8.804 3.052 25.981 1.00 72.00 642 ALA A O 1
ATOM 4842 N N . MET A 1 643 ? -9.182 3.105 23.765 1.00 74.75 643 MET A N 1
ATOM 4843 C CA . MET A 1 643 ? -7.928 2.467 23.397 1.00 74.75 643 MET A CA 1
ATOM 4844 C C . MET A 1 643 ? -6.923 3.571 23.050 1.00 74.75 643 MET A C 1
ATOM 4846 O O . MET A 1 643 ? -6.990 4.135 21.959 1.00 74.75 643 MET A O 1
ATOM 4850 N N . ASP A 1 644 ? -5.997 3.860 23.968 1.00 71.06 644 ASP A N 1
ATOM 4851 C CA . ASP A 1 644 ? -4.914 4.842 23.759 1.00 71.06 644 ASP A CA 1
ATOM 4852 C C . ASP A 1 644 ? -3.544 4.167 23.523 1.00 71.06 644 ASP A C 1
ATOM 4854 O O . ASP A 1 644 ? -2.597 4.786 23.025 1.00 71.06 644 ASP A O 1
ATOM 4858 N N . ASP A 1 645 ? -3.438 2.876 23.850 1.00 77.75 645 ASP A N 1
ATOM 4859 C CA . ASP A 1 645 ? -2.274 2.010 23.632 1.00 77.75 645 ASP A CA 1
ATOM 4860 C C . ASP A 1 645 ? -2.737 0.596 23.231 1.00 77.75 645 ASP A C 1
ATOM 4862 O O . ASP A 1 645 ? -3.899 0.229 23.400 1.00 77.75 645 ASP A O 1
ATOM 4866 N N . PHE A 1 646 ? -1.841 -0.235 22.692 1.00 84.44 646 PHE A N 1
ATOM 4867 C CA . PHE A 1 646 ? -2.156 -1.603 22.256 1.00 84.44 646 PHE A CA 1
ATOM 4868 C C . PHE A 1 646 ? -2.565 -2.523 23.411 1.00 84.44 646 PHE A C 1
ATOM 4870 O O . PHE A 1 646 ? -3.126 -3.593 23.174 1.00 84.44 646 PHE A O 1
ATOM 4877 N N . ILE A 1 647 ? -2.284 -2.126 24.651 1.00 87.06 647 ILE A N 1
ATOM 4878 C CA . ILE A 1 647 ? -2.748 -2.802 25.857 1.00 87.06 647 ILE A CA 1
ATOM 4879 C C . ILE A 1 647 ? -3.470 -1.769 26.710 1.00 87.06 647 ILE A C 1
ATOM 4881 O O . ILE A 1 647 ? -2.837 -0.911 27.323 1.00 87.06 647 ILE A O 1
ATOM 4885 N N . GLN A 1 648 ? -4.790 -1.885 26.771 1.00 84.56 648 GLN A N 1
ATOM 4886 C CA . GLN A 1 648 ? -5.625 -1.035 27.596 1.00 84.56 648 GLN A CA 1
ATOM 4887 C C . GLN A 1 648 ? -6.042 -1.786 28.851 1.00 84.56 648 GLN A C 1
ATOM 4889 O O . GLN A 1 648 ? -6.719 -2.809 28.781 1.00 84.56 648 GLN A O 1
ATOM 4894 N N . ARG A 1 649 ? -5.691 -1.247 30.017 1.00 83.31 649 ARG A N 1
ATOM 4895 C CA . ARG A 1 649 ? -6.215 -1.747 31.286 1.00 83.31 649 ARG A CA 1
ATOM 4896 C C . ARG A 1 649 ? -7.598 -1.154 31.557 1.00 83.31 649 ARG A C 1
ATOM 4898 O O . ARG A 1 649 ? -7.758 0.062 31.489 1.00 83.31 649 ARG A O 1
ATOM 4905 N N . VAL A 1 650 ? -8.560 -1.994 31.937 1.00 82.50 650 VAL A N 1
ATOM 4906 C CA . VAL A 1 650 ? -9.906 -1.576 32.350 1.00 82.50 650 VAL A CA 1
ATOM 4907 C C . VAL A 1 650 ? -10.307 -2.286 33.643 1.00 82.50 650 VAL A C 1
ATOM 4909 O O . VAL A 1 650 ? -10.324 -3.514 33.727 1.00 82.50 650 VAL A O 1
ATOM 4912 N N . ASP A 1 651 ? -10.655 -1.514 34.667 1.00 80.31 651 ASP A N 1
ATOM 4913 C CA . ASP A 1 651 ? -11.157 -2.057 35.927 1.00 80.31 651 ASP A CA 1
ATOM 4914 C C . ASP A 1 651 ? -12.705 -2.124 35.876 1.00 80.31 651 ASP A C 1
ATOM 4916 O O . ASP A 1 651 ? -13.377 -1.102 35.765 1.00 80.31 651 ASP A O 1
ATOM 4920 N N . VAL A 1 652 ? -13.297 -3.321 35.970 1.00 77.56 652 VAL A N 1
ATOM 4921 C CA . VAL A 1 652 ? -14.737 -3.556 35.685 1.00 77.56 652 VAL A CA 1
ATOM 4922 C C . VAL A 1 652 ? -15.669 -3.447 36.896 1.00 77.56 652 VAL A C 1
ATOM 4924 O O . VAL A 1 652 ? -16.887 -3.504 36.765 1.00 77.56 652 VAL A O 1
ATOM 4927 N N . ASN A 1 653 ? -15.100 -3.338 38.092 1.00 71.44 653 ASN A N 1
ATOM 4928 C CA . ASN A 1 653 ? -15.830 -3.316 39.362 1.00 71.44 653 ASN A CA 1
ATOM 4929 C C . ASN A 1 653 ? -15.263 -2.229 40.282 1.00 71.44 653 ASN A C 1
ATOM 4931 O O . ASN A 1 653 ? -14.970 -2.447 41.458 1.00 71.44 653 ASN A O 1
ATOM 4935 N N . VAL A 1 654 ? -15.022 -1.057 39.703 1.00 65.88 654 VAL A N 1
ATOM 4936 C CA . VAL A 1 654 ? -14.789 0.161 40.472 1.00 65.88 654 VAL A CA 1
ATOM 4937 C C . VAL A 1 654 ? -16.174 0.699 40.812 1.00 65.88 654 VAL A C 1
ATOM 4939 O O . VAL A 1 654 ? -16.991 0.875 39.911 1.00 65.88 654 VAL A O 1
ATOM 4942 N N . GLY A 1 655 ? -16.480 0.921 42.093 1.00 62.41 655 GLY A N 1
ATOM 4943 C CA . GLY A 1 655 ? -17.682 1.690 42.432 1.00 62.41 655 GLY A CA 1
ATOM 4944 C C . GLY A 1 655 ? -17.657 3.017 41.667 1.00 62.41 655 GLY A C 1
ATOM 4945 O O . GLY A 1 655 ? -16.575 3.542 41.406 1.00 62.41 655 GLY A O 1
ATOM 4946 N N . ALA A 1 656 ? -18.812 3.541 41.266 1.00 69.94 656 ALA A N 1
ATOM 4947 C CA . ALA A 1 656 ? -18.832 4.851 40.629 1.00 69.94 656 ALA A CA 1
ATOM 4948 C C . ALA A 1 656 ? -18.311 5.919 41.611 1.00 69.94 656 ALA A C 1
ATOM 4950 O O . ALA A 1 656 ? -18.536 5.771 42.821 1.00 69.94 656 ALA A O 1
ATOM 4951 N N . PRO A 1 657 ? -17.652 6.992 41.131 1.00 81.81 657 PRO A N 1
ATOM 4952 C CA . PRO A 1 657 ? -17.302 8.115 41.989 1.00 81.81 657 PRO A CA 1
ATOM 4953 C C . PRO A 1 657 ? -18.523 8.624 42.755 1.00 81.81 657 PRO A C 1
ATOM 4955 O O . PRO A 1 657 ? -19.647 8.599 42.255 1.00 81.81 657 PRO A O 1
ATOM 4958 N N . THR A 1 658 ? -18.342 9.094 43.977 1.00 86.88 658 THR A N 1
ATOM 4959 C CA . THR A 1 658 ? -19.404 9.806 44.693 1.00 86.88 658 THR A CA 1
ATOM 4960 C C . THR A 1 658 ? -19.695 11.141 44.008 1.00 86.88 658 THR A C 1
ATOM 4962 O O . THR A 1 658 ? -18.829 11.709 43.345 1.00 86.88 658 THR A O 1
ATOM 4965 N N . PHE A 1 659 ? -20.901 11.693 44.182 1.00 89.12 659 PHE A N 1
ATOM 4966 C CA . PHE A 1 659 ? -21.198 13.018 43.627 1.00 89.12 659 PHE A CA 1
ATOM 4967 C C . PHE A 1 659 ? -20.232 14.088 44.156 1.00 89.12 659 PHE A C 1
ATOM 4969 O O . PHE A 1 659 ? -19.800 14.950 43.397 1.00 89.12 659 PHE A O 1
ATOM 4976 N N . ASP A 1 660 ? -19.827 13.987 45.425 1.00 89.12 660 ASP A N 1
ATOM 4977 C CA . ASP A 1 660 ? -18.873 14.910 46.046 1.00 89.12 660 ASP A CA 1
ATOM 4978 C C . ASP A 1 660 ? -17.505 14.908 45.345 1.00 89.12 660 ASP A C 1
ATOM 4980 O O . ASP A 1 660 ? -16.864 15.950 45.198 1.00 89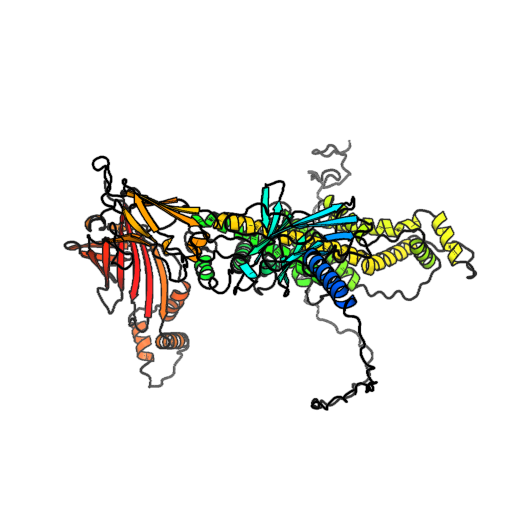.12 660 ASP A O 1
ATOM 4984 N N . GLU A 1 661 ? -17.074 13.745 44.854 1.00 90.19 661 GLU A N 1
ATOM 4985 C CA . GLU A 1 661 ? -15.854 13.591 44.062 1.00 90.19 661 GLU A CA 1
ATOM 4986 C C . GLU A 1 661 ? -15.982 14.182 42.651 1.00 90.19 661 GLU A C 1
ATOM 4988 O O . GLU A 1 661 ? -14.963 14.545 42.062 1.00 90.19 661 GLU A O 1
ATOM 4993 N N . LEU A 1 662 ? -17.199 14.349 42.123 1.00 91.00 662 LEU A N 1
ATOM 4994 C CA . LEU A 1 662 ? -17.443 14.979 40.821 1.00 91.00 662 LEU A CA 1
ATOM 4995 C C . LEU A 1 662 ? -17.457 16.510 40.882 1.00 91.00 662 LEU A C 1
ATOM 4997 O O . LEU A 1 662 ? -17.197 17.145 39.861 1.00 91.00 662 LEU A O 1
ATOM 5001 N N . ILE A 1 663 ? -17.736 17.102 42.051 1.00 92.88 663 ILE A N 1
ATOM 5002 C CA . ILE A 1 663 ? -17.846 18.559 42.229 1.00 92.88 663 ILE A CA 1
ATOM 5003 C C . ILE A 1 663 ? -16.488 19.235 42.028 1.00 92.88 663 ILE A C 1
ATOM 5005 O O . ILE A 1 663 ? -15.565 19.035 42.821 1.00 92.88 663 ILE A O 1
ATOM 5009 N N . GLY A 1 664 ? -16.382 20.124 41.042 1.00 92.31 664 GLY A N 1
ATOM 5010 C CA . GLY A 1 664 ? -15.189 20.922 40.768 1.00 92.31 664 GLY A CA 1
ATOM 5011 C C . GLY A 1 664 ? -15.063 21.333 39.305 1.00 92.31 664 GLY A C 1
ATOM 5012 O O . GLY A 1 664 ? -15.955 21.063 38.504 1.00 92.31 664 GLY A O 1
ATOM 5013 N N . ALA A 1 665 ? -13.949 21.992 38.981 1.00 92.25 665 ALA A N 1
ATOM 5014 C CA . ALA A 1 665 ? -13.587 22.365 37.617 1.00 92.25 665 ALA A CA 1
ATOM 5015 C C . ALA A 1 665 ? -12.798 21.243 36.924 1.00 92.25 665 ALA A C 1
ATOM 5017 O O . ALA A 1 665 ? -11.937 20.611 37.544 1.00 92.25 665 ALA A O 1
ATOM 5018 N N . TYR A 1 666 ? -13.108 21.031 35.651 1.00 93.12 666 TYR A N 1
ATOM 5019 C CA . TYR A 1 666 ? -12.456 20.128 34.710 1.00 93.12 666 TYR A CA 1
ATOM 5020 C C . TYR A 1 666 ? -11.740 21.007 33.682 1.00 93.12 666 TYR A C 1
ATOM 5022 O O . TYR A 1 666 ? -12.311 21.400 32.666 1.00 93.12 666 TYR A O 1
ATOM 5030 N N . GLU A 1 667 ? -10.513 21.403 34.022 1.00 90.12 667 GLU A N 1
ATOM 5031 C CA . GLU A 1 667 ? -9.707 22.361 33.247 1.00 90.12 667 GLU A CA 1
ATOM 5032 C C . GLU A 1 667 ? -9.259 21.790 31.894 1.00 90.12 667 GLU A C 1
ATOM 5034 O O . GLU A 1 667 ? -9.023 22.539 30.955 1.00 90.12 667 GLU A O 1
ATOM 5039 N N . ASP A 1 668 ? -9.150 20.463 31.793 1.00 85.31 668 ASP A N 1
ATOM 5040 C CA . ASP A 1 668 ? -8.842 19.726 30.562 1.00 85.31 668 ASP A CA 1
ATOM 5041 C C . ASP A 1 668 ? -10.105 19.339 29.772 1.00 85.31 668 ASP A C 1
ATOM 5043 O O . ASP A 1 668 ? -10.044 18.494 28.879 1.00 85.31 668 ASP A O 1
ATOM 5047 N N . GLY A 1 669 ? -11.254 19.922 30.130 1.00 86.31 669 GLY A N 1
ATOM 5048 C CA . GLY A 1 669 ? -12.526 19.661 29.479 1.00 86.31 669 GLY A CA 1
ATOM 5049 C C . GLY A 1 669 ? -12.460 19.932 27.977 1.00 86.31 669 GLY A C 1
ATOM 5050 O O . GLY A 1 669 ? -11.917 20.943 27.528 1.00 86.31 669 GLY A O 1
ATOM 5051 N N . THR A 1 670 ? -13.042 19.032 27.196 1.00 80.94 670 THR A N 1
ATOM 5052 C CA . THR A 1 670 ? -13.150 19.126 25.741 1.00 80.94 670 THR A CA 1
ATOM 5053 C C . THR A 1 670 ? -14.593 18.935 25.295 1.00 80.94 670 THR A C 1
ATOM 5055 O O . THR A 1 670 ? -15.364 18.211 25.933 1.00 80.94 670 THR A O 1
ATOM 5058 N N . LEU A 1 671 ? -14.945 19.592 24.190 1.00 85.38 671 LEU A N 1
ATOM 5059 C CA . LEU A 1 671 ? -16.230 19.478 23.511 1.00 85.38 671 LEU A CA 1
ATOM 5060 C C . LEU A 1 671 ? -15.989 19.202 22.027 1.00 85.38 671 LEU A C 1
ATOM 5062 O O . LEU A 1 671 ? -15.281 19.959 21.364 1.00 85.38 671 LEU A O 1
ATOM 5066 N N . THR A 1 672 ? -16.602 18.145 21.499 1.00 78.00 672 THR A N 1
ATOM 5067 C CA . THR A 1 672 ? -16.542 17.787 20.072 1.00 78.00 672 THR A CA 1
ATOM 5068 C C . THR A 1 672 ? -17.947 17.666 19.515 1.00 78.00 672 THR A C 1
ATOM 5070 O O . THR A 1 672 ? -18.754 16.935 20.074 1.00 78.00 672 THR A O 1
ATOM 5073 N N . ILE A 1 673 ? -18.257 18.345 18.414 1.00 78.19 673 ILE A N 1
ATOM 5074 C CA . ILE A 1 673 ? -19.555 18.190 17.745 1.00 78.19 673 ILE A CA 1
ATOM 5075 C C . ILE A 1 673 ? -19.524 16.881 16.949 1.00 78.19 673 ILE A C 1
ATOM 5077 O O . ILE A 1 673 ? -18.6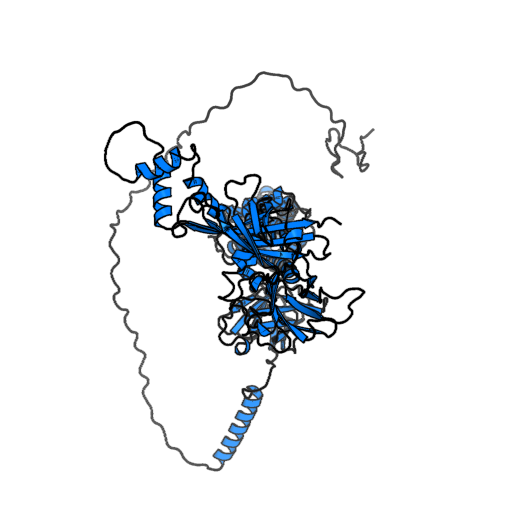88 16.726 16.065 1.00 78.19 673 ILE A O 1
ATOM 5081 N N . THR A 1 674 ? -20.399 15.928 17.265 1.00 66.62 674 THR A N 1
ATOM 5082 C CA . THR A 1 674 ? -20.460 14.610 16.603 1.00 66.62 674 THR A CA 1
ATOM 5083 C C . THR A 1 674 ? -21.498 14.573 15.489 1.00 66.62 674 THR A C 1
ATOM 5085 O O . THR A 1 674 ? -21.339 13.836 14.520 1.00 66.62 674 THR A O 1
ATOM 5088 N N . SER A 1 675 ? -22.546 15.392 15.587 1.00 78.19 675 SER A N 1
ATOM 5089 C CA . SER A 1 675 ? -23.503 15.600 14.502 1.00 78.19 675 SER A CA 1
ATOM 5090 C C . SER A 1 675 ? -24.233 16.929 14.649 1.00 78.19 675 SER A C 1
ATOM 5092 O O . SER A 1 675 ? -24.374 17.461 15.752 1.00 78.19 675 SER A O 1
ATOM 5094 N N . VAL A 1 676 ? -24.728 17.443 13.527 1.00 81.81 676 VAL A N 1
ATOM 5095 C CA . VAL A 1 676 ? -25.595 18.620 13.472 1.00 81.81 676 VAL A CA 1
ATOM 5096 C C . VAL A 1 676 ? -26.804 18.278 12.614 1.00 81.81 676 VAL A C 1
ATOM 5098 O O . VAL A 1 676 ? -26.671 17.719 11.528 1.00 81.81 676 VAL A O 1
ATOM 5101 N N . PHE A 1 677 ? -27.988 18.613 13.108 1.00 84.31 677 PHE A N 1
ATOM 5102 C CA . PHE A 1 677 ? -29.239 18.518 12.377 1.00 84.31 677 PHE A CA 1
ATOM 5103 C C . PHE A 1 677 ? -29.820 19.916 12.183 1.00 84.31 677 PHE A C 1
ATOM 5105 O O . PHE A 1 677 ? -29.998 20.655 13.150 1.00 84.31 677 PHE A O 1
ATOM 5112 N N . ILE A 1 678 ? -30.153 20.246 10.934 1.00 82.62 678 ILE A N 1
ATOM 5113 C CA . ILE A 1 678 ? -30.844 21.477 10.536 1.00 82.62 678 ILE A CA 1
ATOM 5114 C C . ILE A 1 678 ? -31.998 21.069 9.619 1.00 82.62 678 ILE A C 1
ATOM 5116 O O . ILE A 1 678 ? -31.754 20.421 8.598 1.00 82.62 678 ILE A O 1
ATOM 5120 N N . SER A 1 679 ? -33.239 21.430 9.959 1.00 82.06 679 SER A N 1
ATOM 5121 C CA . SER A 1 679 ? -34.400 21.115 9.120 1.00 82.06 679 SER A CA 1
ATOM 5122 C C . SER A 1 679 ? -34.346 21.852 7.779 1.00 82.06 679 SER A C 1
ATOM 5124 O O . SER A 1 679 ? -33.810 22.955 7.678 1.00 82.06 679 SER A O 1
ATOM 5126 N N . ASP A 1 680 ? -34.948 21.265 6.739 1.00 82.31 680 ASP A N 1
ATOM 5127 C CA . ASP A 1 680 ? -35.035 21.890 5.409 1.00 82.31 680 ASP A CA 1
ATOM 5128 C C . ASP A 1 680 ? -35.713 23.270 5.464 1.00 82.31 680 ASP A C 1
ATOM 5130 O O . ASP A 1 680 ? -35.332 24.186 4.735 1.00 82.31 680 ASP A O 1
ATOM 5134 N N . THR A 1 681 ? -36.709 23.422 6.347 1.00 81.00 681 THR A N 1
ATOM 5135 C CA . THR A 1 681 ? -37.423 24.686 6.570 1.00 81.00 681 THR A CA 1
ATOM 5136 C C . THR A 1 681 ? -36.478 25.747 7.121 1.00 81.00 681 THR A C 1
ATOM 5138 O O . THR A 1 681 ? -36.374 26.825 6.539 1.00 81.00 681 THR A O 1
ATOM 5141 N N . LEU A 1 682 ? -35.746 25.423 8.192 1.00 78.50 682 LEU A N 1
ATOM 5142 C CA . LEU A 1 682 ? -34.805 26.348 8.815 1.00 78.50 682 LEU A CA 1
ATOM 5143 C C . LEU A 1 682 ? -33.646 26.679 7.866 1.00 78.50 682 LEU A C 1
ATOM 5145 O O . LEU A 1 682 ? -33.265 27.837 7.735 1.00 78.50 682 LEU A O 1
ATOM 5149 N N . ARG A 1 683 ? -33.129 25.688 7.132 1.00 79.62 683 ARG A N 1
ATOM 5150 C CA . ARG A 1 683 ? -32.065 25.884 6.137 1.00 79.62 683 ARG A CA 1
ATOM 5151 C C . ARG A 1 683 ? -32.485 26.880 5.051 1.00 79.62 683 ARG A C 1
ATOM 5153 O O . ARG A 1 683 ? -31.750 27.820 4.767 1.00 79.62 683 ARG A O 1
ATOM 5160 N N . ALA A 1 684 ? -33.695 26.733 4.509 1.00 76.25 684 ALA A N 1
ATOM 5161 C CA . ALA A 1 684 ? -34.227 27.661 3.512 1.00 76.25 684 ALA A CA 1
ATOM 5162 C C . ALA A 1 684 ? -34.447 29.083 4.068 1.00 76.25 684 ALA A C 1
ATOM 5164 O O . ALA A 1 684 ? -34.305 30.062 3.336 1.00 76.25 684 ALA A O 1
ATOM 5165 N N . GLU A 1 685 ? -34.798 29.224 5.348 1.00 71.81 685 GLU A N 1
ATOM 5166 C CA . GLU A 1 685 ? -34.940 30.529 6.008 1.00 71.81 685 GLU A CA 1
ATOM 5167 C C . GLU A 1 685 ? -33.581 31.218 6.229 1.00 71.81 685 GLU A C 1
ATOM 5169 O O . GLU A 1 685 ? -33.444 32.414 5.954 1.00 71.81 685 GLU A O 1
ATOM 5174 N N . LEU A 1 686 ? -32.556 30.466 6.643 1.00 69.50 686 LEU A N 1
ATOM 5175 C CA . LEU A 1 686 ? -31.194 30.972 6.855 1.00 69.50 686 LEU A CA 1
ATOM 5176 C C . LEU A 1 686 ? -30.503 31.387 5.542 1.00 69.50 686 LEU A C 1
ATOM 5178 O O . LEU A 1 686 ? -29.814 32.403 5.502 1.00 69.50 686 LEU A O 1
ATOM 5182 N N . GLU A 1 687 ? -30.722 30.656 4.447 1.00 67.94 687 GLU A N 1
ATOM 5183 C CA . GLU A 1 687 ? -30.153 30.990 3.131 1.00 67.94 687 GLU A CA 1
ATOM 5184 C C . GLU A 1 687 ? -30.771 32.260 2.515 1.00 67.94 687 GLU A C 1
ATOM 5186 O O . GLU A 1 687 ? -30.097 33.000 1.794 1.00 67.94 687 GLU A O 1
ATOM 5191 N N . ASN A 1 688 ? -32.046 32.548 2.807 1.00 62.34 688 ASN A N 1
ATOM 5192 C CA . ASN A 1 688 ? -32.727 33.736 2.287 1.00 62.34 688 ASN A CA 1
ATOM 5193 C C . ASN A 1 688 ? -32.295 35.027 3.003 1.00 62.34 688 ASN A C 1
ATOM 5195 O O . ASN A 1 688 ? -32.191 36.071 2.353 1.00 62.34 688 ASN A O 1
ATOM 5199 N N . SER A 1 689 ? -31.997 34.969 4.304 1.00 54.16 689 SER A N 1
ATOM 5200 C CA . SER A 1 689 ? -31.598 36.138 5.104 1.00 54.16 689 SER A CA 1
ATOM 5201 C C . SER A 1 689 ? -30.169 36.623 4.818 1.00 54.16 689 SER A C 1
ATOM 5203 O O . SER A 1 689 ? -29.910 37.824 4.858 1.00 54.16 689 SER A O 1
ATOM 5205 N N . ALA A 1 690 ? -29.259 35.736 4.400 1.00 46.28 690 ALA A N 1
ATOM 5206 C CA . ALA A 1 690 ? -27.908 36.102 3.955 1.00 46.28 690 ALA A CA 1
ATOM 5207 C C . ALA A 1 690 ? -27.880 36.901 2.628 1.00 46.28 690 ALA A C 1
ATOM 5209 O O . ALA A 1 690 ? -26.852 37.466 2.254 1.00 46.28 690 ALA A O 1
ATOM 5210 N N . SER A 1 691 ? -29.000 36.963 1.895 1.00 44.31 691 SER A N 1
ATOM 5211 C CA . SER A 1 691 ? -29.089 37.637 0.590 1.00 44.31 691 SER A CA 1
ATOM 5212 C C . SER A 1 691 ? -29.510 39.115 0.652 1.00 44.31 691 SER A C 1
ATOM 5214 O O . SER A 1 691 ? -29.477 39.798 -0.374 1.00 44.31 691 SER A O 1
ATOM 5216 N N . SER A 1 692 ? -29.875 39.637 1.831 1.00 44.47 692 SER A N 1
ATOM 5217 C CA . SER A 1 692 ? -30.437 40.987 1.998 1.00 44.47 692 SER A CA 1
ATOM 5218 C C . SER A 1 692 ? -29.445 42.055 2.490 1.00 44.47 692 SER A C 1
ATOM 5220 O O . SER A 1 692 ? -29.858 43.034 3.106 1.00 44.47 692 SER A O 1
ATOM 5222 N N . GLU A 1 693 ? -28.147 41.942 2.177 1.00 41.19 693 GLU A N 1
ATOM 5223 C CA . GLU A 1 693 ? -27.150 43.001 2.459 1.00 41.19 693 GLU A CA 1
ATOM 5224 C C . GLU A 1 693 ? -27.314 44.289 1.615 1.00 41.19 693 GLU A C 1
ATOM 5226 O O . GLU A 1 693 ? -26.509 45.213 1.732 1.00 41.19 693 GLU A O 1
ATOM 5231 N N . ASP A 1 694 ? -28.361 44.417 0.796 1.00 42.25 694 ASP A N 1
ATOM 5232 C CA . ASP A 1 694 ? -28.644 45.651 0.055 1.00 42.25 694 ASP A CA 1
ATOM 5233 C C . ASP A 1 694 ? -30.050 46.179 0.365 1.00 42.25 694 ASP A C 1
ATOM 5235 O O . ASP A 1 694 ? -30.986 46.038 -0.419 1.00 42.25 694 ASP A O 1
ATOM 5239 N N . SER A 1 695 ? -30.214 46.819 1.526 1.00 39.16 695 SER A N 1
ATOM 5240 C CA . SER A 1 695 ? -31.392 47.648 1.805 1.00 39.16 695 SER A CA 1
ATOM 5241 C C . SER A 1 695 ? -31.028 49.134 1.820 1.00 39.16 695 SER A C 1
ATOM 5243 O O . SER A 1 695 ? -31.177 49.851 2.814 1.00 39.16 695 SER A O 1
ATOM 5245 N N . GLY A 1 696 ? -30.581 49.625 0.666 1.00 35.53 696 GLY A N 1
ATOM 5246 C CA . GLY A 1 696 ? -30.898 50.982 0.253 1.00 35.53 696 GLY A CA 1
ATOM 5247 C C . GLY A 1 696 ? -32.365 51.057 -0.178 1.00 35.53 696 GLY A C 1
ATOM 5248 O O . GLY A 1 696 ? -32.670 50.766 -1.324 1.00 35.53 696 GLY A O 1
ATOM 5249 N N . ASP A 1 697 ? -33.238 51.466 0.745 1.00 40.09 697 ASP A N 1
ATOM 5250 C CA . ASP A 1 697 ? -34.544 52.103 0.504 1.00 40.09 697 ASP A CA 1
ATOM 5251 C C . ASP A 1 697 ? -35.451 51.486 -0.586 1.00 40.09 697 ASP A C 1
ATOM 5253 O O . ASP A 1 697 ? -35.355 51.820 -1.765 1.00 40.09 697 ASP A O 1
ATOM 5257 N N . SER A 1 698 ? -36.456 50.705 -0.180 1.00 32.56 698 SER A N 1
ATOM 5258 C CA . SER A 1 698 ? -37.808 50.904 -0.726 1.00 32.56 698 SER A CA 1
ATOM 5259 C C . SER A 1 698 ? -38.878 50.246 0.141 1.00 32.56 698 SER A C 1
ATOM 5261 O O . SER A 1 698 ? -38.781 49.084 0.516 1.00 32.56 698 SER A O 1
ATOM 5263 N N . GLY A 1 699 ? -39.914 51.022 0.462 1.00 41.09 699 GLY A N 1
ATOM 5264 C CA . GLY A 1 699 ? -41.076 50.550 1.203 1.00 41.09 699 GLY A CA 1
ATOM 5265 C C . GLY A 1 699 ? -41.954 49.586 0.404 1.00 41.09 699 GLY A C 1
ATOM 5266 O O . GLY A 1 699 ? -42.280 49.836 -0.758 1.00 41.09 699 GLY A O 1
ATOM 5267 N N . GLY A 1 700 ? -42.410 48.545 1.090 1.00 32.00 700 GLY A N 1
ATOM 5268 C CA . GLY A 1 700 ? -43.460 47.625 0.673 1.00 32.00 700 GLY A CA 1
ATOM 5269 C C . GLY A 1 700 ? -43.856 46.758 1.865 1.00 32.00 700 GLY A C 1
ATOM 5270 O O . GLY A 1 700 ? -43.012 46.105 2.454 1.00 32.00 700 GLY A O 1
ATOM 5271 N N . ASP A 1 701 ? -45.120 46.845 2.256 1.00 44.22 701 ASP A N 1
ATOM 5272 C CA . ASP A 1 701 ? -45.765 46.084 3.325 1.00 44.22 701 ASP A CA 1
ATOM 5273 C C . ASP A 1 701 ? -46.238 44.739 2.761 1.00 44.22 701 ASP A C 1
ATOM 5275 O O . ASP A 1 701 ? -47.164 44.769 1.953 1.00 44.22 701 ASP A O 1
ATOM 5279 N N . ASP A 1 702 ? -45.616 43.619 3.161 1.00 32.75 702 ASP A N 1
ATOM 5280 C CA . ASP A 1 702 ? -46.271 42.324 3.433 1.00 32.75 702 ASP A CA 1
ATOM 5281 C C . ASP A 1 702 ? -45.303 41.131 3.599 1.00 32.75 702 ASP A C 1
ATOM 5283 O O . ASP A 1 702 ? -44.939 40.438 2.654 1.00 32.75 702 ASP A O 1
ATOM 5287 N N . GLY A 1 703 ? -45.009 40.759 4.847 1.00 33.50 703 GLY A N 1
ATOM 5288 C CA . GLY A 1 703 ? -44.482 39.426 5.131 1.00 33.50 703 GLY A CA 1
ATOM 5289 C C . GLY A 1 703 ? -44.093 39.233 6.584 1.00 33.50 703 GLY A C 1
ATOM 5290 O O . GLY A 1 703 ? -43.218 39.915 7.091 1.00 33.50 703 GLY A O 1
ATOM 5291 N N . ASN A 1 704 ? -44.692 38.245 7.242 1.00 40.62 704 ASN A N 1
ATOM 5292 C CA . ASN A 1 704 ? -44.373 37.764 8.595 1.00 40.62 704 ASN A CA 1
ATOM 5293 C C . ASN A 1 704 ? -42.933 37.189 8.728 1.00 40.62 704 ASN A C 1
ATOM 5295 O O . ASN A 1 704 ? -42.669 36.436 9.658 1.00 40.62 704 ASN A O 1
ATOM 5299 N N . LEU A 1 705 ? -42.060 37.482 7.756 1.00 34.94 705 LEU A N 1
ATOM 5300 C CA . LEU A 1 705 ? -40.747 36.893 7.507 1.00 34.94 705 LEU A CA 1
ATOM 5301 C C . LEU A 1 705 ? -39.625 37.863 7.916 1.00 34.94 705 LEU A C 1
ATOM 5303 O O . LEU A 1 705 ? -38.724 37.450 8.633 1.00 34.94 705 LEU A O 1
ATOM 5307 N N . ASP A 1 706 ? -39.752 39.161 7.604 1.00 43.91 706 ASP A N 1
ATOM 5308 C CA . ASP A 1 706 ? -38.773 40.179 8.029 1.00 43.91 706 ASP A CA 1
ATOM 5309 C C . ASP A 1 706 ? -38.774 40.362 9.553 1.00 43.91 706 ASP A C 1
ATOM 5311 O O . ASP A 1 706 ? -37.724 40.489 10.171 1.00 43.91 706 ASP A O 1
ATOM 5315 N N . ALA A 1 707 ? -39.943 40.248 10.193 1.00 41.31 707 ALA A N 1
ATOM 5316 C CA . ALA A 1 707 ? -40.078 40.393 11.642 1.00 41.31 707 ALA A CA 1
ATOM 5317 C C . ALA A 1 707 ? -39.372 39.287 12.450 1.00 41.31 707 ALA A C 1
ATOM 5319 O O . ALA A 1 707 ? -39.083 39.499 13.624 1.00 41.31 707 ALA A O 1
ATOM 5320 N N . PHE A 1 708 ? -39.123 38.113 11.858 1.00 39.06 708 PHE A N 1
ATOM 5321 C CA . PHE A 1 708 ? -38.515 36.978 12.561 1.00 39.06 708 PHE A CA 1
ATOM 5322 C C . PHE A 1 708 ? -36.986 37.099 12.592 1.00 39.06 708 PHE A C 1
ATOM 5324 O O . PHE A 1 708 ? -36.367 36.964 13.645 1.00 39.06 708 PHE A O 1
ATOM 5331 N N . THR A 1 709 ? -36.383 37.452 11.456 1.00 42.81 709 THR A N 1
ATOM 5332 C CA . THR A 1 709 ? -34.955 37.783 11.341 1.00 42.81 709 THR A CA 1
ATOM 5333 C C . THR A 1 709 ? -34.599 39.110 12.001 1.00 42.81 709 THR A C 1
ATOM 5335 O O . THR A 1 709 ? -33.544 39.202 12.624 1.00 42.81 709 THR A O 1
ATOM 5338 N N . ASP A 1 710 ? -35.481 40.113 11.943 1.00 44.47 710 ASP A N 1
ATOM 5339 C CA . ASP A 1 710 ? -35.284 41.379 12.655 1.00 44.47 710 ASP A CA 1
ATOM 5340 C C . ASP A 1 710 ? -35.368 41.184 14.174 1.00 44.47 710 ASP A C 1
ATOM 5342 O O . ASP A 1 710 ? -34.564 41.770 14.893 1.00 44.47 710 ASP A O 1
ATOM 5346 N N . ALA A 1 711 ? -36.256 40.311 14.674 1.00 41.44 711 ALA A N 1
ATOM 5347 C CA . ALA A 1 711 ? -36.323 39.976 16.099 1.00 41.44 711 ALA A CA 1
ATOM 5348 C C . ALA A 1 711 ? -35.062 39.240 16.585 1.00 41.44 711 ALA A C 1
ATOM 5350 O O . ALA A 1 711 ? -34.511 39.606 17.619 1.00 41.44 711 ALA A O 1
ATOM 5351 N N . LEU A 1 712 ? -34.556 38.266 15.817 1.00 40.78 712 LEU A N 1
ATOM 5352 C CA . LEU A 1 712 ? -33.316 37.548 16.146 1.00 40.78 712 LEU A CA 1
ATOM 5353 C C . LEU A 1 712 ? -32.078 38.465 16.106 1.00 40.78 712 LEU A C 1
ATOM 5355 O O . LEU A 1 712 ? -31.194 38.348 16.957 1.00 40.78 712 LEU A O 1
ATOM 5359 N N . ASN A 1 713 ? -32.031 39.415 15.165 1.00 46.53 713 ASN A N 1
ATOM 5360 C CA . ASN A 1 713 ? -30.939 40.384 15.043 1.00 46.53 713 ASN A CA 1
ATOM 5361 C C . ASN A 1 713 ? -31.019 41.535 16.070 1.00 46.53 713 ASN A C 1
ATOM 5363 O O . ASN A 1 713 ? -29.970 42.000 16.530 1.00 46.53 713 ASN A O 1
ATOM 5367 N N . GLU A 1 714 ? -32.221 41.999 16.449 1.00 45.69 714 GLU A N 1
ATOM 5368 C CA . GLU A 1 714 ? -32.420 43.013 17.504 1.00 45.69 714 GLU A CA 1
ATOM 5369 C C . GLU A 1 714 ? -32.185 42.449 18.913 1.00 45.69 714 GLU A C 1
ATOM 5371 O O . GLU A 1 714 ? -31.680 43.176 19.773 1.00 45.69 714 GLU A O 1
ATOM 5376 N N . GLU A 1 715 ? -32.507 41.176 19.164 1.00 41.22 715 GLU A N 1
ATOM 5377 C CA . GLU A 1 715 ? -32.358 40.545 20.483 1.00 41.22 715 GLU A CA 1
ATOM 5378 C C . GLU A 1 715 ? -30.896 40.169 20.804 1.00 41.22 715 GLU A C 1
ATOM 5380 O O . GLU A 1 715 ? -30.479 40.272 21.959 1.00 41.22 715 GLU A O 1
ATOM 5385 N N . TYR A 1 716 ? -30.075 39.852 19.790 1.00 45.94 716 TYR A N 1
ATOM 5386 C CA . TYR A 1 716 ? -28.700 39.344 19.963 1.00 45.94 716 TYR A CA 1
ATOM 5387 C C . TYR A 1 716 ? -27.607 40.152 19.236 1.00 45.94 716 TYR A C 1
ATOM 5389 O O . TYR A 1 716 ? -26.623 39.604 18.743 1.00 45.94 716 TYR A O 1
ATOM 5397 N N . ALA A 1 717 ? -27.746 41.481 19.216 1.00 40.97 717 ALA A N 1
ATOM 5398 C CA . ALA A 1 717 ? -26.658 42.442 18.984 1.00 40.97 717 ALA A CA 1
ATOM 5399 C C . ALA A 1 717 ? -25.706 42.145 17.796 1.00 40.97 717 ALA A C 1
ATOM 5401 O O . ALA A 1 717 ? -24.487 42.274 17.928 1.00 40.97 717 ALA A O 1
ATOM 5402 N N . GLY A 1 718 ? -26.249 41.826 16.617 1.00 45.00 718 GLY A N 1
ATOM 5403 C CA . GLY A 1 718 ? -25.487 41.843 15.360 1.00 45.00 718 GLY A CA 1
ATOM 5404 C C . GLY A 1 718 ? -24.497 40.691 15.137 1.00 45.00 718 GLY A C 1
ATOM 5405 O O . GLY A 1 718 ? -23.498 40.890 14.444 1.00 45.00 718 GLY A O 1
ATOM 5406 N N . CYS A 1 719 ? -24.744 39.503 15.693 1.00 46.59 719 CYS A N 1
ATOM 5407 C CA . CYS A 1 719 ? -24.047 38.281 15.281 1.00 46.59 719 CYS A CA 1
ATOM 5408 C C . CYS A 1 719 ? -24.689 37.682 14.014 1.00 46.59 719 CYS A C 1
ATOM 5410 O O . CYS A 1 719 ? -25.907 37.558 13.941 1.00 46.59 719 CYS A O 1
ATOM 5412 N N . ASP A 1 720 ? -23.876 37.277 13.034 1.00 62.97 720 ASP A N 1
ATOM 5413 C CA . ASP A 1 720 ? -24.307 36.496 11.863 1.00 62.97 720 ASP A CA 1
ATOM 5414 C C . ASP A 1 720 ? -24.686 35.068 12.297 1.00 62.97 720 ASP A C 1
ATOM 5416 O O . ASP A 1 720 ? -23.890 34.131 12.234 1.00 62.97 720 ASP A O 1
ATOM 5420 N N . ILE A 1 721 ? -25.898 34.923 12.836 1.00 58.91 721 ILE A N 1
ATOM 5421 C CA . ILE A 1 721 ? -26.418 33.660 13.377 1.00 58.91 721 ILE A CA 1
ATOM 5422 C C . ILE A 1 721 ? -26.541 32.604 12.267 1.00 58.91 721 ILE A C 1
ATOM 5424 O O . ILE A 1 721 ? -26.280 31.427 12.516 1.00 58.91 721 ILE A O 1
ATOM 5428 N N . ALA A 1 722 ? -26.872 33.014 11.038 1.00 63.16 722 ALA A N 1
ATOM 5429 C CA . ALA A 1 722 ? -26.970 32.115 9.890 1.00 63.16 722 ALA A CA 1
ATOM 5430 C C . ALA A 1 722 ? -25.604 31.537 9.500 1.00 63.16 722 ALA A C 1
ATOM 5432 O O . ALA A 1 722 ? -25.472 30.317 9.370 1.00 63.16 722 ALA A O 1
ATOM 5433 N N . GLY A 1 723 ? -24.579 32.387 9.396 1.00 62.75 723 GLY A N 1
ATOM 5434 C CA . GLY A 1 723 ? -23.201 31.947 9.194 1.00 62.75 723 GLY A CA 1
ATOM 5435 C C . GLY A 1 723 ? -22.697 31.061 10.335 1.00 62.75 723 GLY A C 1
ATOM 5436 O O . GLY A 1 723 ? -22.042 30.052 10.082 1.00 62.75 723 GLY A O 1
ATOM 5437 N N . ALA A 1 724 ? -23.055 31.374 11.585 1.00 64.62 724 ALA A N 1
ATOM 5438 C CA . ALA A 1 724 ? -22.674 30.567 12.742 1.00 64.62 724 ALA A CA 1
ATOM 5439 C C . ALA A 1 724 ? -23.294 29.157 12.715 1.00 64.62 724 ALA A C 1
ATOM 5441 O O . ALA A 1 724 ? -22.575 28.192 12.947 1.00 64.62 724 ALA A O 1
ATOM 5442 N N . LEU A 1 725 ? -24.588 29.020 12.398 1.00 69.25 725 LEU A N 1
ATOM 5443 C CA . LEU A 1 725 ? -25.280 27.722 12.323 1.00 69.25 725 LEU A CA 1
ATOM 5444 C C . LEU A 1 725 ? -24.763 26.851 11.179 1.00 69.25 725 LEU A C 1
ATOM 5446 O O . LEU A 1 725 ? -24.499 25.670 11.389 1.00 69.25 725 LEU A O 1
ATOM 5450 N N . MET A 1 726 ? -24.591 27.428 9.987 1.00 68.69 726 MET A N 1
ATOM 5451 C CA . MET A 1 726 ? -24.043 26.694 8.842 1.00 68.69 726 MET A CA 1
ATOM 5452 C C . MET A 1 726 ? -22.580 26.293 9.079 1.00 68.69 726 MET A C 1
ATOM 5454 O O . MET A 1 726 ? -22.177 25.194 8.711 1.00 68.69 726 MET A O 1
ATOM 5458 N N . GLY A 1 727 ? -21.805 27.131 9.774 1.00 70.19 727 GLY A N 1
ATOM 5459 C CA . GLY A 1 727 ? -20.426 26.824 10.154 1.00 70.19 727 GLY A CA 1
ATOM 5460 C C . GLY A 1 727 ? -20.279 25.692 11.179 1.00 70.19 727 GLY A C 1
ATOM 5461 O O . GLY A 1 727 ? -19.186 25.149 11.311 1.00 70.19 727 GLY A O 1
ATOM 5462 N N . LEU A 1 728 ? -21.341 25.291 11.893 1.00 72.25 728 LEU A N 1
ATOM 5463 C CA . LEU A 1 728 ? -21.271 24.156 12.826 1.00 72.25 728 LEU A CA 1
ATOM 5464 C C . LEU A 1 728 ? -21.098 22.819 12.099 1.00 72.25 728 LEU A C 1
ATOM 5466 O O . LEU A 1 728 ? -20.413 21.944 12.624 1.00 72.25 728 LEU A O 1
ATOM 5470 N N . GLU A 1 729 ? -21.669 22.660 10.898 1.00 71.19 729 GLU A N 1
ATOM 5471 C CA . GLU A 1 729 ? -21.455 21.457 10.076 1.00 71.19 729 GLU A CA 1
ATOM 5472 C C . GLU A 1 729 ? -19.967 21.314 9.697 1.00 71.19 729 GLU A C 1
ATOM 5474 O O . GLU A 1 729 ? -19.438 20.204 9.683 1.00 71.19 729 GLU A O 1
ATOM 5479 N N . GLU A 1 730 ? -19.256 22.431 9.490 1.00 70.69 730 GLU A N 1
ATOM 5480 C CA . GLU A 1 730 ? -17.805 22.450 9.239 1.00 70.69 730 GLU A CA 1
ATOM 5481 C C . GLU A 1 730 ? -16.965 22.137 10.492 1.00 70.69 730 GLU A C 1
ATOM 5483 O O . GLU A 1 730 ? -15.786 21.803 10.378 1.00 70.69 730 GLU A O 1
ATOM 5488 N N . GLN A 1 731 ? -17.555 22.239 11.689 1.00 68.88 731 GLN A N 1
ATOM 5489 C CA . GLN A 1 731 ? -16.904 21.941 12.970 1.00 68.88 731 GLN A CA 1
ATOM 5490 C C . GLN A 1 731 ? -17.188 20.524 13.486 1.00 68.88 731 GLN A C 1
ATOM 5492 O O . GLN A 1 731 ? -16.696 20.156 14.557 1.00 68.88 731 GLN A O 1
ATOM 5497 N N . ILE A 1 732 ? -17.948 19.708 12.747 1.00 70.31 732 ILE A N 1
ATOM 5498 C CA . ILE A 1 732 ? -18.161 18.301 13.101 1.00 70.31 732 ILE A CA 1
ATOM 5499 C C . ILE A 1 732 ? -16.801 17.587 13.157 1.00 70.31 732 ILE A C 1
ATOM 5501 O O . ILE A 1 732 ? -16.005 17.646 12.223 1.00 70.31 732 ILE A O 1
ATOM 5505 N N . GLY A 1 733 ? -16.523 16.932 14.285 1.00 53.50 733 GLY A N 1
ATOM 5506 C CA . GLY A 1 733 ? -15.260 16.246 14.567 1.00 53.50 733 GLY A CA 1
ATOM 5507 C C . GLY A 1 733 ? -14.129 17.137 15.104 1.00 53.50 733 GLY A C 1
ATOM 5508 O O . GLY A 1 733 ? -13.071 16.613 15.453 1.00 53.50 733 GLY A O 1
ATOM 5509 N N . VAL A 1 734 ? -14.322 18.458 15.220 1.00 64.56 734 VAL A N 1
ATOM 5510 C CA . VAL A 1 734 ? -13.324 19.374 15.805 1.00 64.56 734 VAL A CA 1
ATOM 5511 C C . VAL A 1 734 ? -13.394 19.330 17.333 1.00 64.56 734 VAL A C 1
ATOM 5513 O O . VAL A 1 734 ? -14.427 19.644 17.925 1.00 64.56 734 VAL A O 1
ATOM 5516 N N . VAL A 1 735 ? -12.277 18.975 17.976 1.00 68.56 735 VAL A N 1
ATOM 5517 C CA . VAL A 1 735 ? -12.141 18.988 19.440 1.00 68.56 735 VAL A CA 1
ATOM 5518 C C . VAL A 1 735 ? -11.824 20.409 19.897 1.00 68.56 735 VAL A C 1
ATOM 5520 O O . VAL A 1 735 ? -10.749 20.935 19.615 1.00 68.56 735 VAL A O 1
ATOM 5523 N N . ASN A 1 736 ? -12.740 21.022 20.637 1.00 75.56 736 ASN A N 1
ATOM 5524 C CA . ASN A 1 736 ? -12.537 22.334 21.235 1.00 75.56 736 ASN A CA 1
ATOM 5525 C C . ASN A 1 736 ? -12.183 22.187 22.715 1.00 75.56 736 ASN A C 1
ATOM 5527 O O . ASN A 1 736 ? -12.884 21.498 23.457 1.00 75.56 736 ASN A O 1
ATOM 5531 N N . GLU A 1 737 ? -11.126 22.870 23.161 1.00 83.00 737 GLU A N 1
ATOM 5532 C CA . GLU A 1 737 ? -10.888 23.067 24.594 1.00 83.00 737 GLU A CA 1
ATOM 5533 C C . GLU A 1 737 ? -12.086 23.830 25.166 1.00 83.00 737 GLU A C 1
ATOM 5535 O O . GLU A 1 737 ? -12.423 24.935 24.738 1.00 83.00 737 GLU A O 1
ATOM 5540 N N . SER A 1 738 ? -12.798 23.191 26.082 1.00 85.38 738 SER A N 1
ATOM 5541 C CA . SER A 1 738 ? -14.038 23.689 26.663 1.00 85.38 738 SER A CA 1
ATOM 5542 C C . SER A 1 738 ? -14.092 23.249 28.120 1.00 85.38 738 SER A C 1
ATOM 5544 O O . SER A 1 738 ? -14.754 22.257 28.444 1.00 85.38 738 SER A O 1
ATOM 5546 N N . PRO A 1 739 ? -13.374 23.966 29.005 1.00 90.06 739 PRO A N 1
ATOM 5547 C CA . PRO A 1 739 ? -13.424 23.711 30.433 1.00 90.06 739 PRO A CA 1
ATOM 5548 C C . PRO A 1 739 ? -14.863 23.752 30.935 1.00 90.06 739 PRO A C 1
ATOM 5550 O O . PRO A 1 739 ? -15.683 24.548 30.470 1.00 90.06 739 PRO A O 1
ATOM 5553 N N . PHE A 1 740 ? -15.178 22.905 31.904 1.00 92.44 740 PHE A N 1
ATOM 5554 C CA . PHE A 1 740 ? -16.501 22.874 32.518 1.00 92.44 740 PHE A CA 1
ATOM 5555 C C . PHE A 1 740 ? -16.401 22.637 34.017 1.00 92.44 740 PHE A C 1
ATOM 5557 O O . PHE A 1 740 ? -15.359 22.251 34.548 1.00 92.44 740 PHE A O 1
ATOM 5564 N N . SER A 1 741 ? -17.498 22.864 34.730 1.00 93.38 741 SER A N 1
ATOM 5565 C CA . SER A 1 741 ? -17.565 22.599 36.159 1.00 93.38 741 SER A CA 1
ATOM 5566 C C . SER A 1 741 ? -18.880 21.963 36.582 1.00 93.38 741 SER A C 1
ATOM 5568 O O . SER A 1 741 ? -19.943 22.208 36.009 1.00 93.38 741 SER A O 1
ATOM 5570 N N . VAL A 1 742 ? -18.790 21.136 37.622 1.00 93.81 742 VAL A N 1
ATOM 5571 C CA . VAL A 1 742 ? -19.943 20.580 38.329 1.00 93.81 742 VAL A CA 1
ATOM 5572 C C . VAL A 1 742 ? -20.013 21.228 39.703 1.00 93.81 742 VAL A C 1
ATOM 5574 O O . VAL A 1 742 ? -19.057 21.181 40.479 1.00 93.81 742 VAL A O 1
ATOM 5577 N N . THR A 1 743 ? -21.150 21.835 40.017 1.00 92.56 743 THR A N 1
ATOM 5578 C CA . THR A 1 743 ? -21.417 22.479 41.310 1.00 92.56 743 THR A CA 1
ATOM 5579 C C . THR A 1 743 ? -22.471 21.702 42.088 1.00 92.56 743 THR A C 1
ATOM 5581 O O . THR A 1 743 ? -23.190 20.887 41.518 1.00 92.56 743 THR A O 1
ATOM 5584 N N . THR A 1 744 ? -22.586 21.951 43.394 1.00 90.94 744 THR A N 1
ATOM 5585 C CA . THR A 1 744 ? -23.609 21.324 44.245 1.00 90.94 744 THR A CA 1
ATOM 5586 C C . THR A 1 744 ? -24.829 22.222 44.430 1.00 90.94 744 THR A C 1
ATOM 5588 O O . THR A 1 744 ? -24.709 23.418 44.689 1.00 90.94 744 THR A O 1
ATOM 5591 N N . GLY A 1 745 ? -26.015 21.623 44.323 1.00 81.12 745 GLY A N 1
ATOM 5592 C CA . GLY A 1 745 ? -27.312 22.220 44.653 1.00 81.12 745 GLY A CA 1
ATOM 5593 C C . GLY A 1 745 ? -28.112 21.402 45.677 1.00 81.12 745 GLY A C 1
ATOM 5594 O O . GLY A 1 745 ? -29.165 21.852 46.127 1.00 81.12 745 GLY A O 1
ATOM 5595 N N . GLY A 1 746 ? -27.618 20.220 46.060 1.00 82.25 746 GLY A N 1
ATOM 5596 C CA . GLY A 1 746 ? -28.253 19.285 46.983 1.00 82.25 746 GLY A CA 1
ATOM 5597 C C . GLY A 1 746 ? -27.540 17.929 47.009 1.00 82.25 746 GLY A C 1
ATOM 5598 O O . GLY A 1 746 ? -26.470 17.758 46.426 1.00 82.25 746 GLY A O 1
ATOM 5599 N N . GLU A 1 747 ? -28.137 16.950 47.690 1.00 86.44 747 GLU A N 1
ATOM 5600 C CA . GLU A 1 747 ? -27.648 15.565 47.676 1.00 86.44 747 GLU A CA 1
ATOM 5601 C C . GLU A 1 747 ? -27.780 14.995 46.254 1.00 86.44 747 GLU A C 1
ATOM 5603 O O . GLU A 1 747 ? -28.866 15.039 45.670 1.00 86.44 747 GLU A O 1
ATOM 5608 N N . ASN A 1 748 ? -26.664 14.525 45.682 1.00 88.19 748 ASN A N 1
ATOM 5609 C CA . ASN A 1 748 ? -26.558 14.000 44.312 1.00 88.19 748 ASN A CA 1
ATOM 5610 C C . ASN A 1 748 ? -27.153 14.907 43.217 1.00 88.19 748 ASN A C 1
ATOM 5612 O O . ASN A 1 748 ? -27.625 14.426 42.189 1.00 88.19 748 ASN A O 1
ATOM 5616 N N . SER A 1 749 ? -27.189 16.220 43.438 1.00 92.81 749 SER A N 1
ATOM 5617 C CA . SER A 1 749 ? -27.768 17.161 42.482 1.00 92.81 749 SER A CA 1
ATOM 5618 C C . SER A 1 749 ? -27.059 18.505 42.504 1.00 92.81 749 SER A C 1
ATOM 5620 O O . SER A 1 749 ? -26.516 18.940 43.524 1.00 92.81 749 SER A O 1
ATOM 5622 N N . GLY A 1 750 ? -27.064 19.186 41.363 1.00 93.00 750 GLY A N 1
ATOM 5623 C CA . GLY A 1 750 ? -26.375 20.455 41.201 1.00 93.00 750 GLY A CA 1
ATOM 5624 C C . GLY A 1 750 ? -26.447 20.999 39.787 1.00 93.00 750 GLY A C 1
ATOM 5625 O O . GLY A 1 750 ? -27.458 20.800 39.114 1.00 93.00 750 GLY A O 1
ATOM 5626 N N . LEU A 1 751 ? -25.411 21.720 39.357 1.00 91.69 751 LEU A N 1
ATOM 5627 C CA . LEU A 1 751 ? -25.353 22.327 38.024 1.00 91.69 751 LEU A CA 1
ATOM 5628 C C . LEU A 1 751 ? -24.115 21.883 37.273 1.00 91.69 751 LEU A C 1
ATOM 5630 O O . LEU A 1 751 ? -23.029 21.847 37.847 1.00 91.69 751 LEU A O 1
ATOM 5634 N N . PHE A 1 752 ? -24.304 21.624 35.987 1.00 92.12 752 PHE A N 1
ATOM 5635 C CA . PHE A 1 752 ? -23.243 21.522 35.005 1.00 92.12 752 PHE A CA 1
ATOM 5636 C C . PHE A 1 752 ? -23.119 22.861 34.276 1.00 92.12 752 PHE A C 1
ATOM 5638 O O . PHE A 1 752 ? -24.108 23.371 33.741 1.00 92.12 752 PHE A O 1
ATOM 5645 N N . ILE A 1 753 ? -21.919 23.430 34.287 1.00 90.19 753 ILE A N 1
ATOM 5646 C CA . ILE A 1 753 ? -21.609 24.741 33.719 1.00 90.19 753 ILE A CA 1
ATOM 5647 C C . ILE A 1 753 ? -20.497 24.550 32.692 1.00 90.19 753 ILE A C 1
ATOM 5649 O O . ILE A 1 753 ? -19.418 24.081 33.049 1.00 90.19 753 ILE A O 1
ATOM 5653 N N . LEU A 1 754 ? -20.763 24.898 31.435 1.00 85.06 754 LEU A N 1
ATOM 5654 C CA . LEU A 1 754 ? -19.767 24.905 30.366 1.00 85.06 754 LEU A CA 1
ATOM 5655 C C . LEU A 1 754 ? -19.134 26.305 30.292 1.00 85.06 754 LEU A C 1
ATOM 5657 O O . LEU A 1 754 ? -19.853 27.295 30.166 1.00 85.06 754 LEU A O 1
ATOM 5661 N N . GLY A 1 755 ? -17.807 26.400 30.382 1.00 79.19 755 GLY A N 1
ATOM 5662 C CA . GLY A 1 755 ? -17.086 27.671 30.485 1.00 79.19 755 GLY A CA 1
ATOM 5663 C C . GLY A 1 755 ? -17.310 28.394 31.822 1.00 79.19 755 GLY A C 1
ATOM 5664 O O . GLY A 1 755 ? -17.455 27.763 32.869 1.00 79.19 755 GLY A O 1
ATOM 5665 N N . ASP A 1 756 ? -17.345 29.731 31.776 1.00 67.44 756 ASP A N 1
ATOM 5666 C CA . ASP A 1 756 ? -17.354 30.601 32.967 1.00 67.44 756 ASP A CA 1
ATOM 5667 C C . ASP A 1 756 ? -18.726 31.230 33.290 1.00 67.44 756 ASP A C 1
ATOM 5669 O O . ASP A 1 756 ? -18.849 31.977 34.266 1.00 67.44 756 ASP A O 1
ATOM 5673 N N . SER A 1 757 ? -19.758 30.979 32.476 1.00 67.69 757 SER A N 1
ATOM 5674 C CA . SER A 1 757 ? -21.074 31.616 32.623 1.00 67.69 757 SER A CA 1
ATOM 5675 C C . SER A 1 757 ? -22.129 30.648 33.147 1.00 67.69 757 SER A C 1
ATOM 5677 O O . SER A 1 757 ? -22.305 29.560 32.611 1.00 67.69 757 SER A O 1
ATOM 5679 N N . GLU A 1 758 ? -22.895 31.064 34.161 1.00 69.50 758 GLU A N 1
ATOM 5680 C CA . GLU A 1 758 ? -24.101 30.334 34.584 1.00 69.50 758 GLU A CA 1
ATOM 5681 C C . GLU A 1 758 ? -25.263 30.474 33.577 1.00 69.50 758 GLU A C 1
ATOM 5683 O O . GLU A 1 758 ? -26.249 29.735 33.668 1.00 69.50 758 GLU A O 1
ATOM 5688 N N . GLU A 1 759 ? -25.158 31.397 32.614 1.00 65.12 759 GLU A N 1
ATOM 5689 C CA . GLU A 1 759 ? -26.100 31.526 31.498 1.00 65.12 759 GLU A CA 1
ATOM 5690 C C . GLU A 1 759 ? -25.928 30.309 30.567 1.00 65.12 759 GLU A C 1
ATOM 5692 O O . GLU A 1 759 ? -24.867 30.118 29.981 1.00 65.12 759 GLU A O 1
ATOM 5697 N N . GLY A 1 760 ? -26.950 29.445 30.485 1.00 67.31 760 GLY A N 1
ATOM 5698 C CA . GLY A 1 760 ? -26.898 28.164 29.752 1.00 67.31 760 GLY A CA 1
ATOM 5699 C C . GLY A 1 760 ? -26.563 26.928 30.607 1.00 67.31 760 GLY A C 1
ATOM 5700 O O . GLY A 1 760 ? -26.442 25.819 30.082 1.00 67.31 760 GLY A O 1
ATOM 5701 N N . ALA A 1 761 ? -26.438 27.075 31.934 1.00 83.69 761 ALA A N 1
ATOM 5702 C CA . ALA A 1 761 ? -26.163 25.950 32.829 1.00 83.69 761 ALA A CA 1
ATOM 5703 C C . ALA A 1 761 ? -27.280 24.889 32.816 1.00 83.69 761 ALA A C 1
ATOM 5705 O O . ALA A 1 761 ? -28.475 25.195 32.820 1.00 83.69 761 ALA A O 1
ATOM 5706 N N . SER A 1 762 ? -26.888 23.619 32.899 1.00 88.56 762 SER A N 1
ATOM 5707 C CA . SER A 1 762 ? -27.814 22.481 32.912 1.00 88.56 762 SER A CA 1
ATOM 5708 C C . SER A 1 762 ? -27.976 21.934 34.331 1.00 88.56 762 SER A C 1
ATOM 5710 O O . SER A 1 762 ? -27.019 21.867 35.104 1.00 88.56 762 SER A O 1
ATOM 5712 N N . ALA A 1 763 ? -29.199 21.568 34.713 1.00 90.69 763 ALA A N 1
ATOM 5713 C CA . ALA A 1 763 ? -29.458 20.876 35.967 1.00 90.69 763 ALA A CA 1
ATOM 5714 C C . ALA A 1 763 ? -28.849 19.475 35.897 1.00 90.69 763 ALA A C 1
ATOM 5716 O O . ALA A 1 763 ? -29.118 18.739 34.952 1.00 90.69 763 ALA A O 1
ATOM 5717 N N . ALA A 1 764 ? -28.046 19.115 36.892 1.00 92.69 764 ALA A N 1
ATOM 5718 C CA . ALA A 1 764 ? -27.345 17.844 36.949 1.00 92.69 764 ALA A CA 1
ATOM 5719 C C . ALA A 1 764 ? -27.901 16.991 38.096 1.00 92.69 764 ALA A C 1
ATOM 5721 O O . ALA A 1 764 ? -27.981 17.459 39.235 1.00 92.69 764 ALA A O 1
ATOM 5722 N N . VAL A 1 765 ? -28.285 15.748 37.805 1.00 92.50 765 VAL A N 1
ATOM 5723 C CA . VAL A 1 765 ? -28.754 14.760 38.787 1.00 92.50 765 VAL A CA 1
ATOM 5724 C C . VAL A 1 765 ? -27.912 13.503 38.649 1.00 92.50 765 VAL A C 1
ATOM 5726 O O . VAL A 1 765 ? -27.806 12.942 37.564 1.00 92.50 765 VAL A O 1
ATOM 5729 N N . TYR A 1 766 ? -27.307 13.068 39.747 1.00 89.62 766 TYR A N 1
ATOM 5730 C CA . TYR A 1 766 ? -26.388 11.943 39.763 1.00 89.62 766 TYR A CA 1
ATOM 5731 C C . TYR A 1 766 ? -27.031 10.683 40.343 1.00 89.62 766 TYR A C 1
ATOM 5733 O O . TYR A 1 766 ? -27.589 10.703 41.441 1.00 89.62 766 TYR A O 1
ATOM 5741 N N . ASP A 1 767 ? -26.907 9.567 39.630 1.00 78.19 767 ASP A N 1
ATOM 5742 C CA . ASP A 1 767 ? -27.212 8.234 40.137 1.00 78.19 767 ASP A CA 1
ATOM 5743 C C . ASP A 1 767 ? -25.900 7.512 40.503 1.00 78.19 767 ASP A C 1
ATOM 5745 O O . ASP A 1 767 ? -25.251 6.926 39.627 1.00 78.19 767 ASP A O 1
ATOM 5749 N N . PRO A 1 768 ? -25.497 7.504 41.790 1.00 69.31 768 PRO A N 1
ATOM 5750 C CA . PRO A 1 768 ? -24.261 6.856 42.227 1.00 69.31 768 PRO A CA 1
ATOM 5751 C C . PRO A 1 768 ? -24.290 5.331 42.081 1.00 69.31 768 PRO A C 1
ATOM 5753 O O . PRO A 1 768 ? -23.237 4.701 42.116 1.00 69.31 768 PRO A O 1
ATOM 5756 N N . SER A 1 769 ? -25.467 4.714 41.919 1.00 59.69 769 SER A N 1
ATOM 5757 C CA . SER A 1 769 ? -25.564 3.269 41.677 1.00 59.69 769 SER A CA 1
ATOM 5758 C C . SER A 1 769 ? -25.233 2.891 40.232 1.00 59.69 769 SER A C 1
ATOM 5760 O O . SER A 1 769 ? -24.839 1.756 39.976 1.00 59.69 769 SER A O 1
ATOM 5762 N N . LYS A 1 770 ? -25.359 3.849 39.305 1.00 60.88 770 LYS A N 1
ATOM 5763 C CA . LYS A 1 770 ? -25.103 3.669 37.869 1.00 60.88 770 LYS A CA 1
ATOM 5764 C C . LYS A 1 770 ? -23.865 4.410 37.371 1.00 60.88 770 LYS A C 1
ATOM 5766 O O . LYS A 1 770 ? -23.404 4.133 36.267 1.00 60.88 770 LYS A O 1
ATOM 5771 N N . GLY A 1 771 ? -23.357 5.361 38.155 1.00 72.19 771 GLY A N 1
ATOM 5772 C CA . GLY A 1 771 ? -22.288 6.262 37.734 1.00 72.19 771 GLY A CA 1
ATOM 5773 C C . GLY A 1 771 ? -22.715 7.204 36.615 1.00 72.19 771 GLY A C 1
ATOM 5774 O O . GLY A 1 771 ? -21.907 7.520 35.749 1.00 72.19 771 GLY A O 1
ATOM 5775 N N . ILE A 1 772 ? -23.986 7.612 36.594 1.00 78.75 772 ILE A N 1
ATOM 5776 C CA . ILE A 1 772 ? -24.553 8.448 35.530 1.00 78.75 772 ILE A CA 1
ATOM 5777 C C . ILE A 1 772 ? -24.972 9.798 36.105 1.00 78.75 772 ILE A C 1
ATOM 5779 O O . ILE A 1 772 ? -25.716 9.865 37.081 1.00 78.75 772 ILE A O 1
ATOM 5783 N N . LEU A 1 773 ? -24.496 10.870 35.479 1.00 85.75 773 LEU A N 1
ATOM 5784 C CA . LEU A 1 773 ? -24.881 12.253 35.701 1.00 85.75 773 LEU A CA 1
ATOM 5785 C C . LEU A 1 773 ? -25.817 12.689 34.569 1.00 85.75 773 LEU A C 1
ATOM 5787 O O . LEU A 1 773 ? -25.380 13.004 33.464 1.00 85.75 773 LEU A O 1
ATOM 5791 N N . THR A 1 774 ? -27.115 12.708 34.844 1.00 90.25 774 THR A N 1
ATOM 5792 C CA . THR A 1 774 ? -28.128 13.170 33.895 1.00 90.25 774 THR A CA 1
ATOM 5793 C C . THR A 1 774 ? -28.185 14.692 33.901 1.00 90.25 774 THR A C 1
ATOM 5795 O O . THR A 1 774 ? -28.350 15.310 34.955 1.00 90.25 774 THR A O 1
ATOM 5798 N N . LEU A 1 775 ? -28.082 15.290 32.717 1.00 91.44 775 LEU A N 1
ATOM 5799 C CA . LEU A 1 775 ? -28.168 16.723 32.482 1.00 91.44 775 LEU A CA 1
ATOM 5800 C C . LEU A 1 775 ? -29.513 17.076 31.852 1.00 91.44 775 LEU A C 1
ATOM 5802 O O . LEU A 1 775 ? -29.965 16.443 30.898 1.00 91.44 775 LEU A O 1
ATOM 5806 N N . THR A 1 776 ? -30.169 18.092 32.400 1.00 88.25 776 THR A N 1
ATOM 5807 C CA . THR A 1 776 ? -31.416 18.652 31.874 1.00 88.25 776 THR A CA 1
ATOM 5808 C C . THR A 1 776 ? -31.257 20.162 31.710 1.00 88.25 776 THR A C 1
ATOM 5810 O O . THR A 1 776 ? -30.932 20.830 32.696 1.00 88.25 776 THR A O 1
ATOM 5813 N N . PRO A 1 777 ? -31.504 20.733 30.518 1.00 82.38 777 PRO A N 1
ATOM 5814 C CA . PRO A 1 777 ? -31.456 22.179 30.319 1.00 82.38 777 PRO A CA 1
ATOM 5815 C C . PRO A 1 777 ? -32.376 22.902 31.312 1.00 82.38 777 PRO A C 1
ATOM 5817 O O . PRO A 1 777 ? -33.518 22.487 31.523 1.00 82.38 777 PRO A O 1
ATOM 5820 N N . LYS A 1 778 ? -31.882 23.965 31.958 1.00 71.00 778 LYS A N 1
ATOM 5821 C CA . LYS A 1 778 ? -32.665 24.732 32.946 1.00 71.00 778 LYS A CA 1
ATOM 5822 C C . LYS A 1 778 ? -33.715 25.639 32.317 1.00 71.00 778 LYS A C 1
ATOM 5824 O O . LYS A 1 778 ? -34.751 25.872 32.937 1.00 71.00 778 LYS A O 1
ATOM 5829 N N . ASP A 1 779 ? -33.417 26.164 31.138 1.00 66.06 779 ASP A N 1
ATOM 5830 C CA . ASP A 1 779 ? -34.257 27.095 30.403 1.00 66.06 779 ASP A CA 1
ATOM 5831 C C . ASP A 1 779 ? -34.389 26.590 28.964 1.00 66.06 779 ASP A C 1
ATOM 5833 O O . ASP A 1 779 ? -33.385 26.364 28.290 1.00 66.06 779 ASP A O 1
ATOM 5837 N N . GLN A 1 780 ? -35.621 26.344 28.517 1.00 55.28 780 GLN A N 1
ATOM 5838 C CA . GLN A 1 780 ? -35.875 25.880 27.152 1.00 55.28 780 GLN A CA 1
ATOM 5839 C C . GLN A 1 780 ? -35.762 27.017 26.127 1.00 55.28 780 GLN A C 1
ATOM 5841 O O . GLN A 1 780 ? -35.596 26.722 24.949 1.00 55.28 780 GLN A O 1
ATOM 5846 N N . GLU A 1 781 ? -35.827 28.284 26.555 1.00 50.75 781 GLU A N 1
ATOM 5847 C CA . GLU A 1 781 ? -35.773 29.446 25.657 1.00 50.75 781 GLU A CA 1
ATOM 5848 C C . GLU A 1 781 ? -34.332 29.924 25.399 1.00 50.75 781 GLU A C 1
ATOM 5850 O O . GLU A 1 781 ? -34.031 30.359 24.293 1.00 50.75 781 GLU A O 1
ATOM 5855 N N . MET A 1 782 ? -33.410 29.778 26.363 1.00 54.22 782 MET A N 1
ATOM 5856 C CA . MET A 1 782 ? -31.994 30.181 26.205 1.00 54.22 782 MET A CA 1
ATOM 5857 C C . MET A 1 782 ? -31.050 29.058 25.734 1.00 54.22 782 MET A C 1
ATOM 5859 O O . MET A 1 782 ? -29.866 29.300 25.500 1.00 54.22 782 MET A O 1
ATOM 5863 N N . GLY A 1 783 ? -31.568 27.836 25.575 1.00 62.62 783 GLY A N 1
ATOM 5864 C CA . GLY A 1 783 ? -30.797 26.657 25.183 1.00 62.62 783 GLY A CA 1
ATOM 5865 C C . GLY A 1 783 ? -29.926 26.061 26.298 1.00 62.62 783 GLY A C 1
ATOM 5866 O O . GLY A 1 783 ? -29.666 26.675 27.333 1.00 62.62 783 GLY A O 1
ATOM 5867 N N . GLY A 1 784 ? -29.500 24.811 26.107 1.00 71.12 784 GLY A N 1
ATOM 5868 C CA . GLY A 1 784 ? -28.675 24.083 27.072 1.00 71.12 784 GLY A CA 1
ATOM 5869 C C . GLY A 1 784 ? -28.331 22.658 26.637 1.00 71.12 784 GLY A C 1
ATOM 5870 O O . GLY A 1 784 ? -28.789 22.176 25.599 1.00 71.12 784 GLY A O 1
ATOM 5871 N N . LEU A 1 785 ? -27.519 21.981 27.452 1.00 81.94 785 LEU A N 1
ATOM 5872 C CA . LEU A 1 785 ? -27.078 20.608 27.216 1.00 81.94 785 LEU A CA 1
ATOM 5873 C C . LEU A 1 785 ? -27.995 19.612 27.938 1.00 81.94 785 LEU A C 1
ATOM 5875 O O . LEU A 1 785 ? -28.190 19.675 29.152 1.00 81.94 785 LEU A O 1
ATOM 5879 N N . GLY A 1 786 ? -28.558 18.669 27.189 1.00 85.00 786 GLY A N 1
ATOM 5880 C CA . GLY A 1 786 ? -29.378 17.585 27.722 1.00 85.00 786 GLY A CA 1
ATOM 5881 C C . GLY A 1 786 ? -28.795 16.226 27.368 1.00 85.00 786 GLY A C 1
ATOM 5882 O O . GLY A 1 786 ? -28.415 15.999 26.227 1.00 85.00 786 GLY A O 1
ATOM 5883 N N . GLY A 1 787 ? -28.734 15.303 28.321 1.00 86.44 787 GLY A N 1
ATOM 5884 C CA . GLY A 1 787 ? -28.191 13.968 28.071 1.00 86.44 787 GLY A CA 1
ATOM 5885 C C . GLY A 1 787 ? -27.621 13.328 29.323 1.00 86.44 787 GLY A C 1
ATOM 5886 O O . GLY A 1 787 ? -27.973 13.704 30.440 1.00 86.44 787 GLY A O 1
ATOM 5887 N N . GLU A 1 788 ? -26.742 12.352 29.143 1.00 84.81 788 GLU A N 1
ATOM 5888 C CA . GLU A 1 788 ? -26.133 11.602 30.237 1.00 84.81 788 GLU A CA 1
ATOM 5889 C C . GLU A 1 788 ? -24.611 11.630 30.110 1.00 84.81 788 GLU A C 1
ATOM 5891 O O . GLU A 1 788 ? -24.053 11.219 29.096 1.00 84.81 788 GLU A O 1
ATOM 5896 N N . LEU A 1 789 ? -23.933 12.085 31.163 1.00 79.88 789 LEU A N 1
ATOM 5897 C CA . LEU A 1 789 ? -22.490 11.926 31.320 1.00 79.88 789 LEU A CA 1
ATOM 5898 C C . LEU A 1 789 ? -22.211 10.764 32.261 1.00 79.88 789 LEU A C 1
ATOM 5900 O O . LEU A 1 789 ? -22.859 10.612 33.295 1.00 79.88 789 LEU A O 1
ATOM 5904 N N . ARG A 1 790 ? -21.215 9.952 31.939 1.00 77.19 790 ARG A N 1
ATOM 5905 C CA . ARG A 1 790 ? -20.763 8.855 32.783 1.00 77.19 790 ARG A CA 1
ATOM 5906 C C . ARG A 1 790 ? -19.579 9.296 33.631 1.00 77.19 790 ARG A C 1
ATOM 5908 O O . ARG A 1 790 ? -18.634 9.898 33.132 1.00 77.19 790 ARG A O 1
ATOM 5915 N N . ALA A 1 791 ? -19.637 8.964 34.913 1.00 81.69 791 ALA A N 1
ATOM 5916 C CA . ALA A 1 791 ? -18.589 9.189 35.891 1.00 81.69 791 ALA A CA 1
ATOM 5917 C C . ALA A 1 791 ? -17.746 7.926 36.079 1.00 81.69 791 ALA A C 1
ATOM 5919 O O . ALA A 1 791 ? -18.276 6.843 36.331 1.00 81.69 791 ALA A O 1
ATOM 5920 N N . SER A 1 792 ? -16.428 8.069 36.014 1.00 73.12 792 SER A N 1
ATOM 5921 C CA . SER A 1 792 ? -15.481 6.985 36.290 1.00 73.12 792 SER A CA 1
ATOM 5922 C C . SER A 1 792 ? -14.256 7.502 37.039 1.00 73.12 792 SER A C 1
ATOM 5924 O O . SER A 1 792 ? -14.015 8.706 37.093 1.00 73.12 792 SER A O 1
ATOM 5926 N N . TYR A 1 793 ? -13.493 6.602 37.654 1.00 73.75 793 TYR A N 1
ATOM 5927 C CA . TYR A 1 793 ? -12.155 6.927 38.143 1.00 73.75 793 TYR A CA 1
ATOM 5928 C C . TYR A 1 793 ? -11.145 6.752 37.006 1.00 73.75 793 TYR A C 1
ATOM 5930 O O . TYR A 1 793 ? -11.295 5.854 36.179 1.00 73.75 793 TYR A O 1
ATOM 5938 N N . ASN A 1 794 ? -10.092 7.567 36.988 1.00 65.62 794 ASN A N 1
ATOM 5939 C CA . ASN A 1 794 ? -8.950 7.305 36.117 1.00 65.62 794 ASN A CA 1
ATOM 5940 C C . ASN A 1 794 ? -8.197 6.029 36.553 1.00 65.62 794 ASN A C 1
ATOM 5942 O O . ASN A 1 794 ? -8.410 5.509 37.649 1.00 65.62 794 ASN A O 1
ATOM 5946 N N . THR A 1 795 ? -7.296 5.527 35.705 1.00 56.16 795 THR A N 1
ATOM 5947 C CA . THR A 1 795 ? -6.607 4.234 35.893 1.00 56.16 795 THR A CA 1
ATOM 5948 C C . THR A 1 795 ? -5.911 4.092 37.254 1.00 56.16 795 THR A C 1
ATOM 5950 O O . THR A 1 795 ? -5.917 3.014 37.845 1.00 56.16 795 THR A O 1
ATOM 5953 N N . ASP A 1 796 ? -5.353 5.184 37.784 1.00 65.00 796 ASP A N 1
ATOM 5954 C CA . ASP A 1 796 ? -4.645 5.209 39.072 1.00 65.00 796 ASP A CA 1
ATOM 5955 C C . ASP A 1 796 ? -5.562 5.517 40.272 1.00 65.00 796 ASP A C 1
ATOM 5957 O O . ASP A 1 796 ? -5.091 5.593 41.410 1.00 65.00 796 ASP A O 1
ATOM 5961 N N . LYS A 1 797 ? -6.864 5.726 40.030 1.00 67.25 797 LYS A N 1
ATOM 5962 C CA . LYS A 1 797 ? -7.888 6.146 41.005 1.00 67.25 797 LYS A CA 1
ATOM 5963 C C . LYS A 1 797 ? -7.530 7.410 41.789 1.00 67.25 797 LYS A C 1
ATOM 5965 O O . LYS A 1 797 ? -8.004 7.620 42.903 1.00 67.25 797 LYS A O 1
ATOM 5970 N N . ASN A 1 798 ? -6.685 8.259 41.214 1.00 77.56 798 ASN A N 1
ATOM 5971 C CA . ASN A 1 798 ? -6.285 9.541 41.792 1.00 77.56 798 ASN A CA 1
ATOM 5972 C C . ASN A 1 798 ? -7.050 10.721 41.171 1.00 77.56 798 ASN A C 1
ATOM 5974 O O . ASN A 1 798 ? -6.780 11.871 41.506 1.00 77.56 798 ASN A O 1
ATOM 5978 N N . GLY A 1 799 ? -7.996 10.441 40.275 1.00 81.06 799 GLY A N 1
ATOM 5979 C CA . GLY A 1 799 ? -8.833 11.414 39.593 1.00 81.06 799 GLY A CA 1
ATOM 5980 C C . GLY A 1 799 ? -10.149 10.802 39.126 1.00 81.06 799 GLY A C 1
ATOM 5981 O O . GLY A 1 799 ? -10.293 9.580 39.069 1.00 81.06 799 GLY A O 1
ATOM 5982 N N . VAL A 1 800 ? -11.100 11.666 38.792 1.00 86.19 800 VAL A N 1
ATOM 5983 C CA . VAL A 1 800 ? -12.391 11.317 38.193 1.00 86.19 800 VAL A CA 1
ATOM 5984 C C . VAL A 1 800 ? -12.454 11.807 36.756 1.00 86.19 800 VAL A C 1
ATOM 5986 O O . VAL A 1 800 ? -11.827 12.806 36.410 1.00 86.19 800 VAL A O 1
ATOM 5989 N N . ILE A 1 801 ? -13.214 11.106 35.928 1.00 82.31 801 ILE A N 1
ATOM 5990 C CA . ILE A 1 801 ? -13.467 11.435 34.530 1.00 82.31 801 ILE A CA 1
ATOM 5991 C C . ILE A 1 801 ? -14.977 11.537 34.347 1.00 82.31 801 ILE A C 1
ATOM 5993 O O . ILE A 1 801 ? -15.717 10.660 34.804 1.00 82.31 801 ILE A O 1
ATOM 5997 N N . LEU A 1 802 ? -15.416 12.596 33.671 1.00 84.00 802 LEU A N 1
ATOM 5998 C CA . LEU A 1 802 ? -16.767 12.725 33.140 1.00 84.00 802 LEU A CA 1
ATOM 5999 C C . LEU A 1 802 ? -16.697 12.684 31.621 1.00 84.00 802 LEU A C 1
ATOM 6001 O O . LEU A 1 802 ? -15.981 13.483 31.020 1.00 84.00 802 LEU A O 1
ATOM 6005 N N . SER A 1 803 ? -17.440 11.766 31.008 1.00 82.25 803 SER A N 1
ATOM 6006 C CA . SER A 1 803 ? -17.541 11.692 29.553 1.00 82.25 803 SER A CA 1
ATOM 6007 C C . SER A 1 803 ? -18.904 11.208 29.082 1.00 82.25 803 SER A C 1
ATOM 6009 O O . SER A 1 803 ? -19.578 10.437 29.765 1.00 82.25 803 SER A O 1
ATOM 6011 N N . GLY A 1 804 ? -19.328 11.662 27.911 1.00 73.00 804 GLY A N 1
ATOM 6012 C CA . GLY A 1 804 ? -20.581 11.233 27.306 1.00 73.00 804 GLY A CA 1
ATOM 6013 C C . GLY A 1 804 ? -21.033 12.160 26.192 1.00 73.00 804 GLY A C 1
ATOM 6014 O O . GLY A 1 804 ? -20.524 13.272 26.044 1.00 73.00 804 GLY A O 1
ATOM 6015 N N . GLU A 1 805 ? -22.012 11.686 25.434 1.00 80.50 805 GLU A N 1
ATOM 6016 C CA . GLU A 1 805 ? -22.641 12.464 24.379 1.00 80.50 805 GLU A CA 1
ATOM 6017 C C . GLU A 1 805 ? -23.865 13.190 24.938 1.00 80.50 805 GLU A C 1
ATOM 6019 O O . GLU A 1 805 ? -24.732 12.610 25.600 1.00 80.50 805 GLU A O 1
ATOM 6024 N N . LEU A 1 806 ? -23.924 14.486 24.675 1.00 83.12 806 LEU A N 1
ATOM 6025 C CA . LEU A 1 806 ? -25.006 15.368 25.060 1.00 83.12 806 LEU A CA 1
ATOM 6026 C C . LEU A 1 806 ? -25.658 15.930 23.810 1.00 83.12 806 LEU A C 1
ATOM 6028 O O . LEU A 1 806 ? -25.015 16.184 22.798 1.00 83.12 806 LEU A O 1
ATOM 6032 N N . LYS A 1 807 ? -26.952 16.186 23.903 1.00 85.00 807 LYS A N 1
ATOM 6033 C CA . LYS A 1 807 ? -27.688 16.938 22.905 1.00 85.00 807 LYS A CA 1
ATOM 6034 C C . LYS A 1 807 ? -27.672 18.411 23.285 1.00 85.00 807 LYS A C 1
ATOM 6036 O O . LYS A 1 807 ? -28.151 18.792 24.354 1.00 85.00 807 LYS A O 1
ATOM 6041 N N . LEU A 1 808 ? -27.138 19.232 22.395 1.00 81.44 808 LEU A N 1
ATOM 6042 C CA . LEU A 1 808 ? -27.227 20.678 22.453 1.00 81.44 808 LEU A CA 1
ATOM 6043 C C . LEU A 1 808 ? -28.499 21.126 21.730 1.00 81.44 808 LEU A C 1
ATOM 6045 O O . LEU A 1 808 ? -28.684 20.851 20.543 1.00 81.44 808 LEU A O 1
ATOM 6049 N N . ILE A 1 809 ? -29.361 21.834 22.458 1.00 71.00 809 ILE A N 1
ATOM 6050 C CA . ILE A 1 809 ? -30.543 22.504 21.909 1.00 71.00 809 ILE A CA 1
ATOM 6051 C C . ILE A 1 809 ? -30.331 23.999 22.129 1.00 71.00 809 ILE A C 1
ATOM 6053 O O . ILE A 1 809 ? -30.136 24.425 23.268 1.00 71.00 809 ILE A O 1
ATOM 6057 N N . PHE A 1 810 ? -30.318 24.785 21.053 1.00 66.69 810 PHE A N 1
ATOM 6058 C CA . PHE A 1 810 ? -30.010 26.215 21.099 1.00 66.69 810 PHE A CA 1
ATOM 6059 C C . PHE A 1 810 ? -30.820 26.980 20.045 1.00 66.69 810 PHE A C 1
ATOM 6061 O O . PHE A 1 810 ? -30.904 26.524 18.907 1.00 66.69 810 PHE A O 1
ATOM 6068 N N . LEU A 1 811 ? -31.390 28.130 20.433 1.00 59.88 811 LEU A N 1
ATOM 6069 C CA . LEU A 1 811 ? -32.120 29.122 19.612 1.00 59.88 811 LEU A CA 1
ATOM 6070 C C . LEU A 1 811 ? -33.372 28.657 18.836 1.00 59.88 811 LEU A C 1
ATOM 6072 O O . LEU A 1 811 ? -34.238 29.485 18.564 1.00 59.88 811 LEU A O 1
ATOM 6076 N N . PHE A 1 812 ? -33.513 27.371 18.509 1.00 70.69 812 PHE A N 1
ATOM 6077 C CA . PHE A 1 812 ? -34.637 26.823 17.743 1.00 70.69 812 PHE A CA 1
ATOM 6078 C C . PHE A 1 812 ? -35.232 25.580 18.420 1.00 70.69 812 PHE A C 1
ATOM 6080 O O . PHE A 1 812 ? -34.564 24.925 19.228 1.00 70.69 812 PHE A O 1
ATOM 6087 N N . PRO A 1 813 ? -36.487 25.217 18.092 1.00 72.62 813 PRO A N 1
ATOM 6088 C CA . PRO A 1 813 ? -37.060 23.941 18.499 1.00 72.62 813 PRO A CA 1
ATOM 6089 C C . PRO A 1 813 ? -36.204 22.757 18.031 1.00 72.62 813 PRO A C 1
ATOM 6091 O O . PRO A 1 813 ? -35.648 22.781 16.938 1.00 72.62 813 PRO A O 1
ATOM 6094 N N . GLU A 1 814 ? -36.183 21.667 18.805 1.00 73.75 814 GLU A N 1
ATOM 6095 C CA . GLU A 1 814 ? -35.427 20.442 18.474 1.00 73.75 814 GLU A CA 1
ATOM 6096 C C . GLU A 1 814 ? -35.787 19.856 17.093 1.00 73.75 814 GLU A C 1
ATOM 6098 O O . GLU A 1 814 ? -34.955 19.226 16.437 1.00 73.75 814 GLU A O 1
ATOM 6103 N N . SER A 1 815 ? -37.028 20.074 16.639 1.00 79.38 815 SER A N 1
ATOM 6104 C CA . SER A 1 815 ? -37.502 19.672 15.310 1.00 79.38 815 SER A CA 1
ATOM 6105 C C . SER A 1 815 ? -36.849 20.435 14.160 1.00 79.38 815 SER A C 1
ATOM 6107 O O . SER A 1 815 ? -36.921 19.970 13.025 1.00 79.38 815 SER A O 1
ATOM 6109 N N . ASP A 1 816 ? -36.251 21.588 14.451 1.00 76.56 816 ASP A N 1
ATOM 6110 C CA . ASP A 1 816 ? -35.615 22.470 13.480 1.00 76.56 816 ASP A CA 1
ATOM 6111 C C . ASP A 1 816 ? -34.095 22.489 13.621 1.00 76.56 816 ASP A C 1
ATOM 6113 O O . ASP A 1 816 ? -33.402 22.518 12.606 1.00 76.56 816 ASP A O 1
ATOM 6117 N N . PHE A 1 817 ? -33.573 22.390 14.847 1.00 81.31 817 PHE A N 1
ATOM 6118 C CA . PHE A 1 817 ? -32.139 22.308 15.100 1.00 81.31 817 PHE A CA 1
ATOM 6119 C C . PHE A 1 817 ? -31.807 21.481 16.343 1.00 81.31 817 PHE A C 1
ATOM 6121 O O . PHE A 1 817 ? -32.385 21.675 17.413 1.00 81.31 817 PHE A O 1
ATOM 6128 N N . HIS A 1 818 ? -30.809 20.609 16.225 1.00 82.38 818 HIS A N 1
ATOM 6129 C CA . HIS A 1 818 ? -30.074 20.075 17.370 1.00 82.38 818 HIS A CA 1
ATOM 6130 C C . HIS A 1 818 ? -28.668 19.658 16.944 1.00 82.38 818 HIS A C 1
ATOM 6132 O O . HIS A 1 818 ? -28.444 19.285 15.795 1.00 82.38 818 HIS A O 1
ATOM 6138 N N . ALA A 1 819 ? -27.731 19.667 17.885 1.00 80.62 819 ALA A N 1
ATOM 6139 C CA . ALA A 1 819 ? -26.409 19.089 17.687 1.00 80.62 819 ALA A CA 1
ATOM 6140 C C . ALA A 1 819 ? -26.143 18.023 18.748 1.00 80.62 819 ALA A C 1
ATOM 6142 O O . ALA A 1 819 ? -26.571 18.163 19.895 1.00 80.62 819 ALA A O 1
ATOM 6143 N N . LEU A 1 820 ? -25.442 16.959 18.375 1.00 80.88 820 LEU A N 1
ATOM 6144 C CA . LEU A 1 820 ? -24.857 16.036 19.340 1.00 80.88 820 LEU A CA 1
ATOM 6145 C C . LEU A 1 820 ? -23.418 16.468 19.596 1.00 80.88 820 LEU A C 1
ATOM 6147 O O . LEU A 1 820 ? -22.681 16.799 18.665 1.00 80.88 820 LEU A O 1
ATOM 6151 N N . VAL A 1 821 ? -23.045 16.526 20.870 1.00 81.50 821 VAL A N 1
ATOM 6152 C CA . VAL A 1 821 ? -21.725 16.951 21.319 1.00 81.50 821 VAL A CA 1
ATOM 6153 C C . VAL A 1 821 ? -21.164 15.943 22.310 1.00 81.50 821 VAL A C 1
ATOM 6155 O O . VAL A 1 821 ? -21.782 15.633 23.325 1.00 81.50 821 VAL A O 1
ATOM 6158 N N . GLN A 1 822 ? -19.968 15.445 22.038 1.00 79.62 822 GLN A N 1
ATOM 6159 C CA . GLN A 1 822 ? -19.201 14.643 22.974 1.00 79.62 822 GLN A CA 1
ATOM 6160 C C . GLN A 1 822 ? -18.485 15.572 23.953 1.00 79.62 822 GLN A C 1
ATOM 6162 O O . GLN A 1 822 ? -17.715 16.442 23.541 1.00 79.62 822 GLN A O 1
ATOM 6167 N N . ILE A 1 823 ? -18.715 15.366 25.248 1.00 82.06 823 ILE A N 1
ATOM 6168 C CA . ILE A 1 823 ? -17.976 16.018 26.330 1.00 82.06 823 ILE A CA 1
ATOM 6169 C C . ILE A 1 823 ? -17.028 15.005 26.960 1.00 82.06 823 ILE A C 1
ATOM 6171 O O . ILE A 1 823 ? -17.411 13.860 27.209 1.00 82.06 823 ILE A O 1
ATOM 6175 N N . GLN A 1 824 ? -15.810 15.440 27.274 1.00 84.31 824 GLN A N 1
ATOM 6176 C CA . GLN A 1 824 ? -14.870 14.678 28.090 1.00 84.31 824 GLN A CA 1
ATOM 6177 C C . GLN A 1 824 ? -14.008 15.615 28.930 1.00 84.31 824 GLN A C 1
ATOM 6179 O O . GLN A 1 824 ? -13.467 16.583 28.410 1.00 84.31 824 GLN A O 1
ATOM 6184 N N . GLY A 1 825 ? -13.831 15.307 30.211 1.00 83.88 825 GLY A N 1
ATOM 6185 C CA . GLY A 1 825 ? -12.873 15.997 31.071 1.00 83.88 825 GLY A CA 1
ATOM 6186 C C . GLY A 1 825 ? -12.460 15.135 32.253 1.00 83.88 825 GLY A C 1
ATOM 6187 O O . GLY A 1 825 ? -13.213 14.258 32.691 1.00 83.88 825 GLY A O 1
ATOM 6188 N N . SER A 1 826 ? -11.275 15.397 32.794 1.00 85.69 826 SER A N 1
ATOM 6189 C CA . SER A 1 826 ? -10.756 14.750 33.991 1.00 85.69 826 SER A CA 1
ATOM 6190 C C . SER A 1 826 ? -10.427 15.749 35.101 1.00 85.69 826 SER A C 1
ATOM 6192 O O . SER A 1 826 ? -10.159 16.931 34.896 1.00 85.69 826 SER A O 1
ATOM 6194 N N . ARG A 1 827 ? -10.476 15.272 36.342 1.00 87.50 827 ARG A N 1
ATOM 6195 C CA . ARG A 1 827 ? -10.138 16.078 37.510 1.00 87.50 827 ARG A CA 1
ATOM 6196 C C . ARG A 1 827 ? -9.377 15.247 38.531 1.00 87.50 827 ARG A C 1
ATOM 6198 O O . ARG A 1 827 ? -9.865 14.184 38.914 1.00 87.50 827 ARG A O 1
ATOM 6205 N N . PRO A 1 828 ? -8.232 15.720 39.047 1.00 85.25 828 PRO A N 1
ATOM 6206 C CA . PRO A 1 828 ? -7.560 15.049 40.149 1.00 85.25 828 PRO A CA 1
ATOM 6207 C C . PRO A 1 828 ? -8.409 15.122 41.427 1.00 85.25 828 PRO A C 1
ATOM 6209 O O . PRO A 1 828 ? -8.984 16.161 41.758 1.00 85.25 828 PRO A O 1
ATOM 6212 N N . LEU A 1 829 ? -8.452 14.025 42.176 1.00 81.75 829 LEU A N 1
ATOM 6213 C CA . LEU A 1 829 ? -9.015 13.988 43.520 1.00 81.75 829 LEU A CA 1
ATOM 6214 C C . LEU A 1 829 ? -7.992 14.570 44.497 1.00 81.75 829 LEU A C 1
ATOM 6216 O O . LEU A 1 829 ? -6.808 14.229 44.462 1.00 81.75 829 LEU A O 1
ATOM 6220 N N . ALA A 1 830 ? -8.437 15.481 45.363 1.00 63.66 830 ALA A N 1
ATOM 6221 C CA . ALA A 1 830 ? -7.590 15.989 46.434 1.00 63.66 830 ALA A CA 1
ATOM 6222 C C . ALA A 1 830 ? -7.244 14.835 47.396 1.00 63.66 830 ALA A C 1
ATOM 6224 O O . ALA A 1 830 ? -8.149 14.136 47.850 1.00 63.66 830 ALA A O 1
ATOM 6225 N N . GLN A 1 831 ? -5.947 14.638 47.666 1.00 44.56 831 GLN A N 1
ATOM 6226 C CA . GLN A 1 831 ? -5.446 13.631 48.617 1.00 44.56 831 GLN A CA 1
ATOM 6227 C C . GLN A 1 831 ? -5.924 13.862 50.050 1.00 44.56 831 GLN A C 1
ATOM 6229 O O . GLN A 1 831 ? -5.945 15.040 50.485 1.00 44.56 831 GLN A O 1
#

pLDDT: mean 70.85, std 18.41, range [24.25, 95.81]

Sequence (831 aa):
MGKYCRNCGNELHTGARFCAKCGAAVPDAPVKPIPVAQPKPAPTAQTFTPSPSAPPAPPPIQGTYTTPPQHAPQPQYAPPKHKNAATPKRNGGRNTLCIVLSVLLVIQIAAVALYGWPGFMVGGKSVNGILNKETPRIGTDTLSLDMGEFPLDGEAECEIKPIDAPPLDGVEMQAYEFSIDTDEELFSVMELTIPYNEKTLGDLDPEGNVGAAYYNKESGEWEPVSFRLNNNGTVSIFTEHLSTYGCFVITDDFTRNACVSYAIPEFAYIGNYSIDANSVITDAVNNGGNPDNSAIQAGLEVLDVALSFGSAGVDTVSYELNSLTGVMGAAPGNSLLNGVSDKLGTLGVAVSAAQIAVGMYDIYNGKTDAIFPCYRDSLKGSVAYVGGKVGSKLFSLAFLGVLAIDYSINKFGETAWAGRTDVYSKAYALYYEEEGGKPTAREWAIQFLKARETARSPERYQLRIEGLVNRYVDKFWADETVVAYYQSRVSKGSGFTGGGGLNETMKAEISAEYANELYRGVLQDAFKMIADRDVRIANKNVLKELNAIKSELNKKCTIDLYDGSIDEGKKQSDVTGAAVVVSLPDSVTDADSWSVTLGNDGSGQIQFTLLAYLMAGIPDKLELYGKGASQSDEPTAIIPFAMDDFIQRVDVNVGAPTFDELIGAYEDGTLTITSVFISDTLRAELENSASSEDSGDSGGDDGNLDAFTDALNEEYAGCDIAGALMGLEEQIGVVNESPFSVTTGGENSGLFILGDSEEGASAAVYDPSKGILTLTPKDQEMGGLGGELRASYNTDKNGVILSGELKLIFLFPESDFHALVQIQGSRPLAQ

Foldseek 3Di:
DFDADPPPRHTDDPQDQADPPPGHGDDDRDDDDDDDDDDDDDDDDDDDDDDPDDDDDDDDDDDDDDDDDDDDDDDDDDDDDDDDDDDDDDDDDPPVVVVVVVVVVVVVVVCCVVPNDPDDDLFDDKWKDKDAPVRQKTDDQAWIKGLPPDTHHDIKIKMKGWDCDDDDPPWDKTKIFIDIDDPDQSLGWMKTKHAEDCVQCDPPDCVQFKFKFFQDPVVRDTAGFAWDDDPPRIIITTGSDTGMMIMTTHDQPLALQDFLPAFHLVQLQPDDPPQLLQCQLLVCLVVQNFFDPSLLVSLLVSLLSRNCRPDQQNPQLNVVSVLQPVVVDFDDHQQLCVLLSNLSSVLSNLSSLLNLLVLLLCVLVVVPVSPPVSCQVSLVSLQPHCDDPNNVSSQLSVLLNLLVVLVVVLVPPPDPPPDDPDLQLQLLVVCCVPPLDDDALQNLLVQLVVLSVPAPTNVSSNVSNVVVLLVSLCPCVPDVVSSVVSSVVSCVPVPDDDPPDDDPVVSVVSSVVVSSVCSVPRPSSNSSSSSSVSSSVSSVSSSVSSVSSSVSQSQKAKEKEAAPVDDPVRQWHPQQQKKKFFDFDPSNPPRVLQMWGAHRRRIDMGMGTNNSCSSRNVTFWIFIGHHPDDPPDHGQAIFGHHPSDSYHYGHDNDQFDALVQQFDKQQQKKKAFQDKDADPVRLVLLVVVVPPPDPPDDDDDDDPNVVVVVVVCVVPPHDSVSCVNVCVRVRHSRIDRWMWGFHDPDRQWGWIGIPDDPQQIWTWHDDSSHQKTFTHTPDLQAWHWGDIWGWDAPPVNQKIKTWDKTKTDHNDPVNRIITIMIMIGMDGGDD

Radius of gyration: 39.2 Å; chains: 1; bounding box: 102×117×115 Å